Protein AF-A0A1E1G9R8-F1 (afdb_monomer)

Radius of gyration: 46.73 Å; Cα contacts (8 Å, |Δi|>4): 1142; chains: 1; bounding box: 120×119×155 Å

Secondary structure (DSSP, 8-state):
----------------PPP---------PPP------------------------------------------PPPP-----PPPP-------------------------------------------EEETTEEEETTEEP-SEEEEETTTTEEEEE-TTSBBP-SEEETTEEE-TTSPBP-SEEEEETTTTEEEEE-TTSBBP-SEEETTEEE-TTSPBP-SEEEEETTTTEEEEE-TTSBBP-SEEETTEEE-TTSPBP-SEEEEETTTTEEEEE-TTSBBP-SEEETTEEE-TTSPBP-SEEETTTTEEE-TTSBEEPPPPPPPPPPPPPPPP------------------------------PPPP-PPPPPPPPPP-------------------------EEETTEEE-TTSPBP-SEEETTTTEEE-TT-BBP-SSEEEETTTTEEEEB-TTSBBP-SEEETTEEE-TTSPBP-SEEETTTTEEE-TTSBBP-SEEETTTTEEE-TTSBBPPPPTT-SHHHHHHHHHHHHHHTT--HHHHHHHHHHTT--HHHHHHHHHHS---HHHHHHHHHHHHHHHH---HHHHHHHHH-TTTT---HHHHHHHHHHHTS-SSS---TTEEETTEEE-TTSPBP-SEEETTTTEEE-TTSBBP-SSEETTTTEEB-TTSBBPPPPTT-SHHHHHHHHHHHHHHTT--HHHHHHHHHHTT--HHHHHHHHHHS---HHHHHHHHHHHHHHHH---HHHHHHHHH-TTTT---HHHHHHHHHT---

Structure (mmCIF, N/CA/C/O backbone):
data_AF-A0A1E1G9R8-F1
#
_entry.id   AF-A0A1E1G9R8-F1
#
loop_
_atom_site.group_PDB
_atom_site.id
_atom_site.type_symbol
_atom_site.label_atom_id
_atom_site.label_alt_id
_atom_site.label_comp_id
_atom_site.label_asym_id
_atom_site.label_entity_id
_atom_site.label_seq_id
_atom_site.pdbx_PDB_ins_code
_atom_site.Cartn_x
_atom_site.Cartn_y
_atom_site.Cartn_z
_atom_site.occupancy
_atom_site.B_iso_or_equiv
_atom_site.auth_seq_id
_atom_site.auth_comp_id
_atom_site.auth_asym_id
_atom_site.auth_atom_id
_atom_site.pdbx_PDB_model_num
ATOM 1 N N . MET A 1 1 ? -47.986 63.365 5.357 1.00 41.69 1 MET A N 1
ATOM 2 C CA . MET A 1 1 ? -47.955 62.427 6.504 1.00 41.69 1 MET A CA 1
ATOM 3 C C . MET A 1 1 ? -47.269 61.127 6.101 1.00 41.69 1 MET A C 1
ATOM 5 O O . MET A 1 1 ? -47.772 60.469 5.205 1.00 41.69 1 MET A O 1
ATOM 9 N N . LYS A 1 2 ? -46.149 60.781 6.751 1.00 31.70 2 LYS A N 1
ATOM 10 C CA . LYS A 1 2 ? -45.739 59.439 7.234 1.00 31.70 2 LYS A CA 1
ATOM 11 C C . LYS A 1 2 ? -44.233 59.477 7.527 1.00 31.70 2 LYS A C 1
ATOM 13 O O . LYS A 1 2 ? -43.419 59.672 6.634 1.00 31.70 2 LYS A O 1
ATOM 18 N N . LYS A 1 3 ? -43.886 59.367 8.812 1.00 39.62 3 LYS A N 1
ATOM 19 C CA . LYS A 1 3 ? -42.507 59.266 9.310 1.00 39.62 3 LYS A CA 1
ATOM 20 C C . LYS A 1 3 ? -42.029 57.822 9.139 1.00 39.62 3 LYS A C 1
ATOM 22 O O . LYS A 1 3 ? -42.764 56.912 9.505 1.00 39.62 3 LYS A O 1
ATOM 27 N N . SER A 1 4 ? -40.793 57.622 8.682 1.00 29.36 4 SER A N 1
ATOM 28 C CA . SER A 1 4 ? -40.054 56.383 8.941 1.00 29.36 4 SER A CA 1
ATOM 29 C C . SER A 1 4 ? -38.553 56.668 9.112 1.00 29.36 4 SER A C 1
ATOM 31 O O . SER A 1 4 ? -37.911 57.273 8.259 1.00 29.36 4 SER A O 1
ATOM 33 N N . LYS A 1 5 ? -38.031 56.274 10.274 1.00 37.75 5 LYS A N 1
ATOM 34 C CA . LYS A 1 5 ? -36.626 56.117 10.710 1.00 37.75 5 LYS A CA 1
ATOM 35 C C . LYS A 1 5 ? -36.670 54.838 11.569 1.00 37.75 5 LYS A C 1
ATOM 37 O O . LYS A 1 5 ? -37.660 54.666 12.268 1.00 37.75 5 LYS A O 1
ATOM 42 N N . LYS A 1 6 ? -35.703 53.923 11.653 1.00 31.94 6 LYS A N 1
ATOM 43 C CA . LYS A 1 6 ? -34.297 53.775 11.223 1.00 31.94 6 LYS A CA 1
ATOM 44 C C . LYS A 1 6 ? -33.922 52.293 11.495 1.00 31.94 6 LYS A C 1
ATOM 46 O O . LYS A 1 6 ? -34.585 51.683 12.323 1.00 31.94 6 LYS A O 1
ATOM 51 N N . ILE A 1 7 ? -32.844 51.789 10.877 1.00 29.20 7 ILE A N 1
ATOM 52 C CA . ILE A 1 7 ? -31.700 50.997 11.428 1.00 29.20 7 ILE A CA 1
ATOM 53 C C . ILE A 1 7 ? -30.914 50.495 10.190 1.00 29.20 7 ILE A C 1
ATOM 55 O O . ILE A 1 7 ? -31.446 49.734 9.396 1.00 29.20 7 ILE A O 1
ATOM 59 N N . LEU A 1 8 ? -29.846 51.178 9.763 1.00 25.61 8 LEU A N 1
ATOM 60 C CA . LEU A 1 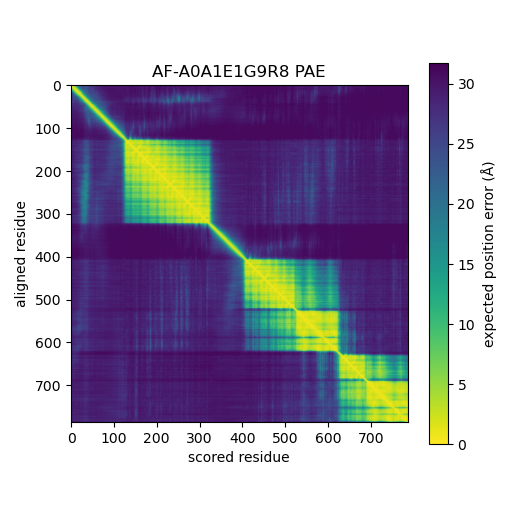8 ? -28.416 51.008 10.099 1.00 25.61 8 LEU A CA 1
ATOM 61 C C . LEU A 1 8 ? -27.792 49.672 9.626 1.00 25.61 8 LEU A C 1
ATOM 63 O O . LEU A 1 8 ? -27.876 48.661 10.313 1.00 25.61 8 LEU A O 1
ATOM 67 N N . VAL A 1 9 ? -27.112 49.719 8.471 1.00 26.30 9 VAL A N 1
ATOM 68 C CA . VAL A 1 9 ? -26.116 48.742 7.994 1.00 26.30 9 VAL A CA 1
ATOM 69 C C . VAL A 1 9 ? -24.910 49.539 7.486 1.00 26.30 9 VAL A C 1
ATOM 71 O O . VAL A 1 9 ? -25.059 50.420 6.643 1.00 26.30 9 VAL A O 1
ATOM 74 N N . THR A 1 10 ? -23.728 49.224 8.005 1.00 29.14 10 THR A N 1
ATOM 75 C CA . THR A 1 10 ? -22.415 49.809 7.672 1.00 29.14 10 THR A CA 1
ATOM 76 C C . THR A 1 10 ? -21.430 48.638 7.771 1.00 29.14 10 THR A C 1
ATOM 78 O O . THR A 1 10 ? -21.534 47.878 8.727 1.00 29.14 10 THR A O 1
ATOM 81 N N . SER A 1 11 ? -20.461 48.351 6.906 1.00 27.72 11 SER A N 1
ATOM 82 C CA . SER A 1 11 ? -20.006 48.847 5.602 1.00 27.72 11 SER A CA 1
ATOM 83 C C . SER A 1 11 ? -18.991 47.809 5.091 1.00 27.72 11 SER A C 1
ATOM 85 O O . SER A 1 11 ? -18.144 47.376 5.873 1.00 27.72 11 SER A O 1
ATOM 87 N N . LEU A 1 12 ? -19.017 47.453 3.805 1.00 25.16 12 LEU A N 1
ATOM 88 C CA . LEU A 1 12 ? -17.886 46.819 3.117 1.00 25.16 12 LEU A CA 1
ATOM 89 C C . LEU A 1 12 ? -17.258 47.895 2.221 1.00 25.16 12 LEU A C 1
ATOM 91 O O . LEU A 1 12 ? -17.954 48.449 1.372 1.00 25.16 12 LEU A O 1
ATOM 95 N N . ALA A 1 13 ? -15.981 48.214 2.428 1.00 31.12 13 ALA A N 1
ATOM 96 C CA . ALA A 1 13 ? -15.237 49.144 1.583 1.00 31.12 13 ALA A CA 1
ATOM 97 C C . ALA A 1 13 ? -14.333 48.373 0.609 1.00 31.12 13 ALA A C 1
ATOM 99 O O . ALA A 1 13 ? -13.558 47.500 0.994 1.00 31.12 13 ALA A O 1
ATOM 100 N N . THR A 1 14 ? -14.488 48.721 -0.662 1.00 32.34 14 THR A N 1
ATOM 101 C CA . THR A 1 14 ? -13.742 48.318 -1.857 1.00 32.34 14 THR A CA 1
ATOM 102 C C . THR A 1 14 ? -12.369 48.986 -1.962 1.00 32.34 14 THR A C 1
ATOM 104 O O . THR A 1 14 ? -12.245 50.160 -1.625 1.00 32.34 14 THR A O 1
ATOM 107 N N . ALA A 1 15 ? -11.399 48.305 -2.586 1.00 28.83 15 ALA A N 1
ATOM 108 C CA . ALA A 1 15 ? -10.288 48.951 -3.293 1.00 28.83 15 ALA A CA 1
ATOM 109 C C . ALA A 1 15 ? -9.841 48.127 -4.526 1.00 28.83 15 ALA A C 1
ATOM 111 O O . ALA A 1 15 ? -9.184 47.099 -4.406 1.00 28.83 15 ALA A O 1
ATOM 112 N N . THR A 1 16 ? -10.271 48.611 -5.699 1.00 28.69 16 THR A N 1
ATOM 113 C CA . THR A 1 16 ? -9.559 48.726 -6.995 1.00 28.69 16 THR A CA 1
ATOM 114 C C . THR A 1 16 ? -8.698 47.577 -7.548 1.00 28.69 16 THR A C 1
ATOM 116 O O . THR A 1 16 ? -7.567 47.351 -7.129 1.00 28.69 16 THR A O 1
ATOM 119 N N . LEU A 1 17 ? -9.205 46.979 -8.635 1.00 29.83 17 LEU A N 1
ATOM 120 C CA . LEU A 1 17 ? -8.487 46.194 -9.646 1.00 29.83 17 LEU A CA 1
ATOM 121 C C . LEU A 1 17 ? -7.934 47.128 -10.736 1.00 29.83 17 LEU A C 1
ATOM 123 O O . LEU A 1 17 ? -8.702 47.829 -11.393 1.00 29.83 17 LEU A O 1
ATOM 127 N N . GLY A 1 18 ? -6.616 47.106 -10.941 1.00 28.77 18 GLY A N 1
ATOM 128 C CA . GLY A 1 18 ? -5.942 47.686 -12.103 1.00 28.77 18 GLY A CA 1
ATOM 129 C C . GLY A 1 18 ? -5.581 46.595 -13.115 1.00 28.77 18 GLY A C 1
ATOM 130 O O . GLY A 1 18 ? -4.872 45.649 -12.784 1.00 28.77 18 GLY A O 1
ATOM 131 N N . LEU A 1 19 ? -6.096 46.737 -14.336 1.00 32.22 19 LEU A N 1
ATOM 132 C CA . LEU A 1 19 ? -5.739 45.985 -15.542 1.00 32.22 19 LEU A CA 1
ATOM 133 C C . LEU A 1 19 ? -4.351 46.409 -16.047 1.00 32.22 19 LEU A C 1
ATOM 135 O O . LEU A 1 19 ? -4.179 47.587 -16.347 1.00 32.22 19 LEU A O 1
ATOM 139 N N . ILE A 1 20 ? -3.419 45.465 -16.239 1.00 30.38 20 ILE A N 1
ATOM 140 C CA . ILE A 1 20 ? -2.306 45.603 -17.197 1.00 30.38 20 ILE A CA 1
ATOM 141 C C . ILE A 1 20 ? -2.093 44.274 -17.942 1.00 30.38 20 ILE A C 1
ATOM 143 O O . ILE A 1 20 ? -2.115 43.185 -17.373 1.00 30.38 20 ILE A O 1
ATOM 147 N N . SER A 1 21 ? -1.942 44.444 -19.247 1.00 29.66 21 SER A N 1
ATOM 148 C CA . SER A 1 21 ? -1.789 43.537 -20.380 1.00 29.66 21 SER A CA 1
ATOM 149 C C . SER A 1 21 ? -0.586 42.587 -20.294 1.00 29.66 21 SER A C 1
ATOM 151 O O . SER A 1 21 ? 0.482 42.972 -19.825 1.00 29.66 21 SER A O 1
ATOM 153 N N . PHE A 1 22 ? -0.719 41.383 -20.859 1.00 30.22 22 PHE A N 1
ATOM 154 C CA . PHE A 1 22 ? 0.414 40.500 -21.152 1.00 30.22 22 PHE A CA 1
ATOM 155 C C . PHE A 1 22 ? 1.041 40.881 -22.498 1.00 30.22 22 PHE A C 1
ATOM 157 O O . PHE A 1 22 ? 0.373 40.819 -23.530 1.00 30.22 22 PHE A O 1
ATOM 164 N N . ALA A 1 23 ? 2.320 41.252 -22.475 1.00 30.86 23 ALA A N 1
ATOM 165 C CA . ALA A 1 23 ? 3.190 41.310 -23.642 1.00 30.86 23 ALA A CA 1
ATOM 166 C C . ALA A 1 23 ? 4.310 40.272 -23.482 1.00 30.86 23 ALA A C 1
ATOM 168 O O . ALA A 1 23 ? 4.844 40.087 -22.387 1.00 30.86 23 ALA A O 1
ATOM 169 N N . ASP A 1 24 ? 4.631 39.605 -24.590 1.00 37.28 24 ASP A N 1
ATOM 170 C CA . ASP A 1 24 ? 5.789 38.733 -24.770 1.00 37.28 24 ASP A CA 1
ATOM 171 C C . ASP A 1 24 ? 7.090 39.414 -24.341 1.00 37.28 24 ASP A C 1
ATOM 173 O O . ASP A 1 24 ? 7.347 40.564 -24.693 1.00 37.28 24 ASP A O 1
ATOM 177 N N . THR A 1 25 ? 7.964 38.672 -23.662 1.00 28.48 25 THR A N 1
ATOM 178 C CA . THR A 1 25 ? 9.412 38.914 -23.717 1.00 28.48 25 THR A CA 1
ATOM 179 C C . THR A 1 25 ? 10.177 37.610 -23.507 1.00 28.48 25 THR A C 1
ATOM 181 O O . THR A 1 25 ? 10.191 37.000 -22.442 1.00 28.48 25 THR A O 1
ATOM 184 N N . THR A 1 26 ? 10.824 37.189 -24.586 1.00 33.22 26 THR A N 1
ATOM 185 C CA . THR A 1 26 ? 12.088 36.456 -24.608 1.00 33.22 26 THR A CA 1
ATOM 186 C C . THR A 1 26 ? 13.160 37.180 -23.782 1.00 33.22 26 THR A C 1
ATOM 188 O O . THR A 1 26 ? 13.284 38.394 -23.925 1.00 33.22 26 THR A O 1
ATOM 191 N N . GLY A 1 27 ? 13.990 36.450 -23.025 1.00 28.84 27 GLY A N 1
ATOM 192 C CA . GLY A 1 27 ? 15.290 36.958 -22.558 1.00 28.84 27 GLY A CA 1
ATOM 193 C C . GLY A 1 27 ? 15.747 36.481 -21.174 1.00 28.84 27 GLY A C 1
ATOM 194 O O . GLY A 1 27 ? 15.197 36.893 -20.164 1.00 28.84 27 GLY A O 1
ATOM 195 N N . ASP A 1 28 ? 16.793 35.651 -21.184 1.00 27.91 28 ASP A N 1
ATOM 196 C CA . ASP A 1 28 ? 17.950 35.642 -20.276 1.00 27.91 28 ASP A CA 1
ATOM 197 C C . ASP A 1 28 ? 17.767 35.521 -18.749 1.00 27.91 28 ASP A C 1
ATOM 199 O O . ASP A 1 28 ? 17.429 36.461 -18.034 1.00 27.91 28 ASP A O 1
ATOM 203 N N . PHE A 1 29 ? 18.180 34.362 -18.218 1.00 29.58 29 PHE A N 1
ATOM 204 C CA . PHE A 1 29 ? 18.519 34.198 -16.803 1.00 29.58 29 PHE A CA 1
ATOM 205 C C . PHE A 1 29 ? 20.030 34.393 -16.577 1.00 29.58 29 PHE A C 1
ATOM 207 O O . PHE A 1 29 ? 20.833 33.744 -17.256 1.00 29.58 29 PHE A O 1
ATOM 214 N N . PRO A 1 30 ? 20.448 35.209 -15.591 1.00 34.19 30 PRO A N 1
ATOM 215 C CA . PRO A 1 30 ? 21.850 35.368 -15.236 1.00 34.19 30 PRO A CA 1
ATOM 216 C C . PRO A 1 30 ? 22.331 34.198 -14.367 1.00 34.19 30 PRO A C 1
ATOM 218 O O . PRO A 1 30 ? 21.772 33.890 -13.313 1.00 34.19 30 PRO A O 1
ATOM 221 N N . PHE A 1 31 ? 23.418 33.561 -14.798 1.00 29.47 31 PHE A N 1
ATOM 222 C CA . PHE A 1 31 ? 24.205 32.655 -13.969 1.00 29.47 31 PHE A CA 1
ATOM 223 C C . PHE A 1 31 ? 25.010 33.466 -12.945 1.00 29.47 31 PHE A C 1
ATOM 225 O O . PHE A 1 31 ? 25.827 34.299 -13.329 1.00 29.47 31 PHE A O 1
ATOM 232 N N . SER A 1 32 ? 24.844 33.173 -11.653 1.00 28.97 32 SER A N 1
ATOM 233 C CA . SER A 1 32 ? 25.817 33.549 -10.622 1.00 28.97 32 SER A CA 1
ATOM 234 C C . SER A 1 32 ? 26.499 32.290 -10.094 1.00 28.97 32 SER A C 1
ATOM 236 O O . SER A 1 32 ? 25.846 31.351 -9.635 1.00 28.97 32 SER A O 1
ATOM 238 N N . ALA A 1 33 ? 27.823 32.249 -10.221 1.00 27.97 33 ALA A N 1
ATOM 239 C CA . ALA A 1 33 ? 28.666 31.185 -9.706 1.00 27.97 33 ALA A CA 1
ATOM 240 C C . ALA A 1 33 ? 28.869 31.379 -8.196 1.00 27.97 33 ALA A C 1
ATOM 242 O O . ALA A 1 33 ? 29.574 32.291 -7.774 1.00 27.97 33 ALA A O 1
ATOM 243 N N . GLN A 1 34 ? 28.297 30.498 -7.377 1.00 27.56 34 GLN A N 1
ATOM 244 C CA . GLN A 1 34 ? 28.750 30.316 -5.999 1.00 27.56 34 GLN A CA 1
ATOM 245 C C . GLN A 1 34 ? 29.756 29.165 -5.962 1.00 27.56 34 GLN A C 1
ATOM 247 O O . GLN A 1 34 ? 29.409 27.998 -6.141 1.00 27.56 34 GLN A O 1
ATOM 252 N N . HIS A 1 35 ? 31.023 29.515 -5.739 1.00 29.55 35 HIS A N 1
ATOM 253 C CA . HIS A 1 35 ? 32.034 28.584 -5.255 1.00 29.55 35 HIS A CA 1
ATOM 254 C C . HIS A 1 35 ? 31.588 28.028 -3.895 1.00 29.55 35 HIS A C 1
ATOM 256 O O . HIS A 1 35 ? 31.295 28.796 -2.982 1.00 29.55 35 HIS A O 1
ATOM 262 N N . VAL A 1 36 ? 31.583 26.703 -3.739 1.00 26.77 36 VAL A N 1
ATOM 263 C CA . VAL A 1 36 ? 31.504 26.054 -2.424 1.00 26.77 36 VAL A CA 1
ATOM 264 C C . VAL A 1 36 ? 32.753 25.203 -2.256 1.00 26.77 36 VAL A C 1
ATOM 266 O O . VAL A 1 36 ? 32.872 24.111 -2.807 1.00 26.77 36 VAL A O 1
ATOM 269 N N . SER A 1 37 ? 33.709 25.762 -1.521 1.00 28.31 37 SER A N 1
ATOM 270 C CA . SER A 1 37 ? 34.867 25.071 -0.967 1.00 28.31 37 SER A CA 1
ATOM 271 C C . SER A 1 37 ? 34.425 24.150 0.170 1.00 28.31 37 SER A C 1
ATOM 273 O O . SER A 1 37 ? 33.723 24.584 1.086 1.00 28.31 37 SER A O 1
ATOM 275 N N . ALA A 1 38 ? 34.870 22.895 0.139 1.00 27.95 38 ALA A N 1
ATOM 276 C CA . ALA A 1 38 ? 34.826 22.008 1.292 1.00 27.95 38 ALA A CA 1
ATOM 277 C C . ALA A 1 38 ? 35.726 22.578 2.404 1.00 27.95 38 ALA A C 1
ATOM 279 O O . ALA A 1 38 ? 36.909 22.818 2.179 1.00 27.95 38 ALA A O 1
ATOM 280 N N . GLN A 1 39 ? 35.159 22.812 3.587 1.00 24.64 39 GLN A N 1
ATOM 281 C CA . GLN A 1 39 ? 35.911 23.100 4.807 1.00 24.64 39 GLN A CA 1
ATOM 282 C C . GLN A 1 39 ? 35.965 21.828 5.656 1.00 24.64 39 GLN A C 1
ATOM 284 O O . GLN A 1 39 ? 34.988 21.468 6.315 1.00 24.64 39 GLN A O 1
ATOM 289 N N . GLU A 1 40 ? 37.124 21.174 5.656 1.00 28.03 40 GLU A N 1
ATOM 290 C CA . GLU A 1 40 ? 37.618 20.481 6.843 1.00 28.03 40 GLU A CA 1
ATOM 291 C C . GLU A 1 40 ? 38.001 21.555 7.873 1.00 28.03 40 GLU A C 1
ATOM 293 O O . GLU A 1 40 ? 38.667 22.541 7.551 1.00 28.03 40 GLU A O 1
ATOM 298 N N . LYS A 1 41 ? 37.510 21.410 9.106 1.00 26.41 41 LYS A N 1
ATOM 299 C CA . LYS A 1 41 ? 37.941 22.223 10.244 1.00 26.41 41 LYS A CA 1
ATOM 300 C C . LYS A 1 41 ? 38.987 21.430 11.010 1.00 26.41 41 LYS A C 1
ATOM 302 O O . LYS A 1 41 ? 38.620 20.452 11.652 1.00 26.41 41 LYS A O 1
ATOM 307 N N . ASP A 1 42 ? 40.218 21.925 11.011 1.00 32.34 42 ASP A N 1
ATOM 308 C CA . ASP A 1 42 ? 41.204 21.612 12.041 1.00 32.34 42 ASP A CA 1
ATOM 309 C C . ASP A 1 42 ? 41.531 22.849 12.883 1.00 32.34 42 ASP A C 1
ATOM 311 O O . ASP A 1 42 ? 41.396 23.999 12.456 1.00 32.34 42 ASP A O 1
ATOM 315 N N . ALA A 1 43 ? 41.880 22.582 14.138 1.00 28.27 43 ALA A N 1
ATOM 316 C CA . ALA A 1 43 ? 42.042 23.558 15.200 1.00 28.27 43 ALA A CA 1
ATOM 317 C C . ALA A 1 43 ? 43.374 24.335 15.128 1.00 28.27 43 ALA A C 1
ATOM 319 O O . ALA A 1 43 ? 44.445 23.759 14.991 1.00 28.27 43 ALA A O 1
ATOM 320 N N . SER A 1 44 ? 43.244 25.655 15.295 1.00 29.27 44 SER A N 1
ATOM 321 C CA . SER A 1 44 ? 44.171 26.693 15.790 1.00 29.27 44 SER A CA 1
ATOM 322 C C . SER A 1 44 ? 45.673 26.389 15.972 1.00 29.27 44 SER A C 1
ATOM 324 O O . SER A 1 44 ? 46.042 25.562 16.806 1.00 29.27 44 SER A O 1
ATOM 326 N N . LYS A 1 45 ? 46.526 27.241 15.369 1.00 30.27 45 LYS A N 1
ATOM 327 C CA . LYS A 1 45 ? 47.614 27.977 16.058 1.00 30.27 45 LYS A CA 1
ATOM 328 C C . LYS A 1 45 ? 48.173 29.142 15.212 1.00 30.27 45 LYS A C 1
ATOM 330 O O . LYS A 1 45 ? 48.304 29.046 13.999 1.00 30.27 45 LYS A O 1
ATOM 335 N N . ASN A 1 46 ? 48.470 30.239 15.911 1.00 25.69 46 ASN A N 1
ATOM 336 C CA . ASN A 1 46 ? 49.026 31.528 15.468 1.00 25.69 46 ASN A CA 1
ATOM 337 C C . ASN A 1 46 ? 50.390 31.451 14.754 1.00 25.69 46 ASN A C 1
ATOM 339 O O . ASN A 1 46 ? 51.226 30.643 15.148 1.00 25.69 46 ASN A O 1
ATOM 343 N N . GLY A 1 47 ? 50.677 32.437 13.882 1.00 27.83 47 GLY A N 1
ATOM 344 C CA . GLY A 1 47 ? 52.058 32.907 13.659 1.00 27.83 47 GLY A CA 1
ATOM 345 C C . GLY A 1 47 ? 52.427 33.501 12.286 1.00 27.83 47 GLY A C 1
ATOM 346 O O . GLY A 1 47 ? 53.052 32.823 11.493 1.00 27.83 47 GLY A O 1
ATOM 347 N N . LYS A 1 48 ? 52.109 34.788 12.069 1.00 25.25 48 LYS A N 1
ATOM 348 C CA . LYS A 1 48 ? 52.992 35.881 11.577 1.00 25.25 48 LYS A CA 1
ATOM 349 C C . LYS A 1 48 ? 53.892 35.735 10.293 1.00 25.25 48 LYS A C 1
ATOM 351 O O . LYS A 1 48 ? 54.912 35.067 10.317 1.00 25.25 48 LYS A O 1
ATOM 356 N N . VAL A 1 49 ? 53.622 36.660 9.342 1.00 26.05 49 VAL A N 1
ATOM 357 C CA . VAL A 1 49 ? 54.497 37.506 8.453 1.00 26.05 49 VAL A CA 1
ATOM 358 C C . VAL A 1 49 ? 55.064 37.015 7.084 1.00 26.05 49 VAL A C 1
ATOM 360 O O . VAL A 1 49 ? 55.646 35.947 6.979 1.00 26.05 49 VAL A O 1
ATOM 363 N N . VAL A 1 50 ? 55.019 37.981 6.130 1.00 26.05 50 VAL A N 1
ATOM 364 C CA . VAL A 1 50 ? 55.842 38.297 4.912 1.00 26.05 50 VAL A CA 1
ATOM 365 C C . VAL A 1 50 ? 55.392 37.601 3.604 1.00 26.05 50 VAL A C 1
ATOM 367 O O . VAL A 1 50 ? 55.383 36.382 3.545 1.00 26.05 50 VAL A O 1
ATOM 370 N N . LYS A 1 51 ? 54.772 38.306 2.622 1.00 26.80 51 LYS A N 1
ATOM 371 C CA . LYS A 1 51 ? 55.357 39.009 1.428 1.00 26.80 51 LYS A CA 1
ATOM 372 C C . LYS A 1 51 ? 56.337 38.102 0.646 1.00 26.80 51 LYS A C 1
ATOM 374 O O . LYS A 1 51 ? 57.171 37.472 1.264 1.00 26.80 51 LYS A O 1
ATOM 379 N N . GLU A 1 52 ? 56.357 37.945 -0.675 1.00 25.06 52 GLU A N 1
ATOM 380 C CA . GLU A 1 52 ? 55.965 38.728 -1.855 1.00 25.06 52 GLU A CA 1
ATOM 381 C C . GLU A 1 52 ? 56.034 37.783 -3.091 1.00 25.06 52 GLU A C 1
ATOM 383 O O . GLU A 1 52 ? 56.636 36.718 -2.996 1.00 25.06 52 GLU A O 1
ATOM 388 N N . ASN A 1 53 ? 55.402 38.184 -4.209 1.00 25.02 53 ASN A N 1
ATOM 389 C CA . ASN A 1 53 ? 55.745 37.990 -5.642 1.00 25.02 53 ASN A CA 1
ATOM 390 C C . ASN A 1 53 ? 56.691 36.819 -6.047 1.00 25.02 53 ASN A C 1
ATOM 392 O O . ASN A 1 53 ? 57.768 36.649 -5.502 1.00 25.02 53 ASN A O 1
ATOM 396 N N . THR A 1 54 ? 56.499 36.049 -7.125 1.00 26.61 54 THR A N 1
ATOM 397 C CA . THR A 1 54 ? 56.247 36.476 -8.513 1.00 26.61 54 THR A CA 1
ATOM 398 C C . THR A 1 54 ? 56.048 35.242 -9.419 1.00 26.61 54 THR A C 1
ATOM 400 O O . THR A 1 54 ? 56.630 34.185 -9.199 1.00 26.61 54 THR A O 1
ATOM 403 N N . THR A 1 55 ? 55.246 35.436 -10.462 1.00 25.39 55 THR A N 1
ATOM 404 C CA . THR A 1 55 ? 55.072 34.728 -11.745 1.00 25.39 55 THR A CA 1
ATOM 405 C C . THR A 1 55 ? 56.275 33.951 -12.316 1.00 25.39 55 THR A C 1
ATOM 407 O O . THR A 1 55 ? 57.364 34.511 -12.401 1.00 25.39 55 THR A O 1
ATOM 410 N N . SER A 1 56 ? 56.043 32.740 -12.861 1.00 27.06 56 SER A N 1
ATOM 411 C CA . SER A 1 56 ? 56.298 32.365 -14.281 1.00 27.06 56 SER A CA 1
ATOM 412 C C . SER A 1 56 ? 56.093 30.862 -14.557 1.00 27.06 56 SER A C 1
ATOM 414 O O . SER A 1 56 ? 56.542 30.003 -13.808 1.00 27.06 56 SER A O 1
ATOM 416 N N . ALA A 1 57 ? 55.411 30.564 -15.664 1.00 24.42 57 ALA A N 1
ATOM 417 C CA . ALA A 1 57 ? 55.356 29.267 -16.359 1.00 24.42 57 ALA A CA 1
ATOM 418 C C . ALA A 1 57 ? 56.337 29.308 -17.570 1.00 24.42 57 ALA A C 1
ATOM 420 O O . ALA A 1 57 ? 57.002 30.336 -17.710 1.00 24.42 57 ALA A O 1
ATOM 421 N N . PRO A 1 58 ? 56.355 28.378 -18.560 1.00 46.56 58 PRO A N 1
ATOM 422 C CA . PRO A 1 58 ? 55.990 26.947 -18.629 1.00 46.56 58 PRO A CA 1
ATOM 423 C C . PRO A 1 58 ? 57.032 26.062 -19.400 1.00 46.56 58 PRO A C 1
ATOM 425 O O . PRO A 1 58 ? 58.008 26.570 -19.939 1.00 46.56 58 PRO A O 1
ATOM 428 N N . ASN A 1 59 ? 56.697 24.766 -19.583 1.00 26.25 59 ASN A N 1
ATOM 429 C CA . ASN A 1 59 ? 57.174 23.806 -20.618 1.00 26.25 59 ASN A CA 1
ATOM 430 C C . ASN A 1 59 ? 58.629 23.282 -20.472 1.00 26.25 59 ASN A C 1
ATOM 432 O O . ASN A 1 59 ? 59.496 23.990 -19.999 1.00 26.25 59 ASN A O 1
ATOM 436 N N . GLN A 1 60 ? 59.014 22.050 -20.829 1.00 26.75 60 GLN A N 1
ATOM 437 C CA . GLN A 1 60 ? 58.504 21.088 -21.809 1.00 26.75 60 GLN A CA 1
ATOM 438 C C . GLN A 1 60 ? 59.045 19.667 -21.493 1.00 26.75 60 GLN A C 1
ATOM 440 O O . GLN A 1 60 ? 59.933 19.491 -20.664 1.00 26.75 60 GLN A O 1
ATOM 445 N N . ALA A 1 61 ? 58.470 18.660 -22.149 1.00 29.97 61 ALA A N 1
ATOM 446 C CA . ALA A 1 61 ? 58.711 17.228 -21.985 1.00 29.97 61 ALA A CA 1
ATOM 447 C C . ALA A 1 61 ? 60.062 16.727 -22.526 1.00 29.97 61 ALA A C 1
ATOM 449 O O . ALA A 1 61 ? 60.517 17.240 -23.536 1.00 29.97 61 ALA A O 1
ATOM 450 N N . GLU A 1 62 ? 60.580 15.624 -21.965 1.00 26.67 62 GLU A N 1
ATOM 451 C CA . GLU A 1 62 ? 61.299 14.583 -22.720 1.00 26.67 62 GLU A CA 1
ATOM 452 C C . GLU A 1 62 ? 61.427 13.261 -21.923 1.00 26.67 62 GLU A C 1
ATOM 454 O O . GLU A 1 62 ? 61.575 13.227 -20.704 1.00 26.67 62 GLU A O 1
ATOM 459 N N . LYS A 1 63 ? 61.323 12.149 -22.651 1.00 25.31 63 LYS A N 1
ATOM 460 C CA . LYS A 1 63 ? 61.535 10.729 -22.285 1.00 25.31 63 LYS A CA 1
ATOM 461 C C . LYS A 1 63 ? 62.486 10.182 -23.380 1.00 25.31 63 LYS A C 1
ATOM 463 O O . LYS A 1 63 ? 62.537 10.830 -24.425 1.00 25.31 63 LYS A O 1
ATOM 468 N N . PRO A 1 64 ? 63.080 8.965 -23.344 1.00 44.31 64 PRO A N 1
ATOM 469 C CA . PRO A 1 64 ? 63.374 7.982 -22.283 1.00 44.31 64 PRO A CA 1
ATOM 470 C C . PRO A 1 64 ? 64.870 7.543 -22.283 1.00 44.31 64 PRO A C 1
ATOM 472 O O . PRO A 1 64 ? 65.618 7.903 -23.185 1.00 44.31 64 PRO A O 1
ATOM 475 N N . LYS A 1 65 ? 65.291 6.657 -21.360 1.00 26.03 65 LYS A N 1
ATOM 476 C CA . LYS A 1 65 ? 66.219 5.530 -21.649 1.00 26.03 65 LYS A CA 1
ATOM 477 C C . LYS A 1 65 ? 66.320 4.553 -20.467 1.00 26.03 65 LYS A C 1
ATOM 479 O O . LYS A 1 65 ? 66.294 4.952 -19.310 1.00 26.03 65 LYS A O 1
ATOM 484 N N . THR A 1 66 ? 66.426 3.269 -20.795 1.00 26.05 66 THR A N 1
ATOM 485 C CA . THR A 1 66 ? 66.612 2.107 -19.904 1.00 26.05 66 THR A CA 1
ATOM 486 C C . THR A 1 66 ? 67.826 1.316 -20.409 1.00 26.05 66 THR A C 1
ATOM 488 O O . THR A 1 66 ? 68.094 1.363 -21.611 1.00 26.05 66 THR A O 1
ATOM 491 N N . PRO A 1 67 ? 68.533 0.573 -19.541 1.00 30.75 67 PRO A N 1
ATOM 492 C CA . PRO A 1 67 ? 68.896 -0.832 -19.843 1.00 30.75 67 PRO A CA 1
ATOM 493 C C . PRO A 1 67 ? 68.607 -1.768 -18.633 1.00 30.75 67 PRO A C 1
ATOM 495 O O . PRO A 1 67 ? 68.820 -1.362 -17.499 1.00 30.75 67 PRO A O 1
ATOM 498 N N . ALA A 1 68 ? 67.866 -2.885 -18.782 1.00 26.66 68 ALA A N 1
ATOM 499 C CA . ALA A 1 68 ? 68.309 -4.285 -19.043 1.00 26.66 68 ALA A CA 1
ATOM 500 C C . ALA A 1 68 ? 69.121 -4.923 -17.875 1.00 26.66 68 ALA A C 1
ATOM 502 O O . ALA A 1 68 ? 69.985 -4.247 -17.345 1.00 26.66 68 ALA A O 1
ATOM 503 N N . GLN A 1 69 ? 68.995 -6.182 -17.409 1.00 28.66 69 GLN A N 1
ATOM 504 C CA . GLN A 1 69 ? 68.188 -7.391 -17.694 1.00 28.66 69 GLN A CA 1
ATOM 505 C C . GLN A 1 69 ? 68.449 -8.453 -16.564 1.00 28.66 69 GLN A C 1
ATOM 507 O O . GLN A 1 69 ? 69.608 -8.653 -16.237 1.00 28.66 69 GLN A O 1
ATOM 512 N N . ASN A 1 70 ? 67.389 -9.108 -16.030 1.00 24.30 70 ASN A N 1
ATOM 513 C CA . ASN A 1 70 ? 67.150 -10.539 -15.625 1.00 24.30 70 ASN A CA 1
ATOM 514 C C . ASN A 1 70 ? 68.195 -11.452 -14.888 1.00 24.30 70 ASN A C 1
ATOM 516 O O . ASN A 1 70 ? 69.377 -11.159 -14.976 1.00 24.30 70 ASN A O 1
ATOM 520 N N . PRO A 1 71 ? 67.821 -12.614 -14.248 1.00 37.16 71 PRO A N 1
ATOM 521 C CA . PRO A 1 71 ? 66.602 -13.436 -14.454 1.00 37.16 71 PRO A CA 1
ATOM 522 C C . PRO A 1 71 ? 65.886 -14.108 -13.235 1.00 37.16 71 PRO A C 1
ATOM 524 O O . PRO A 1 71 ? 66.479 -14.472 -12.231 1.00 37.16 71 PRO A O 1
ATOM 527 N N . ALA A 1 72 ? 64.581 -14.343 -13.447 1.00 27.19 72 ALA A N 1
ATOM 528 C CA . ALA A 1 72 ? 63.729 -15.514 -13.140 1.00 27.19 72 ALA A CA 1
ATOM 529 C C . ALA A 1 72 ? 63.833 -16.315 -11.814 1.00 27.19 72 ALA A C 1
ATOM 531 O O . ALA A 1 72 ? 64.776 -17.066 -11.612 1.00 27.19 72 ALA A O 1
ATOM 532 N N . GLU A 1 73 ? 62.702 -16.396 -11.088 1.00 25.98 73 GLU A N 1
ATOM 533 C CA . GLU A 1 73 ? 62.149 -17.680 -10.613 1.00 25.98 73 GLU A CA 1
ATOM 534 C C . GLU A 1 73 ? 60.616 -17.632 -10.379 1.00 25.98 73 GLU A C 1
ATOM 536 O O . GLU A 1 73 ? 59.999 -16.584 -10.209 1.00 25.98 73 GLU A O 1
ATOM 541 N N . LYS A 1 74 ? 59.999 -18.812 -10.478 1.00 28.47 74 LYS A N 1
ATOM 542 C CA . LYS A 1 74 ? 58.577 -19.156 -10.687 1.00 28.47 74 LYS A CA 1
ATOM 543 C C . LYS A 1 74 ? 57.682 -18.964 -9.435 1.00 28.47 74 LYS A C 1
ATOM 545 O O . LYS A 1 74 ? 58.136 -19.268 -8.336 1.00 28.47 74 LYS A O 1
ATOM 550 N N . PRO A 1 75 ? 56.384 -18.601 -9.557 1.00 27.50 75 PRO A N 1
ATOM 551 C CA . PRO A 1 75 ? 55.493 -18.489 -8.399 1.00 27.50 75 PRO A CA 1
ATOM 552 C C . PRO A 1 75 ? 54.998 -19.868 -7.926 1.00 27.50 75 PRO A C 1
ATOM 554 O O . PRO A 1 75 ? 54.402 -20.627 -8.695 1.00 27.50 75 PRO A O 1
ATOM 557 N N . LYS A 1 76 ? 55.231 -20.186 -6.645 1.00 28.80 76 LYS A N 1
ATOM 558 C CA . LYS A 1 76 ? 54.623 -21.318 -5.928 1.00 28.80 76 LYS A CA 1
ATOM 559 C C . LYS A 1 76 ? 53.479 -20.828 -5.034 1.00 28.80 76 LYS A C 1
ATOM 561 O O . LYS A 1 76 ? 53.616 -19.872 -4.279 1.00 28.80 76 LYS A O 1
ATOM 566 N N . THR A 1 77 ? 52.363 -21.533 -5.142 1.00 33.28 77 THR A N 1
ATOM 567 C CA . THR A 1 77 ? 51.167 -21.533 -4.292 1.00 33.28 77 THR A CA 1
ATOM 568 C C . THR A 1 77 ? 51.493 -21.638 -2.794 1.00 33.28 77 THR A C 1
ATOM 570 O O . THR A 1 77 ? 52.401 -22.392 -2.442 1.00 33.28 77 THR A O 1
ATOM 573 N N . PRO A 1 78 ? 50.668 -21.053 -1.905 1.00 30.97 78 PRO A N 1
ATOM 574 C CA . PRO A 1 78 ? 50.471 -21.622 -0.575 1.00 30.97 78 PRO A CA 1
ATOM 575 C C . PRO A 1 78 ? 48.998 -21.945 -0.280 1.00 30.97 78 PRO A C 1
ATOM 577 O O . PRO A 1 78 ? 48.100 -21.120 -0.435 1.00 30.97 78 PRO A O 1
ATOM 580 N N . ALA A 1 79 ? 48.790 -23.181 0.173 1.00 29.89 79 ALA A N 1
ATOM 581 C CA . ALA A 1 79 ? 47.615 -23.673 0.891 1.00 29.89 79 ALA A CA 1
ATOM 582 C C . ALA A 1 79 ? 47.875 -23.553 2.429 1.00 29.89 79 ALA A C 1
ATOM 584 O O . ALA A 1 79 ? 48.959 -23.113 2.815 1.00 29.89 79 ALA A O 1
ATOM 585 N N . PRO A 1 80 ? 46.911 -23.863 3.320 1.00 39.22 80 PRO A N 1
ATOM 586 C CA . PRO A 1 80 ? 46.533 -23.031 4.469 1.00 39.22 80 PRO A CA 1
ATOM 587 C C . PRO A 1 80 ? 47.184 -23.433 5.811 1.00 39.22 80 PRO A C 1
ATOM 589 O O . PRO A 1 80 ? 47.679 -24.546 5.971 1.00 39.22 80 PRO A O 1
ATOM 592 N N . LYS A 1 81 ? 47.132 -22.538 6.811 1.00 28.25 81 LYS A N 1
ATOM 593 C CA . LYS A 1 81 ? 47.529 -22.783 8.219 1.00 28.25 81 LYS A CA 1
ATOM 594 C C . LYS A 1 81 ? 46.561 -22.056 9.190 1.00 28.25 81 LYS A C 1
ATOM 596 O O . LYS A 1 81 ? 45.856 -21.162 8.734 1.00 28.25 81 LYS A O 1
ATOM 601 N N . PRO A 1 82 ? 46.474 -22.431 10.482 1.00 32.06 82 PRO A N 1
ATOM 602 C CA . PRO A 1 82 ? 45.332 -23.126 11.077 1.00 32.06 82 PRO A CA 1
ATOM 603 C C . PRO A 1 82 ? 44.533 -22.270 12.084 1.00 32.06 82 PRO A C 1
ATOM 605 O O . PRO A 1 82 ? 45.019 -21.264 12.597 1.00 32.06 82 PRO A O 1
ATOM 608 N N . GLU A 1 83 ? 43.313 -22.711 12.399 1.00 35.16 83 GLU A N 1
ATOM 609 C CA . GLU A 1 83 ? 42.449 -22.149 13.450 1.00 35.16 83 GLU A CA 1
ATOM 610 C C . GLU A 1 83 ? 43.062 -22.246 14.864 1.00 35.16 83 GLU A C 1
ATOM 612 O O . GLU A 1 83 ? 43.614 -23.293 15.219 1.00 35.16 83 GLU A O 1
ATOM 617 N N . PRO A 1 84 ? 42.870 -21.233 15.734 1.00 30.91 84 PRO A N 1
ATOM 618 C CA . PRO A 1 84 ? 43.053 -21.371 17.175 1.00 30.91 84 PRO A CA 1
ATOM 619 C C . PRO A 1 84 ? 41.735 -21.716 17.900 1.00 30.91 84 PRO A C 1
ATOM 621 O O . PRO A 1 84 ? 40.730 -21.014 17.779 1.00 30.91 84 PRO A O 1
ATOM 624 N N . LYS A 1 85 ? 41.776 -22.786 18.708 1.00 31.92 85 LYS A N 1
ATOM 625 C CA . LYS A 1 85 ? 40.751 -23.211 19.687 1.00 31.92 85 LYS A CA 1
ATOM 626 C C . LYS A 1 85 ? 40.739 -22.305 20.949 1.00 31.92 85 LYS A C 1
ATOM 628 O O . LYS A 1 85 ? 41.730 -21.626 21.208 1.00 31.92 85 LYS A O 1
ATOM 633 N N . PRO A 1 86 ? 39.655 -22.318 21.759 1.00 38.22 86 PRO A N 1
ATOM 634 C CA . PRO A 1 86 ? 39.331 -21.293 22.757 1.00 38.22 86 PRO A CA 1
ATOM 635 C C . PRO A 1 86 ? 39.868 -21.597 24.168 1.00 38.22 86 PRO A C 1
ATOM 637 O O . PRO A 1 86 ? 40.037 -22.758 24.538 1.00 38.22 86 PRO A O 1
ATOM 640 N N . ALA A 1 87 ? 40.044 -20.553 24.986 1.00 29.92 87 ALA A N 1
ATOM 641 C CA . ALA A 1 87 ? 40.340 -20.628 26.426 1.00 29.92 87 ALA A CA 1
ATOM 642 C C . ALA A 1 87 ? 39.694 -19.421 27.175 1.00 29.92 87 ALA A C 1
ATOM 644 O O . ALA A 1 87 ? 39.175 -18.522 26.515 1.00 29.92 87 ALA A O 1
ATOM 645 N N . PRO A 1 88 ? 39.619 -19.391 28.522 1.00 31.09 88 PRO A N 1
ATOM 646 C CA . PRO A 1 88 ? 38.411 -19.720 29.279 1.00 31.09 88 PRO A CA 1
ATOM 647 C C . PRO A 1 88 ? 37.809 -18.537 30.074 1.00 31.09 88 PRO A C 1
ATOM 649 O O . PRO A 1 88 ? 38.400 -17.477 30.251 1.00 31.09 88 PRO A O 1
ATOM 652 N N . LYS A 1 89 ? 36.593 -18.766 30.575 1.00 36.22 89 LYS A N 1
ATOM 653 C CA . LYS A 1 89 ? 35.732 -17.874 31.374 1.00 36.22 89 LYS A CA 1
ATOM 654 C C . LYS A 1 89 ? 36.314 -17.576 32.776 1.00 36.22 89 LYS A C 1
ATOM 656 O O . LYS A 1 89 ? 36.670 -18.535 33.457 1.00 36.22 89 LYS A O 1
ATOM 661 N N . PRO A 1 90 ? 36.296 -16.325 33.282 1.00 30.03 90 PRO A N 1
ATOM 662 C CA . PRO A 1 90 ? 36.513 -16.052 34.708 1.00 30.03 90 PRO A CA 1
ATOM 663 C C . PRO A 1 90 ? 35.195 -15.940 35.501 1.00 30.03 90 PRO A C 1
ATOM 665 O O . PRO A 1 90 ? 34.214 -15.362 35.031 1.00 30.03 90 PRO A O 1
ATOM 668 N N . ALA A 1 91 ? 35.203 -16.481 36.722 1.00 29.33 91 ALA A N 1
ATOM 669 C CA . ALA A 1 91 ? 34.169 -16.385 37.763 1.00 29.33 91 ALA A CA 1
ATOM 670 C C . ALA A 1 91 ? 34.677 -15.509 38.955 1.00 29.33 91 ALA A C 1
ATOM 672 O O . ALA A 1 91 ? 35.860 -15.175 38.976 1.00 29.33 91 ALA A O 1
ATOM 673 N N . PRO A 1 92 ? 33.822 -15.092 39.921 1.00 41.88 92 PRO A N 1
ATOM 674 C CA . PRO A 1 92 ? 33.920 -13.791 40.618 1.00 41.88 92 PRO A CA 1
ATOM 675 C C . PRO A 1 92 ? 34.393 -13.820 42.093 1.00 41.88 92 PRO A C 1
ATOM 677 O O . PRO A 1 92 ? 34.133 -14.805 42.780 1.00 41.88 92 PRO A O 1
ATOM 680 N N . LYS A 1 93 ? 34.957 -12.696 42.605 1.00 25.44 93 LYS A N 1
ATOM 681 C CA . LYS A 1 93 ? 34.859 -12.110 43.990 1.00 25.44 93 LYS A CA 1
ATOM 682 C C . LYS A 1 93 ? 35.942 -11.019 44.237 1.00 25.44 93 LYS A C 1
ATOM 684 O O . LYS A 1 93 ? 36.887 -11.005 43.457 1.00 25.44 93 LYS A O 1
ATOM 689 N N . PRO A 1 94 ? 35.927 -10.201 45.330 1.00 31.03 94 PRO A N 1
ATOM 690 C CA . PRO A 1 94 ? 34.907 -9.974 46.375 1.00 31.03 94 PRO A CA 1
ATOM 691 C C . PRO A 1 94 ? 34.576 -8.483 46.683 1.00 31.03 94 PRO A C 1
ATOM 693 O O . PRO A 1 94 ? 35.212 -7.554 46.197 1.00 31.03 94 PRO A O 1
ATOM 696 N N . ALA A 1 95 ? 33.554 -8.279 47.525 1.00 28.75 95 ALA A N 1
ATOM 697 C CA . ALA A 1 95 ? 33.079 -6.998 48.061 1.00 28.75 95 ALA A CA 1
ATOM 698 C C . ALA A 1 95 ? 33.992 -6.398 49.156 1.00 28.75 95 ALA A C 1
ATOM 700 O O . ALA A 1 95 ? 34.595 -7.168 49.905 1.00 28.75 95 ALA A O 1
ATOM 701 N N . PRO A 1 96 ? 33.988 -5.065 49.365 1.00 29.19 96 PRO A N 1
ATOM 702 C CA . PRO A 1 96 ? 34.456 -4.450 50.606 1.00 29.19 96 PRO A CA 1
ATOM 703 C C . PRO A 1 96 ? 33.300 -4.122 51.582 1.00 29.19 96 PRO A C 1
ATOM 705 O O . PRO A 1 96 ? 32.220 -3.689 51.177 1.00 29.19 96 PRO A O 1
ATOM 708 N N . LYS A 1 97 ? 33.548 -4.329 52.884 1.00 26.53 97 LYS A N 1
ATOM 709 C CA . LYS A 1 97 ? 32.732 -3.941 54.066 1.00 26.53 97 LYS A CA 1
ATOM 710 C C . LYS A 1 97 ? 33.645 -3.122 55.041 1.00 26.53 97 LYS A C 1
ATOM 712 O O . LYS A 1 97 ? 34.823 -2.994 54.727 1.00 26.53 97 LYS A O 1
ATOM 717 N N . PRO A 1 98 ? 33.179 -2.540 56.172 1.00 39.81 98 PRO A N 1
ATOM 718 C CA . PRO A 1 98 ? 33.101 -1.085 56.392 1.00 39.81 98 PRO A CA 1
ATOM 719 C C . PRO A 1 98 ? 33.859 -0.547 57.640 1.00 39.81 98 PRO A C 1
ATOM 721 O O . PRO A 1 98 ? 34.037 -1.275 58.608 1.00 39.81 98 PRO A O 1
ATOM 724 N N . ALA A 1 99 ? 34.185 0.752 57.663 1.00 24.38 99 ALA A N 1
ATOM 725 C CA . ALA A 1 99 ? 34.365 1.658 58.827 1.00 24.38 99 ALA A CA 1
ATOM 726 C C . ALA A 1 99 ? 34.682 3.059 58.237 1.00 24.38 99 ALA A C 1
ATOM 728 O O . ALA A 1 99 ? 35.228 3.118 57.143 1.00 24.38 99 ALA A O 1
ATOM 729 N N . GLU A 1 100 ? 34.328 4.226 58.778 1.00 24.58 100 GLU A N 1
ATOM 730 C CA . GLU A 1 100 ? 34.375 4.680 60.167 1.00 24.58 100 GLU A CA 1
ATOM 731 C C . GLU A 1 100 ? 33.569 6.002 60.300 1.00 24.58 100 GLU A C 1
ATOM 733 O O . GLU A 1 100 ? 33.477 6.782 59.351 1.00 24.58 100 GLU A O 1
ATOM 738 N N . LYS A 1 101 ? 32.979 6.266 61.473 1.00 29.75 101 LYS A N 1
ATOM 739 C CA . LYS A 1 101 ? 32.363 7.554 61.867 1.00 29.75 101 LYS A CA 1
ATOM 740 C C . LYS A 1 101 ? 33.297 8.213 62.888 1.00 29.75 101 LYS A C 1
ATOM 742 O O . LYS A 1 101 ? 33.819 7.479 63.723 1.00 29.75 101 LYS A O 1
ATOM 747 N N . PRO A 1 102 ? 33.479 9.548 62.898 1.00 28.86 102 PRO A N 1
ATOM 748 C CA . PRO A 1 102 ? 33.050 10.342 64.076 1.00 28.86 102 PRO A CA 1
ATOM 749 C C . PRO A 1 102 ? 32.642 11.795 63.651 1.00 28.86 102 PRO A C 1
ATOM 751 O O . PRO A 1 102 ? 32.908 12.186 62.526 1.00 28.86 102 PRO A O 1
ATOM 754 N N . LYS A 1 103 ? 31.958 12.701 64.372 1.00 24.09 103 LYS A N 1
ATOM 755 C CA . LYS A 1 103 ? 31.602 12.951 65.782 1.00 24.09 103 LYS A CA 1
ATOM 756 C C . LYS A 1 103 ? 30.266 13.728 65.837 1.00 24.09 103 LYS A C 1
ATOM 758 O O . LYS A 1 103 ? 29.952 14.478 64.919 1.00 24.09 103 LYS A O 1
ATOM 763 N N . THR A 1 104 ? 29.540 13.605 66.945 1.00 25.89 104 THR A N 1
ATOM 764 C CA . THR A 1 104 ? 28.552 14.599 67.422 1.00 25.89 104 THR A CA 1
ATOM 765 C C . THR A 1 104 ? 29.228 15.486 68.484 1.00 25.89 104 THR A C 1
ATOM 767 O O . THR A 1 104 ? 30.201 15.036 69.093 1.00 25.89 104 THR A O 1
ATOM 770 N N . PRO A 1 105 ? 28.729 16.704 68.750 1.00 28.59 105 PRO A N 1
ATOM 771 C CA . PRO A 1 105 ? 28.147 16.993 70.076 1.00 28.59 105 PRO A CA 1
ATOM 772 C C . PRO A 1 105 ? 26.834 17.799 69.939 1.00 28.59 105 PRO A C 1
ATOM 774 O O . PRO A 1 105 ? 26.750 18.719 69.141 1.00 28.59 105 PRO A O 1
ATOM 777 N N . ALA A 1 106 ? 25.707 17.342 70.488 1.00 23.69 106 ALA A N 1
ATOM 778 C CA . ALA A 1 106 ? 25.259 17.425 71.887 1.00 23.69 106 ALA A CA 1
ATOM 779 C C . ALA A 1 106 ? 24.355 18.651 72.131 1.00 23.69 106 ALA A C 1
ATOM 781 O O . ALA A 1 106 ? 24.830 19.775 72.073 1.00 23.69 106 ALA A O 1
ATOM 782 N N . GLN A 1 107 ? 23.079 18.412 72.466 1.00 25.92 107 GLN A N 1
ATOM 783 C CA . GLN A 1 107 ? 22.468 18.846 73.734 1.00 25.92 107 GLN A CA 1
ATOM 784 C C . GLN A 1 107 ? 21.069 18.213 73.941 1.00 25.92 107 GLN A C 1
ATOM 786 O O . GLN A 1 107 ? 20.245 18.134 73.035 1.00 25.92 107 GLN A O 1
ATOM 791 N N . LYS A 1 108 ? 20.883 17.703 75.166 1.00 21.34 108 LYS A N 1
ATOM 792 C CA . LYS A 1 108 ? 19.676 17.214 75.884 1.00 21.34 108 LYS A CA 1
ATOM 793 C C . LYS A 1 108 ? 19.111 18.424 76.705 1.00 21.34 108 LYS A C 1
ATOM 795 O O . LYS A 1 108 ? 19.830 19.423 76.714 1.00 21.34 108 LYS A O 1
ATOM 800 N N . PRO A 1 109 ? 18.016 18.369 77.516 1.00 33.31 109 PRO A N 1
ATOM 801 C CA . PRO A 1 109 ? 17.057 17.281 77.805 1.00 33.31 109 PRO A CA 1
ATOM 802 C C . PRO A 1 109 ? 15.555 17.668 78.015 1.00 33.31 109 PRO A C 1
ATOM 804 O O . PRO A 1 109 ? 15.246 18.829 78.211 1.00 33.31 109 PRO A O 1
ATOM 807 N N . ALA A 1 110 ? 14.694 16.624 78.075 1.00 25.61 110 ALA A N 1
ATOM 808 C CA . ALA A 1 110 ? 13.476 16.406 78.914 1.00 25.61 110 ALA A CA 1
ATOM 809 C C . ALA A 1 110 ? 12.303 17.437 78.857 1.00 25.61 110 ALA A C 1
ATOM 811 O O . ALA A 1 110 ? 12.521 18.617 78.678 1.00 25.61 110 ALA A O 1
ATOM 812 N N . GLU A 1 111 ? 11.009 17.097 78.989 1.00 24.44 111 GLU A N 1
ATOM 813 C CA . GLU A 1 111 ? 10.379 16.102 79.868 1.00 24.44 111 GLU A CA 1
ATOM 814 C C . GLU A 1 111 ? 8.897 15.781 79.477 1.00 24.44 111 GLU A C 1
ATOM 816 O O . GLU A 1 111 ? 8.259 16.510 78.726 1.00 24.44 111 GLU A O 1
ATOM 821 N N . LYS A 1 112 ? 8.412 14.635 79.989 1.00 25.50 112 LYS A N 1
ATOM 822 C CA . LYS A 1 112 ? 7.107 13.897 79.924 1.00 25.50 112 LYS A CA 1
ATOM 823 C C . LYS A 1 112 ? 5.830 14.722 80.282 1.00 25.50 112 LYS A C 1
ATOM 825 O O . LYS A 1 112 ? 6.009 15.852 80.710 1.00 25.50 112 LYS A O 1
ATOM 830 N N . PRO A 1 113 ? 4.570 14.175 80.329 1.00 35.62 113 PRO A N 1
ATOM 831 C CA . PRO A 1 113 ? 4.026 12.813 80.074 1.00 35.62 113 PRO A CA 1
ATOM 832 C C . PRO A 1 113 ? 2.738 12.827 79.174 1.00 35.62 113 PRO A C 1
ATOM 834 O O . PRO A 1 113 ? 2.399 13.867 78.640 1.00 35.62 113 PRO A O 1
ATOM 837 N N . LYS A 1 114 ? 1.943 11.782 78.871 1.00 22.78 114 LYS A N 1
ATOM 838 C CA . LYS A 1 114 ? 1.364 10.692 79.677 1.00 22.78 114 LYS A CA 1
ATOM 839 C C . LYS A 1 114 ? 0.624 9.698 78.756 1.00 22.78 114 LYS A C 1
ATOM 841 O O . LYS A 1 114 ? 0.110 10.053 77.703 1.00 22.78 114 LYS A O 1
ATOM 846 N N . ASN A 1 115 ? 0.585 8.455 79.212 1.00 26.52 115 ASN A N 1
ATOM 847 C CA . ASN A 1 115 ? -0.007 7.275 78.593 1.00 26.52 115 ASN A CA 1
ATOM 848 C C . ASN A 1 115 ? -1.550 7.333 78.591 1.00 26.52 115 ASN A C 1
ATOM 850 O O . ASN A 1 115 ? -2.126 7.526 79.658 1.00 26.52 115 ASN A O 1
ATOM 854 N N . THR A 1 116 ? -2.200 7.089 77.448 1.00 24.86 116 THR A N 1
ATOM 855 C CA . THR A 1 116 ? -3.513 6.419 77.376 1.00 24.86 116 THR A CA 1
ATOM 856 C C . THR A 1 116 ? -3.602 5.590 76.087 1.00 24.86 116 THR A C 1
ATOM 858 O O . THR A 1 116 ? -3.369 6.055 74.977 1.00 24.86 116 THR A O 1
ATOM 861 N N . SER A 1 117 ? -3.918 4.317 76.258 1.00 26.30 117 SER A N 1
ATOM 862 C CA . SER A 1 117 ? -4.501 3.390 75.282 1.00 26.30 117 SER A CA 1
ATOM 863 C C . SER A 1 117 ? -5.485 2.529 76.091 1.00 26.30 117 SER A C 1
ATOM 865 O O . SER A 1 117 ? -5.293 2.456 77.3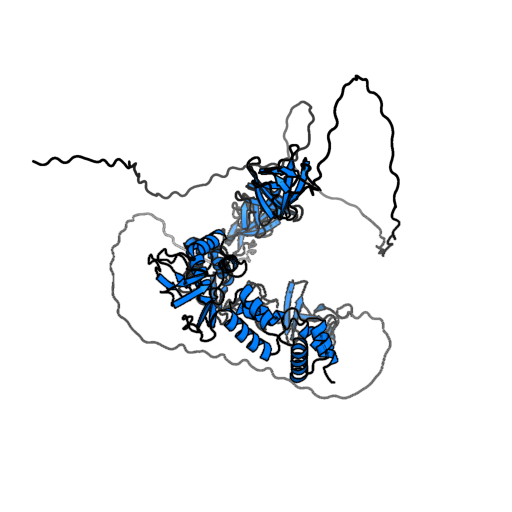09 1.00 26.30 117 SER A O 1
ATOM 867 N N . PRO A 1 118 ? -6.503 1.866 75.504 1.00 44.72 118 PRO A N 1
ATOM 868 C CA . PRO A 1 118 ? -6.610 1.505 74.088 1.00 44.72 118 PRO A CA 1
ATOM 869 C C . PRO A 1 118 ? -8.018 1.677 73.473 1.00 44.72 118 PRO A C 1
ATOM 871 O O . PRO A 1 118 ? -9.036 1.664 74.162 1.00 44.72 118 PRO A O 1
ATOM 874 N N . LYS A 1 119 ? -8.095 1.691 72.141 1.00 25.19 119 LYS A N 1
ATOM 875 C CA . LYS A 1 119 ? -9.148 0.940 71.445 1.00 25.19 119 LYS A CA 1
ATOM 876 C C . LYS A 1 119 ? -8.645 0.485 70.083 1.00 25.19 119 LYS A C 1
ATOM 878 O O . LYS A 1 119 ? -8.083 1.267 69.323 1.00 25.19 119 LYS A O 1
ATOM 883 N N . GLU A 1 120 ? -8.787 -0.815 69.865 1.00 33.84 120 GLU A N 1
ATOM 884 C CA . GLU A 1 120 ? -8.517 -1.511 68.618 1.00 33.84 120 GLU A CA 1
ATOM 885 C C . GLU A 1 120 ? -9.229 -0.835 67.447 1.00 33.84 120 GLU A C 1
ATOM 887 O O . GLU A 1 120 ? -10.427 -0.577 67.522 1.00 33.84 120 GLU A O 1
ATOM 892 N N . ASP A 1 121 ? -8.516 -0.670 66.335 1.00 25.62 121 ASP A N 1
ATOM 893 C CA . ASP A 1 121 ? -9.030 -1.245 65.101 1.00 25.62 121 ASP A CA 1
ATOM 894 C C . ASP A 1 121 ? -7.889 -1.669 64.171 1.00 25.62 121 ASP A C 1
ATOM 896 O O . ASP A 1 121 ? -6.939 -0.929 63.890 1.00 25.62 121 ASP A O 1
ATOM 900 N N . LYS A 1 122 ? -7.966 -2.918 63.713 1.00 42.31 122 LYS A N 1
ATOM 901 C CA . LYS A 1 122 ? -7.068 -3.482 62.707 1.00 42.31 122 LYS A CA 1
ATOM 902 C C . LYS A 1 122 ? -7.337 -2.789 61.374 1.00 42.31 122 LYS A C 1
ATOM 904 O O . LYS A 1 122 ? -8.320 -3.082 60.709 1.00 42.31 122 LYS A O 1
ATOM 909 N N . SER A 1 123 ? -6.386 -1.993 60.900 1.00 31.91 123 SER A N 1
ATOM 910 C CA . SER A 1 123 ? -6.268 -1.682 59.475 1.00 31.91 123 SER A CA 1
ATOM 911 C C . SER A 1 123 ? -4.798 -1.690 59.072 1.00 31.91 123 SER A C 1
ATOM 913 O O . SER A 1 123 ? -4.070 -0.702 59.166 1.00 31.91 123 SER A O 1
ATOM 915 N N . LYS A 1 124 ? -4.351 -2.859 58.614 1.00 36.97 124 LYS A N 1
ATOM 916 C CA . LYS A 1 124 ? -3.107 -3.029 57.867 1.00 36.97 124 LYS A CA 1
ATOM 917 C C . LYS A 1 124 ? -3.312 -2.348 56.507 1.00 36.97 124 LYS A C 1
ATOM 919 O O . LYS A 1 124 ? -3.796 -2.977 55.573 1.00 36.97 124 LYS A O 1
ATOM 924 N N . SER A 1 125 ? -3.002 -1.053 56.420 1.00 35.28 125 SER A N 1
ATOM 925 C CA . SER A 1 125 ? -3.031 -0.298 55.162 1.00 35.28 125 SER A CA 1
ATOM 926 C C . SER A 1 125 ? -2.009 -0.894 54.192 1.00 35.28 125 SER A C 1
ATOM 928 O O . SER A 1 125 ? -0.798 -0.744 54.355 1.00 35.28 125 SER A O 1
ATOM 930 N N . THR A 1 126 ? -2.492 -1.623 53.190 1.00 42.97 126 THR A N 1
ATOM 931 C CA . THR A 1 126 ? -1.721 -1.965 51.996 1.00 42.97 126 THR A CA 1
ATOM 932 C C . THR A 1 126 ? -1.507 -0.680 51.203 1.00 42.97 126 THR A C 1
ATOM 934 O O . THR A 1 126 ? -2.417 -0.227 50.512 1.00 42.97 126 THR A O 1
ATOM 937 N N . ALA A 1 127 ? -0.331 -0.065 51.332 1.00 54.78 127 ALA A N 1
ATOM 938 C CA . ALA A 1 127 ? 0.003 1.161 50.618 1.00 54.78 127 ALA A CA 1
ATOM 939 C C . ALA A 1 127 ? -0.106 0.939 49.097 1.00 54.78 127 ALA A C 1
ATOM 941 O O . ALA A 1 127 ? 0.681 0.206 48.500 1.00 54.78 127 ALA A O 1
ATOM 942 N N . GLN A 1 128 ? -1.125 1.534 48.478 1.00 70.38 128 GLN A N 1
ATOM 943 C CA . GLN A 1 128 ? -1.464 1.340 47.071 1.00 70.38 128 GLN A CA 1
ATOM 944 C C . GLN A 1 128 ? -0.581 2.228 46.177 1.00 70.38 128 GLN A C 1
ATOM 946 O O . GLN A 1 128 ? -0.460 3.428 46.418 1.00 70.38 128 GLN A O 1
ATOM 951 N N . SER A 1 129 ? 0.034 1.650 45.140 1.00 86.19 129 SER A N 1
ATOM 952 C CA . SER A 1 129 ? 0.801 2.405 44.136 1.00 86.19 129 SER A CA 1
ATOM 953 C C . SER A 1 129 ? -0.122 3.079 43.118 1.00 86.19 129 SER A C 1
ATOM 955 O O . SER A 1 129 ? -1.093 2.470 42.654 1.00 86.19 129 SER A O 1
ATOM 957 N N . GLY A 1 130 ? 0.184 4.315 42.723 1.00 87.50 130 GLY A N 1
ATOM 958 C CA . GLY A 1 130 ? -0.639 5.054 41.769 1.00 87.50 130 GLY A CA 1
ATOM 959 C C . GLY A 1 130 ? -0.253 6.518 41.582 1.00 87.50 130 GLY A C 1
ATOM 960 O O . GLY A 1 130 ? 0.628 7.052 42.255 1.00 87.50 130 GLY A O 1
ATOM 961 N N . TRP A 1 131 ? -0.939 7.159 40.636 1.00 91.50 131 TRP A N 1
ATOM 962 C CA . TRP A 1 131 ? -0.807 8.587 40.363 1.00 91.50 131 TRP A CA 1
ATOM 963 C C . TRP A 1 131 ? -1.621 9.420 41.350 1.00 91.50 131 TRP A C 1
ATOM 965 O O . TRP A 1 131 ? -2.797 9.142 41.580 1.00 91.50 131 TRP A O 1
ATOM 975 N N . VAL A 1 132 ? -1.004 10.480 41.864 1.00 89.75 132 VAL A N 1
ATOM 976 C CA . VAL A 1 132 ? -1.656 11.546 42.628 1.00 89.75 132 VAL A CA 1
ATOM 977 C C . VAL A 1 132 ? -1.212 12.872 42.015 1.00 89.75 132 VAL A C 1
ATOM 979 O O . VAL A 1 132 ? -0.063 13.291 42.167 1.00 89.75 132 VAL A O 1
ATOM 982 N N . GLY A 1 133 ? -2.110 13.511 41.260 1.00 89.06 133 GLY A N 1
ATOM 983 C CA . GLY A 1 133 ? -1.770 14.683 40.450 1.00 89.06 133 GLY A CA 1
ATOM 984 C C . GLY A 1 133 ? -0.680 14.363 39.420 1.00 89.06 133 GLY A C 1
ATOM 985 O O . GLY A 1 133 ? -0.795 13.396 38.671 1.00 89.06 133 GLY A O 1
ATOM 986 N N . SER A 1 134 ? 0.390 15.161 39.398 1.00 89.69 134 SER A N 1
ATOM 987 C CA . SER A 1 134 ? 1.556 14.971 38.521 1.00 89.69 134 SER A CA 1
ATOM 988 C C . SER A 1 134 ? 2.615 14.013 39.070 1.00 89.69 134 SER A C 1
ATOM 990 O O . SER A 1 134 ? 3.651 13.824 38.432 1.00 89.69 134 SER A O 1
ATOM 992 N N . SER A 1 135 ? 2.395 13.426 40.247 1.00 92.62 135 SER A N 1
ATOM 993 C CA . SER A 1 135 ? 3.371 12.580 40.932 1.00 92.62 135 SER A CA 1
ATOM 994 C C . SER A 1 135 ? 2.936 11.125 41.004 1.00 92.62 135 SER A C 1
ATOM 996 O O . SER A 1 135 ? 1.751 10.821 41.128 1.00 92.62 135 SER A O 1
ATOM 998 N N . TYR A 1 136 ? 3.912 10.219 40.972 1.00 91.81 136 TYR A N 1
ATOM 999 C CA . TYR A 1 136 ? 3.681 8.786 41.122 1.00 91.81 136 TYR A CA 1
ATOM 1000 C C . TYR A 1 136 ? 4.181 8.300 42.482 1.00 91.81 136 TYR A C 1
ATOM 1002 O O . TYR A 1 136 ? 5.284 8.655 42.905 1.00 91.81 136 TYR A O 1
ATOM 1010 N N . TYR A 1 137 ? 3.377 7.480 43.153 1.00 91.94 137 TYR A N 1
ATOM 1011 C CA . TYR A 1 137 ? 3.721 6.862 44.428 1.00 91.94 137 TYR A CA 1
ATOM 1012 C C . TYR A 1 137 ? 3.828 5.348 44.253 1.00 91.94 137 TYR A C 1
ATOM 1014 O O . TYR A 1 137 ? 2.921 4.712 43.718 1.00 91.94 137 TYR A O 1
ATOM 1022 N N . GLU A 1 138 ? 4.932 4.773 44.722 1.00 89.88 138 GLU A N 1
ATOM 1023 C CA . GLU A 1 138 ? 5.188 3.333 44.742 1.00 89.88 138 GLU A CA 1
ATOM 1024 C C . GLU A 1 138 ? 5.183 2.878 46.206 1.00 89.88 138 GLU A C 1
ATOM 1026 O O . GLU A 1 138 ? 5.995 3.338 47.008 1.00 89.88 138 GLU A O 1
ATOM 1031 N N . ASN A 1 139 ? 4.211 2.041 46.581 1.00 87.12 139 ASN A N 1
ATOM 1032 C CA . ASN A 1 139 ? 3.980 1.600 47.964 1.00 87.12 139 ASN A CA 1
ATOM 1033 C C . ASN A 1 139 ? 3.901 2.772 48.966 1.00 87.12 139 ASN A C 1
ATOM 1035 O O . ASN A 1 139 ? 4.495 2.734 50.042 1.00 87.12 139 ASN A O 1
ATOM 1039 N N . GLY A 1 140 ? 3.204 3.849 48.588 1.00 84.31 140 GLY A N 1
ATOM 1040 C CA . GLY A 1 140 ? 3.049 5.053 49.414 1.00 84.31 140 GLY A CA 1
ATOM 1041 C C . GLY A 1 140 ? 4.265 5.989 49.447 1.00 84.31 140 GLY A C 1
ATOM 1042 O O . GLY A 1 140 ? 4.179 7.057 50.047 1.00 84.31 140 GLY A O 1
ATOM 1043 N N . THR A 1 141 ? 5.369 5.653 48.772 1.00 88.19 141 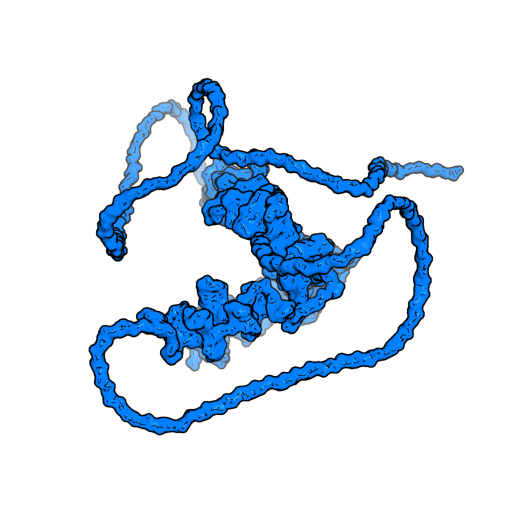THR A N 1
ATOM 1044 C CA . THR A 1 141 ? 6.566 6.506 48.684 1.00 88.19 141 THR A CA 1
ATOM 1045 C C . THR A 1 141 ? 6.600 7.248 47.353 1.00 88.19 141 THR A C 1
ATOM 1047 O O . THR A 1 141 ? 6.426 6.645 46.294 1.00 88.19 141 THR A O 1
ATOM 1050 N N . LYS A 1 142 ? 6.830 8.566 47.391 1.00 92.50 142 LYS A N 1
ATOM 1051 C CA . LYS A 1 142 ? 6.892 9.407 46.189 1.00 92.50 142 LYS A CA 1
ATOM 1052 C C . LYS A 1 142 ? 8.115 9.050 45.342 1.00 92.50 142 LYS A C 1
ATOM 1054 O O . LYS A 1 142 ? 9.238 9.076 45.839 1.00 92.50 142 LYS A O 1
ATOM 1059 N N . VAL A 1 143 ? 7.902 8.762 44.062 1.00 93.31 143 VAL A N 1
ATOM 1060 C CA . VAL A 1 143 ? 8.975 8.444 43.115 1.00 93.31 143 VAL A CA 1
ATOM 1061 C C . VAL A 1 143 ? 9.580 9.731 42.549 1.00 93.31 143 VAL A C 1
ATOM 1063 O O . VAL A 1 143 ? 8.858 10.597 42.055 1.00 93.31 143 VAL A O 1
ATOM 1066 N N . THR A 1 144 ? 10.907 9.847 42.597 1.00 95.12 144 THR A N 1
ATOM 1067 C CA . THR A 1 144 ? 11.682 10.988 42.081 1.00 95.12 144 THR A CA 1
ATOM 1068 C C . THR A 1 144 ? 12.872 10.493 41.251 1.00 95.12 144 THR A C 1
ATOM 1070 O O . THR A 1 144 ? 13.368 9.391 41.485 1.00 95.12 144 THR A O 1
ATOM 1073 N N . ASN A 1 145 ? 13.313 11.288 40.266 1.00 93.31 145 ASN A N 1
ATOM 1074 C CA . ASN A 1 145 ? 14.456 11.010 39.371 1.00 93.31 145 ASN A CA 1
ATOM 1075 C C . ASN A 1 145 ? 14.470 9.588 38.776 1.00 93.31 145 ASN A C 1
ATOM 1077 O O . ASN A 1 145 ? 15.503 8.916 38.754 1.00 93.31 145 ASN A O 1
ATOM 1081 N N . LYS A 1 146 ? 13.307 9.084 38.349 1.00 95.12 146 LYS A N 1
ATOM 1082 C CA . LYS A 1 146 ? 13.156 7.678 37.954 1.00 95.12 146 LYS A CA 1
ATOM 1083 C C . LYS A 1 146 ? 12.144 7.518 36.829 1.00 95.12 146 LYS A C 1
ATOM 1085 O O . LYS A 1 146 ? 11.116 8.192 36.789 1.00 95.12 146 LYS A O 1
ATOM 1090 N N . TRP A 1 147 ? 12.430 6.570 35.942 1.00 95.75 147 TRP A N 1
ATOM 1091 C CA . TRP A 1 147 ? 11.477 6.078 34.955 1.00 95.75 147 TRP A CA 1
ATOM 1092 C C . TRP A 1 147 ? 10.480 5.122 35.603 1.00 95.75 147 TRP A C 1
ATOM 1094 O O . TRP A 1 147 ? 10.873 4.185 36.301 1.00 95.75 147 TRP A O 1
ATOM 1104 N N . ILE A 1 148 ? 9.196 5.325 35.325 1.00 95.12 148 ILE A N 1
ATOM 1105 C CA . ILE A 1 148 ? 8.137 4.387 35.695 1.00 95.12 148 ILE A CA 1
ATOM 1106 C C . ILE A 1 148 ? 7.396 3.924 34.452 1.00 95.12 148 ILE A C 1
ATOM 1108 O O . ILE A 1 148 ? 7.284 4.651 33.464 1.00 95.12 148 ILE A O 1
ATOM 1112 N N . PHE A 1 149 ? 6.892 2.696 34.508 1.00 94.19 149 PHE A N 1
ATOM 1113 C CA . PHE A 1 149 ? 6.002 2.150 33.497 1.00 94.19 149 PHE A CA 1
ATOM 1114 C C . PHE A 1 149 ? 4.593 2.059 34.073 1.00 94.19 149 PHE A C 1
ATOM 1116 O O . PHE A 1 149 ? 4.346 1.295 35.008 1.00 94.19 149 PHE A O 1
ATOM 1123 N N . ASP A 1 150 ? 3.665 2.826 33.508 1.00 91.94 150 ASP A N 1
ATOM 1124 C CA . ASP A 1 150 ? 2.264 2.758 33.898 1.00 91.94 150 ASP A CA 1
ATOM 1125 C C . ASP A 1 150 ? 1.533 1.732 33.030 1.00 91.94 150 ASP A C 1
ATOM 1127 O O . ASP A 1 150 ? 1.325 1.931 31.831 1.00 91.94 150 ASP A O 1
ATOM 1131 N N . LYS A 1 151 ? 1.097 0.637 33.661 1.00 88.88 151 LYS A N 1
ATOM 1132 C CA . LYS A 1 151 ? 0.346 -0.444 33.009 1.00 88.88 151 LYS A CA 1
ATOM 1133 C C . LYS A 1 151 ? -1.009 0.013 32.460 1.00 88.88 151 LYS A C 1
ATOM 1135 O O . LYS A 1 151 ? -1.466 -0.558 31.477 1.00 88.88 151 LYS A O 1
ATOM 1140 N N . LYS A 1 152 ? -1.655 1.016 33.069 1.00 88.94 152 LYS A N 1
ATOM 1141 C CA . LYS A 1 152 ? -2.960 1.529 32.613 1.00 88.94 152 LYS A CA 1
ATOM 1142 C C . LYS A 1 152 ? -2.807 2.383 31.360 1.00 88.94 152 LYS A C 1
ATOM 1144 O O . LYS A 1 152 ? -3.578 2.240 30.419 1.00 88.94 152 LYS A O 1
ATOM 1149 N N . ALA A 1 153 ? -1.798 3.250 31.347 1.00 85.50 153 ALA A N 1
ATOM 1150 C CA . ALA A 1 153 ? -1.471 4.078 30.190 1.00 85.50 153 ALA A CA 1
ATOM 1151 C C . ALA A 1 153 ? -0.674 3.320 29.111 1.00 85.50 153 ALA A C 1
ATOM 1153 O O . ALA A 1 153 ? -0.512 3.839 28.007 1.00 85.50 153 ALA A O 1
ATOM 1154 N N . ASN A 1 154 ? -0.165 2.126 29.442 1.00 91.12 154 ASN A N 1
ATOM 1155 C CA . ASN A 1 154 ? 0.746 1.314 28.636 1.00 91.12 154 ASN A CA 1
ATOM 1156 C C . ASN A 1 154 ? 1.931 2.130 28.087 1.00 91.12 154 ASN A C 1
ATOM 1158 O O . ASN A 1 154 ? 2.259 2.074 26.902 1.00 91.12 154 ASN A O 1
ATOM 1162 N N . SER A 1 155 ? 2.534 2.952 28.949 1.00 94.19 155 SER A N 1
ATOM 1163 C CA . SER A 1 155 ? 3.569 3.908 28.559 1.00 94.19 155 SER A CA 1
ATOM 1164 C C . SER A 1 155 ? 4.560 4.163 29.687 1.00 94.19 155 SER A C 1
ATOM 1166 O O . SER A 1 155 ? 4.234 4.045 30.869 1.00 94.19 155 SER A O 1
ATOM 1168 N N . TYR A 1 156 ? 5.770 4.562 29.299 1.00 95.56 156 TYR A N 1
ATOM 1169 C CA . TYR A 1 156 ? 6.783 5.070 30.214 1.00 95.56 156 TYR A CA 1
ATOM 1170 C C . TYR A 1 156 ? 6.571 6.557 30.506 1.00 95.56 156 TYR A C 1
ATOM 1172 O O . TYR A 1 156 ? 6.139 7.306 29.626 1.00 95.56 156 TYR A O 1
ATOM 1180 N N . PHE A 1 157 ? 6.908 6.952 31.731 1.00 96.44 157 PHE A N 1
ATOM 1181 C CA . PHE A 1 157 ? 6.955 8.327 32.223 1.00 96.44 157 PHE A CA 1
ATOM 1182 C C . PHE A 1 157 ? 8.264 8.525 32.982 1.00 96.44 157 PHE A C 1
ATOM 1184 O O . PHE A 1 157 ? 8.762 7.587 33.609 1.00 96.44 157 PHE A O 1
ATOM 1191 N N . TYR A 1 158 ? 8.792 9.744 32.974 1.00 96.94 158 TYR A N 1
ATOM 1192 C CA . TYR A 1 158 ? 9.961 10.099 33.771 1.00 96.94 158 TYR A CA 1
ATOM 1193 C C . TYR A 1 158 ? 9.591 11.111 34.849 1.00 96.94 158 TYR A C 1
ATOM 1195 O O . TYR A 1 158 ? 8.984 12.133 34.538 1.00 96.94 158 TYR A O 1
ATOM 1203 N N . LEU A 1 159 ? 9.942 10.824 36.104 1.00 96.31 159 LEU A N 1
ATOM 1204 C CA . LEU A 1 159 ? 9.692 11.698 37.247 1.00 96.31 159 LEU A CA 1
ATOM 1205 C C . LEU A 1 159 ? 10.958 12.493 37.548 1.00 96.31 159 LEU A C 1
ATOM 1207 O O . LEU A 1 159 ? 12.016 11.902 37.748 1.00 96.31 159 LEU A O 1
ATOM 1211 N N . ASN A 1 160 ? 10.843 13.816 37.631 1.00 93.94 160 ASN A N 1
ATOM 1212 C CA . ASN A 1 160 ? 11.959 14.699 37.964 1.00 93.94 160 ASN A CA 1
ATOM 1213 C C . ASN A 1 160 ? 12.307 14.672 39.468 1.00 93.94 160 ASN A C 1
ATOM 1215 O O . ASN A 1 160 ? 11.724 13.914 40.250 1.00 93.94 160 ASN A O 1
ATOM 1219 N N . ALA A 1 161 ? 13.243 15.524 39.892 1.00 93.81 161 ALA A N 1
ATOM 1220 C CA . ALA A 1 161 ? 13.690 15.609 41.285 1.00 93.81 161 ALA A CA 1
ATOM 1221 C C . ALA A 1 161 ? 12.567 15.982 42.265 1.00 93.81 161 ALA A C 1
ATOM 1223 O O . ALA A 1 161 ? 12.551 15.509 43.399 1.00 93.81 161 ALA A O 1
ATOM 1224 N N . SER A 1 162 ? 11.584 16.759 41.809 1.00 92.00 162 SER A N 1
ATOM 1225 C CA . SER A 1 162 ? 10.390 17.114 42.586 1.00 92.00 162 SER A CA 1
ATOM 1226 C C . SER A 1 162 ? 9.336 15.996 42.606 1.00 92.00 162 SER A C 1
ATOM 1228 O O . SER A 1 162 ? 8.310 16.117 43.283 1.00 92.00 162 SER A O 1
ATOM 1230 N N . GLY A 1 163 ? 9.568 14.914 41.858 1.00 90.56 163 GLY A N 1
ATOM 1231 C CA . GLY A 1 163 ? 8.664 13.782 41.679 1.00 90.56 163 GLY A CA 1
ATOM 1232 C C . GLY A 1 163 ? 7.456 14.091 40.808 1.00 90.56 163 GLY A C 1
ATOM 1233 O O . GLY A 1 163 ? 6.423 13.452 40.969 1.00 90.56 163 GLY A O 1
ATOM 1234 N N . ASN A 1 164 ? 7.554 15.089 39.930 1.00 94.19 164 ASN A N 1
ATOM 1235 C CA . ASN A 1 164 ? 6.545 15.381 38.915 1.00 94.19 164 ASN A CA 1
ATOM 1236 C C . ASN A 1 164 ? 6.964 14.771 37.580 1.00 94.19 164 ASN A C 1
ATOM 1238 O O . ASN A 1 164 ? 8.155 14.769 37.259 1.00 94.19 164 ASN A O 1
ATOM 1242 N N . TYR A 1 165 ? 6.005 14.280 36.796 1.00 94.75 165 TYR A N 1
ATOM 1243 C CA . TYR A 1 165 ? 6.325 13.765 35.471 1.00 94.75 165 TYR A CA 1
ATOM 1244 C C . TYR A 1 165 ? 6.798 14.888 34.537 1.00 94.75 165 TYR A C 1
ATOM 1246 O O . TYR A 1 165 ? 6.272 16.002 34.541 1.00 94.75 165 TYR A O 1
ATOM 1254 N N . VAL A 1 166 ? 7.819 14.588 33.740 1.00 95.94 166 VAL A N 1
ATOM 1255 C CA . VAL A 1 166 ? 8.366 15.482 32.717 1.00 95.94 166 VAL A CA 1
ATOM 1256 C C . VAL A 1 166 ? 7.481 15.433 31.474 1.00 95.94 166 VAL A C 1
ATOM 1258 O O . VAL A 1 166 ? 6.990 14.372 31.100 1.00 95.94 166 VAL A O 1
ATOM 1261 N N . GLN A 1 167 ? 7.273 16.581 30.829 1.00 95.44 167 GLN A N 1
ATOM 1262 C CA . GLN A 1 167 ? 6.452 16.718 29.624 1.00 95.44 167 GLN A CA 1
ATOM 1263 C C . GLN A 1 167 ? 7.031 17.776 28.682 1.00 95.44 167 GLN A C 1
ATOM 1265 O O . GLN A 1 167 ? 7.647 18.741 29.132 1.00 95.44 167 GLN A O 1
ATOM 1270 N N . ASN A 1 168 ? 6.797 17.607 27.380 1.00 93.75 168 ASN A N 1
ATOM 1271 C CA . ASN A 1 168 ? 7.329 18.436 26.288 1.00 93.75 168 ASN A CA 1
ATOM 1272 C C . ASN A 1 168 ? 8.851 18.647 26.340 1.00 93.75 168 ASN A C 1
ATOM 1274 O O . ASN A 1 168 ? 9.350 19.710 25.965 1.00 93.75 168 ASN A O 1
ATOM 1278 N N . ALA A 1 169 ? 9.588 17.653 26.828 1.00 95.31 169 ALA A N 1
ATOM 1279 C CA . ALA A 1 169 ? 11.015 17.774 27.078 1.00 95.31 169 ALA A CA 1
ATOM 1280 C C . ALA A 1 169 ? 11.744 16.454 26.832 1.00 95.31 169 ALA A C 1
ATOM 1282 O O . ALA A 1 169 ? 11.155 15.370 26.865 1.00 95.31 169 ALA A O 1
ATOM 1283 N N . TRP A 1 170 ? 13.044 16.576 26.585 1.00 95.56 170 TRP A N 1
ATOM 1284 C CA . TRP A 1 170 ? 13.946 15.445 26.442 1.00 95.56 170 TRP A CA 1
ATOM 1285 C C . TRP A 1 170 ? 14.448 14.986 27.804 1.00 95.56 170 TRP A C 1
ATOM 1287 O O . TRP A 1 170 ? 14.866 15.806 28.616 1.00 95.56 170 TRP A O 1
ATOM 1297 N N . GLU A 1 171 ? 14.480 13.672 27.995 1.00 95.75 171 GLU A N 1
ATOM 1298 C CA . GLU A 1 171 ? 15.233 13.018 29.058 1.00 95.75 171 GLU A CA 1
ATOM 1299 C C . GLU A 1 171 ? 16.211 12.038 28.402 1.00 95.75 171 GLU A C 1
ATOM 1301 O O . GLU A 1 171 ? 15.825 10.989 27.874 1.00 95.75 171 GLU A O 1
ATOM 1306 N N . GLY A 1 172 ? 17.492 12.407 28.366 1.00 93.50 172 GLY A N 1
ATOM 1307 C CA . GLY A 1 172 ? 18.510 11.663 27.626 1.00 93.50 172 GLY A CA 1
ATOM 1308 C C . GLY A 1 172 ? 18.169 11.543 26.135 1.00 93.50 172 GLY A C 1
ATOM 1309 O O . GLY A 1 172 ? 18.130 12.538 25.415 1.00 93.50 172 GLY A O 1
ATOM 1310 N N . ASN A 1 173 ? 17.932 10.316 25.662 1.00 95.12 173 ASN A N 1
ATOM 1311 C CA . ASN A 1 173 ? 17.595 10.038 24.258 1.00 95.12 173 ASN A CA 1
ATOM 1312 C C . ASN A 1 173 ? 16.085 9.946 23.990 1.00 95.12 173 ASN A C 1
ATOM 1314 O O . ASN A 1 173 ? 15.691 9.640 22.864 1.00 95.12 173 ASN A O 1
ATOM 1318 N N . TYR A 1 174 ? 15.254 10.172 25.004 1.00 96.31 174 TYR A N 1
ATOM 1319 C CA . TYR A 1 174 ? 13.812 9.957 24.958 1.00 96.31 174 TYR A CA 1
ATOM 1320 C C . TYR A 1 174 ? 13.081 11.293 25.027 1.00 96.31 174 TYR A C 1
ATOM 1322 O O . TYR A 1 174 ? 13.526 12.210 25.716 1.00 96.31 174 TYR A O 1
ATOM 1330 N N . TYR A 1 175 ? 11.944 11.398 24.344 1.00 96.81 175 TYR A N 1
ATOM 1331 C CA . TYR A 1 175 ? 11.097 12.587 24.407 1.00 96.81 175 TYR A CA 1
ATOM 1332 C C . TYR A 1 175 ? 9.809 12.290 25.170 1.00 96.81 175 TYR A C 1
ATOM 1334 O O . TYR A 1 175 ? 9.114 11.323 24.854 1.00 96.81 175 TYR A O 1
ATOM 1342 N N . LEU A 1 176 ? 9.478 13.125 26.153 1.00 97.31 176 LEU A N 1
ATOM 1343 C CA . LEU A 1 176 ? 8.231 13.046 26.905 1.00 97.31 176 LEU A CA 1
ATOM 1344 C C . LEU A 1 176 ? 7.236 14.037 26.302 1.00 97.31 176 LEU A C 1
ATOM 1346 O O . LEU A 1 176 ? 7.523 15.228 26.190 1.00 97.31 176 LEU A O 1
ATOM 1350 N N . LYS A 1 177 ? 6.062 13.550 25.903 1.00 96.25 177 LYS A N 1
ATOM 1351 C CA . LYS A 1 177 ? 5.009 14.340 25.249 1.00 96.25 177 LYS A CA 1
ATOM 1352 C C . LYS A 1 177 ? 4.262 15.225 26.244 1.00 96.25 177 LYS A C 1
ATOM 1354 O O . LYS A 1 177 ? 4.542 15.215 27.439 1.00 96.25 177 LYS A O 1
ATOM 1359 N N . SER A 1 178 ? 3.291 15.989 25.752 1.00 93.88 178 SER A N 1
ATOM 1360 C CA . SER A 1 178 ? 2.482 16.910 26.559 1.00 93.88 178 SER A CA 1
ATOM 1361 C C . SER A 1 178 ? 1.644 16.232 27.641 1.00 93.88 178 SER A C 1
ATOM 1363 O O . SER A 1 178 ? 1.213 16.900 28.566 1.00 93.88 178 SER A O 1
ATOM 1365 N N . ASP A 1 179 ? 1.375 14.933 27.518 1.00 91.50 179 ASP A N 1
ATOM 1366 C CA . ASP A 1 179 ? 0.677 14.128 28.522 1.00 91.50 179 ASP A CA 1
ATOM 1367 C C . ASP A 1 179 ? 1.645 13.339 29.421 1.00 91.50 179 ASP A C 1
ATOM 1369 O O . ASP A 1 179 ? 1.218 12.444 30.143 1.00 91.50 179 ASP A O 1
ATOM 1373 N N . GLY A 1 180 ? 2.949 13.633 29.349 1.00 93.75 180 GLY A N 1
ATOM 1374 C CA . GLY A 1 180 ? 4.006 12.965 30.109 1.00 93.75 180 GLY A CA 1
ATOM 1375 C C . GLY A 1 180 ? 4.436 11.605 29.563 1.00 93.75 180 GLY A C 1
ATOM 1376 O O . GLY A 1 180 ? 5.412 11.035 30.050 1.00 93.75 180 GLY A O 1
ATOM 1377 N N . LYS A 1 181 ? 3.748 11.072 28.545 1.00 95.88 181 LYS A N 1
ATOM 1378 C CA . LYS A 1 181 ? 4.089 9.775 27.956 1.00 95.88 181 LYS A CA 1
ATOM 1379 C C . LYS A 1 181 ? 5.345 9.874 27.104 1.00 95.88 181 LYS A C 1
ATOM 1381 O O . LYS A 1 181 ? 5.485 10.786 26.288 1.00 95.88 181 LYS A O 1
ATOM 1386 N N . MET A 1 182 ? 6.215 8.879 27.218 1.00 96.94 182 MET A N 1
ATOM 1387 C CA . MET A 1 182 ? 7.354 8.713 26.322 1.00 96.94 182 MET A CA 1
ATOM 1388 C C . MET A 1 182 ? 6.886 8.471 24.880 1.00 96.94 182 MET A C 1
ATOM 1390 O O . MET A 1 182 ? 6.077 7.580 24.615 1.00 96.94 182 MET A O 1
ATOM 1394 N N . ALA A 1 183 ? 7.404 9.260 23.945 1.00 96.00 183 ALA A N 1
ATOM 1395 C CA . ALA A 1 183 ? 7.141 9.109 22.521 1.00 96.00 183 ALA A CA 1
ATOM 1396 C C . ALA A 1 183 ? 7.813 7.847 21.953 1.00 96.00 183 ALA A C 1
ATOM 1398 O O . ALA A 1 183 ? 8.946 7.518 22.310 1.00 96.00 183 ALA A O 1
ATOM 1399 N N . LYS A 1 184 ? 7.118 7.136 21.058 1.00 96.06 184 LYS A N 1
ATOM 1400 C CA . LYS A 1 184 ? 7.596 5.878 20.456 1.00 96.06 184 LYS A CA 1
ATOM 1401 C C . LYS A 1 184 ? 6.955 5.636 19.090 1.00 96.06 184 LYS A C 1
ATOM 1403 O O . LYS A 1 184 ? 5.740 5.734 18.953 1.00 96.06 184 LYS A O 1
ATOM 1408 N N . ASN A 1 185 ? 7.766 5.250 18.101 1.00 92.62 185 ASN A N 1
ATOM 1409 C CA . ASN A 1 185 ? 7.366 5.065 16.695 1.00 92.62 185 ASN A CA 1
ATOM 1410 C C . ASN A 1 185 ? 6.644 6.281 16.088 1.00 92.62 185 ASN A C 1
ATOM 1412 O O . ASN A 1 185 ? 5.671 6.135 15.346 1.00 92.62 185 ASN A O 1
ATOM 1416 N N . GLU A 1 186 ? 7.093 7.489 16.419 1.00 95.38 186 GLU A N 1
ATOM 1417 C CA . GLU A 1 186 ? 6.412 8.719 16.017 1.00 95.38 186 GLU A CA 1
ATOM 1418 C C . GLU A 1 186 ? 7.388 9.867 15.742 1.00 95.38 186 GLU A C 1
ATOM 1420 O O . GLU A 1 186 ? 8.517 9.895 16.239 1.00 95.38 186 GLU A O 1
ATOM 1425 N N . TRP A 1 187 ? 6.937 10.819 14.924 1.00 96.56 187 TRP A N 1
ATOM 1426 C CA . TRP A 1 187 ? 7.647 12.068 14.668 1.00 96.56 187 TRP A CA 1
ATOM 1427 C C . TRP A 1 187 ? 7.271 13.109 15.717 1.00 96.56 187 TRP A C 1
ATOM 1429 O O . TRP A 1 187 ? 6.091 13.350 15.961 1.00 96.56 187 TRP A O 1
ATOM 1439 N N . ILE A 1 188 ? 8.277 13.776 16.271 1.00 96.50 188 ILE A N 1
ATOM 1440 C CA . ILE A 1 188 ? 8.122 14.878 17.215 1.00 96.50 188 ILE A CA 1
ATOM 1441 C C . ILE A 1 188 ? 8.745 16.129 16.613 1.00 96.50 188 ILE A C 1
ATOM 1443 O O . ILE A 1 188 ? 9.896 16.118 16.178 1.00 96.50 188 ILE A O 1
ATOM 1447 N N . TYR A 1 189 ? 7.979 17.216 16.597 1.00 95.44 189 TYR A N 1
ATOM 1448 C CA . TYR A 1 189 ? 8.515 18.539 16.317 1.00 95.44 189 TYR A CA 1
ATOM 1449 C C . TYR A 1 189 ? 8.875 19.224 17.629 1.00 95.44 189 TYR A C 1
ATOM 1451 O O . TYR A 1 189 ? 7.990 19.557 18.418 1.00 95.44 189 TYR A O 1
ATOM 1459 N N . ASP A 1 190 ? 10.165 19.455 17.844 1.00 93.12 190 ASP A N 1
ATOM 1460 C CA . ASP A 1 190 ? 10.626 20.219 18.992 1.00 93.12 190 ASP A CA 1
ATOM 1461 C C . ASP A 1 190 ? 10.782 21.690 18.600 1.00 93.12 190 ASP A C 1
ATOM 1463 O O . ASP A 1 190 ? 11.657 22.058 17.805 1.00 93.12 190 ASP A O 1
ATOM 1467 N N . LYS A 1 191 ? 9.923 22.534 19.179 1.00 90.56 191 LYS A N 1
ATOM 1468 C CA . LYS A 1 191 ? 9.916 23.983 18.951 1.00 90.56 191 LYS A CA 1
ATOM 1469 C C . LYS A 1 191 ? 11.208 24.652 19.420 1.00 90.56 191 LYS A C 1
ATOM 1471 O O . LYS A 1 191 ? 11.655 25.582 18.759 1.00 90.56 191 LYS A O 1
ATOM 1476 N N . ASN A 1 192 ? 11.835 24.160 20.489 1.00 91.19 192 ASN A N 1
ATOM 1477 C CA . ASN A 1 192 ? 13.064 24.742 21.037 1.00 91.19 192 ASN A CA 1
ATOM 1478 C C . ASN A 1 192 ? 14.237 24.565 20.070 1.00 91.19 192 ASN A C 1
ATOM 1480 O O . ASN A 1 192 ? 15.090 25.438 19.935 1.00 91.19 192 ASN A O 1
ATOM 1484 N N . TYR A 1 193 ? 14.261 23.439 19.355 1.00 90.38 193 TYR A N 1
ATOM 1485 C CA . TYR A 1 193 ? 15.300 23.136 18.372 1.00 90.38 193 TYR A CA 1
ATOM 1486 C C . TYR A 1 193 ? 14.905 23.452 16.927 1.00 90.38 193 TYR A C 1
ATOM 1488 O O . TYR A 1 193 ? 15.740 23.280 16.029 1.00 90.38 193 TYR A O 1
ATOM 1496 N N . GLY A 1 194 ? 13.656 23.871 16.698 1.00 92.38 194 GLY A N 1
ATOM 1497 C CA . GLY A 1 194 ? 13.098 24.192 15.385 1.00 92.38 194 GLY A CA 1
ATOM 1498 C C . GLY A 1 194 ? 13.161 23.029 14.392 1.00 92.38 194 GLY A C 1
ATOM 1499 O O . GLY A 1 194 ? 13.308 23.250 13.185 1.00 92.38 194 GLY A O 1
ATOM 1500 N N . SER A 1 195 ? 13.122 21.784 14.877 1.00 95.44 195 SER A N 1
ATOM 1501 C CA . SER A 1 195 ? 13.414 20.603 14.064 1.00 95.44 195 SER A CA 1
ATOM 1502 C C . SER A 1 195 ? 12.533 19.408 14.405 1.00 95.44 195 SER A C 1
ATOM 1504 O O . SER A 1 195 ? 11.976 19.301 15.496 1.00 95.44 195 SER A O 1
ATOM 1506 N N . TYR A 1 196 ? 12.424 18.505 13.433 1.00 95.81 196 TYR A N 1
ATOM 1507 C CA . TYR A 1 196 ? 11.754 17.225 13.589 1.00 95.81 196 TYR A CA 1
ATOM 1508 C C . TYR A 1 196 ? 12.747 16.160 14.043 1.00 95.81 196 TYR A C 1
ATOM 1510 O O . TYR A 1 196 ? 13.863 16.087 13.528 1.00 95.81 196 TYR A O 1
ATOM 1518 N N . TYR A 1 197 ? 12.286 15.305 14.941 1.00 97.06 197 TYR A N 1
ATOM 1519 C CA . TYR A 1 197 ? 12.964 14.122 15.444 1.00 97.06 197 TYR A CA 1
ATOM 1520 C C . TYR A 1 197 ? 12.040 12.926 15.254 1.00 97.06 197 TYR A C 1
ATOM 1522 O O . TYR A 1 197 ? 10.819 13.073 15.283 1.00 97.06 197 TYR A O 1
ATOM 1530 N N . TYR A 1 198 ? 12.608 11.741 15.073 1.00 97.38 198 TYR A N 1
ATOM 1531 C CA . TYR A 1 198 ? 11.831 10.509 15.025 1.00 97.38 198 TYR A CA 1
ATOM 1532 C C . TYR A 1 198 ? 12.217 9.618 16.193 1.00 97.38 198 TYR A C 1
ATOM 1534 O O . TYR A 1 198 ? 13.400 9.342 16.372 1.00 97.38 198 TYR A O 1
ATOM 1542 N N . LEU A 1 199 ? 11.239 9.170 16.975 1.00 97.38 199 LEU A N 1
ATOM 1543 C CA . LEU A 1 199 ? 11.457 8.286 18.114 1.00 97.38 199 LEU A CA 1
ATOM 1544 C C . LEU A 1 199 ? 11.185 6.856 17.656 1.00 97.38 199 LEU A C 1
ATOM 1546 O O . LEU A 1 199 ? 10.122 6.553 17.114 1.00 97.38 199 LEU A O 1
ATOM 1550 N N . THR A 1 200 ? 12.169 5.983 17.838 1.00 93.94 200 THR A N 1
ATOM 1551 C CA . T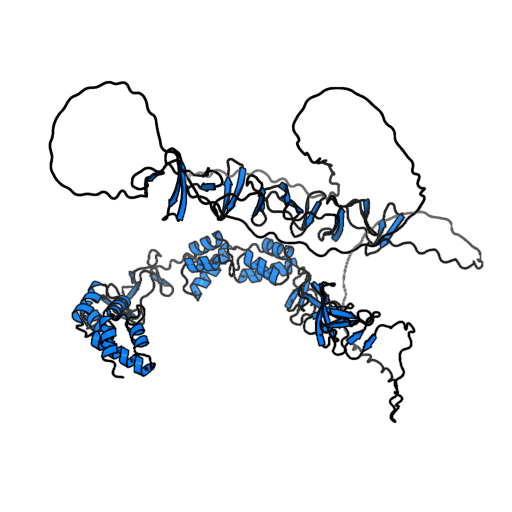HR A 1 200 ? 12.141 4.596 17.363 1.00 93.94 200 THR A CA 1
ATOM 1552 C C . THR A 1 200 ? 11.164 3.741 18.172 1.00 93.94 200 THR A C 1
ATOM 1554 O O . THR A 1 200 ? 10.528 4.206 19.121 1.00 93.94 200 THR A O 1
ATOM 1557 N N . GLY A 1 201 ? 11.065 2.453 17.834 1.00 88.81 201 GLY A N 1
ATOM 1558 C CA . GLY A 1 201 ? 10.312 1.476 18.622 1.00 88.81 201 GLY A CA 1
ATOM 1559 C C . GLY A 1 201 ? 10.869 1.265 20.030 1.00 88.81 201 GLY A C 1
ATOM 1560 O O . GLY A 1 201 ? 10.165 0.754 20.893 1.00 88.81 201 GLY A O 1
ATOM 1561 N N . GLU A 1 202 ? 12.093 1.691 20.304 1.00 88.69 202 GLU A N 1
ATOM 1562 C CA . GLU A 1 202 ? 12.674 1.665 21.649 1.00 88.69 202 GLU A CA 1
ATOM 1563 C C . GLU A 1 202 ? 12.402 2.969 22.413 1.00 88.69 202 GLU A C 1
ATOM 1565 O O . GLU A 1 202 ? 12.656 3.051 23.608 1.00 88.69 202 GLU A O 1
ATOM 1570 N N . GLY A 1 203 ? 11.845 3.982 21.739 1.00 90.25 203 GLY A N 1
ATOM 1571 C CA . GLY A 1 203 ? 11.586 5.313 22.285 1.00 90.25 203 GLY A CA 1
ATOM 1572 C C . GLY A 1 203 ? 12.777 6.265 22.198 1.00 90.25 203 GLY A C 1
ATOM 1573 O O . GLY A 1 203 ? 12.610 7.457 22.425 1.00 90.25 203 GLY A O 1
ATOM 1574 N N . SER A 1 204 ? 13.967 5.776 21.852 1.00 94.88 204 SER A N 1
ATOM 1575 C CA . SER A 1 204 ? 15.145 6.610 21.608 1.00 94.88 204 SER A CA 1
ATOM 1576 C C . SER A 1 204 ? 15.035 7.336 20.263 1.00 94.88 204 SER A C 1
ATOM 1578 O O . SER A 1 204 ? 14.450 6.801 19.314 1.00 94.88 204 SER A O 1
ATOM 1580 N N . TYR A 1 205 ? 15.597 8.541 20.138 1.00 95.81 205 TYR A N 1
ATOM 1581 C CA . TYR A 1 205 ? 15.602 9.237 18.849 1.00 95.81 205 TYR A CA 1
ATOM 1582 C C . TYR A 1 205 ? 16.522 8.561 17.822 1.00 95.81 205 TYR A C 1
ATOM 1584 O O . TYR A 1 205 ? 17.657 8.174 18.106 1.00 95.81 205 TYR A O 1
ATOM 1592 N N . ALA A 1 206 ? 16.030 8.451 16.592 1.00 95.94 206 ALA A N 1
ATOM 1593 C CA . ALA A 1 206 ? 16.786 7.973 15.448 1.00 95.94 206 ALA A CA 1
ATOM 1594 C C . ALA A 1 206 ? 17.863 8.993 15.055 1.00 95.94 206 ALA A C 1
ATOM 1596 O O . ALA A 1 206 ? 17.611 10.197 15.021 1.00 95.94 206 ALA A O 1
ATOM 1597 N N . ARG A 1 207 ? 19.062 8.507 14.727 1.00 95.62 207 ARG A N 1
ATOM 1598 C CA . ARG A 1 207 ? 20.211 9.324 14.316 1.00 95.62 207 ARG A CA 1
ATOM 1599 C C . ARG A 1 207 ? 21.107 8.562 13.350 1.00 95.62 207 ARG A C 1
ATOM 1601 O O . ARG A 1 207 ? 21.207 7.343 13.450 1.00 95.62 207 ARG A O 1
ATOM 1608 N N . ASN A 1 208 ? 21.771 9.288 12.453 1.00 94.25 208 ASN A N 1
ATOM 1609 C CA . ASN A 1 208 ? 22.599 8.748 11.365 1.00 94.25 208 ASN A CA 1
ATOM 1610 C C . ASN A 1 208 ? 21.897 7.642 10.564 1.00 94.25 208 ASN A C 1
ATOM 1612 O O . ASN A 1 208 ? 22.490 6.608 10.264 1.00 94.25 208 ASN A O 1
ATOM 1616 N N . THR A 1 209 ? 20.604 7.817 10.299 1.00 95.50 209 THR A N 1
ATOM 1617 C CA . THR A 1 209 ? 19.798 6.768 9.679 1.00 95.50 209 THR A CA 1
ATOM 1618 C C . THR A 1 209 ? 18.618 7.339 8.911 1.00 95.50 209 THR A C 1
ATOM 1620 O O . THR A 1 209 ? 18.160 8.458 9.168 1.00 95.50 209 THR A O 1
ATOM 1623 N N . TRP A 1 210 ? 18.116 6.540 7.977 1.00 95.44 210 TRP A N 1
ATOM 1624 C CA . TRP A 1 210 ? 16.921 6.837 7.207 1.00 95.44 210 TRP A CA 1
ATOM 1625 C C . TRP A 1 210 ? 15.669 6.369 7.943 1.00 95.44 210 TRP A C 1
ATOM 1627 O O . TRP A 1 210 ? 15.596 5.247 8.440 1.00 95.44 210 TRP A O 1
ATOM 1637 N N . VAL A 1 211 ? 14.645 7.218 7.944 1.00 94.12 211 VAL A N 1
ATOM 1638 C CA . VAL A 1 211 ? 13.282 6.869 8.352 1.00 94.12 211 VAL A CA 1
ATOM 1639 C C . VAL A 1 211 ? 12.359 7.213 7.191 1.00 94.12 211 VAL A C 1
ATOM 1641 O O . VAL A 1 211 ? 12.019 8.375 6.952 1.00 94.12 211 VAL A O 1
ATOM 1644 N N . GLY A 1 212 ? 11.983 6.192 6.421 1.00 92.81 212 GLY A N 1
ATOM 1645 C CA . GLY A 1 212 ? 11.290 6.385 5.149 1.00 92.81 212 GLY A CA 1
ATOM 1646 C C . GLY A 1 212 ? 12.160 7.175 4.168 1.00 92.81 212 GLY A C 1
ATOM 1647 O O . GLY A 1 212 ? 13.273 6.764 3.863 1.00 92.81 212 GLY A O 1
ATOM 1648 N N . ASN A 1 213 ? 11.662 8.322 3.696 1.00 94.06 213 ASN A N 1
ATOM 1649 C CA . ASN A 1 213 ? 12.382 9.188 2.750 1.00 94.06 213 ASN A CA 1
ATOM 1650 C C . ASN A 1 213 ? 13.190 10.308 3.428 1.00 94.06 213 ASN A C 1
ATOM 1652 O O . ASN A 1 213 ? 13.708 11.182 2.736 1.00 94.06 213 ASN A O 1
ATOM 1656 N N . TYR A 1 214 ? 13.259 10.317 4.758 1.00 96.31 214 TYR A N 1
ATOM 1657 C CA . TYR A 1 214 ? 13.900 11.366 5.546 1.00 96.31 214 TYR A CA 1
ATOM 1658 C C . TYR A 1 214 ? 15.181 10.840 6.181 1.00 96.31 214 TYR A C 1
ATOM 1660 O O . TYR A 1 214 ? 15.215 9.700 6.642 1.00 96.31 214 TYR A O 1
ATOM 1668 N N . TYR A 1 215 ? 16.201 11.688 6.269 1.00 96.75 215 TYR A N 1
ATOM 1669 C CA . TYR A 1 215 ? 17.437 11.358 6.972 1.00 96.75 215 TYR A CA 1
ATOM 1670 C C . TYR A 1 215 ? 17.518 12.087 8.314 1.00 96.75 215 TYR A C 1
ATOM 1672 O O . TYR A 1 215 ? 17.277 13.297 8.393 1.00 96.75 215 TYR A O 1
ATOM 1680 N N . LEU A 1 216 ? 17.867 11.353 9.370 1.00 97.31 216 LEU A N 1
ATOM 1681 C CA . LEU A 1 216 ? 18.088 11.892 10.707 1.00 97.31 216 LEU A CA 1
ATOM 1682 C C . LEU A 1 216 ? 19.592 12.005 10.931 1.00 97.31 216 LEU A C 1
ATOM 1684 O O . LEU A 1 216 ? 20.320 11.017 10.840 1.00 97.31 216 LEU A O 1
ATOM 1688 N N . LYS A 1 217 ? 20.064 13.214 11.229 1.00 96.44 217 LYS A N 1
ATOM 1689 C CA . LYS A 1 217 ? 21.490 13.510 11.422 1.00 96.44 217 LYS A CA 1
ATOM 1690 C C . LYS A 1 217 ? 22.011 12.927 12.737 1.00 96.44 217 LYS A C 1
ATOM 1692 O O . LYS A 1 217 ? 21.264 12.338 13.514 1.00 96.44 217 LYS A O 1
ATOM 1697 N N . SER A 1 218 ? 23.301 13.100 13.011 1.00 94.56 218 SER A N 1
ATOM 1698 C CA . SER A 1 218 ? 23.956 12.590 14.227 1.00 94.56 218 SER A CA 1
ATOM 1699 C C . SER A 1 218 ? 23.318 13.088 15.526 1.00 94.56 218 SER A C 1
ATOM 1701 O O . SER A 1 218 ? 23.258 12.353 16.508 1.00 94.56 218 SER A O 1
ATOM 1703 N N . ASN A 1 219 ? 22.789 14.310 15.511 1.00 92.44 219 ASN A N 1
ATOM 1704 C CA . ASN A 1 219 ? 22.063 14.929 16.619 1.00 92.44 219 ASN A CA 1
ATOM 1705 C C . ASN A 1 219 ? 20.551 14.641 16.604 1.00 92.44 219 ASN A C 1
ATOM 1707 O O . ASN A 1 219 ? 19.803 15.321 17.298 1.00 92.44 219 ASN A O 1
ATOM 1711 N N . GLY A 1 220 ? 20.086 13.708 15.769 1.00 94.94 220 GLY A N 1
ATOM 1712 C CA . GLY A 1 220 ? 18.679 13.328 15.654 1.00 94.94 220 GLY A CA 1
ATOM 1713 C C . GLY A 1 220 ? 17.790 14.311 14.896 1.00 94.94 220 GLY A C 1
ATOM 1714 O O . GLY A 1 220 ? 16.625 14.006 14.659 1.00 94.94 220 GLY A O 1
ATOM 1715 N N . LYS A 1 221 ? 18.310 15.471 14.477 1.00 96.50 221 LYS A N 1
ATOM 1716 C CA . LYS A 1 221 ? 17.539 16.436 13.688 1.00 96.50 221 LYS A CA 1
ATOM 1717 C C . LYS A 1 221 ? 17.317 15.912 12.277 1.00 96.50 221 LYS A C 1
ATOM 1719 O O . LYS A 1 221 ? 18.259 15.458 11.621 1.00 96.50 221 LYS A O 1
ATOM 1724 N N . ARG A 1 222 ? 16.096 16.061 11.773 1.00 97.44 222 ARG A N 1
ATOM 1725 C CA . ARG A 1 222 ? 15.761 15.787 10.374 1.00 97.44 222 ARG A CA 1
ATOM 1726 C C . ARG A 1 222 ? 16.504 16.749 9.450 1.00 97.44 222 ARG A C 1
ATOM 1728 O O . ARG A 1 222 ? 16.389 17.967 9.604 1.00 97.44 222 ARG A O 1
ATOM 1735 N N . ALA A 1 223 ? 17.241 16.198 8.493 1.00 97.25 223 ALA A N 1
ATOM 1736 C CA . ALA A 1 223 ? 17.925 16.974 7.469 1.00 97.25 223 ALA A CA 1
ATOM 1737 C C . ALA A 1 223 ? 16.919 17.659 6.523 1.00 97.25 223 ALA A C 1
ATOM 1739 O O . ALA A 1 223 ? 15.864 17.097 6.215 1.00 97.25 223 ALA A O 1
ATOM 1740 N N . LYS A 1 224 ? 17.226 18.889 6.094 1.00 96.69 224 LYS A N 1
ATOM 1741 C CA . LYS A 1 224 ? 16.430 19.657 5.119 1.00 96.69 224 LYS A CA 1
ATOM 1742 C C . LYS A 1 224 ? 17.297 20.701 4.413 1.00 96.69 224 LYS A C 1
ATOM 1744 O O . LYS A 1 224 ? 18.135 21.321 5.061 1.00 96.69 224 LYS A O 1
ATOM 1749 N N . ASN A 1 225 ? 17.045 20.935 3.127 1.00 95.19 225 ASN A N 1
ATOM 1750 C CA . ASN A 1 225 ? 17.816 21.846 2.266 1.00 95.19 225 ASN A CA 1
ATOM 1751 C C . ASN A 1 225 ? 19.338 21.618 2.317 1.00 95.19 225 ASN A C 1
ATOM 1753 O O . ASN A 1 225 ? 20.114 22.571 2.287 1.00 95.19 225 ASN A O 1
ATOM 1757 N N . GLU A 1 226 ? 19.784 20.369 2.432 1.00 96.94 226 GLU A N 1
ATOM 1758 C CA . GLU A 1 226 ? 21.200 20.060 2.644 1.00 96.94 226 GLU A CA 1
ATOM 1759 C C . GLU A 1 226 ? 21.613 18.742 1.987 1.00 96.94 226 GLU A C 1
ATOM 1761 O O . GLU A 1 226 ? 20.795 17.843 1.774 1.00 96.94 226 GLU A O 1
ATOM 1766 N N . TRP A 1 227 ? 22.905 18.637 1.676 1.00 97.06 227 TRP A N 1
ATOM 1767 C CA . TRP A 1 227 ? 23.530 17.405 1.209 1.00 97.06 227 TRP A CA 1
ATOM 1768 C C . TRP A 1 227 ? 23.937 16.527 2.391 1.00 97.06 227 TRP A C 1
ATOM 1770 O O . TRP A 1 227 ? 24.504 17.007 3.370 1.00 97.06 227 TRP A O 1
ATOM 1780 N N . ILE A 1 228 ? 23.695 15.226 2.269 1.00 97.25 228 ILE A N 1
ATOM 1781 C CA . ILE A 1 228 ? 24.076 14.206 3.239 1.00 97.25 228 ILE A CA 1
ATOM 1782 C C . ILE A 1 228 ? 24.870 13.122 2.524 1.00 97.25 228 ILE A C 1
ATOM 1784 O O . ILE A 1 228 ? 24.422 12.572 1.521 1.00 97.25 228 ILE A O 1
ATOM 1788 N N . TYR A 1 229 ? 26.034 12.789 3.073 1.00 95.50 229 TYR A N 1
ATOM 1789 C CA . TYR A 1 229 ? 26.773 11.599 2.674 1.00 95.50 229 TYR A CA 1
ATOM 1790 C C . TYR A 1 229 ? 26.393 10.430 3.579 1.00 95.50 229 TYR A C 1
ATOM 1792 O O . TYR A 1 229 ? 26.638 10.476 4.788 1.00 95.50 229 TYR A O 1
ATOM 1800 N N . ASP A 1 230 ? 25.817 9.381 2.997 1.00 93.50 230 ASP A N 1
ATOM 1801 C CA . ASP A 1 230 ? 25.550 8.145 3.722 1.00 93.50 230 ASP A CA 1
ATOM 1802 C C . ASP A 1 230 ? 26.685 7.148 3.482 1.00 93.50 230 ASP A C 1
ATOM 1804 O O . ASP A 1 230 ? 26.874 6.635 2.375 1.00 93.50 230 ASP A O 1
ATOM 1808 N N . LYS A 1 231 ? 27.428 6.850 4.551 1.00 90.88 231 LYS A N 1
ATOM 1809 C CA . LYS A 1 231 ? 28.549 5.905 4.529 1.00 90.88 231 LYS A CA 1
ATOM 1810 C C . LYS A 1 231 ? 28.112 4.479 4.198 1.00 90.88 231 LYS A C 1
ATOM 1812 O O . LYS A 1 231 ? 28.883 3.763 3.572 1.00 90.88 231 LYS A O 1
ATOM 1817 N N . ASN A 1 232 ? 26.896 4.077 4.571 1.00 89.81 232 ASN A N 1
ATOM 1818 C CA . ASN A 1 232 ? 26.390 2.727 4.311 1.00 89.81 232 ASN A CA 1
ATOM 1819 C C . ASN A 1 232 ? 26.139 2.501 2.818 1.00 89.81 232 ASN A C 1
ATOM 1821 O O . ASN A 1 232 ? 26.344 1.402 2.310 1.00 89.81 232 ASN A O 1
ATOM 1825 N N . TYR A 1 233 ? 25.711 3.549 2.112 1.00 89.56 233 TYR A N 1
ATOM 1826 C CA . TYR A 1 233 ? 25.452 3.494 0.673 1.00 89.56 233 TYR A CA 1
ATOM 1827 C C . TYR A 1 233 ? 26.602 4.034 -0.180 1.00 89.56 233 TYR A C 1
ATOM 1829 O O . TYR A 1 233 ? 26.527 3.938 -1.406 1.00 89.56 233 TYR A O 1
ATOM 1837 N N . GLY A 1 234 ? 27.633 4.612 0.445 1.00 93.44 234 GLY A N 1
ATOM 1838 C CA . GLY A 1 234 ? 28.780 5.213 -0.234 1.00 93.44 234 GLY A CA 1
ATOM 1839 C C . GLY A 1 234 ? 28.381 6.322 -1.208 1.00 93.44 234 GLY A C 1
ATOM 1840 O O . GLY A 1 234 ? 28.959 6.429 -2.289 1.00 93.44 234 GLY A O 1
ATOM 1841 N N . SER A 1 235 ? 27.337 7.094 -0.890 1.00 95.75 235 SER A N 1
ATOM 1842 C CA . SER A 1 235 ? 26.749 8.044 -1.837 1.00 95.75 235 SER A CA 1
ATOM 1843 C C . SER A 1 235 ? 26.200 9.300 -1.165 1.00 95.75 235 SER A C 1
ATOM 1845 O O . SER A 1 235 ? 25.854 9.301 0.019 1.00 95.75 235 SER A O 1
ATOM 1847 N N . TYR A 1 236 ? 26.129 10.373 -1.952 1.00 96.69 236 TYR A N 1
ATOM 1848 C CA . TYR A 1 236 ? 25.521 11.638 -1.565 1.00 96.69 236 TYR A CA 1
ATOM 1849 C C . TYR A 1 236 ? 24.035 11.651 -1.909 1.00 96.69 236 TYR A C 1
ATOM 1851 O O . TYR A 1 236 ? 23.626 11.208 -2.981 1.00 96.69 236 TYR A O 1
ATOM 1859 N N . TYR A 1 237 ? 23.252 12.227 -1.009 1.00 97.69 237 TYR A N 1
ATOM 1860 C CA . TYR A 1 237 ? 21.825 12.472 -1.139 1.00 97.69 237 TYR A CA 1
ATOM 1861 C C . TYR A 1 237 ? 21.562 13.943 -0.853 1.00 97.69 237 TYR A C 1
ATOM 1863 O O . TYR A 1 237 ? 22.217 14.535 0.004 1.00 97.69 237 TYR A O 1
ATOM 1871 N N . TYR A 1 238 ? 20.577 14.529 -1.521 1.00 98.00 238 TYR A N 1
ATOM 1872 C CA . TYR A 1 238 ? 20.124 15.880 -1.207 1.00 98.00 238 TYR A CA 1
ATOM 1873 C C . TYR A 1 238 ? 18.739 15.831 -0.578 1.00 98.00 238 TYR A C 1
ATOM 1875 O O . TYR A 1 238 ? 17.840 15.214 -1.144 1.00 98.00 238 TYR A O 1
ATOM 1883 N N . LEU A 1 239 ? 18.553 16.468 0.577 1.00 97.69 239 LEU A N 1
ATOM 1884 C CA . LEU A 1 239 ? 17.262 16.558 1.253 1.00 97.69 239 LEU A CA 1
ATOM 1885 C C . LEU A 1 239 ? 16.622 17.901 0.905 1.00 97.69 239 LEU A C 1
ATOM 1887 O O . LEU A 1 239 ? 17.225 18.950 1.115 1.00 97.69 239 LEU A O 1
ATOM 1891 N N . THR A 1 240 ? 15.397 17.867 0.388 1.00 94.88 240 THR A N 1
ATOM 1892 C CA . THR A 1 240 ? 14.638 19.050 -0.043 1.00 94.88 240 THR A CA 1
ATOM 1893 C C . THR A 1 240 ? 14.208 19.916 1.150 1.00 94.88 240 THR A C 1
ATOM 1895 O O . THR A 1 240 ? 14.437 19.569 2.315 1.00 94.88 240 THR A O 1
ATOM 1898 N N . GLY A 1 241 ? 13.522 21.032 0.887 1.00 89.19 241 GLY A N 1
ATOM 1899 C CA . GLY A 1 241 ? 12.949 21.881 1.941 1.00 89.19 241 GLY A CA 1
ATOM 1900 C C . GLY A 1 241 ? 11.895 21.179 2.794 1.00 89.19 241 GLY A C 1
ATOM 1901 O O . GLY A 1 241 ? 11.775 21.451 3.990 1.00 89.19 241 GLY A O 1
ATOM 1902 N N . GLU A 1 242 ? 11.200 20.205 2.213 1.00 87.06 242 GLU A N 1
ATOM 1903 C CA . GLU A 1 242 ? 10.247 19.343 2.915 1.00 87.06 242 GLU A CA 1
ATOM 1904 C C . GLU A 1 242 ? 10.953 18.248 3.738 1.00 87.06 242 GLU A C 1
ATOM 1906 O O . GLU A 1 242 ? 10.358 17.658 4.644 1.00 87.06 242 GLU A O 1
ATOM 1911 N N . GLY A 1 243 ? 12.250 18.031 3.492 1.00 90.50 243 GLY A N 1
ATOM 1912 C CA . GLY A 1 243 ? 13.134 17.111 4.207 1.00 90.50 243 GLY A CA 1
ATOM 1913 C C . GLY A 1 243 ? 13.225 15.711 3.602 1.00 90.50 243 GLY A C 1
ATOM 1914 O O . GLY A 1 243 ? 14.003 14.899 4.094 1.00 90.50 243 GLY A O 1
ATOM 1915 N N . ASN A 1 244 ? 12.443 15.399 2.567 1.00 94.50 244 ASN A N 1
ATOM 1916 C CA . ASN A 1 244 ? 12.589 14.150 1.823 1.00 94.50 244 ASN A CA 1
ATOM 1917 C C . ASN A 1 244 ? 13.791 14.225 0.876 1.00 94.50 244 ASN A C 1
ATOM 1919 O O . ASN A 1 244 ? 14.153 15.309 0.422 1.00 94.50 244 ASN A O 1
ATOM 1923 N N . TYR A 1 245 ? 14.389 13.087 0.528 1.00 95.44 245 TYR A N 1
ATOM 1924 C CA . TYR A 1 245 ? 15.455 13.094 -0.471 1.00 95.44 245 TYR A CA 1
ATOM 1925 C C . TYR A 1 245 ? 14.927 13.438 -1.874 1.00 95.44 245 TYR A C 1
ATOM 1927 O O . TYR A 1 245 ? 13.827 13.035 -2.271 1.00 95.44 245 TYR A O 1
ATOM 1935 N N . ALA A 1 246 ? 15.720 14.202 -2.618 1.00 95.56 246 ALA A N 1
ATOM 1936 C CA . ALA A 1 246 ? 15.505 14.531 -4.018 1.00 95.56 246 ALA A CA 1
ATOM 1937 C C . ALA A 1 246 ? 15.847 13.325 -4.903 1.00 95.56 246 ALA A C 1
ATOM 1939 O O . ALA A 1 246 ? 16.803 12.601 -4.633 1.00 95.56 246 ALA A O 1
ATOM 1940 N N . ARG A 1 247 ? 15.067 13.104 -5.964 1.00 96.06 247 ARG A N 1
ATOM 1941 C CA . ARG A 1 247 ? 15.244 11.986 -6.901 1.00 96.06 247 ARG A CA 1
ATOM 1942 C C . ARG A 1 247 ? 14.739 12.347 -8.290 1.00 96.06 247 ARG A C 1
ATOM 1944 O O . ARG A 1 247 ? 13.789 13.116 -8.404 1.00 96.06 247 ARG A O 1
ATOM 1951 N N . ASN A 1 248 ? 15.338 11.748 -9.315 1.00 93.62 248 ASN A N 1
ATOM 1952 C CA . ASN A 1 248 ? 15.092 12.032 -10.736 1.00 93.62 248 ASN A CA 1
ATOM 1953 C C . ASN A 1 248 ? 15.118 13.532 -11.070 1.00 93.62 248 ASN A C 1
ATOM 1955 O O . ASN A 1 248 ? 14.298 14.013 -11.849 1.00 93.62 248 ASN A O 1
ATOM 1959 N N . THR A 1 249 ? 16.009 14.286 -10.433 1.00 95.31 249 THR A N 1
ATOM 1960 C CA . THR A 1 249 ? 16.032 15.745 -10.555 1.00 95.31 249 THR A CA 1
ATOM 1961 C C . THR A 1 249 ? 17.444 16.283 -10.431 1.00 95.31 249 THR A C 1
ATOM 1963 O O . THR A 1 249 ? 18.299 15.690 -9.769 1.00 95.31 249 THR A O 1
ATOM 1966 N N . TRP A 1 250 ? 17.659 17.445 -11.036 1.00 95.50 250 TRP A N 1
ATOM 1967 C CA . TRP A 1 250 ? 18.864 18.236 -10.847 1.00 95.50 250 TRP A CA 1
ATOM 1968 C C . TRP A 1 250 ? 18.801 19.014 -9.534 1.00 95.50 250 TRP A C 1
ATOM 1970 O O . TRP A 1 250 ? 17.754 19.548 -9.164 1.00 95.50 250 TRP A O 1
ATOM 1980 N N . VAL A 1 251 ? 19.938 19.095 -8.851 1.00 96.12 251 VAL A N 1
ATOM 1981 C CA . VAL A 1 251 ? 20.196 20.008 -7.735 1.00 96.12 251 VAL A CA 1
ATOM 1982 C C . VAL A 1 251 ? 21.501 20.726 -8.059 1.00 96.12 251 VAL A C 1
ATOM 1984 O O . VAL A 1 251 ? 22.590 20.168 -7.921 1.00 96.12 251 VAL A O 1
ATOM 1987 N N . GLY A 1 252 ? 21.391 21.958 -8.557 1.00 93.88 252 GLY A N 1
ATOM 1988 C CA . GLY A 1 252 ? 22.528 22.665 -9.146 1.00 93.88 252 GLY A CA 1
ATOM 1989 C C . GLY A 1 252 ? 23.103 21.887 -10.335 1.00 93.88 252 GLY A C 1
ATOM 1990 O O . GLY A 1 252 ? 22.373 21.519 -11.249 1.00 93.88 252 GLY A O 1
ATOM 1991 N N . ASN A 1 253 ? 24.407 21.603 -10.300 1.00 95.19 253 ASN A N 1
ATOM 1992 C CA . ASN A 1 253 ? 25.108 20.871 -11.364 1.00 95.19 253 ASN A CA 1
ATOM 1993 C C . ASN A 1 253 ? 25.071 19.341 -11.200 1.00 95.19 253 ASN A C 1
ATOM 1995 O O . ASN A 1 253 ? 25.710 18.635 -11.978 1.00 95.19 253 ASN A O 1
ATOM 1999 N N . TYR A 1 254 ? 24.376 18.834 -10.184 1.00 97.12 254 TYR A N 1
ATOM 2000 C CA . TYR A 1 254 ? 24.367 17.421 -9.816 1.00 97.12 254 TYR A CA 1
ATOM 2001 C C . TYR A 1 254 ? 23.011 16.805 -10.135 1.00 97.12 254 TYR A C 1
ATOM 2003 O O . TYR A 1 254 ? 21.978 17.450 -9.952 1.00 97.12 254 TYR A O 1
ATOM 2011 N N . TYR A 1 255 ? 23.003 15.543 -10.556 1.00 96.88 255 TYR A N 1
ATOM 2012 C CA . TYR A 1 255 ? 21.770 14.804 -10.809 1.00 96.88 255 TYR A CA 1
ATOM 2013 C C . TYR A 1 255 ? 21.537 13.745 -9.734 1.00 96.88 255 TYR A C 1
ATOM 2015 O O . TYR A 1 255 ? 22.421 12.934 -9.453 1.00 96.88 255 TYR A O 1
ATOM 2023 N N . LEU A 1 256 ? 20.342 13.732 -9.145 1.00 97.50 256 LEU A N 1
ATOM 2024 C CA . LEU A 1 256 ? 19.919 12.715 -8.188 1.00 97.50 256 LEU A CA 1
ATOM 2025 C C . LEU A 1 256 ? 19.092 11.670 -8.932 1.00 97.50 256 LEU A C 1
ATOM 2027 O O . LEU A 1 256 ? 18.072 11.995 -9.541 1.00 97.50 256 LEU A O 1
ATOM 2031 N N . LYS A 1 257 ? 19.518 10.409 -8.874 1.00 96.19 257 LYS A N 1
ATOM 2032 C CA . LYS A 1 257 ? 18.881 9.277 -9.561 1.00 96.19 257 LYS A CA 1
ATOM 2033 C C . LYS A 1 257 ? 17.561 8.880 -8.898 1.00 96.19 257 LYS A C 1
ATOM 2035 O O . LYS A 1 257 ? 17.119 9.489 -7.926 1.00 96.19 257 LYS A O 1
ATOM 2040 N N . SER A 1 258 ? 16.904 7.846 -9.419 1.00 93.50 258 SER A N 1
ATOM 2041 C CA . SER A 1 258 ? 15.600 7.381 -8.925 1.00 93.50 258 SER A CA 1
ATOM 2042 C C . SER A 1 258 ? 15.615 6.900 -7.475 1.00 93.50 258 SER A C 1
ATOM 2044 O O . SER A 1 258 ? 14.604 7.008 -6.784 1.00 93.50 258 SER A O 1
ATOM 2046 N N . ASP A 1 259 ? 16.751 6.373 -7.023 1.00 90.38 259 ASP A N 1
ATOM 2047 C CA . ASP A 1 259 ? 17.001 5.933 -5.648 1.00 90.38 259 ASP A CA 1
ATOM 2048 C C . ASP A 1 259 ? 17.515 7.067 -4.742 1.00 90.38 259 ASP A C 1
ATOM 2050 O O . ASP A 1 259 ? 17.840 6.825 -3.583 1.00 90.38 259 ASP A O 1
ATOM 2054 N N . GLY A 1 260 ? 17.589 8.296 -5.261 1.00 94.88 260 GLY A N 1
ATOM 2055 C CA . GLY A 1 260 ? 18.059 9.478 -4.544 1.00 94.88 260 GLY A CA 1
ATOM 2056 C C . GLY A 1 260 ? 19.573 9.632 -4.476 1.00 94.88 260 GLY A C 1
ATOM 2057 O O . GLY A 1 260 ? 20.039 10.641 -3.953 1.00 94.88 260 GLY A O 1
ATOM 2058 N N . LYS A 1 261 ? 20.344 8.674 -5.001 1.00 96.75 261 LYS A N 1
ATOM 2059 C CA . LYS A 1 261 ? 21.805 8.771 -5.033 1.00 96.75 261 LYS A CA 1
ATOM 2060 C C . LYS A 1 261 ? 22.249 9.786 -6.070 1.00 96.75 261 LYS A C 1
ATOM 2062 O O . LYS A 1 261 ? 21.738 9.804 -7.192 1.00 96.75 261 LYS A O 1
ATOM 2067 N N . MET A 1 262 ? 23.252 10.578 -5.723 1.00 97.56 262 MET A N 1
ATOM 2068 C CA . MET A 1 262 ? 23.935 11.440 -6.675 1.00 97.56 262 MET A CA 1
ATOM 2069 C C . MET A 1 262 ? 24.631 10.592 -7.742 1.00 97.56 262 MET A C 1
ATOM 2071 O O . MET A 1 262 ? 25.391 9.675 -7.419 1.00 97.56 262 MET A O 1
ATOM 2075 N N . ALA A 1 263 ? 24.359 10.890 -9.009 1.00 97.19 263 ALA A N 1
ATOM 2076 C CA . ALA A 1 263 ? 25.028 10.253 -10.130 1.00 97.19 263 ALA A CA 1
ATOM 2077 C C . ALA A 1 263 ? 26.502 10.674 -10.199 1.00 97.19 263 ALA A C 1
ATOM 2079 O O . ALA A 1 263 ? 26.830 11.843 -9.986 1.00 97.19 263 ALA A O 1
ATOM 2080 N N . LYS A 1 264 ? 27.391 9.723 -10.497 1.00 96.75 264 LYS A N 1
ATOM 2081 C CA . LYS A 1 264 ? 28.841 9.955 -10.538 1.00 96.75 264 LYS A CA 1
ATOM 2082 C C . LYS A 1 264 ? 29.518 9.004 -11.521 1.00 96.75 264 LYS A C 1
ATOM 2084 O O . LYS A 1 264 ? 29.318 7.797 -11.444 1.00 96.75 264 LYS A O 1
ATOM 2089 N N . ALA A 1 265 ? 30.357 9.563 -12.393 1.00 95.56 265 ALA A N 1
ATOM 2090 C CA . ALA A 1 265 ? 31.081 8.859 -13.455 1.00 95.56 265 ALA A CA 1
ATOM 2091 C C . ALA A 1 265 ? 30.169 7.990 -14.341 1.00 95.56 265 ALA A C 1
ATOM 2093 O O . ALA A 1 265 ? 30.490 6.846 -14.658 1.00 95.56 265 ALA A O 1
ATOM 2094 N N . GLU A 1 266 ? 29.006 8.518 -14.718 1.00 96.88 266 GLU A N 1
ATOM 2095 C CA . GLU A 1 266 ? 27.985 7.763 -15.443 1.00 96.88 266 GLU A CA 1
ATOM 2096 C C . GLU A 1 266 ? 27.183 8.647 -16.405 1.00 96.88 266 GLU A C 1
ATOM 2098 O O . GLU A 1 266 ? 27.142 9.871 -16.275 1.00 96.88 266 GLU A O 1
ATOM 2103 N N . TRP A 1 267 ? 26.545 8.007 -17.386 1.00 96.69 267 TRP A N 1
ATOM 2104 C CA . TRP A 1 267 ? 25.601 8.647 -18.299 1.00 96.69 267 TRP A CA 1
ATOM 2105 C C . TRP A 1 267 ? 24.184 8.585 -17.736 1.00 96.69 267 TRP A C 1
ATOM 2107 O O . TRP A 1 267 ? 23.738 7.545 -17.253 1.00 96.69 267 TRP A O 1
ATOM 2117 N N . ILE A 1 268 ? 23.456 9.689 -17.854 1.00 96.50 268 ILE A N 1
ATOM 2118 C CA . ILE A 1 268 ? 22.075 9.834 -17.394 1.00 96.50 268 ILE A CA 1
ATOM 2119 C C . ILE A 1 268 ? 21.254 10.410 -18.527 1.00 96.50 268 ILE A C 1
ATOM 2121 O O . ILE A 1 268 ? 21.655 11.361 -19.194 1.00 96.50 268 ILE A O 1
ATOM 2125 N N . TYR A 1 269 ? 20.084 9.824 -18.735 1.00 94.69 269 TYR A N 1
ATOM 2126 C CA . TYR A 1 269 ? 19.100 10.357 -19.656 1.00 94.69 269 TYR A CA 1
ATOM 2127 C C . TYR A 1 269 ? 18.053 11.135 -18.871 1.00 94.69 269 TYR A C 1
ATOM 2129 O O . TYR A 1 269 ? 17.291 10.540 -18.103 1.00 94.69 269 TYR A O 1
ATOM 2137 N N . ASP A 1 270 ? 18.003 12.449 -19.077 1.00 91.25 270 ASP A N 1
ATOM 2138 C CA . ASP A 1 270 ? 16.941 13.269 -18.514 1.00 91.25 270 ASP A CA 1
ATOM 2139 C C . ASP A 1 270 ? 15.803 13.397 -19.525 1.00 91.25 270 ASP A C 1
ATOM 2141 O O . ASP A 1 270 ? 15.928 14.034 -20.575 1.00 91.25 270 ASP A O 1
ATOM 2145 N N . LYS A 1 271 ? 14.666 12.790 -19.181 1.00 87.38 271 LYS A N 1
ATOM 2146 C CA . LYS A 1 271 ? 13.450 12.805 -19.998 1.00 87.38 271 LYS A CA 1
ATOM 2147 C C . LYS A 1 271 ? 12.866 14.205 -20.150 1.00 87.38 271 LYS A C 1
ATOM 2149 O O . LYS A 1 271 ? 12.298 14.483 -21.201 1.00 87.38 271 LYS A O 1
ATOM 2154 N N . ASN A 1 272 ? 13.020 15.075 -19.152 1.00 87.31 272 ASN A N 1
ATOM 2155 C CA . ASN A 1 272 ? 12.479 16.435 -19.192 1.00 87.31 272 ASN A CA 1
ATOM 2156 C C . ASN A 1 272 ? 13.179 17.272 -20.265 1.00 87.31 272 ASN A C 1
ATOM 2158 O O . ASN A 1 272 ? 12.546 18.070 -20.950 1.00 87.31 272 ASN A O 1
ATOM 2162 N N . TYR A 1 273 ? 14.477 17.035 -20.456 1.00 88.00 273 TYR A N 1
ATOM 2163 C CA . TYR A 1 273 ? 15.280 17.688 -21.488 1.00 88.00 273 TYR A CA 1
ATOM 2164 C C . TYR A 1 273 ? 15.444 16.844 -22.759 1.00 88.00 273 TYR A C 1
ATOM 2166 O O . TYR A 1 273 ? 16.110 17.276 -23.704 1.00 88.00 273 TYR A O 1
ATOM 2174 N N . GLY A 1 274 ? 14.880 15.633 -22.782 1.00 91.56 274 GLY A N 1
ATOM 2175 C CA . GLY A 1 274 ? 14.973 14.690 -23.895 1.00 91.56 274 GLY A CA 1
ATOM 2176 C C . GLY A 1 274 ? 16.404 14.317 -24.288 1.00 91.56 274 GLY A C 1
ATOM 2177 O O . GLY A 1 274 ? 16.628 13.929 -25.432 1.00 91.56 274 GLY A O 1
ATOM 2178 N N . SER A 1 275 ? 17.372 14.455 -23.379 1.00 94.62 275 SER A N 1
ATOM 2179 C CA . SER A 1 275 ? 18.800 14.467 -23.713 1.00 94.62 275 SER A CA 1
ATOM 2180 C C . SER A 1 275 ? 19.637 13.636 -22.743 1.00 94.62 275 SER A C 1
ATOM 2182 O O . SER A 1 275 ? 19.281 13.457 -21.577 1.00 94.62 275 SER A O 1
ATOM 2184 N N . TYR A 1 276 ? 20.770 13.136 -23.239 1.00 96.06 276 TYR A N 1
ATOM 2185 C CA . TYR A 1 276 ? 21.790 12.488 -22.419 1.00 96.06 276 TYR A CA 1
ATOM 2186 C C . TYR A 1 276 ? 22.740 13.525 -21.827 1.00 96.06 276 TYR A C 1
ATOM 2188 O O . TYR A 1 276 ? 23.122 14.477 -22.503 1.00 96.06 276 TYR A O 1
ATOM 2196 N N . TYR A 1 277 ? 23.142 13.291 -20.587 1.00 97.31 277 TYR A N 1
ATOM 2197 C CA . TYR A 1 277 ? 24.137 14.046 -19.843 1.00 97.31 277 TYR A CA 1
ATOM 2198 C C . TYR A 1 277 ? 25.163 13.062 -19.296 1.00 97.31 277 TYR A C 1
ATOM 2200 O O . TYR A 1 277 ? 24.827 11.920 -18.973 1.00 97.31 277 TYR A O 1
ATOM 2208 N N . TYR A 1 278 ? 26.406 13.502 -19.159 1.00 97.50 278 TYR A N 1
ATOM 2209 C CA . TYR A 1 278 ? 27.432 12.725 -18.475 1.00 97.50 278 TYR A CA 1
ATOM 2210 C C . TYR A 1 278 ? 27.820 13.415 -17.176 1.00 97.50 278 TYR A C 1
ATOM 2212 O O . TYR A 1 278 ? 28.124 14.605 -17.188 1.00 97.50 278 TYR A O 1
ATOM 2220 N N . LEU A 1 279 ? 27.808 12.684 -16.066 1.00 97.75 279 LEU A N 1
ATOM 2221 C CA . LEU A 1 279 ? 28.144 13.203 -14.744 1.00 97.75 279 LEU A CA 1
ATOM 2222 C C . LEU A 1 279 ? 29.557 12.720 -14.415 1.00 97.75 279 LEU A C 1
ATOM 2224 O O . LEU A 1 279 ? 29.852 11.529 -14.515 1.00 97.75 279 LEU A O 1
ATOM 2228 N N . THR A 1 280 ? 30.456 13.645 -14.083 1.00 95.94 280 THR A N 1
ATOM 2229 C CA . THR A 1 280 ? 31.886 13.359 -13.912 1.00 95.94 280 THR A CA 1
ATOM 2230 C C . THR A 1 280 ? 32.161 12.549 -12.644 1.00 95.94 280 THR A C 1
ATOM 2232 O O . THR A 1 280 ? 31.252 12.228 -11.875 1.00 95.94 280 THR A O 1
ATOM 2235 N N . ALA A 1 281 ? 33.428 12.208 -12.393 1.00 92.62 281 ALA A N 1
ATOM 2236 C CA . ALA A 1 281 ? 33.835 11.566 -11.143 1.00 92.62 281 ALA A CA 1
ATOM 2237 C C . ALA A 1 281 ? 33.583 12.457 -9.911 1.00 92.62 281 ALA A C 1
ATOM 2239 O O . ALA A 1 281 ? 33.477 11.964 -8.792 1.00 92.62 281 ALA A O 1
ATOM 2240 N N . GLU A 1 282 ? 33.430 13.760 -10.093 1.00 91.88 282 GLU A N 1
ATOM 2241 C CA . GLU A 1 282 ? 33.047 14.712 -9.051 1.00 91.88 282 GLU A CA 1
ATOM 2242 C C . GLU A 1 282 ? 31.517 14.815 -8.910 1.00 91.88 282 GLU A C 1
ATOM 2244 O O . GLU A 1 282 ? 31.021 15.388 -7.945 1.00 91.88 282 GLU A O 1
ATOM 2249 N N . GLY A 1 283 ? 30.764 14.225 -9.845 1.00 93.12 283 GLY A N 1
ATOM 2250 C CA . GLY A 1 283 ? 29.303 14.197 -9.867 1.00 93.12 283 GLY A CA 1
ATOM 2251 C C . GLY A 1 283 ? 28.652 15.403 -10.540 1.00 93.12 283 GLY A C 1
ATOM 2252 O O . GLY A 1 283 ? 27.434 15.426 -10.661 1.00 93.12 283 GLY A O 1
ATOM 2253 N N . SER A 1 284 ? 29.413 16.403 -10.986 1.00 95.31 284 SER A N 1
ATOM 2254 C CA . SER A 1 284 ? 28.869 17.517 -11.766 1.00 95.31 284 SER A CA 1
ATOM 2255 C C . SER A 1 284 ? 28.699 17.118 -13.233 1.00 95.31 284 SER A C 1
ATOM 2257 O O . SER A 1 284 ? 29.397 16.230 -13.726 1.00 95.31 284 SER A O 1
ATOM 2259 N N . TYR A 1 285 ? 27.762 17.731 -13.958 1.00 95.50 285 TYR A N 1
ATOM 2260 C CA . TYR A 1 285 ? 27.605 17.407 -15.377 1.00 95.50 285 TYR A CA 1
ATOM 2261 C C . TYR A 1 285 ? 28.758 17.962 -16.223 1.00 95.50 285 TYR A C 1
ATOM 2263 O O . TYR A 1 285 ? 29.214 19.095 -16.057 1.00 95.50 285 TYR A O 1
ATOM 2271 N N . ALA A 1 286 ? 29.224 17.148 -17.164 1.00 95.94 286 ALA A N 1
ATOM 2272 C CA . ALA A 1 286 ? 30.203 17.528 -18.163 1.00 95.94 286 ALA A CA 1
ATOM 2273 C C . ALA A 1 286 ? 29.568 18.462 -19.199 1.00 95.94 286 ALA A C 1
ATOM 2275 O O . ALA A 1 286 ? 28.468 18.210 -19.684 1.00 95.94 286 ALA A O 1
ATOM 2276 N N . ARG A 1 287 ? 30.298 19.512 -19.576 1.00 95.94 287 ARG A N 1
ATOM 2277 C CA . ARG A 1 287 ? 29.907 20.475 -20.611 1.00 95.94 287 ARG A CA 1
ATOM 2278 C C . ARG A 1 287 ? 31.122 20.957 -21.392 1.00 95.94 287 ARG A C 1
ATOM 2280 O O . ARG A 1 287 ? 32.221 20.991 -20.840 1.00 95.94 287 ARG A O 1
ATOM 2287 N N . ASN A 1 288 ? 30.909 21.335 -22.650 1.00 94.50 288 ASN A N 1
ATOM 2288 C CA . ASN A 1 288 ? 31.935 21.782 -23.602 1.00 94.50 288 ASN A CA 1
ATOM 2289 C C . ASN A 1 288 ? 33.119 20.812 -23.748 1.00 94.50 288 ASN A C 1
ATOM 2291 O O . ASN A 1 288 ? 34.270 21.238 -23.842 1.00 94.50 288 ASN A O 1
ATOM 2295 N N . LYS A 1 289 ? 32.867 19.500 -23.707 1.00 96.12 289 LYS A N 1
ATOM 2296 C CA . LYS A 1 289 ? 33.939 18.498 -23.764 1.00 96.12 289 LYS A CA 1
ATOM 2297 C C . LYS A 1 289 ? 33.481 17.169 -24.341 1.00 96.12 289 LYS A C 1
ATOM 2299 O O . LYS A 1 289 ? 32.302 16.827 -24.297 1.00 96.12 289 LYS A O 1
ATOM 2304 N N . TRP A 1 290 ? 34.456 16.400 -24.809 1.00 95.25 290 TRP A N 1
ATOM 2305 C CA . TRP A 1 290 ? 34.276 15.012 -25.213 1.00 95.25 290 TRP A CA 1
ATOM 2306 C C . TRP A 1 290 ? 34.263 14.067 -24.007 1.00 95.25 290 TRP A C 1
ATOM 2308 O O . TRP A 1 290 ? 35.028 14.236 -23.052 1.00 95.25 290 TRP A O 1
ATOM 2318 N N . VAL A 1 291 ? 33.406 13.050 -24.080 1.00 95.44 291 VAL A N 1
ATOM 2319 C CA . VAL A 1 291 ? 33.388 11.878 -23.199 1.00 95.44 291 VAL A CA 1
ATOM 2320 C C . VAL A 1 291 ? 33.266 10.644 -24.092 1.00 95.44 291 VAL A C 1
ATOM 2322 O O . VAL A 1 291 ? 32.199 10.345 -24.628 1.00 95.44 291 VAL A O 1
ATOM 2325 N N . GLY A 1 292 ? 34.381 9.939 -24.292 1.00 93.19 292 GLY A N 1
ATOM 2326 C CA . GLY A 1 292 ? 34.470 8.913 -25.333 1.00 93.19 292 GLY A CA 1
ATOM 2327 C C . GLY A 1 292 ? 34.242 9.524 -26.719 1.00 93.19 292 GLY A C 1
ATOM 2328 O O . GLY A 1 292 ? 34.828 10.554 -27.039 1.00 93.19 292 GLY A O 1
ATOM 2329 N N . ASN A 1 293 ? 33.351 8.922 -27.510 1.00 94.25 293 ASN A N 1
ATOM 2330 C CA . ASN A 1 293 ? 33.009 9.379 -28.865 1.00 94.25 293 ASN A CA 1
ATOM 2331 C C . ASN A 1 293 ? 31.823 10.359 -28.907 1.00 94.25 293 ASN A C 1
ATOM 2333 O O . ASN A 1 293 ? 31.260 10.576 -29.978 1.00 94.25 293 ASN A O 1
ATOM 2337 N N . TYR A 1 294 ? 31.425 10.915 -27.760 1.00 96.44 294 TYR A N 1
ATOM 2338 C CA . TYR A 1 294 ? 30.266 11.797 -27.629 1.00 96.44 294 TYR A CA 1
ATOM 2339 C C . TYR A 1 294 ? 30.695 13.172 -27.129 1.00 96.44 294 TYR A C 1
ATOM 2341 O O . TYR A 1 294 ? 31.539 13.280 -26.235 1.00 96.44 294 TYR A O 1
ATOM 2349 N N . TYR A 1 295 ? 30.083 14.223 -27.669 1.00 96.25 295 TYR A N 1
ATOM 2350 C CA . TYR A 1 295 ? 30.351 15.598 -27.257 1.00 96.25 295 TYR A CA 1
ATOM 2351 C C . TYR A 1 295 ? 29.211 16.153 -26.403 1.00 96.25 295 TYR A C 1
ATOM 2353 O O . TYR A 1 295 ? 28.041 16.051 -26.779 1.00 96.25 295 TYR A O 1
ATOM 2361 N N . LEU A 1 296 ? 29.552 16.759 -25.264 1.00 97.19 296 LEU A N 1
ATOM 2362 C CA . LEU A 1 296 ? 28.610 17.432 -24.374 1.00 97.19 296 LEU A CA 1
ATOM 2363 C C . LEU A 1 296 ? 28.692 18.940 -24.615 1.00 97.19 296 LEU A C 1
ATOM 2365 O O . LEU A 1 296 ? 29.767 19.532 -24.505 1.00 97.19 296 LEU A O 1
ATOM 2369 N N . LYS A 1 297 ? 27.550 19.557 -24.918 1.00 95.88 297 LYS A N 1
ATOM 2370 C CA . LYS A 1 297 ? 27.412 20.989 -25.221 1.00 95.88 297 LYS A CA 1
ATOM 2371 C C . LYS A 1 297 ? 27.559 21.862 -23.974 1.00 95.88 297 LYS A C 1
ATOM 2373 O O . LYS A 1 297 ? 27.791 21.362 -22.875 1.00 95.88 297 LYS A O 1
ATOM 2378 N N . SER A 1 298 ? 27.440 23.178 -24.135 1.00 93.38 298 SER A N 1
ATOM 2379 C CA . SER A 1 298 ? 27.563 24.161 -23.047 1.00 93.38 298 SER A CA 1
ATOM 2380 C C . SER A 1 298 ? 26.513 23.995 -21.949 1.00 93.38 298 SER A C 1
ATOM 2382 O O . SER A 1 298 ? 26.811 24.221 -20.777 1.00 93.38 298 SER A O 1
ATOM 2384 N N . ASP A 1 299 ? 25.318 23.533 -22.313 1.00 91.44 299 ASP A N 1
ATOM 2385 C CA . ASP A 1 299 ? 24.224 23.190 -21.402 1.00 91.44 299 ASP A CA 1
ATOM 2386 C C . ASP A 1 299 ? 24.315 21.754 -20.855 1.00 91.44 299 ASP A C 1
ATOM 2388 O O . ASP A 1 299 ? 23.426 21.307 -20.136 1.00 91.44 299 ASP A O 1
ATOM 2392 N N . GLY A 1 300 ? 25.383 21.024 -21.194 1.00 94.50 300 GLY A N 1
ATOM 2393 C CA . GLY A 1 300 ? 25.629 19.654 -20.756 1.00 94.50 300 GLY A CA 1
ATOM 2394 C C . GLY A 1 300 ? 24.918 18.572 -21.560 1.00 94.50 300 GLY A C 1
ATOM 2395 O O . GLY A 1 300 ? 25.148 17.393 -21.297 1.00 94.50 300 GLY A O 1
ATOM 2396 N N . LYS A 1 301 ? 24.078 18.931 -22.538 1.00 96.31 301 LYS A N 1
ATOM 2397 C CA . LYS A 1 301 ? 23.389 17.945 -23.376 1.00 96.31 301 LYS A CA 1
ATOM 2398 C C . LYS A 1 301 ? 24.351 17.309 -24.364 1.00 96.31 301 LYS A C 1
ATOM 2400 O O . LYS A 1 301 ? 25.177 17.987 -24.974 1.00 96.31 301 LYS A O 1
ATOM 2405 N N . MET A 1 302 ? 24.184 16.015 -24.588 1.00 97.06 302 MET A N 1
ATOM 2406 C CA . MET A 1 302 ? 24.856 15.302 -25.664 1.00 97.06 302 MET A CA 1
ATOM 2407 C C . MET A 1 302 ? 24.394 15.834 -27.025 1.00 97.06 302 MET A C 1
ATOM 2409 O O . MET A 1 302 ? 23.194 15.903 -27.296 1.00 97.06 302 MET A O 1
ATOM 2413 N N . ALA A 1 303 ? 25.348 16.213 -27.869 1.00 95.88 303 ALA A N 1
ATOM 2414 C CA . ALA A 1 303 ? 25.093 16.692 -29.221 1.00 95.88 303 ALA A CA 1
ATOM 2415 C C . ALA A 1 303 ? 24.614 15.565 -30.154 1.00 95.88 303 ALA A C 1
ATOM 2417 O O . ALA A 1 303 ? 25.031 14.414 -30.000 1.00 95.88 303 ALA A O 1
ATOM 2418 N N . LYS A 1 304 ? 23.752 15.901 -31.123 1.00 95.31 304 LYS A N 1
ATOM 2419 C CA . LYS A 1 304 ? 23.211 14.967 -32.129 1.00 95.31 304 LYS A CA 1
ATOM 2420 C C . LYS A 1 304 ? 22.957 15.665 -33.462 1.00 95.31 304 LYS A C 1
ATOM 2422 O O . LYS A 1 304 ? 22.397 16.757 -33.470 1.00 95.31 304 LYS A O 1
ATOM 2427 N N . ASN A 1 305 ? 23.297 15.003 -34.570 1.00 92.81 305 ASN A N 1
ATOM 2428 C CA . ASN A 1 305 ? 23.119 15.498 -35.946 1.00 92.81 305 ASN A CA 1
ATOM 2429 C C . ASN A 1 305 ? 23.672 16.912 -36.188 1.00 92.81 305 ASN A C 1
ATOM 2431 O O . ASN A 1 305 ? 23.120 17.677 -36.981 1.00 92.81 305 ASN A O 1
ATOM 2435 N N . GLU A 1 306 ? 24.754 17.285 -35.511 1.00 93.69 306 GLU A N 1
ATOM 2436 C CA . GLU A 1 306 ? 25.272 18.650 -35.535 1.00 93.69 306 GLU A CA 1
ATOM 2437 C C . GLU A 1 306 ? 26.801 18.682 -35.585 1.00 93.69 306 GLU A C 1
ATOM 2439 O O . GLU A 1 306 ? 27.494 17.723 -35.231 1.00 93.69 306 GLU A O 1
ATOM 2444 N N . TRP A 1 307 ? 27.329 19.811 -36.054 1.00 90.81 307 TRP A N 1
ATOM 2445 C CA . TRP A 1 307 ? 28.751 20.110 -35.977 1.00 90.81 307 TRP A CA 1
ATOM 2446 C C . TRP A 1 307 ? 29.086 20.637 -34.583 1.00 90.81 307 TRP A C 1
ATOM 2448 O O . TRP A 1 307 ? 28.440 21.556 -34.086 1.00 90.81 307 TRP A O 1
ATOM 2458 N N . VAL A 1 308 ? 30.113 20.069 -33.963 1.00 92.38 308 VAL A N 1
ATOM 2459 C CA . VAL A 1 308 ? 30.525 20.362 -32.589 1.00 92.38 308 VAL A CA 1
ATOM 2460 C C . VAL A 1 308 ? 31.973 20.828 -32.526 1.00 92.38 308 VAL A C 1
ATOM 2462 O O . VAL A 1 308 ? 32.710 20.767 -33.514 1.00 92.38 308 VAL A O 1
ATOM 2465 N N . ASP A 1 309 ? 32.371 21.303 -31.343 1.00 89.94 309 ASP A N 1
ATOM 2466 C CA . ASP A 1 309 ? 33.745 21.703 -31.034 1.00 89.94 309 ASP A CA 1
ATOM 2467 C C . ASP A 1 309 ? 34.310 22.711 -32.056 1.00 89.94 309 ASP A C 1
ATOM 2469 O O . ASP A 1 309 ? 35.317 22.485 -32.728 1.00 89.94 309 ASP A O 1
ATOM 2473 N N . GLY A 1 310 ? 33.586 23.823 -32.228 1.00 85.75 310 GLY A N 1
ATOM 2474 C CA . GLY A 1 310 ? 33.960 24.897 -33.151 1.00 85.75 310 GLY A CA 1
ATOM 2475 C C . GLY A 1 310 ? 33.831 24.535 -34.634 1.00 85.75 310 GLY A C 1
ATOM 2476 O O . GLY A 1 310 ? 34.519 25.125 -35.459 1.00 85.75 310 GLY A O 1
ATOM 2477 N N . GLY A 1 311 ? 32.992 23.553 -34.981 1.00 87.19 311 GLY A N 1
ATOM 2478 C CA . GLY A 1 311 ? 32.747 23.153 -36.371 1.00 87.19 311 GLY A CA 1
ATOM 2479 C C . GLY A 1 311 ? 33.756 22.150 -36.933 1.00 87.19 311 GLY A C 1
ATOM 2480 O O . GLY A 1 311 ? 33.762 21.899 -38.134 1.00 87.19 311 GLY A O 1
ATOM 2481 N N . ARG A 1 312 ? 34.616 21.568 -36.089 1.00 88.69 312 ARG A N 1
ATOM 2482 C CA . ARG A 1 312 ? 35.669 20.632 -36.521 1.00 88.69 312 ARG A CA 1
ATOM 2483 C C . ARG A 1 312 ? 35.184 19.195 -36.689 1.00 88.69 312 ARG A C 1
ATOM 2485 O O . ARG A 1 312 ? 35.746 18.453 -37.491 1.00 88.69 312 ARG A O 1
ATOM 2492 N N . TYR A 1 313 ? 34.155 18.798 -35.945 1.00 90.75 313 TYR A N 1
ATOM 2493 C CA . TYR A 1 313 ? 33.696 17.412 -35.879 1.00 90.75 313 TYR A CA 1
ATOM 2494 C C . TYR A 1 313 ? 32.185 17.342 -36.071 1.00 90.75 313 TYR A C 1
ATOM 2496 O O . TYR A 1 313 ? 31.460 18.176 -35.537 1.00 90.75 313 TYR A O 1
ATOM 2504 N N . TYR A 1 314 ? 31.710 16.337 -36.803 1.00 90.94 314 TYR A N 1
ATOM 2505 C CA . TYR A 1 314 ? 30.283 16.064 -36.962 1.00 90.94 314 TYR A CA 1
ATOM 2506 C C . TYR A 1 314 ? 29.894 14.832 -36.142 1.00 90.94 314 TYR A C 1
ATOM 2508 O O . TYR A 1 314 ? 30.573 13.803 -36.213 1.00 90.94 314 TYR A O 1
ATOM 2516 N N . VAL A 1 315 ? 28.820 14.934 -35.360 1.00 92.06 315 VAL A N 1
ATOM 2517 C CA . VAL A 1 315 ? 28.234 13.803 -34.623 1.00 92.06 315 VAL A CA 1
ATOM 2518 C C . VAL A 1 315 ? 26.926 13.366 -35.282 1.00 92.06 315 VAL A C 1
ATOM 2520 O O . VAL A 1 315 ? 26.132 14.205 -35.706 1.00 92.06 315 VAL A O 1
ATOM 2523 N N . GLY A 1 316 ? 26.711 12.053 -35.384 1.00 89.19 316 GLY A N 1
ATOM 2524 C CA . GLY A 1 316 ? 25.517 11.466 -36.002 1.00 89.19 316 GLY A CA 1
ATOM 2525 C C . GLY A 1 316 ? 24.249 11.580 -35.143 1.00 89.19 316 GLY A C 1
ATOM 2526 O O . GLY A 1 316 ? 24.235 12.238 -34.101 1.00 89.19 316 GLY A O 1
ATOM 2527 N N . ASP A 1 317 ? 23.175 10.910 -35.565 1.00 90.62 317 ASP A N 1
ATOM 2528 C CA . ASP A 1 317 ? 21.863 10.900 -34.880 1.00 90.62 317 ASP A CA 1
ATOM 2529 C C . ASP A 1 317 ? 21.905 10.191 -33.516 1.00 90.62 317 ASP A C 1
ATOM 2531 O O . ASP A 1 317 ? 21.210 10.533 -32.549 1.00 90.62 317 ASP A O 1
ATOM 2535 N N . ASP A 1 318 ? 22.805 9.222 -33.416 1.00 88.50 318 ASP A N 1
ATOM 2536 C CA . ASP A 1 318 ? 23.172 8.541 -32.184 1.00 88.50 318 ASP A CA 1
ATOM 2537 C C . ASP A 1 318 ? 24.117 9.374 -31.296 1.00 88.50 318 ASP A C 1
ATOM 2539 O O . ASP A 1 318 ? 24.345 9.012 -30.143 1.00 88.50 318 ASP A O 1
ATOM 2543 N N . GLY A 1 319 ? 24.610 10.516 -31.789 1.00 91.94 319 GLY A N 1
ATOM 2544 C CA . GLY A 1 319 ? 25.567 11.396 -31.115 1.00 91.94 319 GLY A CA 1
ATOM 2545 C C . GLY A 1 319 ? 27.021 10.929 -31.200 1.00 91.94 319 GLY A C 1
ATOM 2546 O O . GLY A 1 319 ? 27.895 11.563 -30.608 1.00 91.94 319 GLY A O 1
ATOM 2547 N N . VAL A 1 320 ? 27.297 9.840 -31.924 1.00 92.94 320 VAL A N 1
ATOM 2548 C CA . VAL A 1 320 ? 28.652 9.306 -32.093 1.00 92.94 320 VAL A CA 1
ATOM 2549 C C . VAL A 1 320 ? 29.392 10.129 -33.143 1.00 92.94 320 VAL A C 1
ATOM 2551 O O . VAL A 1 320 ? 28.858 10.410 -34.221 1.00 92.94 320 VAL A O 1
ATOM 2554 N N . TRP A 1 321 ? 30.637 10.503 -32.843 1.00 92.31 321 TRP A N 1
ATOM 2555 C CA . TRP A 1 321 ? 31.523 11.162 -33.800 1.00 92.31 321 TRP A CA 1
ATOM 2556 C C . TRP A 1 321 ? 31.686 10.348 -35.089 1.00 92.31 321 TRP A C 1
ATOM 2558 O O . TRP A 1 321 ? 32.051 9.173 -35.058 1.00 92.31 321 TRP A O 1
ATOM 2568 N N . GLN A 1 322 ? 31.454 11.007 -36.226 1.00 86.12 322 GLN A N 1
ATOM 2569 C CA . GLN A 1 322 ? 31.621 10.436 -37.556 1.00 86.12 322 GLN A CA 1
ATOM 2570 C C . GLN A 1 322 ? 32.948 10.921 -38.167 1.00 86.12 322 GLN A C 1
ATOM 2572 O O . GLN A 1 322 ? 33.069 12.100 -38.524 1.00 86.12 322 GLN A O 1
ATOM 2577 N N . PRO A 1 323 ? 33.966 10.051 -38.308 1.00 78.19 323 PRO A N 1
ATOM 2578 C CA . PRO A 1 323 ? 35.174 10.402 -39.040 1.00 78.19 323 PRO A CA 1
ATOM 2579 C C . PRO A 1 323 ? 34.835 10.606 -40.524 1.00 78.19 323 PRO A C 1
ATOM 2581 O O . PRO A 1 323 ? 34.145 9.798 -41.146 1.00 78.19 323 PRO A O 1
ATOM 2584 N N . LYS A 1 324 ? 35.312 11.710 -41.108 1.00 63.19 324 LYS A N 1
ATOM 2585 C CA . LYS A 1 324 ? 35.102 12.025 -42.528 1.00 63.19 324 LYS A CA 1
ATOM 2586 C C . LYS A 1 324 ? 35.716 10.914 -43.408 1.00 63.19 324 LYS A C 1
ATOM 2588 O O . LYS A 1 324 ? 36.876 10.571 -43.178 1.00 63.19 324 LYS A O 1
ATOM 2593 N N . PRO A 1 325 ? 35.013 10.375 -44.426 1.00 46.78 325 PRO A N 1
ATOM 2594 C CA . PRO A 1 325 ? 35.621 9.448 -45.379 1.00 46.78 325 PRO A CA 1
ATOM 2595 C C . PRO A 1 325 ? 36.747 10.147 -46.154 1.00 46.78 325 PRO A C 1
ATOM 2597 O O . PRO A 1 325 ? 36.577 11.288 -46.591 1.00 46.78 325 PRO A O 1
ATOM 2600 N N . ALA A 1 326 ? 37.883 9.470 -46.344 1.00 40.75 326 ALA A N 1
ATOM 2601 C CA . ALA A 1 326 ? 38.958 9.966 -47.203 1.00 40.75 326 ALA A CA 1
ATOM 2602 C C . ALA A 1 326 ? 38.433 10.189 -48.640 1.00 40.75 326 ALA A C 1
ATOM 2604 O O . ALA A 1 326 ? 37.669 9.355 -49.140 1.00 40.75 326 ALA A O 1
ATOM 2605 N N . PRO A 1 327 ? 38.806 11.290 -49.320 1.00 38.56 327 PRO A N 1
ATOM 2606 C CA . PRO A 1 327 ? 38.344 11.548 -50.678 1.00 38.56 327 PRO A CA 1
ATOM 2607 C C . PRO A 1 327 ? 38.867 10.470 -51.638 1.00 38.56 327 PRO A C 1
ATOM 2609 O O . PRO A 1 327 ? 40.068 10.230 -51.741 1.00 38.56 327 PRO A O 1
ATOM 2612 N N . LYS A 1 328 ? 37.942 9.813 -52.344 1.00 35.44 328 LYS A N 1
ATOM 2613 C CA . LYS A 1 328 ? 38.230 8.885 -53.446 1.00 35.44 328 LYS A CA 1
ATOM 2614 C C . LYS A 1 328 ? 38.801 9.696 -54.630 1.00 35.44 328 LYS A C 1
ATOM 2616 O O . LYS A 1 328 ? 38.285 10.786 -54.879 1.00 35.44 328 LYS A O 1
ATOM 2621 N N . PRO A 1 329 ? 39.839 9.222 -55.346 1.00 36.34 329 PRO A N 1
ATOM 2622 C CA . PRO A 1 329 ? 40.491 10.003 -56.399 1.00 36.34 329 PRO A CA 1
ATOM 2623 C C . PRO A 1 329 ? 39.515 10.361 -57.530 1.00 36.34 329 PRO A C 1
ATOM 2625 O O . PRO A 1 329 ? 38.733 9.523 -57.981 1.00 36.34 329 PRO A O 1
ATOM 2628 N N . ALA A 1 330 ? 39.554 11.625 -57.957 1.00 34.44 330 ALA A N 1
ATOM 2629 C CA . ALA A 1 330 ? 38.678 12.185 -58.981 1.00 34.44 330 ALA A CA 1
ATOM 2630 C C . ALA A 1 330 ? 39.013 11.647 -60.391 1.00 34.44 330 ALA A C 1
ATOM 2632 O O . ALA A 1 330 ? 40.195 11.524 -60.723 1.00 34.44 330 ALA A O 1
ATOM 2633 N N . PRO A 1 331 ? 38.011 11.367 -61.249 1.00 40.00 331 PRO A N 1
ATOM 2634 C CA . PRO A 1 331 ? 38.238 11.097 -62.666 1.00 40.00 331 PRO A CA 1
ATOM 2635 C C . PRO A 1 331 ? 38.614 12.383 -63.430 1.00 40.00 331 PRO A C 1
ATOM 2637 O O . PRO A 1 331 ? 38.156 13.479 -63.107 1.00 40.00 331 PRO A O 1
ATOM 2640 N N . LYS A 1 332 ? 39.484 12.224 -64.436 1.00 33.72 332 LYS A N 1
ATOM 2641 C CA . LYS A 1 332 ? 40.094 13.274 -65.280 1.00 33.72 332 LYS A CA 1
ATOM 2642 C C . LYS A 1 332 ? 39.035 14.070 -66.083 1.00 33.72 332 LYS A C 1
ATOM 2644 O O . LYS A 1 332 ? 38.028 13.475 -66.465 1.00 33.72 332 LYS A O 1
ATOM 2649 N N . PRO A 1 333 ? 39.245 15.370 -66.389 1.00 36.25 333 PRO A N 1
ATOM 2650 C CA . PRO A 1 333 ? 38.235 16.201 -67.044 1.00 36.25 333 PRO A CA 1
ATOM 2651 C C . PRO A 1 333 ? 38.186 15.987 -68.565 1.00 36.25 333 PRO A C 1
ATOM 2653 O O . PRO A 1 333 ? 39.230 15.941 -69.214 1.00 36.25 333 PRO A O 1
ATOM 2656 N N . ALA A 1 334 ? 36.971 15.922 -69.117 1.00 34.41 334 ALA A N 1
ATOM 2657 C CA . ALA A 1 334 ? 36.683 16.065 -70.545 1.00 34.41 334 ALA A CA 1
ATOM 2658 C C . ALA A 1 334 ? 36.215 17.501 -70.856 1.00 34.41 334 ALA A C 1
ATOM 2660 O O . ALA A 1 334 ? 35.641 18.179 -70.002 1.00 34.41 334 ALA A O 1
ATOM 2661 N N . GLU A 1 335 ? 36.528 17.955 -72.068 1.00 34.59 335 GLU A N 1
ATOM 2662 C CA . GLU A 1 335 ? 36.502 19.343 -72.539 1.00 34.59 335 GLU A CA 1
ATOM 2663 C C . GLU A 1 335 ? 35.127 20.033 -72.567 1.00 34.59 335 GLU A C 1
ATOM 2665 O O . GLU A 1 335 ? 34.062 19.426 -72.648 1.00 34.59 335 GLU A O 1
ATOM 2670 N N . LYS A 1 336 ? 35.195 21.367 -72.525 1.00 34.53 336 LYS A N 1
ATOM 2671 C CA . LYS A 1 336 ? 34.104 22.341 -72.415 1.00 34.53 336 LYS A CA 1
ATOM 2672 C C . LYS A 1 336 ? 33.809 23.002 -73.772 1.00 34.53 336 LYS A C 1
ATOM 2674 O O . LYS A 1 336 ? 34.759 23.459 -74.403 1.00 34.53 336 LYS A O 1
ATOM 2679 N N . PRO A 1 337 ? 32.536 23.250 -74.142 1.00 32.47 337 PRO A N 1
ATOM 2680 C CA . PRO A 1 337 ? 32.182 24.334 -75.061 1.00 32.47 337 PRO A CA 1
ATOM 2681 C C . PRO A 1 337 ? 31.809 25.632 -74.315 1.00 32.47 337 PRO A C 1
ATOM 2683 O O . PRO A 1 337 ? 31.340 25.624 -73.175 1.00 32.47 337 PRO A O 1
ATOM 2686 N N . LYS A 1 338 ? 32.081 26.768 -74.965 1.00 33.16 338 LYS A N 1
ATOM 2687 C CA . LYS A 1 338 ? 32.131 28.139 -74.428 1.00 33.16 338 LYS A CA 1
ATOM 2688 C C . LYS A 1 338 ? 30.777 28.895 -74.470 1.00 33.16 338 LYS A C 1
ATOM 2690 O O . LYS A 1 338 ? 30.178 28.940 -75.532 1.00 33.16 338 LYS A O 1
ATOM 2695 N N . THR A 1 339 ? 30.460 29.597 -73.358 1.00 27.25 339 THR A N 1
ATOM 2696 C CA . THR A 1 339 ? 29.794 30.939 -73.178 1.00 27.25 339 THR A CA 1
ATOM 2697 C C . THR A 1 339 ? 28.409 31.248 -73.807 1.00 27.25 339 THR A C 1
ATOM 2699 O O . THR A 1 339 ? 28.024 30.547 -74.729 1.00 27.25 339 THR A O 1
ATOM 2702 N N . PRO A 1 340 ? 27.665 32.316 -73.388 1.00 38.75 340 PRO A N 1
ATOM 2703 C CA . PRO A 1 340 ? 28.034 33.450 -72.514 1.00 38.75 340 PRO A CA 1
ATOM 2704 C C . PRO A 1 340 ? 27.066 33.793 -71.350 1.00 38.75 340 PRO A C 1
ATOM 2706 O O . PRO A 1 340 ? 25.998 33.220 -71.175 1.00 38.75 340 PRO A O 1
ATOM 2709 N N . ALA A 1 341 ? 27.527 34.741 -70.530 1.00 32.28 341 ALA A N 1
ATOM 2710 C CA . ALA A 1 341 ? 26.978 35.240 -69.268 1.00 32.28 341 ALA A CA 1
ATOM 2711 C C . ALA A 1 341 ? 25.788 36.219 -69.392 1.00 32.28 341 ALA A C 1
ATOM 2713 O O . ALA A 1 341 ? 25.659 36.886 -70.418 1.00 32.28 341 ALA A O 1
ATOM 2714 N N . PRO A 1 342 ? 25.047 36.452 -68.288 1.00 35.72 342 PRO A N 1
ATOM 2715 C CA . PRO A 1 342 ? 24.394 37.736 -68.028 1.00 35.72 342 PRO A CA 1
ATOM 2716 C C . PRO A 1 342 ? 24.901 38.428 -66.739 1.00 35.72 342 PRO A C 1
ATOM 2718 O O . PRO A 1 342 ? 25.237 37.787 -65.743 1.00 35.72 342 PRO A O 1
ATOM 2721 N N . LYS A 1 343 ? 24.948 39.767 -66.784 1.00 30.88 343 LYS A N 1
ATOM 2722 C CA . LYS A 1 343 ? 25.229 40.724 -65.686 1.00 30.88 343 LYS A CA 1
ATOM 2723 C C . LYS A 1 343 ? 23.887 41.377 -65.220 1.00 30.88 343 LYS A C 1
ATOM 2725 O O . LYS A 1 343 ? 22.866 41.068 -65.825 1.00 30.88 343 LYS A O 1
ATOM 2730 N N . PRO A 1 344 ? 23.816 42.208 -64.156 1.00 40.53 344 PRO A N 1
ATOM 2731 C CA . PRO A 1 344 ? 23.167 41.846 -62.892 1.00 40.53 344 PRO A CA 1
ATOM 2732 C C . PRO A 1 344 ? 21.980 42.748 -62.452 1.00 40.53 344 PRO A C 1
ATOM 2734 O O . PRO A 1 344 ? 21.771 43.825 -62.990 1.00 40.53 344 PRO A O 1
ATOM 2737 N N . ALA A 1 345 ? 21.256 42.244 -61.439 1.00 30.86 345 ALA A N 1
ATOM 2738 C CA . ALA A 1 345 ? 20.413 42.850 -60.381 1.00 30.86 345 ALA A CA 1
ATOM 2739 C C . ALA A 1 345 ? 19.973 44.342 -60.432 1.00 30.86 345 ALA A C 1
ATOM 2741 O O . ALA A 1 345 ? 20.813 45.219 -60.559 1.00 30.86 345 ALA A O 1
ATOM 2742 N N . GLU A 1 346 ? 18.695 44.644 -60.118 1.00 30.33 346 GLU A N 1
ATOM 2743 C CA . GLU A 1 346 ? 18.205 45.028 -58.763 1.00 30.33 346 GLU A CA 1
ATOM 2744 C C . GLU A 1 346 ? 16.718 45.505 -58.710 1.00 30.33 346 GLU A C 1
ATOM 2746 O O . GLU A 1 346 ? 16.330 46.380 -59.471 1.00 30.33 346 GLU A O 1
ATOM 2751 N N . LYS A 1 347 ? 15.958 44.960 -57.723 1.00 29.20 347 LYS A N 1
ATOM 2752 C CA . LYS A 1 347 ? 14.940 45.558 -56.788 1.00 29.20 347 LYS A CA 1
ATOM 2753 C C . LYS A 1 347 ? 13.711 46.378 -57.293 1.00 29.20 347 LYS A C 1
ATOM 2755 O O . LYS A 1 347 ? 13.726 46.909 -58.389 1.00 29.20 347 LYS A O 1
ATOM 2760 N N . PRO A 1 348 ? 12.721 46.728 -56.424 1.00 45.34 348 PRO A N 1
ATOM 2761 C CA . PRO A 1 348 ? 11.980 46.005 -55.360 1.00 45.34 348 PRO A CA 1
ATOM 2762 C C . PRO A 1 348 ? 10.428 46.146 -55.495 1.00 45.34 348 PRO A C 1
ATOM 2764 O O . PRO A 1 348 ? 9.962 47.004 -56.236 1.00 45.34 348 PRO A O 1
ATOM 2767 N N . LYS A 1 349 ? 9.637 45.421 -54.671 1.00 31.48 349 LYS A N 1
ATOM 2768 C CA . LYS A 1 349 ? 8.545 45.934 -53.778 1.00 31.48 349 LYS A CA 1
ATOM 2769 C C . LYS A 1 349 ? 7.403 44.921 -53.523 1.00 31.48 349 LYS A C 1
ATOM 2771 O O . LYS A 1 349 ? 6.759 44.432 -54.440 1.00 31.48 349 LYS A O 1
ATOM 2776 N N . THR A 1 350 ? 7.135 44.678 -52.240 1.00 31.81 350 THR A N 1
ATOM 2777 C CA . THR A 1 350 ? 5.853 44.255 -51.620 1.00 31.81 350 THR A CA 1
ATOM 2778 C C . THR A 1 350 ? 4.825 45.414 -51.675 1.00 31.81 350 THR A C 1
ATOM 2780 O O . THR A 1 350 ? 5.292 46.546 -51.833 1.00 31.81 350 THR A O 1
ATOM 2783 N N . PRO A 1 351 ? 3.480 45.236 -51.515 1.00 38.53 351 PRO A N 1
ATOM 2784 C CA . PRO A 1 351 ? 2.820 44.453 -50.448 1.00 38.53 351 PRO A CA 1
ATOM 2785 C C . PRO A 1 351 ? 1.494 43.707 -50.809 1.00 38.53 351 PRO A C 1
ATOM 2787 O O . PRO A 1 351 ? 1.002 43.753 -51.928 1.00 38.53 351 PRO A O 1
ATOM 2790 N N . ALA A 1 352 ? 0.957 42.993 -49.805 1.00 32.00 352 ALA A N 1
ATOM 2791 C CA . ALA A 1 352 ? -0.336 42.274 -49.685 1.00 32.00 352 ALA A CA 1
ATOM 2792 C C . ALA A 1 352 ? -1.590 43.178 -49.942 1.00 32.00 352 ALA A C 1
ATOM 2794 O O . ALA A 1 352 ? -1.369 44.387 -50.000 1.00 32.00 352 ALA A O 1
ATOM 2795 N N . PRO A 1 353 ? -2.883 42.718 -50.015 1.00 43.03 353 PRO A N 1
ATOM 2796 C CA . PRO A 1 353 ? -3.520 41.609 -49.270 1.00 43.03 353 PRO A CA 1
ATOM 2797 C C . PRO A 1 353 ? -4.644 40.789 -49.987 1.00 43.03 353 PRO A C 1
ATOM 2799 O O . PRO A 1 353 ? -4.948 40.958 -51.161 1.00 43.03 353 PRO A O 1
ATOM 2802 N N . LYS A 1 354 ? -5.224 39.846 -49.224 1.00 35.03 354 LYS A N 1
ATOM 2803 C CA . LYS A 1 354 ? -6.305 38.863 -49.508 1.00 35.03 354 LYS A CA 1
ATOM 2804 C C . LYS A 1 354 ? -7.700 39.517 -49.677 1.00 35.03 354 LYS A C 1
ATOM 2806 O O . LYS A 1 354 ? -7.880 40.620 -49.167 1.00 35.03 354 LYS A O 1
ATOM 2811 N N . PRO A 1 355 ? -8.718 38.817 -50.234 1.00 38.78 355 PRO A N 1
ATOM 2812 C CA . PRO A 1 355 ? -9.703 38.167 -49.343 1.00 38.78 355 PRO A CA 1
ATOM 2813 C C . PRO A 1 355 ? -10.297 36.819 -49.837 1.00 38.78 355 PRO A C 1
ATOM 2815 O O . PRO A 1 355 ? -10.025 36.350 -50.936 1.00 38.78 355 PRO A O 1
ATOM 2818 N N . ALA A 1 356 ? -11.057 36.179 -48.936 1.00 31.66 356 ALA A N 1
ATOM 2819 C CA . ALA A 1 356 ? -11.820 34.921 -49.053 1.00 31.66 356 ALA A CA 1
ATOM 2820 C C . ALA A 1 356 ? -12.982 35.016 -50.085 1.00 31.66 356 ALA A C 1
ATOM 2822 O O . ALA A 1 356 ? -13.347 36.121 -50.453 1.00 31.66 356 ALA A O 1
ATOM 2823 N N . GLU A 1 357 ? -13.568 33.947 -50.649 1.00 30.69 357 GLU A N 1
ATOM 2824 C CA . GLU A 1 357 ? -14.431 32.937 -50.002 1.00 30.69 357 GLU A CA 1
ATOM 2825 C C . GLU A 1 357 ? -14.651 31.645 -50.844 1.00 30.69 357 GLU A C 1
ATOM 2827 O O . GLU A 1 357 ? -14.420 31.587 -52.047 1.00 30.69 357 GLU A O 1
ATOM 2832 N N . LYS A 1 358 ? -15.104 30.606 -50.123 1.00 30.94 358 LYS A N 1
ATOM 2833 C CA . LYS A 1 358 ? -15.609 29.243 -50.457 1.00 30.94 358 LYS A CA 1
ATOM 2834 C C . LYS A 1 358 ? -16.866 29.248 -51.377 1.00 30.94 358 LYS A C 1
ATOM 2836 O O . LYS A 1 358 ? -17.368 30.326 -51.657 1.00 30.94 358 LYS A O 1
ATOM 2841 N N . PRO A 1 359 ? -17.568 28.113 -51.647 1.00 44.62 359 PRO A N 1
ATOM 2842 C CA . PRO A 1 359 ? -17.216 26.680 -51.750 1.00 44.62 359 PRO A CA 1
ATOM 2843 C C . PRO A 1 359 ? -17.798 26.032 -53.043 1.00 44.62 359 PRO A C 1
ATOM 2845 O O . PRO A 1 359 ? -18.637 26.632 -53.704 1.00 44.62 359 PRO A O 1
ATOM 2848 N N . LYS A 1 360 ? -17.469 24.765 -53.358 1.00 30.28 360 LYS A N 1
ATOM 2849 C CA . LYS A 1 360 ? -18.403 23.830 -54.038 1.00 30.28 360 LYS A CA 1
ATOM 2850 C C . LYS A 1 360 ? -17.917 22.376 -53.978 1.00 30.28 360 LYS A C 1
ATOM 2852 O O . LYS A 1 360 ? -16.771 22.071 -54.287 1.00 30.28 360 LYS A O 1
ATOM 2857 N N . THR A 1 361 ? -18.825 21.496 -53.571 1.00 33.66 361 THR A N 1
ATOM 2858 C CA . THR A 1 361 ? -18.805 20.031 -53.744 1.00 33.66 361 THR A CA 1
ATOM 2859 C C . THR A 1 361 ? -19.840 19.705 -54.837 1.00 33.66 361 THR A C 1
ATOM 2861 O O . THR A 1 361 ? -20.786 20.483 -54.986 1.00 33.66 361 THR A O 1
ATOM 2864 N N . PRO A 1 362 ? -19.696 18.612 -55.612 1.00 36.84 362 PRO A N 1
ATOM 2865 C CA . PRO A 1 362 ? -20.377 17.368 -55.228 1.00 36.84 362 PRO A CA 1
ATOM 2866 C C . PRO A 1 362 ? -19.574 16.072 -55.507 1.00 36.84 362 PRO A C 1
ATOM 2868 O O . PRO A 1 362 ? -18.567 16.061 -56.204 1.00 36.84 362 PRO A O 1
ATOM 2871 N N . ALA A 1 363 ? -20.042 14.992 -54.877 1.00 31.05 363 ALA A N 1
ATOM 2872 C CA . ALA A 1 363 ? -19.558 13.599 -54.868 1.00 31.05 363 ALA A CA 1
ATOM 2873 C C . ALA A 1 363 ? -20.039 12.787 -56.117 1.00 31.05 363 ALA A C 1
ATOM 2875 O O . ALA A 1 363 ? -20.584 13.423 -57.015 1.00 31.05 363 ALA A O 1
ATOM 2876 N N . PRO A 1 364 ? -20.093 11.424 -56.164 1.00 46.97 364 PRO A N 1
ATOM 2877 C CA . PRO A 1 364 ? -19.214 10.322 -55.690 1.00 46.97 364 PRO A CA 1
ATOM 2878 C C . PRO A 1 364 ? -18.959 9.159 -56.725 1.00 46.97 364 PRO A C 1
ATOM 2880 O O . PRO A 1 364 ? -19.733 8.970 -57.653 1.00 46.97 364 PRO A O 1
ATOM 2883 N N . LYS A 1 365 ? -18.001 8.255 -56.389 1.00 28.08 365 LYS A N 1
ATOM 2884 C CA . LYS A 1 365 ? -17.869 6.791 -56.726 1.00 28.08 365 LYS A CA 1
ATOM 2885 C C . LYS A 1 365 ? -17.471 6.344 -58.168 1.00 28.08 365 LYS A C 1
ATOM 2887 O O . LYS A 1 365 ? -17.670 7.117 -59.090 1.00 28.08 365 LYS A O 1
ATOM 2892 N N . PRO A 1 366 ? -16.960 5.093 -58.388 1.00 38.69 366 PRO A N 1
ATOM 2893 C CA . PRO A 1 366 ? -16.935 3.923 -57.494 1.00 38.69 366 PRO A CA 1
ATOM 2894 C C . PRO A 1 366 ? -15.566 3.249 -57.252 1.00 38.69 366 PRO A C 1
ATOM 2896 O O . PRO A 1 366 ? -14.528 3.615 -57.785 1.00 38.69 366 PRO A O 1
ATOM 2899 N N . ALA A 1 367 ? -15.627 2.260 -56.361 1.00 32.38 367 ALA A N 1
ATOM 2900 C CA . ALA A 1 367 ? -14.554 1.423 -55.855 1.00 32.38 367 ALA A CA 1
ATOM 2901 C C . ALA A 1 367 ? -13.971 0.453 -56.894 1.00 32.38 367 ALA A C 1
ATOM 2903 O O . ALA A 1 367 ? -14.726 -0.197 -57.613 1.00 32.38 367 ALA A O 1
ATOM 2904 N N . GLU A 1 368 ? -12.658 0.224 -56.820 1.00 32.03 368 GLU A N 1
ATOM 2905 C CA . GLU A 1 368 ? -12.047 -1.031 -57.253 1.00 32.03 368 GLU A CA 1
ATOM 2906 C C . GLU A 1 368 ? -11.185 -1.655 -56.145 1.00 32.03 368 GLU A C 1
ATOM 2908 O O . GLU A 1 368 ? -10.503 -1.007 -55.354 1.00 32.03 368 GLU A O 1
ATOM 2913 N N . LYS A 1 369 ? -11.332 -2.972 -56.089 1.00 33.97 369 LYS A N 1
ATOM 2914 C CA . LYS A 1 369 ? -10.876 -3.974 -55.128 1.00 33.97 369 LYS A CA 1
ATOM 2915 C C . LYS A 1 369 ? -9.343 -4.133 -55.160 1.00 33.97 369 LYS A C 1
ATOM 2917 O O . LYS A 1 369 ? -8.795 -4.249 -56.254 1.00 33.97 369 LYS A O 1
ATOM 2922 N N . PRO A 1 370 ? -8.629 -4.254 -54.025 1.00 33.22 370 PRO A N 1
ATOM 2923 C CA . PRO A 1 370 ? -7.215 -4.615 -54.070 1.00 33.22 370 PRO A CA 1
ATOM 2924 C C . PRO A 1 370 ? -7.061 -6.091 -54.469 1.00 33.22 370 PRO A C 1
ATOM 2926 O O . PRO A 1 370 ? -7.546 -6.992 -53.781 1.00 33.22 370 PRO A O 1
ATOM 2929 N N . LYS A 1 371 ? -6.389 -6.338 -55.601 1.00 32.97 371 LYS A N 1
ATOM 2930 C CA . LYS A 1 371 ? -5.906 -7.664 -56.003 1.00 32.97 371 LYS A CA 1
ATOM 2931 C C . LYS A 1 371 ? -4.610 -7.986 -55.259 1.00 32.97 371 LYS A C 1
ATOM 2933 O O . LYS A 1 371 ? -3.621 -7.266 -55.343 1.00 32.97 371 LYS A O 1
ATOM 2938 N N . THR A 1 372 ? -4.645 -9.108 -54.561 1.00 34.91 372 THR A N 1
ATOM 2939 C CA . THR A 1 372 ? -3.525 -9.866 -54.006 1.00 34.91 372 THR A CA 1
ATOM 2940 C C . THR A 1 372 ? -2.520 -10.265 -55.096 1.00 34.91 372 THR A C 1
ATOM 2942 O O . THR A 1 372 ? -2.952 -10.738 -56.148 1.00 34.91 372 THR A O 1
ATOM 2945 N N . PRO A 1 373 ? -1.203 -10.233 -54.827 1.00 34.22 373 PRO A N 1
ATOM 2946 C CA . PRO A 1 373 ? -0.263 -11.143 -55.473 1.00 34.22 373 PRO A CA 1
ATOM 2947 C C . PRO A 1 373 ? 0.210 -12.203 -54.471 1.00 34.22 373 PRO A C 1
ATOM 2949 O O . PRO A 1 373 ? 0.841 -11.900 -53.459 1.00 34.22 373 PRO A O 1
ATOM 2952 N N . ALA A 1 374 ? -0.124 -13.458 -54.768 1.00 33.28 374 ALA A N 1
ATOM 2953 C CA . ALA A 1 374 ? 0.426 -14.639 -54.116 1.00 33.28 374 ALA A CA 1
ATOM 2954 C C . ALA A 1 374 ? 1.896 -14.869 -54.543 1.00 33.28 374 ALA A C 1
ATOM 2956 O O . ALA A 1 374 ? 2.269 -14.516 -55.666 1.00 33.28 374 ALA A O 1
ATOM 2957 N N . PRO A 1 375 ? 2.734 -15.462 -53.672 1.00 37.62 375 PRO A N 1
ATOM 2958 C CA . PRO A 1 375 ? 4.150 -15.699 -53.936 1.00 37.62 375 PRO A CA 1
ATOM 2959 C C . PRO A 1 375 ? 4.387 -16.894 -54.873 1.00 37.62 375 PRO A C 1
ATOM 2961 O O . PRO A 1 375 ? 3.689 -17.906 -54.824 1.00 37.62 375 PRO A O 1
ATOM 2964 N N . LYS A 1 376 ? 5.416 -16.765 -55.717 1.00 31.50 376 LYS A N 1
ATOM 2965 C CA . LYS A 1 376 ? 5.914 -17.781 -56.656 1.00 31.50 376 LYS A CA 1
ATOM 2966 C C . LYS A 1 376 ? 6.732 -18.860 -55.902 1.00 31.50 376 LYS A C 1
ATOM 2968 O O . LYS A 1 376 ? 7.401 -18.503 -54.931 1.00 31.50 376 LYS A O 1
ATOM 2973 N N . PRO A 1 377 ? 6.706 -20.148 -56.306 1.00 34.19 377 PRO A N 1
ATOM 2974 C CA . PRO A 1 377 ? 7.301 -21.248 -55.540 1.00 34.19 377 PRO A CA 1
ATOM 2975 C C . PRO A 1 377 ? 8.825 -21.307 -55.702 1.00 34.19 377 PRO A C 1
ATOM 2977 O O . PRO A 1 377 ? 9.328 -21.195 -56.818 1.00 34.19 377 PRO A O 1
ATOM 2980 N N . ALA A 1 378 ? 9.548 -21.527 -54.603 1.00 31.53 378 ALA A N 1
ATOM 2981 C CA . ALA A 1 378 ? 10.977 -21.822 -54.620 1.00 31.53 378 ALA A CA 1
ATOM 2982 C C . ALA A 1 378 ? 11.220 -23.331 -54.775 1.00 31.53 378 ALA A C 1
ATOM 2984 O O . ALA A 1 378 ? 10.552 -24.159 -54.151 1.00 31.53 378 ALA A O 1
ATOM 2985 N N . GLU A 1 379 ? 12.179 -23.655 -55.636 1.00 30.28 379 GLU A N 1
ATOM 2986 C CA . GLU A 1 379 ? 12.569 -24.995 -56.051 1.00 30.28 379 GLU A CA 1
ATOM 2987 C C . GLU A 1 379 ? 13.208 -25.837 -54.936 1.00 30.28 379 GLU A C 1
ATOM 2989 O O . GLU A 1 379 ? 13.891 -25.364 -54.028 1.00 30.28 379 GLU A O 1
ATOM 2994 N N . LYS A 1 380 ? 12.976 -27.140 -55.069 1.00 32.22 380 LYS A N 1
ATOM 2995 C CA . LYS A 1 380 ? 13.432 -28.257 -54.243 1.00 32.22 380 LYS A CA 1
ATOM 2996 C C . LYS A 1 380 ? 14.865 -28.663 -54.631 1.00 32.22 380 LYS A C 1
ATOM 2998 O O . LYS A 1 380 ? 15.074 -28.967 -55.805 1.00 32.22 380 LYS A O 1
ATOM 3003 N N . PRO A 1 381 ? 15.826 -28.814 -53.702 1.00 31.06 381 PRO A N 1
ATOM 3004 C CA . PRO A 1 381 ? 17.065 -29.522 -54.009 1.00 31.06 381 PRO A CA 1
ATOM 3005 C C . PRO A 1 381 ? 16.861 -31.040 -53.927 1.00 31.06 381 PRO A C 1
ATOM 3007 O O . PRO A 1 381 ? 16.317 -31.566 -52.954 1.00 31.06 381 PRO A O 1
ATOM 3010 N N . LYS A 1 382 ? 17.306 -31.739 -54.975 1.00 29.34 382 LYS A N 1
ATOM 3011 C CA . LYS A 1 382 ? 17.384 -33.200 -55.072 1.00 29.34 382 LYS A CA 1
ATOM 3012 C C . LYS A 1 382 ? 18.548 -33.746 -54.238 1.00 29.34 382 LYS A C 1
ATOM 3014 O O . LYS A 1 382 ? 19.652 -33.215 -54.258 1.00 29.34 382 LYS A O 1
ATOM 3019 N N . THR A 1 383 ? 18.277 -34.856 -53.568 1.00 26.11 383 THR A N 1
ATOM 3020 C CA . THR A 1 383 ? 19.224 -35.827 -53.006 1.00 26.11 383 THR A CA 1
ATOM 3021 C C . THR A 1 383 ? 20.010 -36.531 -54.124 1.00 26.11 383 THR A C 1
ATOM 3023 O O . THR A 1 383 ? 19.454 -36.737 -55.206 1.00 26.11 383 THR A O 1
ATOM 3026 N N . PRO A 1 384 ? 21.224 -37.031 -53.842 1.00 29.59 384 PRO A N 1
ATOM 3027 C CA . PRO A 1 384 ? 21.590 -38.370 -54.302 1.00 29.59 384 PRO A CA 1
ATOM 3028 C C . PRO A 1 384 ? 21.813 -39.320 -53.123 1.00 29.59 384 PRO A C 1
ATOM 3030 O O . PRO A 1 384 ? 22.454 -38.985 -52.130 1.00 29.59 384 PRO A O 1
ATOM 3033 N N . ALA A 1 385 ? 21.242 -40.513 -53.259 1.00 26.14 385 ALA A N 1
ATOM 3034 C CA . ALA A 1 385 ? 21.356 -41.629 -52.337 1.00 26.14 385 ALA A CA 1
ATOM 3035 C C . ALA A 1 385 ? 22.711 -42.347 -52.468 1.00 26.14 385 ALA A C 1
ATOM 3037 O O . ALA A 1 385 ? 23.228 -42.492 -53.572 1.00 26.14 385 ALA A O 1
ATOM 3038 N N . GLN A 1 386 ? 23.211 -42.895 -51.357 1.00 26.83 386 GLN A N 1
ATOM 3039 C CA . GLN A 1 386 ? 24.116 -44.048 -51.346 1.00 26.83 386 GLN A CA 1
ATOM 3040 C C . GLN A 1 386 ? 23.723 -45.010 -50.212 1.00 26.83 386 GLN A C 1
ATOM 3042 O O . GLN A 1 386 ? 23.400 -44.590 -49.101 1.00 26.83 386 GLN A O 1
ATOM 3047 N N . LYS A 1 387 ? 23.736 -46.307 -50.529 1.00 25.61 387 LYS A N 1
ATOM 3048 C CA . LYS A 1 387 ? 23.579 -47.500 -49.670 1.00 25.61 387 LYS A CA 1
ATOM 3049 C C . LYS A 1 387 ? 24.262 -48.672 -50.429 1.00 25.61 387 LYS A C 1
ATOM 3051 O O . LYS A 1 387 ? 24.299 -48.554 -51.654 1.00 25.61 387 LYS A O 1
ATOM 3056 N N . PRO A 1 388 ? 24.643 -49.834 -49.842 1.00 38.22 388 PRO A N 1
ATOM 3057 C CA . PRO A 1 388 ? 24.955 -50.215 -48.448 1.00 38.22 388 PRO A CA 1
ATOM 3058 C C . PRO A 1 388 ? 26.367 -50.839 -48.230 1.00 38.22 388 PRO A C 1
ATOM 3060 O O . PRO A 1 388 ? 27.002 -51.319 -49.155 1.00 38.22 388 PRO A O 1
ATOM 3063 N N . THR A 1 389 ? 26.757 -50.881 -46.947 1.00 27.20 389 THR A N 1
ATOM 3064 C CA . THR A 1 389 ? 27.620 -51.823 -46.176 1.00 27.20 389 THR A CA 1
ATOM 3065 C C . THR A 1 389 ? 28.350 -53.011 -46.828 1.00 27.20 389 THR A C 1
ATOM 3067 O O . THR A 1 389 ? 27.698 -53.878 -47.398 1.00 27.20 389 THR A O 1
ATOM 3070 N N . GLU A 1 390 ? 29.623 -53.193 -46.427 1.00 28.14 390 GLU A N 1
ATOM 3071 C CA . GLU A 1 390 ? 30.205 -54.484 -45.990 1.00 28.14 390 GLU A CA 1
ATOM 3072 C C . GLU A 1 390 ? 31.342 -54.270 -44.946 1.00 28.14 390 GLU A C 1
ATOM 3074 O O . GLU A 1 390 ? 31.594 -53.143 -44.530 1.00 28.14 390 GLU A O 1
ATOM 3079 N N . LYS A 1 391 ? 31.946 -55.347 -44.429 1.00 26.19 391 LYS A N 1
ATOM 3080 C CA . LYS A 1 391 ? 32.167 -55.674 -43.004 1.00 26.19 391 LYS A CA 1
ATOM 3081 C C . LYS A 1 391 ? 33.659 -55.906 -42.647 1.00 26.19 391 LYS A C 1
ATOM 3083 O O . LYS A 1 391 ? 34.396 -56.437 -43.459 1.00 26.19 391 LYS A O 1
ATOM 3088 N N . ALA A 1 392 ? 34.007 -55.633 -41.378 1.00 26.06 392 ALA A N 1
ATOM 3089 C CA . ALA A 1 392 ? 35.099 -56.175 -40.529 1.00 26.06 392 ALA A CA 1
ATOM 3090 C C . ALA A 1 392 ? 36.590 -56.063 -40.946 1.00 26.06 392 ALA A C 1
ATOM 3092 O O . ALA A 1 392 ? 37.016 -56.684 -41.908 1.00 26.06 392 ALA A O 1
ATOM 3093 N N . LYS A 1 393 ? 37.433 -55.492 -40.064 1.00 27.06 393 LYS A N 1
ATOM 3094 C CA . LYS A 1 393 ? 38.330 -56.263 -39.168 1.00 27.06 393 LYS A CA 1
ATOM 3095 C C . LYS A 1 393 ? 39.100 -55.368 -38.189 1.00 27.06 393 LYS A C 1
ATOM 3097 O O . LYS A 1 393 ? 39.528 -54.264 -38.497 1.00 27.06 393 LYS A O 1
ATOM 3102 N N . GLU A 1 394 ? 39.240 -55.922 -36.999 1.00 32.31 394 GLU A N 1
ATOM 3103 C CA . GLU A 1 394 ? 40.068 -55.536 -35.867 1.00 32.31 394 GLU A CA 1
ATOM 3104 C C . GLU A 1 394 ? 41.564 -55.638 -36.211 1.00 32.31 394 GLU A C 1
ATOM 3106 O O . GLU A 1 394 ? 42.009 -56.705 -36.618 1.00 32.31 394 GLU A O 1
ATOM 3111 N N . THR A 1 395 ? 42.333 -54.562 -36.012 1.00 26.09 395 THR A N 1
ATOM 3112 C CA . THR A 1 395 ? 43.767 -54.620 -35.668 1.00 26.09 395 THR A CA 1
ATOM 3113 C C . THR A 1 395 ? 44.191 -53.312 -35.006 1.00 26.09 395 THR A C 1
ATOM 3115 O O . THR A 1 395 ? 44.192 -52.249 -35.627 1.00 26.09 395 THR A O 1
ATOM 3118 N N . THR A 1 396 ? 44.586 -53.404 -33.742 1.00 34.09 396 THR A N 1
ATOM 3119 C CA . THR A 1 396 ? 45.407 -52.424 -33.023 1.00 34.09 396 THR A CA 1
ATOM 3120 C C . THR A 1 396 ? 46.702 -52.145 -33.802 1.00 34.09 396 THR A C 1
ATOM 3122 O O . THR A 1 396 ? 47.327 -53.095 -34.278 1.00 34.09 396 THR A O 1
ATOM 3125 N N . PRO A 1 397 ? 47.196 -50.894 -33.823 1.00 34.25 397 PRO A N 1
ATOM 3126 C CA . PRO A 1 397 ? 48.605 -50.742 -33.487 1.00 34.25 397 PRO A CA 1
ATOM 3127 C C . PRO A 1 397 ? 48.874 -49.630 -32.474 1.00 34.25 397 PRO A C 1
ATOM 3129 O O . PRO A 1 397 ? 48.151 -48.648 -32.316 1.00 34.25 397 PRO A O 1
ATOM 3132 N N . LYS A 1 398 ? 49.956 -49.888 -31.748 1.00 27.73 398 LYS A N 1
ATOM 3133 C CA . LYS A 1 398 ? 50.537 -49.119 -30.660 1.00 27.73 398 LYS A CA 1
ATOM 3134 C C . LYS A 1 398 ? 50.856 -47.680 -31.069 1.00 27.73 398 LYS A C 1
ATOM 3136 O O . LYS A 1 398 ? 51.409 -47.436 -32.131 1.00 27.73 398 LYS A O 1
ATOM 3141 N N . GLN A 1 399 ? 50.559 -46.787 -30.127 1.00 38.62 399 GLN A N 1
ATOM 3142 C CA . GLN A 1 399 ? 51.374 -45.660 -29.678 1.00 38.62 399 GLN A CA 1
ATOM 3143 C C . GLN A 1 399 ? 52.475 -45.196 -30.643 1.00 38.62 399 GLN A C 1
ATOM 3145 O O . GLN A 1 399 ? 53.590 -45.711 -30.608 1.00 38.62 399 GLN A O 1
ATOM 3150 N N . ASP A 1 400 ? 52.177 -44.118 -31.367 1.00 26.69 400 ASP A N 1
ATOM 3151 C CA . ASP A 1 400 ? 53.194 -43.197 -31.855 1.00 26.69 400 ASP A CA 1
ATOM 3152 C C . ASP A 1 400 ? 52.897 -41.782 -31.336 1.00 26.69 400 ASP A C 1
ATOM 3154 O O . ASP A 1 400 ? 51.770 -41.278 -31.403 1.00 26.69 400 ASP A O 1
ATOM 3158 N N . LYS A 1 401 ? 53.908 -41.174 -30.713 1.00 42.12 401 LYS A N 1
ATOM 3159 C CA . LYS A 1 401 ? 53.847 -39.835 -30.124 1.00 42.12 401 LYS A CA 1
ATOM 3160 C C . LYS A 1 401 ? 54.063 -38.826 -31.246 1.00 42.12 401 LYS A C 1
ATOM 3162 O O . LYS A 1 401 ? 55.188 -38.442 -31.535 1.00 42.12 401 LYS A O 1
ATOM 3167 N N . SER A 1 402 ? 52.967 -38.340 -31.811 1.00 32.78 402 SER A N 1
ATOM 3168 C CA . SER A 1 402 ? 52.960 -37.195 -32.717 1.00 32.78 402 SER A CA 1
ATOM 3169 C C . SER A 1 402 ? 51.787 -36.283 -32.346 1.00 32.78 402 SER A C 1
ATOM 3171 O O . SER A 1 402 ? 50.629 -36.700 -32.331 1.00 32.78 402 SER A O 1
ATOM 3173 N N . GLN A 1 403 ? 52.104 -35.049 -31.939 1.00 44.09 403 GLN A N 1
ATOM 3174 C CA . GLN A 1 403 ? 51.150 -33.994 -31.583 1.00 44.09 403 GLN A CA 1
ATOM 3175 C C . GLN A 1 403 ? 50.154 -33.754 -32.730 1.00 44.09 403 GLN A C 1
ATOM 3177 O O . GLN A 1 403 ? 50.443 -33.005 -33.661 1.00 44.09 403 GLN A O 1
ATOM 3182 N N . SER A 1 404 ? 48.948 -34.319 -32.633 1.00 40.66 404 SER A N 1
ATOM 3183 C CA . SER A 1 404 ? 47.812 -33.883 -33.445 1.00 40.66 404 SER A CA 1
ATOM 3184 C C . SER A 1 404 ? 47.049 -32.787 -32.696 1.00 40.66 404 SER A C 1
ATOM 3186 O O . SER A 1 404 ? 46.663 -32.910 -31.533 1.00 40.66 404 SER A O 1
ATOM 3188 N N . LYS A 1 405 ? 46.898 -31.644 -33.358 1.00 51.16 405 LYS A N 1
ATOM 3189 C CA . LYS A 1 405 ? 46.214 -30.453 -32.856 1.00 51.16 405 LYS A CA 1
ATOM 3190 C C . LYS A 1 405 ? 44.710 -30.755 -32.809 1.00 51.16 405 LYS A C 1
ATOM 3192 O O . LYS A 1 405 ? 44.035 -30.647 -33.827 1.00 51.16 405 LYS A O 1
ATOM 3197 N N . VAL A 1 406 ? 44.202 -31.189 -31.654 1.00 52.03 406 VAL A N 1
ATOM 3198 C CA . VAL A 1 406 ? 42.793 -31.583 -31.476 1.00 52.03 406 VAL A CA 1
ATOM 3199 C C . VAL A 1 406 ? 41.879 -30.382 -31.760 1.00 52.03 406 VAL A C 1
ATOM 3201 O O . VAL A 1 406 ? 41.856 -29.402 -31.012 1.00 52.03 406 VAL A O 1
ATOM 3204 N N . GLN A 1 407 ? 41.143 -30.430 -32.872 1.00 69.94 407 GLN A N 1
ATOM 3205 C CA . GLN A 1 407 ? 40.084 -29.466 -33.175 1.00 69.94 407 GLN A CA 1
ATOM 3206 C C . GLN A 1 407 ? 38.896 -29.703 -32.228 1.00 69.94 407 GLN A C 1
ATOM 3208 O O . GLN A 1 407 ? 38.537 -30.846 -31.953 1.00 69.94 407 GLN A O 1
ATOM 3213 N N . SER A 1 408 ? 38.299 -28.626 -31.701 1.00 85.31 408 SER A N 1
ATOM 3214 C CA . SER A 1 408 ? 37.105 -28.739 -30.850 1.00 85.31 408 SER A CA 1
ATOM 3215 C C . SER A 1 408 ? 35.886 -29.168 -31.674 1.00 85.31 408 SER A C 1
ATOM 3217 O O . SER A 1 408 ? 35.775 -28.808 -32.846 1.00 85.31 408 SER A O 1
ATOM 3219 N N . GLY A 1 409 ? 34.977 -29.949 -31.082 1.00 88.44 409 GLY A N 1
ATOM 3220 C CA . GLY A 1 409 ? 33.850 -30.515 -31.824 1.00 88.44 409 GLY A CA 1
ATOM 3221 C C . GLY A 1 409 ? 32.878 -31.353 -30.992 1.00 88.44 409 GLY A C 1
ATOM 3222 O O . GLY A 1 409 ? 33.109 -31.653 -29.818 1.00 88.44 409 GLY A O 1
ATOM 3223 N N . TRP A 1 410 ? 31.757 -31.720 -31.616 1.00 90.75 410 TRP A N 1
ATOM 3224 C CA . TRP A 1 410 ? 30.720 -32.556 -31.008 1.00 90.75 410 TRP A CA 1
ATOM 3225 C C . TRP A 1 410 ? 31.066 -34.044 -31.100 1.00 90.75 410 TRP A C 1
ATOM 3227 O O . TRP A 1 410 ? 31.356 -34.553 -32.179 1.00 90.75 410 TRP A O 1
ATOM 3237 N N . VAL A 1 411 ? 30.942 -34.752 -29.978 1.00 88.19 411 VAL A N 1
ATOM 3238 C CA . VAL A 1 411 ? 31.014 -36.216 -29.885 1.00 88.19 411 VAL A CA 1
ATOM 3239 C C . VAL A 1 411 ? 29.720 -36.698 -29.225 1.00 88.19 411 VAL A C 1
ATOM 3241 O O . VAL A 1 411 ? 29.520 -36.567 -28.014 1.00 88.19 411 VAL A O 1
ATOM 3244 N N . GLY A 1 412 ? 28.785 -37.195 -30.038 1.00 87.56 412 GLY A N 1
ATOM 3245 C CA . GLY A 1 412 ? 27.421 -37.492 -29.592 1.00 87.56 412 GLY A CA 1
ATOM 3246 C C . GLY A 1 412 ? 26.701 -36.238 -29.070 1.00 87.56 412 GLY A C 1
ATOM 3247 O O . GLY A 1 412 ? 26.629 -35.221 -29.757 1.00 87.56 412 GLY A O 1
ATOM 3248 N N . ASN A 1 413 ? 26.180 -36.298 -27.839 1.00 88.12 413 ASN A N 1
ATOM 3249 C CA . ASN A 1 413 ? 25.510 -35.166 -27.177 1.00 88.12 413 ASN A CA 1
ATOM 3250 C C . ASN A 1 413 ? 26.462 -34.263 -26.371 1.00 88.12 413 ASN A C 1
ATOM 3252 O O . ASN A 1 413 ? 25.989 -33.353 -25.691 1.00 88.12 413 ASN A O 1
ATOM 3256 N N . TYR A 1 414 ? 27.772 -34.504 -26.433 1.00 91.75 414 TYR A N 1
ATOM 3257 C CA . TYR A 1 414 ? 28.782 -33.804 -25.644 1.00 91.75 414 TYR A CA 1
ATOM 3258 C C . TYR A 1 414 ? 29.715 -32.992 -26.540 1.00 91.75 414 TYR A C 1
ATOM 3260 O O . TYR A 1 414 ? 30.008 -33.394 -27.665 1.00 91.75 414 TYR A O 1
ATOM 3268 N N . TYR A 1 415 ? 30.210 -31.862 -26.037 1.00 90.44 415 TYR A N 1
ATOM 3269 C CA . TYR A 1 415 ? 31.179 -31.032 -26.753 1.00 90.44 415 TYR A CA 1
ATOM 3270 C C . TYR A 1 415 ? 32.572 -31.167 -26.134 1.00 90.44 415 TYR A C 1
ATOM 3272 O O . TYR A 1 415 ? 32.733 -30.956 -24.928 1.00 90.44 415 TYR A O 1
ATOM 3280 N N . LEU A 1 416 ? 33.570 -31.507 -26.952 1.00 91.81 416 LEU A N 1
ATOM 3281 C CA . LEU A 1 416 ? 34.979 -31.534 -26.562 1.00 91.81 416 LEU A CA 1
ATOM 3282 C C . LEU A 1 416 ? 35.661 -30.231 -26.982 1.00 91.81 416 LEU A C 1
ATOM 3284 O O . LEU A 1 416 ? 35.594 -29.812 -28.139 1.00 91.81 416 LEU A O 1
ATOM 3288 N N . LYS A 1 417 ? 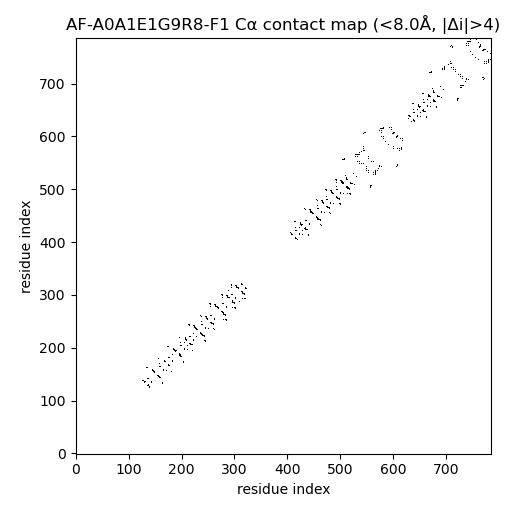36.328 -29.593 -26.022 1.00 88.44 417 LYS A N 1
ATOM 3289 C CA . LYS A 1 417 ? 37.133 -28.387 -26.227 1.00 88.44 417 LYS A CA 1
ATOM 3290 C C . LYS A 1 417 ? 38.499 -28.755 -26.816 1.00 88.44 417 LYS A C 1
ATOM 3292 O O . LYS A 1 417 ? 38.869 -29.923 -26.879 1.00 88.44 417 LYS A O 1
ATOM 3297 N N . SER A 1 418 ? 39.256 -27.756 -27.267 1.00 85.44 418 SER A N 1
ATOM 3298 C CA . SER A 1 418 ? 40.571 -27.949 -27.905 1.00 85.44 418 SER A CA 1
ATOM 3299 C C . SER A 1 418 ? 41.626 -28.567 -26.981 1.00 85.44 418 SER A C 1
ATOM 3301 O O . SER A 1 418 ? 42.633 -29.082 -27.453 1.00 85.44 418 SER A O 1
ATOM 3303 N N . ASP A 1 419 ? 41.397 -28.534 -25.667 1.00 83.06 419 ASP A N 1
ATOM 3304 C CA . ASP A 1 419 ? 42.209 -29.206 -24.650 1.00 83.06 419 ASP A CA 1
ATOM 3305 C C . ASP A 1 419 ? 41.793 -30.674 -24.415 1.00 83.06 419 ASP A C 1
ATOM 3307 O O . ASP A 1 419 ? 42.291 -31.317 -23.493 1.00 83.06 419 ASP A O 1
ATOM 3311 N N . GLY A 1 420 ? 40.856 -31.197 -25.214 1.00 80.88 420 GLY A N 1
ATOM 3312 C CA . GLY A 1 420 ? 40.305 -32.547 -25.093 1.00 80.88 420 GLY A CA 1
ATOM 3313 C C . GLY A 1 420 ? 39.300 -32.719 -23.949 1.00 80.88 420 GLY A C 1
ATOM 3314 O O . GLY A 1 420 ? 38.756 -33.811 -23.778 1.00 80.88 420 GLY A O 1
ATOM 3315 N N . LYS A 1 421 ? 39.014 -31.673 -23.161 1.00 88.06 421 LYS A N 1
ATOM 3316 C CA . LYS A 1 421 ? 38.070 -31.756 -22.039 1.00 88.06 421 LYS A CA 1
ATOM 3317 C C . LYS A 1 421 ? 36.640 -31.492 -22.490 1.00 88.06 421 LYS A C 1
ATOM 3319 O O . LYS A 1 421 ? 36.370 -30.698 -23.390 1.00 88.06 421 LYS A O 1
ATOM 3324 N N . ARG A 1 422 ? 35.693 -32.120 -21.792 1.00 89.94 422 ARG A N 1
ATOM 3325 C CA . ARG A 1 422 ? 34.259 -31.905 -22.003 1.00 89.94 422 ARG A CA 1
ATOM 3326 C C . ARG A 1 422 ? 33.823 -30.539 -21.475 1.00 89.94 422 ARG A C 1
ATOM 3328 O O . ARG A 1 422 ? 34.138 -30.192 -20.336 1.00 89.94 422 ARG A O 1
ATOM 3335 N N . ALA A 1 423 ? 33.075 -29.799 -22.284 1.00 90.75 423 ALA A N 1
ATOM 3336 C CA . ALA A 1 423 ? 32.440 -28.553 -21.870 1.00 90.75 423 ALA A CA 1
ATOM 3337 C C . ALA A 1 423 ? 31.282 -28.806 -20.888 1.00 90.75 423 ALA A C 1
ATOM 3339 O O . ALA A 1 423 ? 30.597 -29.826 -20.999 1.00 90.75 423 ALA A O 1
ATOM 3340 N N . LYS A 1 424 ? 31.072 -27.902 -19.923 1.00 92.50 424 LYS A N 1
ATOM 3341 C CA . LYS A 1 424 ? 30.005 -27.998 -18.905 1.00 92.50 424 LYS A CA 1
ATOM 3342 C C . LYS A 1 424 ? 29.508 -26.613 -18.495 1.00 92.50 424 LYS A C 1
ATOM 3344 O O . LYS A 1 424 ? 30.330 -25.745 -18.214 1.00 92.50 424 LYS A O 1
ATOM 3349 N N . ASN A 1 425 ? 28.189 -26.444 -18.379 1.00 89.75 425 ASN A N 1
ATOM 3350 C CA . ASN A 1 425 ? 27.523 -25.183 -18.014 1.00 89.75 425 ASN A CA 1
ATOM 3351 C C . ASN A 1 425 ? 27.968 -23.976 -18.859 1.00 89.75 425 ASN A C 1
ATOM 3353 O O . ASN A 1 425 ? 28.071 -22.855 -18.354 1.00 89.75 425 ASN A O 1
ATOM 3357 N N . GLU A 1 426 ? 28.267 -24.191 -20.136 1.00 91.56 426 GLU A N 1
ATOM 3358 C CA . GLU A 1 426 ? 28.836 -23.160 -20.998 1.00 91.56 426 GLU A CA 1
ATOM 3359 C C . GLU A 1 426 ? 28.256 -23.219 -22.410 1.00 91.56 426 GLU A C 1
ATOM 3361 O O . GLU A 1 426 ? 27.752 -24.249 -22.870 1.00 91.56 426 GLU A O 1
ATOM 3366 N N . TRP A 1 427 ? 28.332 -22.084 -23.101 1.00 92.31 427 TRP A N 1
ATOM 3367 C CA . TRP A 1 427 ? 28.033 -22.024 -24.521 1.00 92.31 427 TRP A CA 1
ATOM 3368 C C . TRP A 1 427 ? 29.202 -22.568 -25.331 1.00 92.31 427 TRP A C 1
ATOM 3370 O O . TRP A 1 427 ? 30.361 -22.249 -25.074 1.00 92.31 427 TRP A O 1
ATOM 3380 N N . VAL A 1 428 ? 28.888 -23.357 -26.349 1.00 91.31 428 VAL A N 1
ATOM 3381 C CA . VAL A 1 428 ? 29.871 -24.029 -27.201 1.00 91.31 428 VAL A CA 1
ATOM 3382 C C . VAL A 1 428 ? 29.573 -23.785 -28.675 1.00 91.31 428 VAL A C 1
ATOM 3384 O O . VAL A 1 428 ? 28.515 -23.253 -29.027 1.00 91.31 428 VAL A O 1
ATOM 3387 N N . ASP A 1 429 ? 30.513 -24.175 -29.542 1.00 88.94 429 ASP A N 1
ATOM 3388 C CA . ASP A 1 429 ? 30.338 -24.149 -31.000 1.00 88.94 429 ASP A CA 1
ATOM 3389 C C . ASP A 1 429 ? 29.926 -22.752 -31.510 1.00 88.94 429 ASP A C 1
ATOM 3391 O O . ASP A 1 429 ? 28.858 -22.533 -32.098 1.00 88.94 429 ASP A O 1
ATOM 3395 N N . GLY A 1 430 ? 30.766 -21.768 -31.168 1.00 83.88 430 GLY A N 1
ATOM 3396 C CA . GLY A 1 430 ? 30.564 -20.363 -31.525 1.00 83.88 430 GLY A CA 1
ATOM 3397 C C . GLY A 1 430 ? 29.388 -19.695 -30.810 1.00 83.88 430 GLY A C 1
ATOM 3398 O O . GLY A 1 430 ? 28.830 -18.733 -31.330 1.00 83.88 430 GLY A O 1
ATOM 3399 N N . GLY A 1 431 ? 28.975 -20.211 -29.648 1.00 86.31 431 GLY A N 1
ATOM 3400 C CA . GLY A 1 431 ? 27.887 -19.632 -28.858 1.00 86.31 431 GLY A CA 1
ATOM 3401 C C . GLY A 1 431 ? 26.488 -20.089 -29.276 1.00 86.31 431 GLY A C 1
ATOM 3402 O O . GLY A 1 431 ? 25.499 -19.504 -28.848 1.00 86.31 431 GLY A O 1
ATOM 3403 N N . ARG A 1 432 ? 26.377 -21.099 -30.146 1.00 87.06 432 ARG A N 1
ATOM 3404 C CA . ARG A 1 432 ? 25.093 -21.522 -30.731 1.00 87.06 432 ARG A CA 1
ATOM 3405 C C . ARG A 1 432 ? 24.314 -22.500 -29.861 1.00 87.06 432 ARG A C 1
ATOM 3407 O O . ARG A 1 432 ? 23.087 -22.518 -29.930 1.00 87.06 432 ARG A O 1
ATOM 3414 N N . TYR A 1 433 ? 25.018 -23.296 -29.064 1.00 91.50 433 TYR A N 1
ATOM 3415 C CA . TYR A 1 433 ? 24.453 -24.370 -28.251 1.00 91.50 433 TYR A CA 1
ATOM 3416 C C . TYR A 1 433 ? 24.920 -24.231 -26.809 1.00 91.50 433 TYR A C 1
ATOM 3418 O O . TYR A 1 433 ? 26.049 -23.805 -26.565 1.00 91.50 433 TYR A O 1
ATOM 3426 N N . TYR A 1 434 ? 24.079 -24.654 -25.873 1.00 92.75 434 TYR A N 1
ATOM 3427 C CA . TYR A 1 434 ? 24.414 -24.693 -24.455 1.00 92.75 434 TYR A CA 1
ATOM 3428 C C . TYR A 1 434 ? 24.525 -26.142 -23.977 1.00 92.75 434 TYR A C 1
ATOM 3430 O O . TYR A 1 434 ? 23.722 -26.995 -24.377 1.00 92.75 434 TYR A O 1
ATOM 3438 N N . VAL A 1 435 ? 25.520 -26.423 -23.135 1.00 92.56 435 VAL A N 1
ATOM 3439 C CA . VAL A 1 435 ? 25.665 -27.721 -22.465 1.00 92.56 435 VAL A CA 1
ATOM 3440 C C . VAL A 1 435 ? 25.436 -27.587 -20.963 1.00 92.56 435 VAL A C 1
ATOM 3442 O O . VAL A 1 435 ? 25.909 -26.636 -20.345 1.00 92.56 435 VAL A O 1
ATOM 3445 N N . ASP A 1 436 ? 24.711 -28.536 -20.379 1.00 91.38 436 ASP A N 1
ATOM 3446 C CA . ASP A 1 436 ? 24.354 -28.543 -18.957 1.00 91.38 436 ASP A CA 1
ATOM 3447 C C . ASP A 1 436 ? 25.541 -28.901 -18.034 1.00 91.38 436 ASP A C 1
ATOM 3449 O O . ASP A 1 436 ? 26.702 -28.979 -18.457 1.00 91.38 436 ASP A O 1
ATOM 3453 N N . SER A 1 437 ? 25.264 -29.128 -16.748 1.00 90.62 437 SER A N 1
ATOM 3454 C CA . SER A 1 437 ? 26.266 -29.514 -15.746 1.00 90.62 437 SER A CA 1
ATOM 3455 C C . SER A 1 437 ? 26.902 -30.874 -16.023 1.00 90.62 437 SER A C 1
ATOM 3457 O O . SER A 1 437 ? 28.064 -31.112 -15.674 1.00 90.62 437 SER A O 1
ATOM 3459 N N . ASP A 1 438 ? 26.170 -31.748 -16.706 1.00 89.38 438 ASP A N 1
ATOM 3460 C CA . ASP A 1 438 ? 26.665 -33.027 -17.190 1.00 89.38 438 ASP A CA 1
ATOM 3461 C C . ASP A 1 438 ? 27.363 -32.882 -18.545 1.00 89.38 438 ASP A C 1
ATOM 3463 O O . ASP A 1 438 ? 27.920 -33.853 -19.051 1.00 89.38 438 ASP A O 1
ATOM 3467 N N . GLY A 1 439 ? 27.422 -31.685 -19.121 1.00 88.56 439 GLY A N 1
ATOM 3468 C CA . GLY A 1 439 ? 28.003 -31.413 -20.430 1.00 88.56 439 GLY A CA 1
ATOM 3469 C C . GLY A 1 439 ? 27.157 -31.921 -21.597 1.00 88.56 439 GLY A C 1
ATOM 3470 O O . GLY A 1 439 ? 27.662 -31.978 -22.720 1.00 88.56 439 GLY A O 1
ATOM 3471 N N . LYS A 1 440 ? 25.904 -32.323 -21.352 1.00 91.62 440 LYS A N 1
ATOM 3472 C CA . LYS A 1 440 ? 24.968 -32.741 -22.398 1.00 91.62 440 LYS A CA 1
ATOM 3473 C C . LYS A 1 440 ? 24.357 -31.509 -23.056 1.00 91.62 440 LYS A C 1
ATOM 3475 O O . LYS A 1 440 ? 24.051 -30.520 -22.395 1.00 91.62 440 LYS A O 1
ATOM 3480 N N . LYS A 1 441 ? 24.152 -31.578 -24.371 1.00 93.12 441 LYS A N 1
ATOM 3481 C CA . LYS A 1 441 ? 23.440 -30.554 -25.145 1.00 93.12 441 LYS A CA 1
ATOM 3482 C C . LYS A 1 441 ? 22.012 -30.374 -24.619 1.00 93.12 441 LYS A C 1
ATOM 3484 O O . LYS A 1 441 ? 21.229 -31.323 -24.650 1.00 93.12 441 LYS A O 1
ATOM 3489 N N . VAL A 1 442 ? 21.674 -29.151 -24.220 1.00 92.94 442 VAL A N 1
ATOM 3490 C CA . VAL A 1 442 ? 20.321 -28.782 -23.782 1.00 92.94 442 VAL A CA 1
ATOM 3491 C C . VAL A 1 442 ? 19.406 -28.613 -24.996 1.00 92.94 442 VAL A C 1
ATOM 3493 O O . VAL A 1 442 ? 19.810 -28.035 -26.007 1.00 92.94 442 VAL A O 1
ATOM 3496 N N . LYS A 1 443 ? 18.178 -29.134 -24.912 1.00 94.44 443 LYS A N 1
ATOM 3497 C CA . LYS A 1 443 ? 17.172 -29.106 -25.984 1.00 94.44 443 LYS A CA 1
ATOM 3498 C C . LYS A 1 443 ? 15.780 -28.872 -25.409 1.00 94.44 443 LYS A C 1
ATOM 3500 O O . LYS A 1 443 ? 15.463 -29.419 -24.360 1.00 94.44 443 LYS A O 1
ATOM 3505 N N . SER A 1 444 ? 14.956 -28.122 -26.135 1.00 92.31 444 SER A N 1
ATOM 3506 C CA . SER A 1 444 ? 13.561 -27.799 -25.790 1.00 92.31 444 SER A CA 1
ATOM 3507 C C . SER A 1 444 ? 13.359 -27.206 -24.390 1.00 92.31 444 SER A C 1
ATOM 3509 O O . SER A 1 444 ? 12.282 -27.360 -23.815 1.00 92.31 444 SER A O 1
ATOM 3511 N N . ASP A 1 445 ? 14.364 -26.519 -23.850 1.00 94.12 445 ASP A N 1
ATOM 3512 C CA . ASP A 1 445 ? 14.377 -26.084 -22.453 1.00 94.12 445 ASP A CA 1
ATOM 3513 C C . ASP A 1 445 ? 14.910 -24.656 -22.288 1.00 94.12 445 ASP A C 1
ATOM 3515 O O . ASP A 1 445 ? 15.600 -24.111 -23.158 1.00 94.12 445 ASP A O 1
ATOM 3519 N N . TRP A 1 446 ? 14.560 -24.037 -21.165 1.00 93.88 446 TRP A N 1
ATOM 3520 C CA . TRP A 1 446 ? 15.009 -22.710 -20.776 1.00 93.88 446 TRP A CA 1
ATOM 3521 C C . TRP A 1 446 ? 16.311 -22.790 -19.990 1.00 93.88 446 TRP A C 1
ATOM 3523 O O . TRP A 1 446 ? 16.414 -23.513 -19.004 1.00 93.88 446 TRP A O 1
ATOM 3533 N N . ILE A 1 447 ? 17.282 -21.961 -20.365 1.00 93.12 447 ILE A N 1
ATOM 3534 C CA . ILE A 1 447 ? 18.496 -21.762 -19.573 1.00 93.12 447 ILE A CA 1
ATOM 3535 C C . ILE A 1 447 ? 18.591 -20.317 -19.119 1.00 93.12 447 ILE A C 1
ATOM 3537 O O . ILE A 1 447 ? 18.171 -19.393 -19.820 1.00 93.12 447 ILE A O 1
ATOM 3541 N N . TYR A 1 448 ? 19.165 -20.130 -17.935 1.00 92.12 448 TYR A N 1
ATOM 3542 C CA . TYR A 1 448 ? 19.561 -18.823 -17.438 1.00 92.12 448 TYR A CA 1
ATOM 3543 C C . TYR A 1 448 ? 21.077 -18.712 -17.484 1.00 92.12 448 TYR A C 1
ATOM 3545 O O . TYR A 1 448 ? 21.777 -19.405 -16.743 1.00 92.12 448 TYR A O 1
ATOM 3553 N N . ASP A 1 449 ? 21.583 -17.818 -18.328 1.00 88.25 449 ASP A N 1
ATOM 3554 C CA . ASP A 1 449 ? 23.007 -17.523 -18.345 1.00 88.25 449 ASP A CA 1
ATOM 3555 C C . ASP A 1 449 ? 23.311 -16.375 -17.380 1.00 88.25 449 ASP A C 1
ATOM 3557 O O . ASP A 1 449 ? 22.923 -15.224 -17.604 1.00 88.25 449 ASP A O 1
ATOM 3561 N N . LYS A 1 450 ? 24.045 -16.694 -16.311 1.00 85.62 450 LYS A N 1
ATOM 3562 C CA . LYS A 1 450 ? 24.481 -15.729 -15.296 1.00 85.62 450 LYS A CA 1
ATOM 3563 C C . LYS A 1 450 ? 25.425 -14.664 -15.856 1.00 85.62 450 LYS A C 1
ATOM 3565 O O . LYS A 1 450 ? 25.366 -13.533 -15.388 1.00 85.62 450 LYS A O 1
ATOM 3570 N N . ASN A 1 451 ? 26.245 -14.994 -16.852 1.00 84.62 451 ASN A N 1
ATOM 3571 C CA . ASN A 1 451 ? 27.205 -14.064 -17.448 1.00 84.62 451 ASN A CA 1
ATOM 3572 C C . ASN A 1 451 ? 26.496 -12.969 -18.249 1.00 84.62 451 ASN A C 1
ATOM 3574 O O . ASN A 1 451 ? 26.920 -11.817 -18.245 1.00 84.62 451 ASN A O 1
ATOM 3578 N N . TYR A 1 452 ? 25.388 -13.321 -18.907 1.00 82.12 452 TYR A N 1
ATOM 3579 C CA . TYR A 1 452 ? 24.581 -12.378 -19.686 1.00 82.12 452 TYR A CA 1
ATOM 3580 C C . TYR A 1 452 ? 23.341 -11.863 -18.946 1.00 82.12 452 TYR A C 1
ATOM 3582 O O . TYR A 1 452 ? 22.613 -11.034 -19.493 1.00 82.12 452 TYR A O 1
ATOM 3590 N N . GLY A 1 453 ? 23.075 -12.356 -17.731 1.00 87.50 453 GLY A N 1
ATOM 3591 C CA . GLY A 1 453 ? 21.938 -11.954 -16.901 1.00 87.50 453 GLY A CA 1
ATOM 3592 C C . GLY A 1 453 ? 20.575 -12.178 -17.565 1.00 87.50 453 GLY A C 1
ATOM 3593 O O . GLY A 1 453 ? 19.638 -11.409 -17.335 1.00 87.50 453 GLY A O 1
ATOM 3594 N N . SER A 1 454 ? 20.461 -13.183 -18.437 1.00 92.44 454 SER A N 1
ATOM 3595 C CA . SER A 1 454 ? 19.284 -13.359 -19.289 1.00 92.44 454 SER A CA 1
ATOM 3596 C C . SER A 1 454 ? 18.906 -14.820 -19.497 1.00 92.44 454 SER A C 1
ATOM 3598 O O . SER A 1 454 ? 19.737 -15.723 -19.407 1.00 92.44 454 SER A O 1
ATOM 3600 N N . TYR A 1 455 ? 17.626 -15.021 -19.801 1.00 93.75 455 TYR A N 1
ATOM 3601 C CA . TYR A 1 455 ? 17.084 -16.308 -20.204 1.00 93.75 455 TYR A CA 1
ATOM 3602 C C . TYR A 1 455 ? 17.205 -16.496 -21.715 1.00 93.75 455 TYR A C 1
ATOM 3604 O O . TYR A 1 455 ? 17.015 -15.548 -22.484 1.00 93.75 455 TYR A O 1
ATOM 3612 N N . TYR A 1 456 ? 17.464 -17.739 -22.107 1.00 94.44 456 TYR A N 1
ATOM 3613 C CA . TYR A 1 456 ? 17.469 -18.222 -23.481 1.00 94.44 456 TYR A CA 1
ATOM 3614 C C . TYR A 1 456 ? 16.631 -19.494 -23.545 1.00 94.44 456 TYR A C 1
ATOM 3616 O O . TYR A 1 456 ? 16.558 -20.243 -22.571 1.00 94.44 456 TYR A O 1
ATOM 3624 N N . TYR A 1 457 ? 16.025 -19.755 -24.696 1.00 95.19 457 TYR A N 1
ATOM 3625 C CA . TYR A 1 457 ? 15.318 -21.007 -24.942 1.00 95.19 457 TYR A CA 1
ATOM 3626 C C . TYR A 1 457 ? 16.067 -21.820 -25.991 1.00 95.19 457 TYR A C 1
ATOM 3628 O O . TYR A 1 457 ? 16.315 -21.312 -27.086 1.00 95.19 457 TYR A O 1
ATOM 3636 N N . LEU A 1 458 ? 16.423 -23.063 -25.677 1.00 95.12 458 LEU A N 1
ATOM 3637 C CA . LEU A 1 458 ? 17.033 -23.981 -26.631 1.00 95.12 458 LEU A CA 1
ATOM 3638 C C . LEU A 1 458 ? 15.926 -24.737 -27.353 1.00 95.12 458 LEU A C 1
ATOM 3640 O O . LEU A 1 458 ? 15.042 -25.321 -26.741 1.00 95.12 458 LEU A O 1
ATOM 3644 N N . THR A 1 459 ? 15.984 -24.718 -28.676 1.00 92.94 459 THR A N 1
ATOM 3645 C CA . THR A 1 459 ? 15.063 -25.432 -29.571 1.00 92.94 459 THR A CA 1
ATOM 3646 C C . THR A 1 459 ? 15.239 -26.953 -29.477 1.00 92.94 459 THR A C 1
ATOM 3648 O O . THR A 1 459 ? 16.145 -27.441 -28.796 1.00 92.94 459 THR A O 1
ATOM 3651 N N . ALA A 1 460 ? 14.399 -27.726 -30.170 1.00 91.12 460 ALA A N 1
ATOM 3652 C CA . ALA A 1 460 ? 14.527 -29.186 -30.225 1.00 91.12 460 ALA A CA 1
ATOM 3653 C C . ALA A 1 460 ? 15.869 -29.629 -30.843 1.00 91.12 460 ALA A C 1
ATOM 3655 O O . ALA A 1 460 ? 16.437 -30.662 -30.484 1.00 91.12 460 ALA A O 1
ATOM 3656 N N . GLU A 1 461 ? 16.427 -28.799 -31.721 1.00 88.38 461 GLU A N 1
ATOM 3657 C CA . GLU A 1 461 ? 17.736 -28.974 -32.345 1.00 88.38 461 GLU A CA 1
ATOM 3658 C C . GLU A 1 461 ? 18.893 -28.611 -31.389 1.00 88.38 461 GLU A C 1
ATOM 3660 O O . GLU A 1 461 ? 20.048 -28.973 -31.622 1.00 88.38 461 GLU A O 1
ATOM 3665 N N . GLY A 1 462 ? 18.586 -27.938 -30.275 1.00 87.00 462 GLY A N 1
ATOM 3666 C CA . GLY A 1 462 ? 19.521 -27.507 -29.234 1.00 87.00 462 GLY A CA 1
ATOM 3667 C C . GLY A 1 462 ? 20.175 -26.149 -29.485 1.00 87.00 462 GLY A C 1
ATOM 3668 O O . GLY A 1 462 ? 20.931 -25.675 -28.641 1.00 87.00 462 GLY A O 1
ATOM 3669 N N . SER A 1 463 ? 19.903 -25.510 -30.625 1.00 91.12 463 SER A N 1
ATOM 3670 C CA . SER A 1 463 ? 20.298 -24.118 -30.861 1.00 91.12 463 SER A CA 1
ATOM 3671 C C . SER A 1 463 ? 19.374 -23.151 -30.125 1.00 91.12 463 SER A C 1
ATOM 3673 O O . SER A 1 463 ? 18.194 -23.460 -29.936 1.00 91.12 463 SER A O 1
ATOM 3675 N N . TYR A 1 464 ? 19.859 -21.969 -29.746 1.00 90.88 464 TYR A N 1
ATOM 3676 C CA . TYR A 1 464 ? 18.995 -20.978 -29.104 1.00 90.88 464 TYR A CA 1
ATOM 3677 C C . TYR A 1 464 ? 17.967 -20.376 -30.078 1.00 90.88 464 TYR A C 1
ATOM 3679 O O . TYR A 1 464 ? 18.259 -20.072 -31.237 1.00 90.88 464 TYR A O 1
ATOM 3687 N N . ALA A 1 465 ? 16.739 -20.194 -29.598 1.00 92.88 465 ALA A N 1
ATOM 3688 C CA . ALA A 1 465 ? 15.668 -19.522 -30.316 1.00 92.88 465 ALA A CA 1
ATOM 3689 C C . ALA A 1 465 ? 15.935 -18.014 -30.386 1.00 92.88 465 ALA A C 1
ATOM 3691 O O . ALA A 1 465 ? 16.349 -17.403 -29.405 1.00 92.88 465 ALA A O 1
ATOM 3692 N N . ARG A 1 466 ? 15.649 -17.405 -31.539 1.00 93.94 466 ARG A N 1
ATOM 3693 C CA . ARG A 1 466 ? 15.802 -15.964 -31.777 1.00 93.94 466 ARG A CA 1
ATOM 3694 C C . ARG A 1 466 ? 14.704 -15.437 -32.692 1.00 93.94 466 ARG A C 1
ATOM 3696 O O . ARG A 1 466 ? 14.219 -16.176 -33.547 1.00 93.94 466 ARG A O 1
ATOM 3703 N N . ASN A 1 467 ? 14.346 -14.168 -32.523 1.00 93.75 467 ASN A N 1
ATOM 3704 C CA . ASN A 1 467 ? 13.290 -13.458 -33.258 1.00 93.75 467 ASN A CA 1
ATOM 3705 C C . ASN A 1 467 ? 11.933 -14.182 -33.281 1.00 93.75 467 ASN A C 1
ATOM 3707 O O . ASN A 1 467 ? 11.264 -14.224 -34.313 1.00 93.75 467 ASN A O 1
ATOM 3711 N N . LYS A 1 468 ? 11.536 -14.805 -32.168 1.00 95.12 468 LYS A N 1
ATOM 3712 C CA . LYS A 1 468 ? 10.270 -15.545 -32.097 1.00 95.12 468 LYS A CA 1
ATOM 3713 C C . LYS A 1 468 ? 9.694 -15.595 -30.691 1.00 95.12 468 LYS A C 1
ATOM 3715 O O . LYS A 1 468 ? 10.414 -15.449 -29.704 1.00 95.12 468 LYS A O 1
ATOM 3720 N N . TRP A 1 469 ? 8.397 -15.870 -30.623 1.00 95.62 469 TRP A N 1
ATOM 3721 C CA . TRP A 1 469 ? 7.699 -16.182 -29.382 1.00 95.62 469 TRP A CA 1
ATOM 3722 C C . TRP A 1 469 ? 7.944 -17.631 -28.950 1.00 95.62 469 TRP A C 1
ATOM 3724 O O . TRP A 1 469 ? 7.918 -18.552 -29.770 1.00 95.62 469 TRP A O 1
ATOM 3734 N N . VAL A 1 470 ? 8.142 -17.822 -27.647 1.00 94.62 470 VAL A N 1
ATOM 3735 C CA . VAL A 1 470 ? 8.089 -19.113 -26.951 1.00 94.62 470 VAL A CA 1
ATOM 3736 C C . VAL A 1 470 ? 7.181 -18.923 -25.738 1.00 94.62 470 VAL A C 1
ATOM 3738 O O . VAL A 1 470 ? 7.524 -18.227 -24.779 1.00 94.62 470 VAL A O 1
ATOM 3741 N N . GLY A 1 471 ? 5.973 -19.483 -25.804 1.00 92.19 471 GLY A N 1
ATOM 3742 C CA . GLY A 1 471 ? 4.911 -19.161 -24.849 1.00 92.19 471 GLY A CA 1
ATOM 3743 C C . GLY A 1 471 ? 4.585 -17.661 -24.865 1.00 92.19 471 GLY A C 1
ATOM 3744 O O . GLY A 1 471 ? 4.338 -17.088 -25.921 1.00 92.19 471 GLY A O 1
ATOM 3745 N N . ASN A 1 472 ? 4.619 -17.015 -23.695 1.00 93.62 472 ASN A N 1
ATOM 3746 C CA . ASN A 1 472 ? 4.376 -15.571 -23.552 1.00 93.62 472 ASN A CA 1
ATOM 3747 C C . ASN A 1 472 ? 5.661 -14.722 -23.582 1.00 93.62 472 ASN A C 1
ATOM 3749 O O . ASN A 1 472 ? 5.599 -13.544 -23.231 1.00 93.62 472 ASN A O 1
ATOM 3753 N N . TYR A 1 473 ? 6.806 -15.300 -23.954 1.00 96.06 473 TYR A N 1
ATOM 3754 C CA . TYR A 1 473 ? 8.107 -14.629 -23.964 1.00 96.06 473 TYR A CA 1
ATOM 3755 C C . TYR A 1 473 ? 8.623 -14.467 -25.386 1.00 96.06 473 TYR A C 1
ATOM 3757 O O . TYR A 1 473 ? 8.525 -15.389 -26.197 1.00 96.06 473 TYR A O 1
ATOM 3765 N N . TYR A 1 474 ? 9.209 -13.310 -25.678 1.00 96.50 474 TYR A N 1
ATOM 3766 C CA . TYR A 1 474 ? 9.821 -13.046 -26.974 1.00 96.50 474 TYR A CA 1
ATOM 3767 C C . TYR A 1 474 ? 11.343 -13.123 -26.875 1.00 96.50 474 TYR A C 1
ATOM 3769 O O . TYR A 1 474 ? 11.948 -12.451 -26.037 1.00 96.50 474 TYR A O 1
ATOM 3777 N N . LEU A 1 475 ? 11.956 -13.927 -27.742 1.00 96.25 475 LEU A N 1
ATOM 3778 C CA . LEU A 1 475 ? 13.404 -14.067 -27.846 1.00 96.25 475 LEU A CA 1
ATOM 3779 C C . LEU A 1 475 ? 13.897 -13.118 -28.939 1.00 96.25 475 LEU A C 1
ATOM 3781 O O . LEU A 1 475 ? 13.433 -13.185 -30.079 1.00 96.25 475 LEU A O 1
ATOM 3785 N N . LYS A 1 476 ? 14.830 -12.233 -28.593 1.00 95.38 476 LYS A N 1
ATOM 3786 C CA . LYS A 1 476 ? 15.412 -11.232 -29.498 1.00 95.38 476 LYS A CA 1
ATOM 3787 C C . LYS A 1 476 ? 16.361 -11.864 -30.514 1.00 95.38 476 LYS A C 1
ATOM 3789 O O . LYS A 1 476 ? 16.545 -13.079 -30.538 1.00 95.38 476 LYS A O 1
ATOM 3794 N N . SER A 1 477 ? 16.959 -11.047 -31.376 1.00 93.00 477 SER A N 1
ATOM 3795 C CA . SER A 1 477 ? 17.898 -11.497 -32.411 1.00 93.00 477 SER A CA 1
ATOM 3796 C C . SER A 1 477 ? 19.145 -12.174 -31.839 1.00 93.00 477 SER A C 1
ATOM 3798 O O . SER A 1 477 ? 19.659 -13.114 -32.445 1.00 93.00 477 SER A O 1
ATOM 3800 N N . ASP A 1 478 ? 19.581 -11.743 -30.657 1.00 90.44 478 ASP A N 1
ATOM 3801 C CA . ASP A 1 478 ? 20.685 -12.324 -29.890 1.00 90.44 478 ASP A CA 1
ATOM 3802 C C . ASP A 1 478 ? 20.259 -13.513 -29.011 1.00 90.44 478 ASP A C 1
ATOM 3804 O O . ASP A 1 478 ? 21.070 -14.041 -28.259 1.00 90.44 478 ASP A O 1
ATOM 3808 N N . GLY A 1 479 ? 18.992 -13.933 -29.089 1.00 91.25 479 GLY A N 1
ATOM 3809 C CA . GLY A 1 479 ? 18.443 -15.058 -28.336 1.00 91.25 479 GLY A CA 1
ATOM 3810 C C . GLY A 1 479 ? 18.035 -14.747 -26.900 1.00 91.25 479 GLY A C 1
ATOM 3811 O O . GLY A 1 479 ? 17.486 -15.621 -26.235 1.00 91.25 479 GLY A O 1
ATOM 3812 N N . LYS A 1 480 ? 18.252 -13.523 -26.409 1.00 94.38 480 LYS A N 1
ATOM 3813 C CA . LYS A 1 480 ? 17.844 -13.130 -25.055 1.00 94.38 480 LYS A CA 1
ATOM 3814 C C . LYS A 1 480 ? 16.346 -12.867 -24.988 1.00 94.38 480 LYS A C 1
ATOM 3816 O O . LYS A 1 480 ? 15.772 -12.284 -25.909 1.00 94.38 480 LYS A O 1
ATOM 3821 N N . VAL A 1 481 ? 15.723 -13.192 -23.857 1.00 96.19 481 VAL A N 1
ATOM 3822 C CA . VAL A 1 481 ? 14.358 -12.732 -23.555 1.00 96.19 481 VAL A CA 1
ATOM 3823 C C . VAL A 1 481 ? 14.303 -11.200 -23.529 1.00 96.19 481 VAL A C 1
ATOM 3825 O O . VAL A 1 481 ? 15.073 -10.546 -22.822 1.00 96.19 481 VAL A O 1
ATOM 3828 N N . ALA A 1 482 ? 13.379 -10.632 -24.301 1.00 96.06 482 ALA A N 1
ATOM 3829 C CA . ALA A 1 482 ? 13.071 -9.206 -24.302 1.00 96.06 482 ALA A CA 1
ATOM 3830 C C . ALA A 1 482 ? 12.421 -8.774 -22.978 1.00 96.06 482 ALA A C 1
ATOM 3832 O O . ALA A 1 482 ? 11.636 -9.531 -22.410 1.00 96.06 482 ALA A O 1
ATOM 3833 N N . LYS A 1 483 ? 12.714 -7.562 -22.490 1.00 94.56 483 LYS A N 1
ATOM 3834 C CA . LYS A 1 483 ? 12.154 -7.028 -21.231 1.00 94.56 483 LYS A CA 1
ATOM 3835 C C . LYS A 1 483 ? 11.885 -5.528 -21.335 1.00 94.56 483 LYS A C 1
ATOM 3837 O O . LYS A 1 483 ? 12.761 -4.780 -21.752 1.00 94.56 483 LYS A O 1
ATOM 3842 N N . ASN A 1 484 ? 10.711 -5.091 -20.874 1.00 90.88 484 ASN A N 1
ATOM 3843 C CA . ASN A 1 484 ? 10.263 -3.686 -20.878 1.00 90.88 484 ASN A CA 1
ATOM 3844 C C . ASN A 1 484 ? 10.325 -2.999 -22.255 1.00 90.88 484 ASN A C 1
ATOM 3846 O O . ASN A 1 484 ? 10.573 -1.794 -22.341 1.00 90.88 484 ASN A O 1
ATOM 3850 N N . GLU A 1 485 ? 10.107 -3.742 -23.334 1.00 94.44 485 GLU A N 1
ATOM 3851 C CA . GLU A 1 485 ? 10.310 -3.250 -24.695 1.00 94.44 485 GLU A CA 1
ATOM 3852 C C . GLU A 1 485 ? 9.208 -3.712 -25.653 1.00 94.44 485 GLU A C 1
ATOM 3854 O O . GLU A 1 485 ? 8.466 -4.663 -25.389 1.00 94.44 485 GLU A O 1
ATOM 3859 N N . TRP A 1 486 ? 9.098 -2.999 -26.772 1.00 94.62 486 TRP A N 1
ATOM 3860 C CA . TRP A 1 486 ? 8.253 -3.382 -27.895 1.00 94.62 486 TRP A CA 1
ATOM 3861 C C . TRP A 1 486 ? 8.959 -4.440 -28.743 1.00 94.62 486 TRP A C 1
ATOM 3863 O O . TRP A 1 486 ? 10.127 -4.286 -29.090 1.00 94.62 486 TRP A O 1
ATOM 3873 N N . VAL A 1 487 ? 8.240 -5.495 -29.110 1.00 94.56 487 VAL A N 1
ATOM 3874 C CA . VAL A 1 487 ? 8.770 -6.652 -29.839 1.00 94.56 487 VAL A CA 1
ATOM 3875 C C . VAL A 1 487 ? 7.913 -6.983 -31.055 1.00 94.56 487 VAL A C 1
ATOM 3877 O O . VAL A 1 487 ? 6.829 -6.421 -31.235 1.00 94.56 487 VAL A O 1
ATOM 3880 N N . ASP A 1 488 ? 8.415 -7.895 -31.895 1.00 92.94 488 ASP A N 1
ATOM 3881 C CA . ASP A 1 488 ? 7.682 -8.451 -33.040 1.00 92.94 488 ASP A CA 1
ATOM 3882 C C . ASP A 1 488 ? 7.120 -7.344 -33.957 1.00 92.94 488 ASP A C 1
ATOM 3884 O O . ASP A 1 488 ? 5.911 -7.150 -34.122 1.00 92.94 488 ASP A O 1
ATOM 3888 N N . GLY A 1 489 ? 8.047 -6.523 -34.465 1.00 87.94 489 GLY A N 1
ATOM 3889 C CA . GLY A 1 489 ? 7.738 -5.377 -35.324 1.00 87.94 489 GLY A CA 1
ATOM 3890 C C . GLY A 1 489 ? 7.055 -4.212 -34.602 1.00 87.94 489 GLY A C 1
ATOM 3891 O O . GLY A 1 489 ? 6.416 -3.385 -35.243 1.00 87.94 489 GLY A O 1
ATOM 3892 N N . GLY A 1 490 ? 7.147 -4.147 -33.271 1.00 89.75 490 GLY A N 1
ATOM 3893 C CA . GLY A 1 490 ? 6.530 -3.085 -32.475 1.00 89.75 490 GLY A CA 1
ATOM 3894 C C . GLY A 1 490 ? 5.034 -3.276 -32.223 1.00 89.75 490 GLY A C 1
ATOM 3895 O O . GLY A 1 490 ? 4.343 -2.324 -31.851 1.00 89.75 490 GLY A O 1
ATOM 3896 N N . ARG A 1 491 ? 4.531 -4.497 -32.444 1.00 91.00 491 ARG A N 1
ATOM 3897 C CA . ARG A 1 491 ? 3.117 -4.851 -32.282 1.00 91.00 491 ARG A CA 1
ATOM 3898 C C . ARG A 1 491 ? 2.764 -5.245 -30.857 1.00 91.00 491 ARG A C 1
ATOM 3900 O O . ARG A 1 491 ? 1.626 -5.041 -30.462 1.00 91.00 491 ARG A O 1
ATOM 3907 N N . TYR A 1 492 ? 3.713 -5.772 -30.090 1.00 94.50 492 TYR A N 1
ATOM 3908 C CA . TYR A 1 492 ? 3.469 -6.276 -28.738 1.00 94.50 492 TYR A CA 1
ATOM 3909 C C . TYR A 1 492 ? 4.460 -5.671 -27.756 1.00 94.50 492 TYR A C 1
ATOM 3911 O O . TYR A 1 492 ? 5.611 -5.423 -28.112 1.00 94.50 492 TYR A O 1
ATOM 3919 N N . TYR A 1 493 ? 4.034 -5.477 -26.513 1.00 94.12 493 TYR A N 1
ATOM 3920 C CA . TYR A 1 493 ? 4.901 -5.004 -25.438 1.00 94.12 493 TYR A CA 1
ATOM 3921 C C . TYR A 1 493 ? 5.120 -6.112 -24.407 1.00 94.12 493 TYR A C 1
ATOM 3923 O O . TYR A 1 493 ? 4.165 -6.781 -24.003 1.00 94.12 493 TYR A O 1
ATOM 3931 N N . VAL A 1 494 ? 6.365 -6.299 -23.965 1.00 94.44 494 VAL A N 1
ATOM 3932 C CA . VAL A 1 494 ? 6.716 -7.239 -22.890 1.00 94.44 494 VAL A CA 1
ATOM 3933 C C . VAL A 1 494 ? 7.116 -6.494 -21.618 1.00 94.44 494 VAL A C 1
ATOM 3935 O O . VAL A 1 494 ? 7.784 -5.465 -21.670 1.00 94.44 494 VAL A O 1
ATOM 3938 N N . ASN A 1 495 ? 6.702 -7.001 -20.457 1.00 91.44 495 ASN A N 1
ATOM 3939 C CA . ASN A 1 495 ? 6.974 -6.380 -19.157 1.00 91.44 495 ASN A CA 1
ATOM 3940 C C . ASN A 1 495 ? 8.406 -6.661 -18.648 1.00 91.44 495 ASN A C 1
ATOM 3942 O O . ASN A 1 495 ? 9.249 -7.198 -19.367 1.00 91.44 495 ASN A O 1
ATOM 3946 N N . SER A 1 496 ? 8.687 -6.316 -17.390 1.00 89.69 496 SER A N 1
ATOM 3947 C CA . SER A 1 496 ? 9.998 -6.493 -16.745 1.00 89.69 496 SER A CA 1
ATOM 3948 C C . SER A 1 496 ? 10.409 -7.953 -16.559 1.00 89.69 496 SER A C 1
ATOM 3950 O O . SER A 1 496 ? 11.599 -8.264 -16.517 1.00 89.69 496 SER A O 1
ATOM 3952 N N . GLU A 1 497 ? 9.436 -8.857 -16.485 1.00 87.81 497 GLU A N 1
ATOM 3953 C CA . GLU A 1 497 ? 9.661 -10.303 -16.471 1.00 87.81 497 GLU A CA 1
ATOM 3954 C C . GLU A 1 497 ? 9.882 -10.859 -17.885 1.00 87.81 497 GLU A C 1
ATOM 3956 O O . GLU A 1 497 ? 10.329 -11.992 -18.028 1.00 87.81 497 GLU A O 1
ATOM 3961 N N . GLY A 1 498 ? 9.592 -10.070 -18.924 1.00 90.56 498 GLY A N 1
ATOM 3962 C CA . GLY A 1 498 ? 9.650 -10.458 -20.332 1.00 90.56 498 GLY A CA 1
ATOM 3963 C C . GLY A 1 498 ? 8.377 -11.116 -20.862 1.00 90.56 498 GLY A C 1
ATOM 3964 O O . GLY A 1 498 ? 8.375 -11.653 -21.969 1.00 90.56 498 GLY A O 1
ATOM 3965 N N . LYS A 1 499 ? 7.285 -11.067 -20.090 1.00 93.44 499 LYS A N 1
ATOM 3966 C CA . LYS A 1 499 ? 5.977 -11.599 -20.487 1.00 93.44 499 LYS A CA 1
ATOM 3967 C C . LYS A 1 499 ? 5.196 -10.577 -21.304 1.00 93.44 499 LYS A C 1
ATOM 3969 O O . LYS A 1 499 ? 5.181 -9.392 -20.969 1.00 93.44 499 LYS A O 1
ATOM 3974 N N . MET A 1 500 ? 4.485 -11.056 -22.320 1.00 94.12 500 MET A N 1
ATOM 3975 C CA . MET A 1 500 ? 3.531 -10.273 -23.107 1.00 94.12 500 MET A CA 1
ATOM 3976 C C . MET A 1 500 ? 2.480 -9.597 -22.217 1.00 94.12 500 MET A C 1
ATOM 3978 O O . MET A 1 500 ? 1.862 -10.233 -21.361 1.00 94.12 500 MET A O 1
ATOM 3982 N N . VAL A 1 501 ? 2.263 -8.304 -22.447 1.00 92.50 501 VAL A N 1
ATOM 3983 C CA . VAL A 1 501 ? 1.244 -7.503 -21.768 1.00 92.50 501 VAL A CA 1
ATOM 3984 C C . VAL A 1 501 ? -0.047 -7.475 -22.590 1.00 92.50 501 VAL A C 1
ATOM 3986 O O . VAL A 1 501 ? 0.007 -7.381 -23.811 1.00 92.50 501 VAL A O 1
ATOM 3989 N N . ARG A 1 502 ? -1.205 -7.544 -21.919 1.00 91.25 502 ARG A N 1
ATOM 3990 C CA . ARG A 1 502 ? -2.546 -7.519 -22.527 1.00 91.25 502 ARG A CA 1
ATOM 3991 C C . ARG A 1 502 ? -3.476 -6.584 -21.752 1.00 91.25 502 ARG A C 1
ATOM 3993 O O . ARG A 1 502 ? -3.371 -6.517 -20.527 1.00 91.25 502 ARG A O 1
ATOM 4000 N N . GLY A 1 503 ? -4.369 -5.903 -22.467 1.00 83.31 503 GLY A N 1
ATOM 4001 C CA . GLY A 1 503 ? -5.528 -5.175 -21.937 1.00 83.31 503 GLY A CA 1
ATOM 4002 C C . GLY A 1 503 ? -5.223 -3.928 -21.106 1.00 83.31 503 GLY A C 1
ATOM 4003 O O . GLY A 1 503 ? -6.066 -3.521 -20.313 1.00 83.31 503 GLY A O 1
ATOM 4004 N N . LYS A 1 504 ? -4.034 -3.330 -21.232 1.00 85.12 504 LYS A N 1
ATOM 4005 C CA . LYS A 1 504 ? -3.623 -2.199 -20.386 1.00 85.12 504 LYS A CA 1
ATOM 4006 C C . LYS A 1 504 ? -2.695 -1.221 -21.084 1.00 85.12 504 LYS A C 1
ATOM 4008 O O . LYS A 1 504 ? -2.197 -1.479 -22.183 1.00 85.12 504 LYS A O 1
ATOM 4013 N N . TRP A 1 505 ? -2.458 -0.086 -20.435 1.00 83.06 505 TRP A N 1
ATOM 4014 C CA . TRP A 1 505 ? -1.486 0.883 -20.909 1.00 83.06 505 TRP A CA 1
ATOM 4015 C C . TRP A 1 505 ? -0.062 0.390 -20.649 1.00 83.06 505 TRP A C 1
ATOM 4017 O O . TRP A 1 505 ? 0.232 -0.284 -19.664 1.00 83.06 505 TRP A O 1
ATOM 4027 N N . VAL A 1 506 ? 0.838 0.699 -21.573 1.00 83.88 506 VAL A N 1
ATOM 4028 C CA . VAL A 1 506 ? 2.237 0.271 -21.537 1.00 83.88 506 VAL A CA 1
ATOM 4029 C C . VAL A 1 506 ? 3.156 1.424 -21.890 1.00 83.88 506 VAL A C 1
ATOM 4031 O O . VAL A 1 506 ? 2.714 2.489 -22.334 1.00 83.88 506 VAL A O 1
ATOM 4034 N N . ASP A 1 507 ? 4.455 1.196 -21.684 1.00 81.81 507 ASP A N 1
ATOM 4035 C CA . ASP A 1 507 ? 5.497 2.138 -22.079 1.00 81.81 507 ASP A CA 1
ATOM 4036 C C . ASP A 1 507 ? 5.294 3.528 -21.444 1.00 81.81 507 ASP A C 1
ATOM 4038 O O . ASP A 1 507 ? 5.352 4.580 -22.089 1.00 81.81 507 ASP A O 1
ATOM 4042 N N . GLY A 1 508 ? 4.959 3.498 -20.149 1.00 70.31 508 GLY A N 1
ATOM 4043 C CA . GLY A 1 508 ? 4.653 4.676 -19.348 1.00 70.31 508 GLY A CA 1
ATOM 4044 C C . GLY A 1 508 ? 3.356 5.375 -19.750 1.00 70.31 508 GLY A C 1
ATOM 4045 O O . GLY A 1 508 ? 3.317 6.600 -19.726 1.00 70.31 508 GLY A O 1
ATOM 4046 N N . GLY A 1 509 ? 2.314 4.640 -20.139 1.00 71.56 509 GLY A N 1
ATOM 4047 C CA . GLY A 1 509 ? 1.011 5.226 -20.466 1.00 71.56 509 GLY A CA 1
ATOM 4048 C C . GLY A 1 509 ? 0.887 5.775 -21.888 1.00 71.56 509 GLY A C 1
ATOM 4049 O O . GLY A 1 509 ? -0.111 6.409 -22.210 1.00 71.56 509 GLY A O 1
ATOM 4050 N N . ARG A 1 510 ? 1.889 5.580 -22.753 1.00 76.25 510 ARG A N 1
ATOM 4051 C CA . ARG A 1 510 ? 1.907 6.172 -24.105 1.00 76.25 510 ARG A CA 1
ATOM 4052 C C . ARG A 1 510 ? 1.049 5.414 -25.109 1.00 76.25 510 ARG A C 1
ATOM 4054 O O . ARG A 1 510 ? 0.556 6.003 -26.072 1.00 76.25 510 ARG A O 1
ATOM 4061 N N . TYR A 1 511 ? 0.888 4.118 -24.881 1.00 81.75 511 TYR A N 1
ATOM 4062 C CA . TYR A 1 511 ? 0.211 3.210 -25.790 1.00 81.75 511 TYR A CA 1
ATOM 4063 C C . TYR A 1 511 ? -0.659 2.246 -25.003 1.00 81.75 511 TYR A C 1
ATOM 4065 O O . TYR A 1 511 ? -0.300 1.839 -23.901 1.00 81.75 511 TYR A O 1
ATOM 4073 N N . TYR A 1 512 ? -1.775 1.859 -25.602 1.00 82.56 512 TYR A N 1
ATOM 4074 C CA . TYR A 1 512 ? -2.654 0.835 -25.069 1.00 82.56 512 TYR A CA 1
ATOM 4075 C C . TYR A 1 512 ? -2.460 -0.451 -25.872 1.00 82.56 512 TYR A C 1
ATOM 4077 O O . TYR A 1 512 ? -2.420 -0.408 -27.105 1.00 82.56 512 TYR A O 1
ATOM 4085 N N . VAL A 1 513 ? -2.309 -1.582 -25.187 1.00 86.31 513 VAL A N 1
ATOM 4086 C CA . VAL A 1 513 ? -2.346 -2.907 -25.819 1.00 86.31 513 VAL A CA 1
ATOM 4087 C C . VAL A 1 513 ? -3.690 -3.557 -25.530 1.00 86.31 513 VAL A C 1
ATOM 4089 O O . VAL A 1 513 ? -4.168 -3.536 -24.396 1.00 86.31 513 VAL A O 1
ATOM 4092 N N . GLY A 1 514 ? -4.305 -4.117 -26.568 1.00 84.12 514 GLY A N 1
ATOM 4093 C CA . GLY A 1 514 ? -5.600 -4.781 -26.479 1.00 84.12 514 GLY A CA 1
ATOM 4094 C C . GLY A 1 514 ? -5.529 -6.069 -25.665 1.00 84.12 514 GLY A C 1
ATOM 4095 O O . GLY A 1 514 ? -4.460 -6.499 -25.223 1.00 84.12 514 GLY A O 1
ATOM 4096 N N . ASN A 1 515 ? -6.676 -6.715 -25.465 1.00 85.69 515 ASN A N 1
ATOM 4097 C CA . ASN A 1 515 ? -6.748 -7.998 -24.755 1.00 85.69 515 ASN A CA 1
ATOM 4098 C C . ASN A 1 515 ? -5.991 -9.125 -25.478 1.00 85.69 515 ASN A C 1
ATOM 4100 O O . ASN A 1 515 ? -5.569 -10.086 -24.846 1.00 85.69 515 ASN A O 1
ATOM 4104 N N . ASP A 1 516 ? -5.776 -8.981 -26.781 1.00 85.50 516 ASP A N 1
ATOM 4105 C CA . ASP A 1 516 ? -4.919 -9.825 -27.616 1.00 85.50 516 ASP A CA 1
ATOM 4106 C C . ASP A 1 516 ? -3.413 -9.521 -27.456 1.00 85.50 516 ASP A C 1
ATOM 4108 O O . ASP A 1 516 ? -2.568 -10.286 -27.917 1.00 85.50 516 ASP A O 1
ATOM 4112 N N . GLY A 1 517 ? -3.060 -8.433 -26.765 1.00 86.81 517 GLY A N 1
ATOM 4113 C CA . GLY A 1 517 ? -1.693 -7.942 -26.573 1.00 86.81 517 GLY A CA 1
ATOM 4114 C C . GLY A 1 517 ? -1.184 -7.058 -27.709 1.00 86.81 517 GLY A C 1
ATOM 4115 O O . GLY A 1 517 ? -0.064 -6.548 -27.630 1.00 86.81 517 GLY A O 1
ATOM 4116 N N . VAL A 1 518 ? -2.000 -6.845 -28.742 1.00 89.88 518 VAL A N 1
ATOM 4117 C CA . VAL A 1 518 ? -1.629 -6.052 -29.910 1.00 89.88 518 VAL A CA 1
ATOM 4118 C C . VAL A 1 518 ? -1.771 -4.571 -29.583 1.00 89.88 518 VAL A C 1
ATOM 4120 O O . VAL A 1 518 ? -2.761 -4.129 -28.990 1.00 89.88 518 VAL A O 1
ATOM 4123 N N . ARG A 1 519 ? -0.772 -3.787 -29.988 1.00 88.50 519 ARG A N 1
ATOM 4124 C CA . ARG A 1 519 ? -0.772 -2.328 -29.920 1.00 88.50 519 ARG A CA 1
ATOM 4125 C C . ARG A 1 519 ? -1.996 -1.784 -30.633 1.00 88.50 519 ARG A C 1
ATOM 4127 O O . ARG A 1 519 ? -2.150 -1.957 -31.839 1.00 88.50 519 ARG A O 1
ATOM 4134 N N . GLN A 1 520 ? -2.824 -1.072 -29.888 1.00 78.94 520 GLN A N 1
ATOM 4135 C CA . GLN A 1 520 ? -3.993 -0.420 -30.444 1.00 78.94 520 GLN A CA 1
ATOM 4136 C C . GLN A 1 520 ? -3.603 0.942 -31.034 1.00 78.94 520 GLN A C 1
ATOM 4138 O O . GLN A 1 520 ? -2.670 1.594 -30.535 1.00 78.94 520 GLN A O 1
ATOM 4143 N N . PRO A 1 521 ? -4.299 1.399 -32.091 1.00 71.00 521 PRO A N 1
ATOM 4144 C CA . PRO A 1 521 ? -4.197 2.782 -32.533 1.00 71.00 521 PRO A CA 1
ATOM 4145 C C . PRO A 1 521 ? -4.506 3.719 -31.360 1.00 71.00 521 PRO A C 1
ATOM 4147 O O . PRO A 1 521 ? -5.254 3.367 -30.446 1.00 71.00 521 PRO A O 1
ATOM 4150 N N . LYS A 1 522 ? -3.879 4.902 -31.358 1.00 58.72 522 LYS A N 1
ATOM 4151 C CA . LYS A 1 522 ? -3.972 5.877 -30.260 1.00 58.72 522 LYS A CA 1
ATOM 4152 C C . LYS A 1 522 ? -5.451 6.052 -29.849 1.00 58.72 522 LYS A C 1
ATOM 4154 O O . LYS A 1 522 ? -6.245 6.434 -30.708 1.00 58.72 522 LYS A O 1
ATOM 4159 N N . PRO A 1 523 ? -5.841 5.760 -28.592 1.00 55.19 523 PRO A N 1
ATOM 4160 C CA . PRO A 1 523 ? -7.248 5.787 -28.202 1.00 55.19 523 PRO A CA 1
ATOM 4161 C C . PRO A 1 523 ? -7.876 7.168 -28.407 1.00 55.19 523 PRO A C 1
ATOM 4163 O O . PRO A 1 523 ? -7.219 8.190 -28.203 1.00 55.19 523 PRO A O 1
ATOM 4166 N N . ALA A 1 524 ? -9.174 7.206 -28.720 1.00 52.00 524 ALA A N 1
ATOM 4167 C CA . ALA A 1 524 ? -9.942 8.444 -28.908 1.00 52.00 524 ALA A CA 1
ATOM 4168 C C . ALA A 1 524 ? -9.960 9.373 -27.669 1.00 52.00 524 ALA A C 1
ATOM 4170 O O . ALA A 1 524 ? -10.335 10.535 -27.774 1.00 52.00 524 ALA A O 1
ATOM 4171 N N . ALA A 1 525 ? -9.527 8.885 -26.499 1.00 46.84 525 ALA A N 1
ATOM 4172 C CA . ALA A 1 525 ? -9.458 9.624 -25.236 1.00 46.84 525 ALA A CA 1
ATOM 4173 C C . ALA A 1 525 ? -8.337 10.684 -25.158 1.00 46.84 525 ALA A C 1
ATOM 4175 O O . ALA A 1 525 ? -8.196 11.329 -24.121 1.00 46.84 525 ALA A O 1
ATOM 4176 N N . GLY A 1 526 ? -7.546 10.887 -26.215 1.00 61.28 526 GLY A N 1
ATOM 4177 C CA . GLY A 1 526 ? -6.509 11.920 -26.259 1.00 61.28 526 GLY A CA 1
ATOM 4178 C C . GLY A 1 526 ? -5.163 11.476 -25.674 1.00 61.28 526 GLY A C 1
ATOM 4179 O O . GLY A 1 526 ? -4.778 10.311 -25.763 1.00 61.28 526 GLY A O 1
ATOM 4180 N N . ASN A 1 527 ? -4.382 12.435 -25.171 1.00 73.00 527 ASN A N 1
ATOM 4181 C CA . ASN A 1 527 ? -3.046 12.190 -24.621 1.00 73.00 527 ASN A CA 1
ATOM 4182 C C . ASN A 1 527 ? -3.103 11.313 -23.336 1.00 73.00 527 ASN A C 1
ATOM 4184 O O . ASN A 1 527 ? -4.175 11.108 -22.767 1.00 73.00 527 ASN A O 1
ATOM 4188 N N . PRO A 1 528 ? -1.966 10.778 -22.850 1.00 72.38 528 PRO A N 1
ATOM 4189 C CA . PRO A 1 528 ? -1.944 9.928 -21.653 1.00 72.38 528 PRO A CA 1
ATOM 4190 C C . PRO A 1 528 ? -2.584 10.570 -20.412 1.00 72.38 528 PRO A C 1
ATOM 4192 O O . PRO A 1 528 ? -3.191 9.875 -19.600 1.00 72.38 528 PRO A O 1
ATOM 4195 N N . TYR A 1 529 ? -2.492 11.896 -20.283 1.00 79.69 529 TYR A N 1
ATOM 4196 C CA . TYR A 1 529 ? -3.027 12.657 -19.157 1.00 79.69 529 TYR A CA 1
ATOM 4197 C C . TYR A 1 529 ? -4.558 12.690 -19.144 1.00 79.69 529 TYR A C 1
ATOM 4199 O O . TYR A 1 529 ? -5.160 12.471 -18.093 1.00 79.69 529 TYR A O 1
ATOM 4207 N N . SER A 1 530 ? -5.203 12.888 -20.299 1.00 82.94 530 SER A N 1
ATOM 4208 C CA . SER A 1 530 ? -6.667 12.852 -20.402 1.00 82.94 530 SER A CA 1
ATOM 4209 C C . SER A 1 530 ? -7.222 11.440 -20.202 1.00 82.94 530 SER A C 1
ATOM 4211 O O . SER A 1 530 ? -8.256 11.272 -19.554 1.00 82.94 530 SER A O 1
ATOM 4213 N N . ALA A 1 531 ? -6.509 10.411 -20.669 1.00 81.50 531 ALA A N 1
ATOM 4214 C CA . ALA A 1 531 ? -6.870 9.017 -20.414 1.00 81.50 531 ALA A CA 1
ATOM 4215 C C . ALA A 1 531 ? -6.759 8.645 -18.923 1.00 81.50 531 ALA A C 1
ATOM 4217 O O . ALA A 1 531 ? -7.675 8.029 -18.370 1.00 81.50 531 ALA A O 1
ATOM 4218 N N . ALA A 1 532 ? -5.676 9.057 -18.257 1.00 86.69 532 ALA A N 1
ATOM 4219 C CA . ALA A 1 532 ? -5.497 8.844 -16.824 1.00 86.69 532 ALA A CA 1
ATOM 4220 C C . ALA A 1 532 ? -6.557 9.592 -16.006 1.00 86.69 532 ALA A C 1
ATOM 4222 O O . ALA A 1 532 ? -7.116 9.019 -15.076 1.00 86.69 532 ALA A O 1
ATOM 4223 N N . LEU A 1 533 ? -6.883 10.839 -16.372 1.00 90.19 533 LEU A N 1
ATOM 4224 C CA . LEU A 1 533 ? -7.934 11.615 -15.711 1.00 90.19 533 LEU A CA 1
ATOM 4225 C C . LEU A 1 533 ? -9.303 10.945 -15.852 1.00 90.19 533 LEU A C 1
ATOM 4227 O O . LEU A 1 533 ? -10.004 10.801 -14.855 1.00 90.19 533 LEU A O 1
ATOM 4231 N N . LYS A 1 534 ? -9.663 10.474 -17.051 1.00 88.88 534 LYS A N 1
ATOM 4232 C CA . LYS A 1 534 ? -10.919 9.742 -17.267 1.00 88.88 534 LYS A CA 1
ATOM 4233 C C . LYS A 1 534 ? -10.980 8.462 -16.429 1.00 88.88 534 LYS A C 1
ATOM 4235 O O . LYS A 1 534 ? -11.955 8.228 -15.726 1.00 88.88 534 LYS A O 1
ATOM 4240 N N . THR A 1 535 ? -9.893 7.696 -16.417 1.00 89.12 535 THR A N 1
ATOM 4241 C CA . THR A 1 535 ? -9.783 6.481 -15.594 1.00 89.12 535 THR A CA 1
ATOM 4242 C C . THR A 1 535 ? -9.895 6.807 -14.098 1.00 89.12 535 THR A C 1
ATOM 4244 O O . THR A 1 535 ? -10.566 6.110 -13.341 1.00 89.12 535 THR A O 1
ATOM 4247 N N . ALA A 1 536 ? -9.281 7.906 -13.652 1.00 93.94 536 ALA A N 1
ATOM 4248 C CA . ALA A 1 536 ? -9.384 8.381 -12.276 1.00 93.94 536 ALA A CA 1
ATOM 4249 C C . ALA A 1 536 ? -10.815 8.810 -11.919 1.00 93.94 536 ALA A C 1
ATOM 4251 O O . ALA A 1 536 ? -11.270 8.531 -10.812 1.00 93.94 536 ALA A O 1
ATOM 4252 N N . GLN A 1 537 ? -11.536 9.448 -12.849 1.00 93.75 537 GLN A N 1
ATOM 4253 C CA . GLN A 1 537 ? -12.952 9.791 -12.692 1.00 93.75 537 GLN A CA 1
ATOM 4254 C C . GLN A 1 537 ? -13.813 8.536 -12.534 1.00 93.75 537 GLN A C 1
ATOM 4256 O O . GLN A 1 537 ? -14.668 8.506 -11.651 1.00 93.75 537 GLN A O 1
ATOM 4261 N N . ASP A 1 538 ? -13.556 7.487 -13.316 1.00 92.06 538 ASP A N 1
ATOM 4262 C CA . ASP A 1 538 ? -14.262 6.208 -13.194 1.00 92.06 538 ASP A CA 1
ATOM 4263 C C . ASP A 1 538 ? -14.004 5.554 -11.826 1.00 92.06 538 ASP A C 1
ATOM 4265 O O . ASP A 1 538 ? -14.941 5.160 -11.131 1.00 92.06 538 ASP A O 1
ATOM 4269 N N . TYR A 1 539 ? -12.751 5.543 -11.364 1.00 94.12 539 TYR A N 1
ATOM 4270 C CA . TYR A 1 539 ? -12.408 5.071 -10.019 1.00 94.12 539 TYR A CA 1
ATOM 4271 C C . TYR A 1 539 ? -12.993 5.939 -8.895 1.00 94.12 539 TYR A C 1
ATOM 4273 O O . TYR A 1 539 ? -13.307 5.437 -7.813 1.00 94.12 539 TYR A O 1
ATOM 4281 N N . ASN A 1 540 ? -13.180 7.234 -9.136 1.00 94.00 540 ASN A N 1
ATOM 4282 C CA . ASN A 1 540 ? -13.834 8.132 -8.194 1.00 94.00 540 ASN A CA 1
ATOM 4283 C C . ASN A 1 540 ? -15.342 7.861 -8.074 1.00 94.00 540 ASN A C 1
ATOM 4285 O O . ASN A 1 540 ? -15.896 8.007 -6.988 1.00 94.00 540 ASN A O 1
ATOM 4289 N N . ARG A 1 541 ? -16.005 7.423 -9.156 1.00 92.12 541 ARG A N 1
ATOM 4290 C CA . ARG A 1 541 ? -17.442 7.073 -9.149 1.00 92.12 541 ARG A CA 1
ATOM 4291 C C . ARG A 1 541 ? -17.769 5.904 -8.228 1.00 92.12 541 ARG A C 1
ATOM 4293 O O . ARG A 1 541 ? -18.870 5.848 -7.703 1.00 92.12 541 ARG A O 1
ATOM 4300 N N . ILE A 1 542 ? -16.811 5.008 -8.002 1.00 91.56 542 ILE A N 1
ATOM 4301 C CA . ILE A 1 542 ? -16.924 3.922 -7.016 1.00 91.56 542 ILE A CA 1
ATOM 4302 C C . ILE A 1 542 ? -16.332 4.306 -5.646 1.00 91.56 542 ILE A C 1
ATOM 4304 O O . ILE A 1 542 ? -16.063 3.448 -4.806 1.00 91.56 542 ILE A O 1
ATOM 4308 N N . HIS A 1 543 ? -16.137 5.606 -5.410 1.00 93.56 543 HIS A N 1
ATOM 4309 C CA . HIS A 1 543 ? -15.791 6.196 -4.120 1.00 93.56 543 HIS A CA 1
ATOM 4310 C C . HIS A 1 543 ? -14.471 5.690 -3.523 1.00 93.56 543 HIS A C 1
ATOM 4312 O O . HIS A 1 543 ? -14.386 5.408 -2.330 1.00 93.56 543 HIS A O 1
ATOM 4318 N N . LEU A 1 544 ? -13.419 5.552 -4.333 1.00 93.12 544 LEU A N 1
ATOM 4319 C CA . LEU A 1 544 ? -12.095 5.185 -3.825 1.00 93.12 544 LEU A CA 1
ATOM 4320 C C . LEU A 1 544 ? -11.376 6.366 -3.149 1.00 93.12 544 LEU A C 1
ATOM 4322 O O . LEU A 1 544 ? -11.650 7.538 -3.420 1.00 93.12 544 LEU A O 1
ATOM 4326 N N . SER A 1 545 ? -10.424 6.050 -2.265 1.00 95.81 545 SER A N 1
ATOM 4327 C CA . SER A 1 545 ? -9.535 7.054 -1.671 1.00 95.81 545 SER A CA 1
ATOM 4328 C C . SER A 1 545 ? -8.533 7.583 -2.693 1.00 95.81 545 SER A C 1
ATOM 4330 O O . SER A 1 545 ? -8.146 6.872 -3.625 1.00 95.81 545 SER A O 1
ATOM 4332 N N . LYS A 1 546 ? -8.017 8.794 -2.462 1.00 95.38 546 LYS A N 1
ATOM 4333 C CA . LYS A 1 546 ? -6.960 9.407 -3.283 1.00 95.38 546 LYS A CA 1
ATOM 4334 C C . LYS A 1 546 ? -5.791 8.453 -3.536 1.00 95.38 546 LYS A C 1
ATOM 4336 O O . LYS A 1 546 ? -5.348 8.278 -4.670 1.00 95.38 546 LYS A O 1
ATOM 4341 N N . LYS A 1 547 ? -5.308 7.803 -2.470 1.00 94.25 547 LYS A N 1
ATOM 4342 C CA . LYS A 1 547 ? -4.182 6.865 -2.539 1.00 94.25 547 LYS A CA 1
ATOM 4343 C C . LYS A 1 547 ? -4.533 5.622 -3.350 1.00 94.25 547 LYS A C 1
ATOM 4345 O O . LYS A 1 547 ? -3.713 5.166 -4.142 1.00 94.25 547 LYS A O 1
ATOM 4350 N N . ARG A 1 548 ? -5.744 5.083 -3.182 1.00 93.75 548 ARG A N 1
ATOM 4351 C CA . ARG A 1 548 ? -6.170 3.898 -3.926 1.00 93.75 548 ARG A CA 1
ATOM 4352 C C . ARG A 1 548 ? -6.356 4.199 -5.412 1.00 93.75 548 ARG A C 1
ATOM 4354 O O . ARG A 1 548 ? -5.897 3.403 -6.219 1.00 93.75 548 ARG A O 1
ATOM 4361 N N . ILE A 1 549 ? -6.948 5.340 -5.775 1.00 94.50 549 ILE A N 1
ATOM 4362 C CA . ILE A 1 549 ? -7.072 5.766 -7.180 1.00 94.50 549 ILE A CA 1
ATOM 4363 C C . ILE A 1 549 ? -5.686 5.867 -7.825 1.00 94.50 549 ILE A C 1
ATOM 4365 O O . ILE A 1 549 ? -5.473 5.318 -8.901 1.00 94.50 549 ILE A O 1
ATOM 4369 N N . TYR A 1 550 ? -4.718 6.485 -7.143 1.00 94.56 550 TYR A N 1
ATOM 4370 C CA . TYR A 1 550 ? -3.343 6.569 -7.638 1.00 94.56 550 TYR A CA 1
ATOM 4371 C C . TYR A 1 550 ? -2.726 5.181 -7.884 1.00 94.56 550 TYR A C 1
ATOM 4373 O O . TYR A 1 550 ? -2.196 4.925 -8.960 1.00 94.56 550 TYR A O 1
ATOM 4381 N N . GLU A 1 551 ? -2.829 4.263 -6.917 1.00 92.69 551 GLU A N 1
ATOM 4382 C CA . GLU A 1 551 ? -2.320 2.891 -7.065 1.00 92.69 551 GLU A CA 1
ATOM 4383 C C . GLU A 1 551 ? -2.975 2.145 -8.233 1.00 92.69 551 GLU A C 1
ATOM 4385 O O . GLU A 1 551 ? -2.284 1.433 -8.962 1.00 92.69 551 GLU A O 1
ATOM 4390 N N . MET A 1 552 ? -4.283 2.329 -8.433 1.00 92.31 552 MET A N 1
ATOM 4391 C CA . MET A 1 552 ? -4.991 1.727 -9.560 1.00 92.31 552 MET A CA 1
ATOM 4392 C C . MET A 1 552 ? -4.491 2.285 -10.893 1.00 92.31 552 MET A C 1
ATOM 4394 O O . MET A 1 552 ? -4.243 1.514 -11.809 1.00 92.31 552 MET A O 1
ATOM 4398 N N . LEU A 1 553 ? -4.240 3.592 -11.002 1.00 90.81 553 LEU A N 1
ATOM 4399 C CA . LEU A 1 553 ? -3.665 4.175 -12.220 1.00 90.81 553 LEU A CA 1
ATOM 4400 C C . LEU A 1 553 ? -2.276 3.596 -12.535 1.00 90.81 553 LEU A C 1
ATOM 4402 O O . LEU A 1 553 ? -1.988 3.267 -13.684 1.00 90.81 553 LEU A O 1
ATOM 4406 N N . ILE A 1 554 ? -1.424 3.405 -11.524 1.00 88.31 554 ILE A N 1
ATOM 4407 C CA . ILE A 1 554 ? -0.125 2.742 -11.721 1.00 88.31 554 ILE A CA 1
ATOM 4408 C C . ILE A 1 554 ? -0.309 1.290 -12.180 1.00 88.31 554 ILE A C 1
ATOM 4410 O O . ILE A 1 554 ? 0.397 0.831 -13.078 1.00 88.31 554 ILE A O 1
ATOM 4414 N N . TYR A 1 555 ? -1.269 0.569 -11.595 1.00 85.12 555 TYR A N 1
ATOM 4415 C CA . TYR A 1 555 ? -1.586 -0.808 -11.976 1.00 85.12 555 TYR A CA 1
ATOM 4416 C C . TYR A 1 555 ? -2.069 -0.926 -13.433 1.00 85.12 555 TYR A C 1
ATOM 4418 O O . TYR A 1 555 ? -1.651 -1.840 -14.149 1.00 85.12 555 TYR A O 1
ATOM 4426 N N . GLU A 1 556 ? -2.872 0.038 -13.890 1.00 81.94 556 GLU A N 1
ATOM 4427 C CA . GLU A 1 556 ? -3.335 0.172 -15.281 1.00 81.94 556 GLU A CA 1
ATOM 4428 C C . GLU A 1 556 ? -2.208 0.526 -16.267 1.00 81.94 556 GLU A C 1
ATOM 4430 O O . GLU A 1 556 ? -2.411 0.512 -17.482 1.00 81.94 556 GLU A O 1
ATOM 4435 N N . GLY A 1 557 ? -1.005 0.816 -15.758 1.00 77.38 557 GLY A N 1
ATOM 4436 C CA . GLY A 1 557 ? 0.194 1.074 -16.550 1.00 77.38 557 GLY A CA 1
ATOM 4437 C C . GLY A 1 557 ? 0.437 2.545 -16.881 1.00 77.38 557 GLY A C 1
ATOM 4438 O O . GLY A 1 557 ? 1.310 2.853 -17.701 1.00 77.38 557 GLY A O 1
ATOM 4439 N N . PHE A 1 558 ? -0.286 3.466 -16.233 1.00 81.94 558 PHE A N 1
ATOM 4440 C CA . PHE A 1 558 ? 0.072 4.881 -16.250 1.00 81.94 558 PHE A CA 1
ATOM 4441 C C . PHE A 1 558 ? 1.361 5.103 -15.453 1.00 81.94 558 PHE A C 1
ATOM 4443 O O . PHE A 1 558 ? 1.601 4.476 -14.421 1.00 81.94 558 PHE A O 1
ATOM 4450 N N . ASN A 1 559 ? 2.216 6.008 -15.927 1.00 81.31 559 ASN A N 1
ATOM 4451 C CA . ASN A 1 559 ? 3.398 6.394 -15.161 1.00 81.31 559 ASN A CA 1
ATOM 4452 C C . ASN A 1 559 ? 3.019 7.316 -13.982 1.00 81.31 559 ASN A C 1
ATOM 4454 O O . ASN A 1 559 ? 1.919 7.874 -13.938 1.00 81.31 559 ASN A O 1
ATOM 4458 N N . SER A 1 560 ? 3.962 7.494 -13.051 1.00 83.75 560 SER A N 1
ATOM 4459 C CA . SER A 1 560 ? 3.802 8.324 -11.848 1.00 83.75 560 SER A CA 1
ATOM 4460 C C . SER A 1 560 ? 3.297 9.735 -12.155 1.00 83.75 560 SER A C 1
ATOM 4462 O O . SER A 1 560 ? 2.388 10.210 -11.482 1.00 83.75 560 SER A O 1
ATOM 4464 N N . ASP A 1 561 ? 3.841 10.390 -13.180 1.00 83.81 561 ASP A N 1
ATOM 4465 C CA . ASP A 1 561 ? 3.517 11.783 -13.509 1.00 83.81 561 ASP A CA 1
ATOM 4466 C C . ASP A 1 561 ? 2.096 11.905 -14.061 1.00 83.81 561 ASP A C 1
ATOM 4468 O O . ASP A 1 561 ? 1.351 12.818 -13.714 1.00 83.81 561 ASP A O 1
ATOM 4472 N N . THR A 1 562 ? 1.689 10.940 -14.884 1.00 83.44 562 THR A N 1
ATOM 4473 C CA . THR A 1 562 ? 0.359 10.902 -15.504 1.00 83.44 562 THR A CA 1
ATOM 4474 C C . THR A 1 562 ? -0.713 10.579 -14.465 1.00 83.44 562 THR A C 1
ATOM 4476 O O . THR A 1 562 ? -1.770 11.211 -14.435 1.00 83.44 562 THR A O 1
ATOM 4479 N N . ALA A 1 563 ? -0.419 9.634 -13.567 1.00 90.06 563 ALA A N 1
ATOM 4480 C CA . ALA A 1 563 ? -1.280 9.310 -12.438 1.00 90.06 563 ALA A CA 1
ATOM 4481 C C . ALA A 1 563 ? -1.394 10.496 -11.468 1.00 90.06 563 ALA A C 1
ATOM 4483 O O . ALA A 1 563 ? -2.495 10.841 -11.041 1.00 90.06 563 ALA A O 1
ATOM 4484 N N . GLN A 1 564 ? -0.281 11.169 -11.159 1.00 90.12 564 GLN A N 1
ATOM 4485 C CA . GLN A 1 564 ? -0.286 12.329 -10.270 1.00 90.12 564 GLN A CA 1
ATOM 4486 C C . GLN A 1 564 ? -1.031 13.516 -10.886 1.00 90.12 564 GLN A C 1
ATOM 4488 O O . GLN A 1 564 ? -1.813 14.169 -10.196 1.00 90.12 564 GLN A O 1
ATOM 4493 N N . TYR A 1 565 ? -0.849 13.761 -12.184 1.00 89.38 565 TYR A N 1
ATOM 4494 C CA . TYR A 1 565 ? -1.632 14.743 -12.925 1.00 89.38 565 TYR A CA 1
ATOM 4495 C C . TYR A 1 565 ? -3.129 14.450 -12.807 1.00 89.38 565 TYR A C 1
ATOM 4497 O O . TYR A 1 565 ? -3.887 15.347 -12.444 1.00 89.38 565 TYR A O 1
ATOM 4505 N N . ALA A 1 566 ? -3.550 13.204 -13.050 1.00 93.00 566 ALA A N 1
ATOM 4506 C CA . ALA A 1 566 ? -4.950 12.809 -12.943 1.00 93.00 566 ALA A CA 1
ATOM 4507 C C . ALA A 1 566 ? -5.502 13.066 -11.535 1.00 93.00 566 ALA A C 1
ATOM 4509 O O . ALA A 1 566 ? -6.557 13.671 -11.400 1.00 93.00 566 ALA A O 1
ATOM 4510 N N . ILE A 1 567 ? -4.760 12.705 -10.485 1.00 95.62 567 ILE A N 1
ATOM 4511 C CA . ILE A 1 567 ? -5.145 12.972 -9.091 1.00 95.62 567 ILE A CA 1
ATOM 4512 C C . ILE A 1 567 ? -5.268 14.474 -8.794 1.00 95.62 567 ILE A C 1
ATOM 4514 O O . ILE A 1 567 ? -6.194 14.878 -8.089 1.00 95.62 567 ILE A O 1
ATOM 4518 N N . ASN A 1 568 ? -4.363 15.301 -9.322 1.00 93.75 568 ASN A N 1
ATOM 4519 C CA . ASN A 1 568 ? -4.379 16.754 -9.117 1.00 93.75 568 ASN A CA 1
ATOM 4520 C C . ASN A 1 568 ? -5.558 17.430 -9.842 1.00 93.75 568 ASN A C 1
ATOM 4522 O O . ASN A 1 568 ? -6.121 18.400 -9.336 1.00 93.75 568 ASN A O 1
ATOM 4526 N N . HIS A 1 569 ? -5.951 16.902 -11.002 1.00 92.69 569 HIS A N 1
ATOM 4527 C CA . HIS A 1 569 ? -7.030 17.454 -11.829 1.00 92.69 569 HIS A CA 1
ATOM 4528 C C . HIS A 1 569 ? -8.393 16.796 -11.576 1.00 92.69 569 HIS A C 1
ATOM 4530 O O . HIS A 1 569 ? -9.402 17.286 -12.072 1.00 92.69 569 HIS A O 1
ATOM 4536 N N . LEU A 1 570 ? -8.450 15.717 -10.789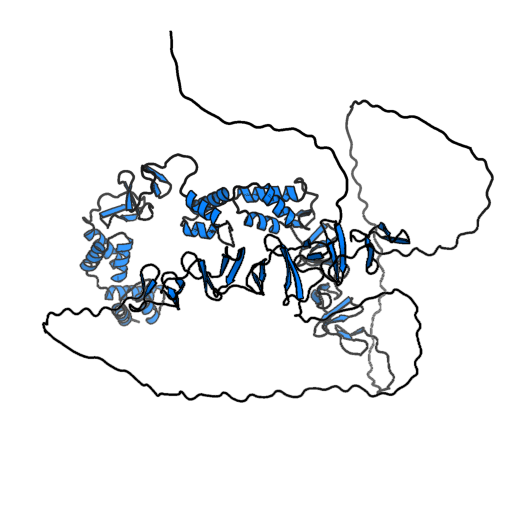 1.00 93.44 570 LEU A N 1
ATOM 4537 C CA . LEU A 1 570 ? -9.694 15.021 -10.459 1.00 93.44 570 LEU A CA 1
ATOM 4538 C C . LEU A 1 570 ? -10.629 15.868 -9.581 1.00 93.44 570 LEU A C 1
ATOM 4540 O O . LEU A 1 570 ? -11.840 15.709 -9.684 1.00 93.44 570 LEU A O 1
ATOM 4544 N N . GLN A 1 571 ? -10.076 16.742 -8.726 1.00 89.81 571 GLN A N 1
ATOM 4545 C CA . GLN A 1 571 ? -10.836 17.629 -7.824 1.00 89.81 571 GLN A CA 1
ATOM 4546 C C . GLN A 1 571 ? -11.933 16.890 -7.020 1.00 89.81 571 GLN A C 1
ATOM 4548 O O . GLN A 1 571 ? -13.031 17.397 -6.815 1.00 89.81 571 GLN A O 1
ATOM 4553 N N . ALA A 1 572 ? -11.648 15.659 -6.582 1.00 90.81 572 ALA A N 1
ATOM 4554 C CA . ALA A 1 572 ? -12.602 14.829 -5.850 1.00 90.81 572 ALA A CA 1
ATOM 4555 C C . ALA A 1 572 ? -12.704 15.201 -4.364 1.00 90.81 572 ALA A C 1
ATOM 4557 O O . ALA A 1 572 ? -11.698 15.459 -3.700 1.00 90.81 572 ALA A O 1
ATOM 4558 N N . ASP A 1 573 ? -13.922 15.118 -3.823 1.00 93.88 573 ASP A N 1
ATOM 4559 C CA . ASP A 1 573 ? -14.168 15.160 -2.383 1.00 93.88 573 ASP A CA 1
ATOM 4560 C C . ASP A 1 573 ? -13.956 13.766 -1.768 1.00 93.88 573 ASP A C 1
ATOM 4562 O O . ASP A 1 573 ? -14.849 12.915 -1.709 1.00 93.88 573 ASP A O 1
ATOM 4566 N N . TYR A 1 574 ? -12.737 13.524 -1.292 1.00 94.56 574 TYR A N 1
ATOM 4567 C CA . TYR A 1 574 ? -12.371 12.238 -0.701 1.00 94.56 574 TYR A CA 1
ATOM 4568 C C . TYR A 1 574 ? -13.037 11.977 0.660 1.00 94.56 574 TYR A C 1
ATOM 4570 O O . TYR A 1 574 ? -13.204 10.816 1.038 1.00 94.56 574 TYR A O 1
ATOM 4578 N N . LYS A 1 575 ? -13.493 13.021 1.368 1.00 94.25 575 LYS A N 1
ATOM 4579 C CA . LYS A 1 575 ? -14.295 12.871 2.593 1.00 94.25 575 LYS A CA 1
ATOM 4580 C C . LYS A 1 575 ? -15.699 12.370 2.258 1.00 94.25 575 LYS A C 1
ATOM 4582 O O . LYS A 1 575 ? -16.207 11.475 2.936 1.00 94.25 575 LYS A O 1
ATOM 4587 N N . ALA A 1 576 ? -16.298 12.884 1.183 1.00 91.81 576 ALA A N 1
ATOM 4588 C CA . ALA A 1 576 ? -17.557 12.365 0.656 1.00 91.81 576 ALA A CA 1
ATOM 4589 C C . ALA A 1 576 ? -17.417 10.911 0.172 1.00 91.81 576 ALA A C 1
ATOM 4591 O O . ALA A 1 576 ? -18.275 10.083 0.485 1.00 91.81 576 ALA A O 1
ATOM 4592 N N . ASN A 1 577 ? -16.312 10.563 -0.498 1.00 94.38 577 ASN A N 1
ATOM 4593 C CA . ASN A 1 577 ? -16.036 9.177 -0.896 1.00 94.38 577 ASN A CA 1
ATOM 4594 C C . ASN A 1 577 ? -15.924 8.231 0.307 1.00 94.38 577 ASN A C 1
ATOM 4596 O O . ASN A 1 577 ? -16.511 7.148 0.296 1.00 94.38 577 ASN A O 1
ATOM 4600 N N . ALA A 1 578 ? -15.206 8.638 1.359 1.00 94.94 578 ALA A N 1
ATOM 4601 C CA . ALA A 1 578 ? -15.082 7.850 2.583 1.00 94.94 578 ALA A CA 1
ATOM 4602 C C . ALA A 1 578 ? -16.454 7.597 3.227 1.00 94.94 578 ALA A C 1
ATOM 4604 O O . ALA A 1 578 ? -16.762 6.469 3.609 1.00 94.94 578 ALA A O 1
ATOM 4605 N N . LEU A 1 579 ? -17.309 8.624 3.285 1.00 92.69 579 LEU A N 1
ATOM 4606 C CA . LEU A 1 579 ? -18.677 8.514 3.794 1.00 92.69 579 LEU A CA 1
ATOM 4607 C C . LEU A 1 579 ? -19.555 7.600 2.925 1.00 92.69 579 LEU A C 1
ATOM 4609 O O . LEU A 1 579 ? -20.313 6.795 3.466 1.00 92.69 579 LEU A O 1
ATOM 4613 N N . ALA A 1 580 ? -19.448 7.684 1.598 1.00 90.56 580 ALA A N 1
ATOM 4614 C CA . ALA A 1 580 ? -20.175 6.805 0.684 1.00 90.56 580 ALA A CA 1
ATOM 4615 C C . ALA A 1 580 ? -19.773 5.331 0.874 1.00 90.56 580 ALA A C 1
ATOM 4617 O O . ALA A 1 580 ? -20.641 4.481 1.068 1.00 90.56 580 ALA A O 1
ATOM 4618 N N . GLN A 1 581 ? -18.470 5.037 0.946 1.00 91.88 581 GLN A N 1
ATOM 4619 C CA . GLN A 1 581 ? -17.966 3.688 1.241 1.00 91.88 581 GLN A CA 1
ATOM 4620 C C . GLN A 1 581 ? -18.400 3.188 2.622 1.00 91.88 581 GLN A C 1
ATOM 4622 O O . GLN A 1 581 ? -18.802 2.036 2.779 1.00 91.88 581 GLN A O 1
ATOM 4627 N N . ALA A 1 582 ? -18.371 4.056 3.632 1.00 90.19 582 ALA A N 1
ATOM 4628 C CA . ALA A 1 582 ? -18.852 3.724 4.966 1.00 90.19 582 ALA A CA 1
ATOM 4629 C C . ALA A 1 582 ? -20.346 3.341 4.954 1.00 90.19 582 ALA A C 1
ATOM 4631 O O . ALA A 1 582 ? -20.748 2.378 5.613 1.00 90.19 582 ALA A O 1
ATOM 4632 N N . ARG A 1 583 ? -21.170 4.062 4.179 1.00 86.88 583 ARG A N 1
ATOM 4633 C CA . ARG A 1 583 ? -22.598 3.758 3.993 1.00 86.88 583 ARG A CA 1
ATOM 4634 C C . ARG A 1 583 ? -22.810 2.427 3.273 1.00 86.88 583 ARG A C 1
ATOM 4636 O O . ARG A 1 583 ? -23.661 1.655 3.709 1.00 86.88 583 ARG A O 1
ATOM 4643 N N . GLU A 1 584 ? -22.022 2.118 2.242 1.00 85.12 584 GLU A N 1
ATOM 4644 C CA . GLU A 1 584 ? -22.063 0.805 1.578 1.00 85.12 584 GLU A CA 1
ATOM 4645 C C . GLU A 1 584 ? -21.713 -0.340 2.535 1.00 85.12 584 GLU A C 1
ATOM 4647 O O . GLU A 1 584 ? -22.430 -1.340 2.592 1.00 85.12 584 GLU A O 1
ATOM 4652 N N . TYR A 1 585 ? -20.652 -0.192 3.333 1.00 85.25 585 TYR A N 1
ATOM 4653 C CA . TYR A 1 585 ? -20.266 -1.199 4.324 1.00 85.25 585 TYR A CA 1
ATOM 4654 C C . TYR A 1 585 ? -21.349 -1.438 5.369 1.00 85.25 585 TYR A C 1
ATOM 4656 O O . TYR A 1 585 ? -21.610 -2.585 5.741 1.00 85.25 585 TYR A O 1
ATOM 4664 N N . ARG A 1 586 ? -22.014 -0.367 5.809 1.00 78.62 586 ARG A N 1
ATOM 4665 C CA . ARG A 1 586 ? -23.134 -0.481 6.738 1.00 78.62 586 ARG A CA 1
ATOM 4666 C C . ARG A 1 586 ? -24.340 -1.178 6.106 1.00 78.62 586 ARG A C 1
ATOM 4668 O O . ARG A 1 586 ? -24.954 -2.006 6.767 1.00 78.62 586 ARG A O 1
ATOM 4675 N N . LYS A 1 587 ? -24.637 -0.893 4.833 1.00 76.19 587 LYS A N 1
ATOM 4676 C CA . LYS A 1 587 ? -25.740 -1.513 4.081 1.00 76.19 587 LYS A CA 1
ATOM 4677 C C . LYS A 1 587 ? -25.527 -3.012 3.847 1.00 76.19 587 LYS A C 1
ATOM 4679 O O . LYS A 1 587 ? -26.473 -3.780 3.973 1.00 76.19 587 LYS A O 1
ATOM 4684 N N . ASN A 1 588 ? -24.304 -3.422 3.509 1.00 67.12 588 ASN A N 1
ATOM 4685 C CA . ASN A 1 588 ? -24.043 -4.774 3.007 1.00 67.12 588 ASN A CA 1
ATOM 4686 C C . ASN A 1 588 ? -23.555 -5.767 4.074 1.00 67.12 588 ASN A C 1
ATOM 4688 O O . ASN A 1 588 ? -23.583 -6.967 3.819 1.00 67.12 588 ASN A O 1
ATOM 4692 N N . ALA A 1 589 ? -23.069 -5.308 5.235 1.00 61.53 589 ALA A N 1
ATOM 4693 C CA . ALA A 1 589 ? -22.369 -6.192 6.173 1.00 61.53 589 ALA A CA 1
ATOM 4694 C C . ALA A 1 589 ? -22.687 -5.983 7.669 1.00 61.53 589 ALA A C 1
ATOM 4696 O O . ALA A 1 589 ? -22.042 -6.624 8.491 1.00 61.53 589 ALA A O 1
ATOM 4697 N N . ASN A 1 590 ? -23.665 -5.140 8.045 1.00 65.12 590 ASN A N 1
ATOM 4698 C CA . ASN A 1 590 ? -24.026 -4.860 9.453 1.00 65.12 590 ASN A CA 1
ATOM 4699 C C . ASN A 1 590 ? -22.810 -4.579 10.366 1.00 65.12 590 ASN A C 1
ATOM 4701 O O . ASN A 1 590 ? -22.793 -4.956 11.535 1.00 65.12 590 ASN A O 1
ATOM 4705 N N . LEU A 1 591 ? -21.773 -3.939 9.822 1.00 73.38 591 LEU A N 1
ATOM 4706 C CA . LEU A 1 591 ? -20.508 -3.726 10.521 1.00 73.38 591 LEU A CA 1
ATOM 4707 C C . LEU A 1 591 ? -20.629 -2.611 11.560 1.00 73.38 591 LEU A C 1
ATOM 4709 O O . LEU A 1 591 ? -21.280 -1.585 11.326 1.00 73.38 591 LEU A O 1
ATOM 4713 N N . SER A 1 592 ? -19.944 -2.787 12.687 1.00 78.31 592 SER A N 1
ATOM 4714 C CA . SER A 1 592 ? -19.784 -1.745 13.696 1.00 78.31 592 SER A CA 1
ATOM 4715 C C . SER A 1 592 ? -18.994 -0.556 13.139 1.00 78.31 592 SER A C 1
ATOM 4717 O O . SER A 1 592 ? -18.225 -0.669 12.182 1.00 78.31 592 SER A O 1
ATOM 4719 N N . LYS A 1 593 ? -19.140 0.619 13.764 1.00 79.12 593 LYS A N 1
ATOM 4720 C CA . LYS A 1 593 ? -18.372 1.817 13.379 1.00 79.12 593 LYS A CA 1
ATOM 4721 C C . LYS A 1 593 ? -16.861 1.584 13.432 1.00 79.12 593 LYS A C 1
ATOM 4723 O O . LYS A 1 593 ? -16.150 2.092 12.573 1.00 79.12 593 LYS A O 1
ATOM 4728 N N . THR A 1 594 ? -16.392 0.806 14.406 1.00 81.25 594 THR A N 1
ATOM 4729 C CA . THR A 1 594 ? -14.976 0.451 14.551 1.00 81.25 594 THR A CA 1
ATOM 4730 C C . THR A 1 594 ? -14.504 -0.409 13.382 1.00 81.25 594 THR A C 1
ATOM 4732 O O . THR A 1 594 ? -13.506 -0.081 12.752 1.00 81.25 594 THR A O 1
ATOM 4735 N N . GLU A 1 595 ? -15.262 -1.439 13.003 1.00 83.56 595 GLU A N 1
ATOM 4736 C CA . GLU A 1 595 ? -14.914 -2.288 11.853 1.00 83.56 595 GLU A CA 1
ATOM 4737 C C . GLU A 1 595 ? -14.966 -1.516 10.528 1.00 83.56 595 GLU A C 1
ATOM 4739 O O . GLU A 1 595 ? -14.135 -1.727 9.644 1.00 83.56 595 GLU A O 1
ATOM 4744 N N . ILE A 1 596 ? -15.922 -0.595 10.376 1.00 86.69 596 ILE A N 1
ATOM 4745 C CA . ILE A 1 596 ? -15.990 0.292 9.207 1.00 86.69 596 ILE A CA 1
ATOM 4746 C C . ILE A 1 596 ? -14.757 1.203 9.170 1.00 86.69 596 ILE A C 1
ATOM 4748 O O . ILE A 1 596 ? -14.135 1.338 8.116 1.00 86.69 596 ILE A O 1
ATOM 4752 N N . TYR A 1 597 ? -14.362 1.780 10.306 1.00 90.38 597 TYR A N 1
ATOM 4753 C CA . TYR A 1 597 ? -13.165 2.611 10.416 1.00 90.38 597 TYR A CA 1
ATOM 4754 C C . TYR A 1 597 ? -11.893 1.844 10.034 1.00 90.38 597 TYR A C 1
ATOM 4756 O O . TYR A 1 597 ? -11.100 2.313 9.214 1.00 90.38 597 TYR A O 1
ATOM 4764 N N . GLU A 1 598 ? -11.721 0.635 10.568 1.00 88.81 598 GLU A N 1
ATOM 4765 C CA . GLU A 1 598 ? -10.593 -0.244 10.247 1.00 88.81 598 GLU A CA 1
ATOM 4766 C C . GLU A 1 598 ? -10.568 -0.621 8.763 1.00 88.81 598 GLU A C 1
ATOM 4768 O O . GLU A 1 598 ? -9.509 -0.625 8.136 1.00 88.81 598 GLU A O 1
ATOM 4773 N N . ARG A 1 599 ? -11.729 -0.881 8.151 1.00 90.25 599 ARG A N 1
ATOM 4774 C CA . ARG A 1 599 ? -11.814 -1.184 6.713 1.00 90.25 599 ARG A CA 1
ATOM 4775 C C . ARG A 1 599 ? -11.478 0.017 5.837 1.00 90.25 599 ARG A C 1
ATOM 4777 O O . ARG A 1 599 ? -10.771 -0.152 4.842 1.00 90.25 599 ARG A O 1
ATOM 4784 N N . LEU A 1 600 ? -11.951 1.211 6.194 1.00 92.94 600 LEU A N 1
ATOM 4785 C CA . LEU A 1 600 ? -11.654 2.451 5.468 1.00 92.94 600 LEU A CA 1
ATOM 4786 C C . LEU A 1 600 ? -10.161 2.797 5.538 1.00 92.94 600 LEU A C 1
ATOM 4788 O O . LEU A 1 600 ? -9.556 3.106 4.510 1.00 92.94 600 LEU A O 1
ATOM 4792 N N . THR A 1 601 ? -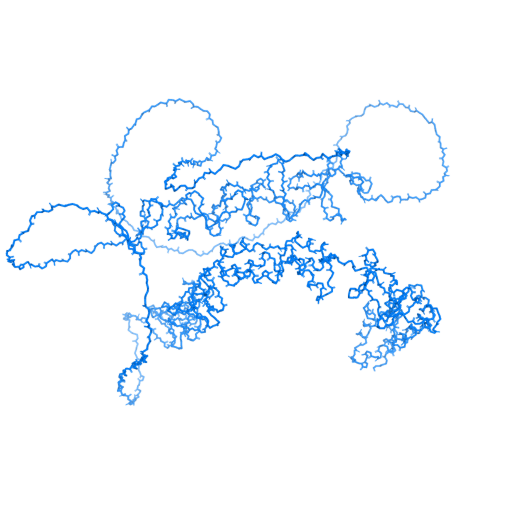9.563 2.694 6.726 1.00 92.94 601 THR A N 1
ATOM 4793 C CA . THR A 1 601 ? -8.141 3.005 6.969 1.00 92.94 601 THR A CA 1
ATOM 4794 C C . THR A 1 601 ? -7.194 1.855 6.623 1.00 92.94 601 THR A C 1
ATOM 4796 O O . THR A 1 601 ? -5.976 2.045 6.600 1.00 92.94 601 THR A O 1
ATOM 4799 N N . SER A 1 602 ? -7.729 0.671 6.304 1.00 89.62 602 SER A N 1
ATOM 4800 C CA . SER A 1 602 ? -6.941 -0.517 5.985 1.00 89.62 602 SER A CA 1
ATOM 4801 C C . SER A 1 602 ? -5.895 -0.223 4.902 1.00 89.62 602 SER A C 1
ATOM 4803 O O . SER A 1 602 ? -6.256 0.257 3.817 1.00 89.62 602 SER A O 1
ATOM 4805 N N . PRO A 1 603 ? -4.615 -0.580 5.130 1.00 80.88 603 PRO A N 1
ATOM 4806 C CA . PRO A 1 603 ? -3.537 -0.337 4.177 1.00 80.88 603 PRO A CA 1
ATOM 4807 C C . PRO A 1 603 ? -3.624 -1.228 2.931 1.00 80.88 603 PRO A C 1
ATOM 4809 O O . PRO A 1 603 ? -2.846 -1.024 1.998 1.00 80.88 603 PRO A O 1
ATOM 4812 N N . TYR A 1 604 ? -4.554 -2.188 2.901 1.00 73.38 604 TYR A N 1
ATOM 4813 C CA . TYR A 1 604 ? -4.727 -3.146 1.809 1.00 73.38 604 TYR A CA 1
ATOM 4814 C C . TYR A 1 604 ? -5.908 -2.800 0.897 1.00 73.38 604 TYR A C 1
ATOM 4816 O O . TYR A 1 604 ? -5.776 -2.889 -0.322 1.00 73.38 604 TYR A O 1
ATOM 4824 N N . PHE A 1 605 ? -7.041 -2.370 1.463 1.00 72.94 605 PHE A N 1
ATOM 4825 C CA . PHE A 1 605 ? -8.295 -2.248 0.711 1.00 72.94 605 PHE A CA 1
ATOM 4826 C C . PHE A 1 605 ? -8.611 -0.818 0.275 1.00 72.94 605 PHE A C 1
ATOM 4828 O O . PHE A 1 605 ? -8.616 -0.519 -0.921 1.00 72.94 605 PHE A O 1
ATOM 4835 N N . ARG A 1 606 ? -8.934 0.055 1.238 1.00 85.06 606 ARG A N 1
ATOM 4836 C CA . ARG A 1 606 ? -9.521 1.373 0.962 1.00 85.06 606 ARG A CA 1
ATOM 4837 C C . ARG A 1 606 ? -8.558 2.530 1.175 1.00 85.06 606 ARG A C 1
ATOM 4839 O O . ARG A 1 606 ? -8.615 3.466 0.388 1.00 85.06 606 ARG A O 1
ATOM 4846 N N . LYS A 1 607 ? -7.621 2.437 2.124 1.00 93.56 607 LYS A N 1
ATOM 4847 C CA . LYS A 1 607 ? -6.513 3.391 2.319 1.00 93.56 607 LYS A CA 1
ATOM 4848 C C . LYS A 1 607 ? -6.933 4.868 2.442 1.00 93.56 607 LYS A C 1
ATOM 4850 O O . LYS A 1 607 ? -6.179 5.741 2.013 1.00 93.56 607 LYS A O 1
ATOM 4855 N N . PHE A 1 608 ? -8.121 5.144 2.980 1.00 95.56 608 PHE A N 1
ATOM 4856 C CA . PHE A 1 608 ? -8.501 6.506 3.365 1.00 95.56 608 PHE A CA 1
ATOM 4857 C C . PHE A 1 608 ? -7.592 7.005 4.489 1.00 95.56 608 PHE A C 1
ATOM 4859 O O . PHE A 1 608 ? -7.061 6.201 5.264 1.00 95.56 608 PHE A O 1
ATOM 4866 N N . THR A 1 609 ? -7.399 8.321 4.582 1.00 95.31 609 THR A N 1
ATOM 4867 C CA . THR A 1 609 ? -6.689 8.886 5.735 1.00 95.31 609 THR A CA 1
ATOM 4868 C C . THR A 1 609 ? -7.529 8.727 7.002 1.00 95.31 609 THR A C 1
ATOM 4870 O O . THR A 1 609 ? -8.742 8.500 6.939 1.00 95.31 609 THR A O 1
ATOM 4873 N N . LYS A 1 610 ? -6.891 8.840 8.173 1.00 92.56 610 LYS A N 1
ATOM 4874 C CA . LYS A 1 610 ? -7.617 8.780 9.448 1.00 92.56 610 LYS A CA 1
ATOM 4875 C C . LYS A 1 610 ? -8.671 9.877 9.515 1.00 92.56 610 LYS A C 1
ATOM 4877 O O . LYS A 1 610 ? -9.801 9.588 9.861 1.00 92.56 610 LYS A O 1
ATOM 4882 N N . GLU A 1 611 ? -8.341 11.081 9.060 1.00 93.00 611 GLU A N 1
ATOM 4883 C CA . GLU A 1 611 ? -9.241 12.234 9.054 1.00 93.00 611 GLU A CA 1
ATOM 4884 C C . GLU A 1 611 ? -10.460 12.022 8.142 1.00 93.00 611 GLU A C 1
ATOM 4886 O O . GLU A 1 611 ? -11.573 12.413 8.489 1.00 93.00 611 GLU A O 1
ATOM 4891 N N . GLU A 1 612 ? -10.271 11.405 6.972 1.00 94.38 612 GLU A N 1
ATOM 4892 C CA . GLU A 1 612 ? -11.360 11.056 6.050 1.00 94.38 612 GLU A CA 1
ATOM 4893 C C . GLU A 1 612 ? -12.264 9.965 6.638 1.00 94.38 612 GLU A C 1
ATOM 4895 O O . GLU A 1 612 ? -13.490 10.059 6.550 1.00 94.38 612 GLU A O 1
ATOM 4900 N N . ALA A 1 613 ? -11.672 8.954 7.277 1.00 92.81 613 ALA A N 1
ATOM 4901 C CA . ALA A 1 613 ? -12.410 7.894 7.951 1.00 92.81 613 ALA A CA 1
ATOM 4902 C C . ALA A 1 613 ? -13.142 8.409 9.202 1.00 92.81 613 ALA A C 1
ATOM 4904 O O . ALA A 1 613 ? -14.311 8.090 9.388 1.00 92.81 613 ALA A O 1
ATOM 4905 N N . ASP A 1 614 ? -12.510 9.251 10.019 1.00 89.50 614 ASP A N 1
ATOM 4906 C CA . ASP A 1 614 ? -13.112 9.890 11.194 1.00 89.50 614 ASP A CA 1
ATOM 4907 C C . ASP A 1 614 ? -14.298 10.765 10.777 1.00 89.50 614 ASP A C 1
ATOM 4909 O O . ASP A 1 614 ? -15.384 10.661 11.353 1.00 89.50 614 ASP A O 1
ATOM 4913 N N . TYR A 1 615 ? -14.133 11.560 9.713 1.00 90.25 615 TYR A N 1
ATOM 4914 C CA . TYR A 1 615 ? -15.229 12.309 9.102 1.00 90.25 615 TYR A CA 1
ATOM 4915 C C . TYR A 1 615 ? -16.367 11.379 8.665 1.00 90.25 615 TYR A C 1
ATOM 4917 O O . TYR A 1 615 ? -17.530 11.632 8.986 1.00 90.25 615 TYR A O 1
ATOM 4925 N N . ALA A 1 616 ? -16.045 10.286 7.966 1.00 90.75 616 ALA A N 1
ATOM 4926 C CA . ALA A 1 616 ? -17.030 9.317 7.507 1.00 90.75 616 ALA A CA 1
ATOM 4927 C C . ALA A 1 616 ? -17.792 8.676 8.671 1.00 90.75 616 ALA A C 1
ATOM 4929 O O . ALA A 1 616 ? -19.013 8.608 8.604 1.00 90.75 616 ALA A O 1
ATOM 4930 N N . ILE A 1 617 ? -17.118 8.270 9.753 1.00 89.06 617 ILE A N 1
ATOM 4931 C CA . ILE A 1 617 ? -17.742 7.684 10.949 1.00 89.06 617 ILE A CA 1
ATOM 4932 C C . ILE A 1 617 ? -18.604 8.705 11.698 1.00 89.06 617 ILE A C 1
ATOM 4934 O O . ILE A 1 617 ? -19.715 8.373 12.121 1.00 89.06 617 ILE A O 1
ATOM 4938 N N . GLN A 1 618 ? -18.132 9.947 11.831 1.00 85.19 618 GLN A N 1
ATOM 4939 C CA . GLN A 1 618 ? -18.885 11.034 12.459 1.00 85.19 618 GLN A CA 1
ATOM 4940 C C . GLN A 1 618 ? -20.167 11.345 11.676 1.00 85.19 618 GLN A C 1
ATOM 4942 O O . GLN A 1 618 ? -21.225 11.567 12.264 1.00 85.19 618 GLN A O 1
ATOM 4947 N N . LYS A 1 619 ? -20.078 11.347 10.343 1.00 81.56 619 LYS A N 1
ATOM 4948 C CA . LYS A 1 619 ? -21.190 11.642 9.432 1.00 81.56 619 LYS A CA 1
ATOM 4949 C C . LYS A 1 619 ? -22.013 10.411 9.063 1.00 81.56 619 LYS A C 1
ATOM 4951 O O . LYS A 1 619 ? -23.052 10.559 8.429 1.00 81.56 619 LYS A O 1
ATOM 4956 N N . LEU A 1 620 ? -21.602 9.213 9.476 1.00 76.12 620 LEU A N 1
ATOM 4957 C CA . LEU A 1 620 ? -22.251 7.964 9.086 1.00 76.12 620 LEU A CA 1
ATOM 4958 C C . LEU A 1 620 ? -23.709 7.911 9.546 1.00 76.12 620 LEU A C 1
ATOM 4960 O O . LEU A 1 620 ? -24.568 7.416 8.817 1.00 76.12 620 LEU A O 1
ATOM 4964 N N . ASP A 1 621 ? -23.971 8.438 10.744 1.00 62.59 621 ASP A N 1
ATOM 4965 C CA . ASP A 1 621 ? -25.298 8.523 11.369 1.00 62.59 621 ASP A CA 1
ATOM 4966 C C . ASP A 1 621 ? -26.080 9.778 10.964 1.00 62.59 621 ASP A C 1
ATOM 4968 O O . ASP A 1 621 ? -27.247 9.919 11.318 1.00 62.59 621 ASP A O 1
ATOM 4972 N N . LEU A 1 622 ? -25.445 10.688 10.225 1.00 52.59 622 LEU A N 1
ATOM 4973 C CA . LEU A 1 622 ? -26.073 11.880 9.678 1.00 52.59 622 LEU A CA 1
ATOM 4974 C C . LEU A 1 622 ? -26.501 11.542 8.245 1.00 52.59 622 LEU A C 1
ATOM 4976 O O . LEU A 1 622 ? -25.690 11.492 7.312 1.00 52.59 622 LEU A O 1
ATOM 4980 N N . THR A 1 623 ? -27.783 11.232 8.064 1.00 45.59 623 THR A N 1
ATOM 4981 C CA . THR A 1 623 ? -28.352 11.054 6.725 1.00 45.59 623 THR A CA 1
ATOM 4982 C C . THR A 1 623 ? -28.223 12.366 5.944 1.00 45.59 623 THR A C 1
ATOM 4984 O O . THR A 1 623 ? -28.443 13.437 6.516 1.00 45.59 623 THR A O 1
ATOM 4987 N N . PRO A 1 624 ? -27.819 12.319 4.662 1.00 41.53 624 PRO A N 1
ATOM 4988 C CA . PRO A 1 624 ? -27.877 13.495 3.812 1.00 41.53 624 PRO A CA 1
ATOM 4989 C C . PRO A 1 624 ? -29.364 13.753 3.522 1.00 41.53 624 PRO A C 1
ATOM 4991 O O . PRO A 1 624 ? -30.111 12.805 3.313 1.00 41.53 624 PRO A O 1
ATOM 4994 N N . GLU A 1 625 ? -29.765 15.019 3.542 1.00 33.44 625 GLU A N 1
ATOM 4995 C CA . GLU A 1 625 ? -31.152 15.505 3.451 1.00 33.44 625 GLU A CA 1
ATOM 4996 C C . GLU A 1 625 ? -31.943 15.435 4.767 1.00 33.44 625 GLU A C 1
ATOM 4998 O O . GLU A 1 625 ? -32.202 14.388 5.363 1.00 33.44 625 GLU A O 1
ATOM 5003 N N . GLY A 1 626 ? -32.325 16.624 5.234 1.00 39.06 626 GLY A N 1
ATOM 5004 C CA . GLY A 1 626 ? -33.100 16.844 6.444 1.00 39.06 626 GLY A CA 1
ATOM 5005 C C . GLY A 1 626 ? -34.537 16.341 6.338 1.00 39.06 626 GLY A C 1
ATOM 5006 O O . GLY A 1 626 ? -35.461 17.135 6.221 1.00 39.06 626 GLY A O 1
ATOM 5007 N N . SER A 1 627 ? -34.747 15.036 6.502 1.00 41.53 627 SER A N 1
ATOM 5008 C CA . SER A 1 627 ? -35.999 14.525 7.060 1.00 41.53 627 SER A CA 1
ATOM 5009 C C . SER A 1 627 ? -35.664 13.665 8.269 1.00 41.53 627 SER A C 1
ATOM 5011 O O . SER A 1 627 ? -35.050 12.603 8.185 1.00 41.53 627 SER A O 1
ATOM 5013 N N . ILE A 1 628 ? -36.006 14.174 9.444 1.00 47.31 628 ILE A N 1
ATOM 5014 C CA . ILE A 1 628 ? -35.750 13.471 10.689 1.00 47.31 628 ILE A CA 1
ATOM 5015 C C . ILE A 1 628 ? -36.597 12.200 10.641 1.00 47.31 628 ILE A C 1
ATOM 5017 O O . ILE A 1 628 ? -37.813 12.257 10.453 1.00 47.31 628 ILE A O 1
ATOM 5021 N N . ALA A 1 629 ? -35.956 11.043 10.782 1.00 49.88 629 ALA A N 1
ATOM 5022 C CA . ALA A 1 629 ? -36.632 9.789 11.064 1.00 49.88 629 ALA A CA 1
ATOM 5023 C C . ALA A 1 629 ? -37.236 9.861 12.474 1.00 49.88 629 ALA A C 1
ATOM 5025 O O . ALA A 1 629 ? -36.738 9.240 13.397 1.00 49.88 629 ALA A O 1
ATOM 5026 N N . ARG A 1 630 ? -38.253 10.701 12.678 1.00 57.97 630 ARG A N 1
ATOM 5027 C CA . ARG A 1 630 ? -38.973 10.780 13.948 1.00 57.97 630 ARG A CA 1
ATOM 5028 C C . ARG A 1 630 ? -40.031 9.701 13.941 1.00 57.97 630 ARG A C 1
ATOM 5030 O O . ARG A 1 630 ? -40.840 9.662 13.020 1.00 57.97 630 ARG A O 1
ATOM 5037 N N . ASN A 1 631 ? -40.028 8.871 14.975 1.00 68.38 631 ASN A N 1
ATOM 5038 C CA . ASN A 1 631 ? -41.030 7.833 15.196 1.00 68.38 631 ASN A CA 1
ATOM 5039 C C . ASN A 1 631 ? -41.153 6.851 14.022 1.00 68.38 631 ASN A C 1
ATOM 5041 O O . ASN A 1 631 ? -42.259 6.499 13.620 1.00 68.38 631 ASN A O 1
ATOM 5045 N N . LYS A 1 632 ? -40.023 6.445 13.430 1.00 78.31 632 LYS A N 1
ATOM 5046 C CA . LYS A 1 632 ? -40.039 5.497 12.311 1.00 78.31 632 LYS A CA 1
ATOM 5047 C C . LYS A 1 632 ? -38.907 4.484 12.381 1.00 78.31 632 LYS A C 1
ATOM 5049 O O . LYS A 1 632 ? -37.822 4.763 12.899 1.00 78.31 632 LYS A O 1
ATOM 5054 N N . TRP A 1 633 ? -39.177 3.319 11.805 1.00 77.06 633 TRP A N 1
ATOM 5055 C CA . TRP A 1 633 ? -38.189 2.276 11.572 1.00 77.06 633 TRP A CA 1
ATOM 5056 C C . TRP A 1 633 ? -37.273 2.642 10.403 1.00 77.06 633 TRP A C 1
ATOM 5058 O O . TRP A 1 633 ? -37.720 3.130 9.364 1.00 77.06 633 TRP A O 1
ATOM 5068 N N . VAL A 1 634 ? -35.982 2.378 10.573 1.00 73.31 634 VAL A N 1
ATOM 5069 C CA . VAL A 1 634 ? -34.965 2.415 9.522 1.00 73.31 634 VAL A CA 1
ATOM 5070 C C . VAL A 1 634 ? -34.217 1.085 9.593 1.00 73.31 634 VAL A C 1
ATOM 5072 O O . VAL A 1 634 ? -33.326 0.893 10.420 1.00 73.31 634 VAL A O 1
ATOM 5075 N N . GLY A 1 635 ? -34.629 0.129 8.758 1.00 82.19 635 GLY A N 1
ATOM 5076 C CA . GLY A 1 635 ? -34.223 -1.270 8.914 1.00 82.19 635 GLY A CA 1
ATOM 5077 C C . GLY A 1 635 ? -34.745 -1.854 10.232 1.00 82.19 635 GLY A C 1
ATOM 5078 O O . GLY A 1 635 ? -35.888 -1.607 10.603 1.00 82.19 635 GLY A O 1
ATOM 5079 N N . ASP A 1 636 ? -33.894 -2.578 10.963 1.00 80.38 636 ASP A N 1
ATOM 5080 C CA . ASP A 1 636 ? -34.219 -3.151 12.281 1.00 80.38 636 ASP A CA 1
ATOM 5081 C C . ASP A 1 636 ? -34.066 -2.142 13.443 1.00 80.38 636 ASP A C 1
ATOM 5083 O O . ASP A 1 636 ? -34.057 -2.545 14.605 1.00 80.38 636 ASP A O 1
ATOM 5087 N N . TYR A 1 637 ? -33.893 -0.848 13.160 1.00 83.69 637 TYR A N 1
ATOM 5088 C CA . TYR A 1 637 ? -33.595 0.184 14.155 1.00 83.69 637 TYR A CA 1
ATOM 5089 C C . TYR A 1 637 ? -34.715 1.220 14.229 1.00 83.69 637 TYR A C 1
ATOM 5091 O O . TYR A 1 637 ? -35.165 1.725 13.200 1.00 83.69 637 TYR A O 1
ATOM 5099 N N . TYR A 1 638 ? -35.144 1.570 15.442 1.00 79.50 638 TYR A N 1
ATOM 5100 C CA . TYR A 1 638 ? -36.215 2.546 15.648 1.00 79.50 638 TYR A CA 1
ATOM 5101 C C . TYR A 1 638 ? -35.675 3.886 16.142 1.00 79.50 638 TYR A C 1
ATOM 5103 O O . TYR A 1 638 ? -34.973 3.953 17.154 1.00 79.50 638 TYR A O 1
ATOM 5111 N N . TYR A 1 639 ? -36.044 4.965 15.455 1.00 80.06 639 TYR A N 1
ATOM 5112 C CA . TYR A 1 639 ? -35.652 6.322 15.819 1.00 80.06 639 TYR A CA 1
ATOM 5113 C C . TYR A 1 639 ? -36.818 7.061 16.480 1.00 80.06 639 TYR A C 1
ATOM 5115 O O . TYR A 1 639 ? -37.932 7.123 15.953 1.00 80.06 639 TYR A O 1
ATOM 5123 N N . LYS A 1 640 ? -36.552 7.614 17.664 1.00 79.56 640 LYS A N 1
ATOM 5124 C CA . LYS A 1 640 ? -37.520 8.329 18.500 1.00 79.56 640 LYS A CA 1
ATOM 5125 C C . LYS A 1 640 ? -37.826 9.719 17.945 1.00 79.56 640 LYS A C 1
ATOM 5127 O O . LYS A 1 640 ? -37.206 10.187 16.991 1.00 79.56 640 LYS A O 1
ATOM 5132 N N . SER A 1 641 ? -38.796 10.399 18.546 1.00 72.81 641 SER A N 1
ATOM 5133 C CA . SER A 1 641 ? -39.222 11.749 18.154 1.00 72.81 641 SER A CA 1
ATOM 5134 C C . SER A 1 641 ? -38.098 12.789 18.219 1.00 72.81 641 SER A C 1
ATOM 5136 O O . SER A 1 641 ? -38.065 13.721 17.416 1.00 72.81 641 SER A O 1
ATOM 5138 N N . ASP A 1 642 ? -37.133 12.607 19.120 1.00 67.06 642 ASP A N 1
ATOM 5139 C CA . ASP A 1 642 ? -35.936 13.442 19.236 1.00 67.06 642 ASP A CA 1
ATOM 5140 C C . ASP A 1 642 ? -34.829 13.068 18.229 1.00 67.06 642 ASP A C 1
ATOM 5142 O O . ASP A 1 642 ? -33.754 13.666 18.237 1.00 67.06 642 ASP A O 1
ATOM 5146 N N . GLY A 1 643 ? -35.089 12.100 17.344 1.00 66.56 643 GLY A N 1
ATOM 5147 C CA . GLY A 1 643 ? -34.147 11.603 16.344 1.00 66.56 643 GLY A CA 1
ATOM 5148 C C . GLY A 1 643 ? -33.072 10.676 16.912 1.00 66.56 643 GLY A C 1
ATOM 5149 O O . GLY A 1 643 ? -32.174 10.277 16.171 1.00 66.56 643 GLY A O 1
ATOM 5150 N N . LYS A 1 644 ? -33.133 10.315 18.201 1.00 77.06 644 LYS A N 1
ATOM 5151 C CA . LYS A 1 644 ? -32.199 9.354 18.795 1.00 77.06 644 LYS A CA 1
ATOM 5152 C C . LYS A 1 644 ? -32.672 7.924 18.581 1.00 77.06 644 LYS A C 1
ATOM 5154 O O . LYS A 1 644 ? -33.867 7.639 18.539 1.00 77.06 644 LYS A O 1
ATOM 5159 N N . LEU A 1 645 ? -31.711 7.012 18.500 1.00 82.50 645 LEU A N 1
ATOM 5160 C CA . LEU A 1 645 ? -31.975 5.580 18.439 1.00 82.50 645 LEU A CA 1
ATOM 5161 C C . LEU A 1 645 ? -32.574 5.093 19.768 1.00 82.50 645 LEU A C 1
ATOM 5163 O O . LEU A 1 645 ? -32.008 5.359 20.831 1.00 82.50 645 LEU A O 1
ATOM 5167 N N . ALA A 1 646 ? -33.699 4.385 19.702 1.00 84.88 646 ALA A N 1
ATOM 5168 C CA . ALA A 1 646 ? -34.302 3.733 20.859 1.00 84.88 646 ALA A CA 1
ATOM 5169 C C . ALA A 1 646 ? -33.443 2.548 21.322 1.00 84.88 646 ALA A C 1
ATOM 5171 O O . ALA A 1 646 ? -32.896 1.831 20.485 1.00 84.88 646 ALA A O 1
ATOM 5172 N N . LYS A 1 647 ? -33.301 2.340 22.636 1.00 91.31 647 LYS A N 1
ATOM 5173 C CA . LYS A 1 647 ? -32.466 1.265 23.209 1.00 91.31 647 LYS A CA 1
ATOM 5174 C C . LYS A 1 647 ? -33.067 0.719 24.498 1.00 91.31 647 LYS A C 1
ATOM 5176 O O . LYS A 1 647 ? -33.403 1.500 25.381 1.00 91.31 647 LYS A O 1
ATOM 5181 N N . ASN A 1 648 ? -33.100 -0.609 24.633 1.00 88.44 648 ASN A N 1
ATOM 5182 C CA . ASN A 1 648 ? -33.669 -1.323 25.788 1.00 88.44 648 ASN A CA 1
ATOM 5183 C C . ASN A 1 648 ? -35.090 -0.862 26.145 1.00 88.44 648 ASN A C 1
ATOM 5185 O O . ASN A 1 648 ? -35.427 -0.705 27.316 1.00 88.44 648 ASN A O 1
ATOM 5189 N N . GLU A 1 649 ? -35.911 -0.591 25.137 1.00 91.38 649 GLU A N 1
ATOM 5190 C CA . GLU A 1 649 ? -37.235 -0.021 25.347 1.00 91.38 649 GLU A CA 1
ATOM 5191 C C . GLU A 1 649 ? -38.243 -0.565 24.338 1.00 91.38 649 GLU A C 1
ATOM 5193 O O . GLU A 1 649 ? -37.896 -1.085 23.272 1.00 91.38 649 GLU A O 1
ATOM 5198 N N . TRP A 1 650 ? -39.513 -0.445 24.707 1.00 92.06 650 TRP A N 1
ATOM 5199 C CA . TRP A 1 650 ? -40.632 -0.704 23.819 1.00 92.06 650 TRP A CA 1
ATOM 5200 C C . TRP A 1 650 ? -40.860 0.497 22.900 1.00 92.06 650 TRP A C 1
ATOM 5202 O O . TRP A 1 650 ? -40.879 1.640 23.351 1.00 92.06 650 TRP A O 1
ATOM 5212 N N . VAL A 1 651 ? -41.067 0.236 21.613 1.00 89.88 651 VAL A N 1
ATOM 5213 C CA . VAL A 1 651 ? -41.246 1.254 20.572 1.00 89.88 651 VAL A CA 1
ATOM 5214 C C . VAL A 1 651 ? -42.530 1.013 19.784 1.00 89.88 651 VAL A C 1
ATOM 5216 O O . VAL A 1 651 ? -43.169 -0.034 19.924 1.00 89.88 651 VAL A O 1
ATOM 5219 N N . ASP A 1 652 ? -42.914 2.001 18.969 1.00 85.00 652 ASP A N 1
ATOM 5220 C CA . ASP A 1 652 ? -44.040 1.897 18.031 1.00 85.00 652 ASP A CA 1
ATOM 5221 C C . ASP A 1 6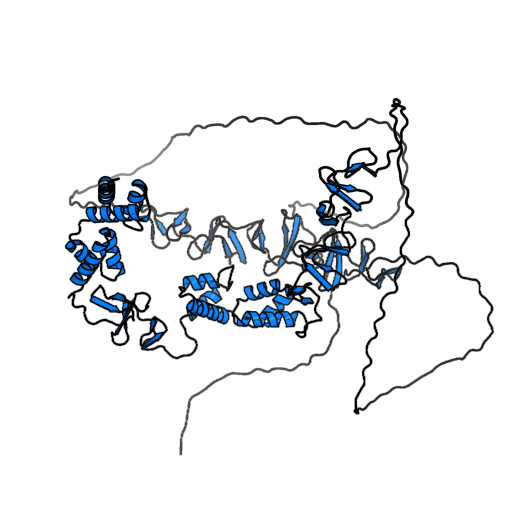52 ? -45.342 1.442 18.728 1.00 85.00 652 ASP A C 1
ATOM 5223 O O . ASP A 1 652 ? -45.919 0.385 18.453 1.00 85.00 652 ASP A O 1
ATOM 5227 N N . GLY A 1 653 ? -45.742 2.225 19.739 1.00 80.94 653 GLY A N 1
ATOM 5228 C CA . GLY A 1 653 ? -46.949 1.979 20.533 1.00 80.94 653 GLY A CA 1
ATOM 5229 C C . GLY A 1 653 ? -46.853 0.787 21.488 1.00 80.94 653 GLY A C 1
ATOM 5230 O O . GLY A 1 653 ? -47.875 0.275 21.930 1.00 80.94 653 GLY A O 1
ATOM 5231 N N . GLY A 1 654 ? -45.643 0.314 21.801 1.00 85.44 654 GLY A N 1
ATOM 5232 C CA . GLY A 1 654 ? -45.452 -0.828 22.697 1.00 85.44 654 GLY A CA 1
ATOM 5233 C C . GLY A 1 654 ? -45.554 -2.189 22.010 1.00 85.44 654 GLY A C 1
ATOM 5234 O O . GLY A 1 654 ? -45.687 -3.208 22.690 1.00 85.44 654 GLY A O 1
ATOM 5235 N N . ARG A 1 655 ? -45.513 -2.203 20.673 1.00 87.31 655 ARG A N 1
ATOM 5236 C CA . ARG A 1 655 ? -45.648 -3.414 19.857 1.00 87.31 655 ARG A CA 1
ATOM 5237 C C . ARG A 1 655 ? -44.330 -4.144 19.647 1.00 87.31 655 ARG A C 1
ATOM 5239 O O . ARG A 1 655 ? -44.355 -5.356 19.497 1.00 87.31 655 ARG A O 1
ATOM 5246 N N . TYR A 1 656 ? -43.202 -3.442 19.670 1.00 90.81 656 TYR A N 1
ATOM 5247 C CA . TYR A 1 656 ? -41.887 -4.017 19.388 1.00 90.81 656 TYR A CA 1
ATOM 5248 C C . TYR A 1 656 ? -40.883 -3.616 20.460 1.00 90.81 656 TYR A C 1
ATOM 5250 O O . TYR A 1 656 ? -40.952 -2.508 20.990 1.00 90.81 656 TYR A O 1
ATOM 5258 N N . TYR A 1 657 ? -39.926 -4.491 20.754 1.00 91.00 657 TYR A N 1
ATOM 5259 C CA . TYR A 1 657 ? -38.862 -4.216 21.717 1.00 91.00 657 TYR A CA 1
ATOM 5260 C C . TYR A 1 657 ? -37.510 -4.121 21.012 1.00 91.00 657 TYR A C 1
ATOM 5262 O O . TYR A 1 657 ? -37.180 -4.971 20.180 1.00 91.00 657 TYR A O 1
ATOM 5270 N N . VAL A 1 658 ? -36.710 -3.109 21.357 1.00 90.38 658 VAL A N 1
ATOM 5271 C CA . VAL A 1 658 ? -35.338 -2.949 20.854 1.00 90.38 658 VAL A CA 1
ATOM 5272 C C . VAL A 1 658 ? -34.311 -3.223 21.951 1.00 90.38 658 VAL A C 1
ATOM 5274 O O . VAL A 1 658 ? -34.489 -2.833 23.103 1.00 90.38 658 VAL A O 1
ATOM 5277 N N . ASN A 1 659 ? -33.221 -3.909 21.607 1.00 85.88 659 ASN A N 1
ATOM 5278 C CA . ASN A 1 659 ? -32.161 -4.272 22.553 1.00 85.88 659 ASN A CA 1
ATOM 5279 C C . ASN A 1 659 ? -31.225 -3.085 22.884 1.00 85.88 659 ASN A C 1
ATOM 5281 O O . ASN A 1 659 ? -31.467 -1.942 22.494 1.00 85.88 659 ASN A O 1
ATOM 5285 N N . SER A 1 660 ? -30.126 -3.352 23.592 1.00 83.31 660 SER A N 1
ATOM 5286 C CA . SER A 1 660 ? -29.124 -2.353 24.002 1.00 83.31 660 SER A CA 1
ATOM 5287 C C . SER A 1 660 ? -28.385 -1.699 22.830 1.00 83.31 660 SER A C 1
ATOM 5289 O O . SER A 1 660 ? -27.870 -0.584 22.944 1.00 83.31 660 SER A O 1
ATOM 5291 N N . GLU A 1 661 ? -28.361 -2.371 21.683 1.00 78.25 661 GLU A N 1
ATOM 5292 C CA . GLU A 1 661 ? -27.807 -1.877 20.424 1.00 78.25 661 GLU A CA 1
ATOM 5293 C C . GLU A 1 661 ? -28.851 -1.107 19.601 1.00 78.25 661 GLU A C 1
ATOM 5295 O O . GLU A 1 661 ? -28.509 -0.494 18.593 1.00 78.25 661 GLU A O 1
ATOM 5300 N N . GLY A 1 662 ? -30.109 -1.097 20.052 1.00 82.94 662 GLY A N 1
ATOM 5301 C CA . GLY A 1 662 ? -31.251 -0.460 19.401 1.00 82.94 662 GLY A CA 1
ATOM 5302 C C . GLY A 1 662 ? -31.862 -1.268 18.261 1.00 82.94 662 GLY A C 1
ATOM 5303 O O . GLY A 1 662 ? -32.658 -0.735 17.490 1.00 82.94 662 GLY A O 1
ATOM 5304 N N . LYS A 1 663 ? -31.493 -2.547 18.153 1.00 86.25 663 LYS A N 1
ATOM 5305 C CA . LYS A 1 663 ? -31.999 -3.473 17.143 1.00 86.25 663 LYS A CA 1
ATOM 5306 C C . LYS A 1 663 ? -33.270 -4.166 17.630 1.00 86.25 663 LYS A C 1
ATOM 5308 O O . LYS A 1 663 ? -33.341 -4.578 18.790 1.00 86.25 663 LYS A O 1
ATOM 5313 N N . MET A 1 664 ? -34.239 -4.348 16.736 1.00 89.81 664 MET A N 1
ATOM 5314 C CA . MET A 1 664 ? -35.469 -5.090 16.998 1.00 89.81 664 MET A CA 1
ATOM 5315 C C . MET A 1 664 ? -35.178 -6.522 17.448 1.00 89.81 664 MET A C 1
ATOM 5317 O O . MET A 1 664 ? -34.413 -7.260 16.819 1.00 89.81 664 MET A O 1
ATOM 5321 N N . VAL A 1 665 ? -35.815 -6.911 18.545 1.00 89.00 665 VAL A N 1
ATOM 5322 C CA . VAL A 1 665 ? -35.749 -8.259 19.095 1.00 89.00 665 VAL A CA 1
ATOM 5323 C C . VAL A 1 665 ? -36.848 -9.121 18.475 1.00 89.00 665 VAL A C 1
ATOM 5325 O O . VAL A 1 665 ? -37.978 -8.668 18.334 1.00 89.00 665 VAL A O 1
ATOM 5328 N N . ARG A 1 666 ? -36.513 -10.361 18.103 1.00 89.69 666 ARG A N 1
ATOM 5329 C CA . ARG A 1 666 ? -37.425 -11.349 17.507 1.00 89.69 666 ARG A CA 1
ATOM 5330 C C . ARG A 1 666 ? -37.276 -12.695 18.220 1.00 89.69 666 ARG A C 1
ATOM 5332 O O . ARG A 1 666 ? -36.154 -13.062 18.569 1.00 89.69 666 ARG A O 1
ATOM 5339 N N . GLY A 1 667 ? -38.387 -13.403 18.404 1.00 83.12 667 GLY A N 1
ATOM 5340 C CA . GLY A 1 667 ? -38.450 -14.816 18.797 1.00 83.12 667 GLY A CA 1
ATOM 5341 C C . GLY A 1 667 ? -37.969 -15.151 20.210 1.00 83.12 667 GLY A C 1
ATOM 5342 O O . GLY A 1 667 ? -37.619 -16.301 20.457 1.00 83.12 667 GLY A O 1
ATOM 5343 N N . LYS A 1 668 ? -37.910 -14.184 21.132 1.00 84.56 668 LYS A N 1
ATOM 5344 C CA . LYS A 1 668 ? -37.366 -14.400 22.483 1.00 84.56 668 LYS A CA 1
ATOM 5345 C C . LYS A 1 668 ? -38.064 -13.571 23.552 1.00 84.56 668 LYS A C 1
ATOM 5347 O O . LYS A 1 668 ? -38.862 -12.680 23.249 1.00 84.56 668 LYS A O 1
ATOM 5352 N N . TRP A 1 669 ? -37.757 -13.863 24.812 1.00 84.56 669 TRP A N 1
ATOM 5353 C CA . TRP A 1 669 ? -38.250 -13.085 25.938 1.00 84.56 669 TRP A CA 1
ATOM 5354 C C . TRP A 1 669 ? -37.479 -11.772 26.077 1.00 84.56 669 TRP A C 1
ATOM 5356 O O . TRP A 1 669 ? -36.280 -11.679 25.815 1.00 84.56 669 TRP A O 1
ATOM 5366 N N . VAL A 1 670 ? -38.189 -10.721 26.470 1.00 85.88 670 VAL A N 1
ATOM 5367 C CA . VAL A 1 670 ? -37.645 -9.372 26.639 1.00 85.88 670 VAL A CA 1
ATOM 5368 C C . VAL A 1 670 ? -38.069 -8.789 27.975 1.00 85.88 670 VAL A C 1
ATOM 5370 O O . VAL A 1 670 ? -38.951 -9.319 28.658 1.00 85.88 670 VAL A O 1
ATOM 5373 N N . ASP A 1 671 ? -37.421 -7.682 28.342 1.00 82.94 671 ASP A N 1
ATOM 5374 C CA . ASP A 1 671 ? -37.761 -6.916 29.539 1.00 82.94 671 ASP A CA 1
ATOM 5375 C C . ASP A 1 671 ? -37.709 -7.773 30.821 1.00 82.94 671 ASP A C 1
ATOM 5377 O O . ASP A 1 671 ? -38.631 -7.801 31.642 1.00 82.94 671 ASP A O 1
ATOM 5381 N N . GLY A 1 672 ? -36.631 -8.559 30.931 1.00 74.81 672 GLY A N 1
ATOM 5382 C CA . GLY A 1 672 ? -36.379 -9.459 32.053 1.00 74.81 672 GLY A CA 1
ATOM 5383 C C . GLY A 1 672 ? -37.320 -10.663 32.117 1.00 74.81 672 GLY A C 1
ATOM 5384 O O . GLY A 1 672 ? -37.615 -11.119 33.217 1.00 74.81 672 GLY A O 1
ATOM 5385 N N . GLY A 1 673 ? -37.813 -11.164 30.981 1.00 75.69 673 GLY A N 1
ATOM 5386 C CA . GLY A 1 673 ? -38.703 -12.331 30.941 1.00 75.69 673 GLY A CA 1
ATOM 5387 C C . GLY A 1 673 ? -40.192 -12.007 31.083 1.00 75.69 673 GLY A C 1
ATOM 5388 O O . GLY A 1 673 ? -41.007 -12.913 31.227 1.00 75.69 673 GLY A O 1
ATOM 5389 N N . ARG A 1 674 ? -40.579 -10.726 31.073 1.00 78.31 674 ARG A N 1
ATOM 5390 C CA . ARG A 1 674 ? -41.975 -10.303 31.296 1.00 78.31 674 ARG A CA 1
ATOM 5391 C C . ARG A 1 674 ? -42.858 -10.433 30.065 1.00 78.31 674 ARG A C 1
ATOM 5393 O O . ARG A 1 674 ? -44.068 -10.619 30.195 1.00 78.31 674 ARG A O 1
ATOM 5400 N N . TYR A 1 675 ? -42.259 -10.336 28.886 1.00 82.94 675 TYR A N 1
ATOM 5401 C CA . TYR A 1 675 ? -42.968 -10.343 27.617 1.00 82.94 675 TYR A CA 1
ATOM 5402 C C . TYR A 1 675 ? -42.213 -11.183 26.598 1.00 82.94 675 TYR A C 1
ATOM 5404 O O . TYR A 1 675 ? -40.985 -11.176 26.577 1.00 82.94 675 TYR A O 1
ATOM 5412 N N . TYR A 1 676 ? -42.957 -11.865 25.736 1.00 83.31 676 TYR A N 1
ATOM 5413 C CA . TYR A 1 676 ? -42.406 -12.602 24.609 1.00 83.31 676 TYR A CA 1
ATOM 5414 C C . TYR A 1 676 ? -42.682 -11.829 23.318 1.00 83.31 676 TYR A C 1
ATOM 5416 O O . TYR A 1 676 ? -43.798 -11.341 23.116 1.00 83.31 676 TYR A O 1
ATOM 5424 N N . VAL A 1 677 ? -41.670 -11.695 22.461 1.00 86.69 677 VAL A N 1
ATOM 5425 C CA . VAL A 1 677 ? -41.838 -11.161 21.103 1.00 86.69 677 VAL A CA 1
ATOM 5426 C C . VAL A 1 677 ? -41.745 -12.301 20.097 1.00 86.69 677 VAL A C 1
ATOM 5428 O O . VAL A 1 677 ? -40.852 -13.142 20.183 1.00 86.69 677 VAL A O 1
ATOM 5431 N N . GLY A 1 678 ? -42.682 -12.332 19.152 1.00 83.50 678 GLY A N 1
ATOM 5432 C CA . GLY A 1 678 ? -42.755 -13.350 18.109 1.00 83.50 678 GLY A CA 1
ATOM 5433 C C . GLY A 1 678 ? -41.584 -13.262 17.133 1.00 83.50 678 GLY A C 1
ATOM 5434 O O . GLY A 1 678 ? -40.743 -12.362 17.208 1.00 83.50 678 GLY A O 1
ATOM 5435 N N . ASN A 1 679 ? -41.516 -14.196 16.187 1.00 83.31 679 ASN A N 1
ATOM 5436 C CA . ASN A 1 679 ? -40.475 -14.196 15.148 1.00 83.31 679 ASN A CA 1
ATOM 5437 C C . ASN A 1 679 ? -40.552 -12.966 14.226 1.00 83.31 679 ASN A C 1
ATOM 5439 O O . ASN A 1 679 ? -39.549 -12.561 13.646 1.00 83.31 679 ASN A O 1
ATOM 5443 N N . ASP A 1 680 ? -41.722 -12.346 14.136 1.00 80.88 680 ASP A N 1
ATOM 5444 C CA . ASP A 1 680 ? -41.971 -11.061 13.481 1.00 80.88 680 ASP A CA 1
ATOM 5445 C C . ASP A 1 680 ? -41.508 -9.847 14.316 1.00 80.88 680 ASP A C 1
ATOM 5447 O O . ASP A 1 680 ? -41.421 -8.736 13.799 1.00 80.88 680 ASP A O 1
ATOM 5451 N N . GLY A 1 681 ? -41.150 -10.057 15.587 1.00 84.56 681 GLY A N 1
ATOM 5452 C CA . GLY A 1 681 ? -40.758 -9.027 16.552 1.00 84.56 681 GLY A CA 1
ATOM 5453 C C . GLY A 1 681 ? -41.932 -8.402 17.302 1.00 84.56 681 GLY A C 1
ATOM 5454 O O . GLY A 1 681 ? -41.719 -7.565 18.182 1.00 84.56 681 GLY A O 1
ATOM 5455 N N . VAL A 1 682 ? -43.162 -8.816 16.991 1.00 86.94 682 VAL A N 1
ATOM 5456 C CA . VAL A 1 682 ? -44.374 -8.265 17.592 1.00 86.94 682 VAL A CA 1
ATOM 5457 C C . VAL A 1 682 ? -44.575 -8.868 18.977 1.00 86.94 682 VAL A C 1
ATOM 5459 O O . VAL A 1 682 ? -44.449 -10.080 19.181 1.00 86.94 682 VAL A O 1
ATOM 5462 N N . ARG A 1 683 ? -44.914 -8.014 19.944 1.00 88.00 683 ARG A N 1
ATOM 5463 C CA . ARG A 1 683 ? -45.310 -8.396 21.299 1.00 88.00 683 ARG A CA 1
ATOM 5464 C C . ARG A 1 683 ? -46.466 -9.379 21.236 1.00 88.00 683 ARG A C 1
ATOM 5466 O O . ARG A 1 683 ? -47.544 -9.047 20.752 1.00 88.00 683 ARG A O 1
ATOM 5473 N N . GLN A 1 684 ? -46.249 -10.562 21.785 1.00 81.19 684 GLN A N 1
ATOM 5474 C CA . GLN A 1 684 ? -47.289 -11.570 21.870 1.00 81.19 684 GLN A CA 1
ATOM 5475 C C . GLN A 1 684 ? -48.187 -11.306 23.089 1.00 81.19 684 GLN A C 1
ATOM 5477 O O . GLN A 1 684 ? -47.721 -10.734 24.089 1.00 81.19 684 GLN A O 1
ATOM 5482 N N . PRO A 1 685 ? -49.469 -11.714 23.035 1.00 72.81 685 PRO A N 1
ATOM 5483 C CA . PRO A 1 685 ? -50.343 -11.717 24.200 1.00 72.81 685 PRO A CA 1
ATOM 5484 C C . PRO A 1 685 ? -49.660 -12.439 25.362 1.00 72.81 685 PRO A C 1
ATOM 5486 O O . PRO A 1 685 ? -48.906 -13.391 25.152 1.00 72.81 685 PRO A O 1
ATOM 5489 N N . LYS A 1 686 ? -49.902 -11.968 26.591 1.00 60.69 686 LYS A N 1
ATOM 5490 C CA . LYS A 1 686 ? -49.292 -12.525 27.804 1.00 60.69 686 LYS A CA 1
ATOM 5491 C C . LYS A 1 686 ? -49.407 -14.061 27.780 1.00 60.69 686 LYS A C 1
ATOM 5493 O O . LYS A 1 686 ? -50.532 -14.558 27.780 1.00 60.69 686 LYS A O 1
ATOM 5498 N N . PRO A 1 687 ? -48.288 -14.810 27.743 1.00 56.00 687 PRO A N 1
ATOM 5499 C CA . PRO A 1 687 ? -48.354 -16.258 27.607 1.00 56.00 687 PRO A CA 1
ATOM 5500 C C . PRO A 1 687 ? -49.108 -16.881 28.782 1.00 56.00 687 PRO A C 1
ATOM 5502 O O . PRO A 1 687 ? -48.929 -16.463 29.929 1.00 56.00 687 PRO A O 1
ATOM 5505 N N . ALA A 1 688 ? -49.902 -17.916 28.498 1.00 54.69 688 ALA A N 1
ATOM 5506 C CA . ALA A 1 688 ? -50.722 -18.637 29.477 1.00 54.69 688 ALA A CA 1
ATOM 5507 C C . ALA A 1 688 ? -49.924 -19.225 30.663 1.00 54.69 688 ALA A C 1
ATOM 5509 O O . ALA A 1 688 ? -50.515 -19.617 31.660 1.00 54.69 688 ALA A O 1
ATOM 5510 N N . ALA A 1 689 ? -48.586 -19.256 30.580 1.00 52.94 689 ALA A N 1
ATOM 5511 C CA . ALA A 1 689 ? -47.700 -19.758 31.627 1.00 52.94 689 ALA A CA 1
ATOM 5512 C C . ALA A 1 689 ? -47.741 -18.941 32.932 1.00 52.94 689 ALA A C 1
ATOM 5514 O O . ALA A 1 689 ? -47.437 -19.498 33.975 1.00 52.94 689 ALA A O 1
ATOM 5515 N N . GLY A 1 690 ? -48.165 -17.671 32.919 1.00 61.31 690 GLY A N 1
ATOM 5516 C CA . GLY A 1 690 ? -48.372 -16.898 34.149 1.00 61.31 690 GLY A CA 1
ATOM 5517 C C . GLY A 1 690 ? -47.076 -16.567 34.897 1.00 61.31 690 GLY A C 1
ATOM 5518 O O . GLY A 1 690 ? -46.569 -17.378 35.646 1.00 61.31 690 GLY A O 1
ATOM 5519 N N . ASN A 1 691 ? -46.600 -15.327 34.770 1.00 75.62 691 ASN A N 1
ATOM 5520 C CA . ASN A 1 691 ? -45.368 -14.783 35.371 1.00 75.62 691 ASN A CA 1
ATOM 5521 C C . ASN A 1 691 ? -44.033 -15.279 34.739 1.00 75.62 691 ASN A C 1
ATOM 5523 O O . ASN A 1 691 ? -43.996 -16.326 34.100 1.00 75.62 691 ASN A O 1
ATOM 5527 N N . PRO A 1 692 ? -42.932 -14.506 34.855 1.00 78.06 692 PRO A N 1
ATOM 5528 C CA . PRO A 1 692 ? -41.635 -14.860 34.258 1.00 78.06 692 PRO A CA 1
ATOM 5529 C C . PRO A 1 692 ? -41.016 -16.158 34.798 1.00 78.06 692 PRO A C 1
ATOM 5531 O O . PRO A 1 692 ? -40.300 -16.848 34.076 1.00 78.06 692 PRO A O 1
ATOM 5534 N N . TYR A 1 693 ? -41.286 -16.496 36.060 1.00 84.00 693 TYR A N 1
ATOM 5535 C CA . TYR A 1 693 ? -40.680 -17.624 36.767 1.00 84.00 693 TYR A CA 1
ATOM 5536 C C . TYR A 1 693 ? -41.179 -18.974 36.250 1.00 84.00 693 TYR A C 1
ATOM 5538 O O . TYR A 1 693 ? -40.379 -19.879 36.011 1.00 84.00 693 TYR A O 1
ATOM 5546 N N . SER A 1 694 ? -42.483 -19.102 36.010 1.00 83.88 694 SER A N 1
ATOM 5547 C CA . SER A 1 694 ? -43.079 -20.303 35.411 1.00 83.88 694 SER A CA 1
ATOM 5548 C C . SER A 1 694 ? -42.648 -20.497 33.952 1.00 83.88 694 SER A C 1
ATOM 5550 O O . SER A 1 694 ? -42.402 -21.623 33.521 1.00 83.88 694 SER A O 1
ATOM 5552 N N . ALA A 1 695 ? -42.505 -19.405 33.195 1.00 82.50 695 ALA A N 1
ATOM 5553 C CA . ALA A 1 695 ? -42.045 -19.431 31.815 1.00 82.50 695 ALA A CA 1
ATOM 5554 C C . ALA A 1 695 ? -40.585 -19.889 31.728 1.00 82.50 695 ALA A C 1
ATOM 5556 O O . ALA A 1 695 ? -40.256 -20.754 30.911 1.00 82.50 695 ALA A O 1
ATOM 5557 N N . ALA A 1 696 ? -39.726 -19.366 32.606 1.00 88.19 696 ALA A N 1
ATOM 5558 C CA . ALA A 1 696 ? -38.344 -19.813 32.718 1.00 88.19 696 ALA A CA 1
ATOM 5559 C C . ALA A 1 696 ? -38.268 -21.285 33.139 1.00 88.19 696 ALA A C 1
ATOM 5561 O O . ALA A 1 696 ? -37.495 -22.037 32.554 1.00 88.19 696 ALA A O 1
ATOM 5562 N N . LEU A 1 697 ? -39.098 -21.721 34.095 1.00 90.69 697 LEU A N 1
ATOM 5563 C CA . LEU A 1 697 ? -39.154 -23.119 34.527 1.00 90.69 697 LEU A CA 1
ATOM 5564 C C . LEU A 1 697 ? -39.586 -24.054 33.392 1.00 90.69 697 LEU A C 1
ATOM 5566 O O . LEU A 1 697 ? -38.925 -25.061 33.160 1.00 90.69 697 LEU A O 1
ATOM 5570 N N . LYS A 1 698 ? -40.635 -23.708 32.641 1.00 88.31 698 LYS A N 1
ATOM 5571 C CA . LYS A 1 698 ? -41.083 -24.495 31.484 1.00 88.31 698 LYS A CA 1
ATOM 5572 C C . LYS A 1 698 ? -39.996 -24.588 30.410 1.00 88.31 698 LYS A C 1
ATOM 5574 O O . LYS A 1 698 ? -39.689 -25.673 29.932 1.00 88.31 698 LYS A O 1
ATOM 5579 N N . THR A 1 699 ? -39.343 -23.468 30.107 1.00 88.31 699 THR A N 1
ATOM 5580 C CA . THR A 1 699 ? -38.216 -23.435 29.162 1.00 88.31 699 THR A CA 1
ATOM 5581 C C . THR A 1 699 ? -37.046 -24.294 29.663 1.00 88.31 699 THR A C 1
ATOM 5583 O O . THR A 1 699 ? -36.419 -25.025 28.899 1.00 88.31 699 THR A O 1
ATOM 5586 N N . ALA A 1 700 ? -36.765 -24.263 30.968 1.00 92.88 700 ALA A N 1
ATOM 5587 C CA . ALA A 1 700 ? -35.746 -25.102 31.588 1.00 92.88 700 ALA A CA 1
ATOM 5588 C C . ALA A 1 700 ? -36.101 -26.595 31.506 1.00 92.88 700 ALA A C 1
ATOM 5590 O O . ALA A 1 700 ? -35.216 -27.413 31.259 1.00 92.88 700 ALA A O 1
ATOM 5591 N N . GLN A 1 701 ? -37.381 -26.952 31.663 1.00 93.62 701 GLN A N 1
ATOM 5592 C CA . GLN A 1 701 ? -37.882 -28.317 31.477 1.00 93.62 701 GLN A CA 1
ATOM 5593 C C . GLN A 1 701 ? -37.685 -28.792 30.036 1.00 93.62 701 GLN A C 1
ATOM 5595 O O . GLN A 1 701 ? -37.231 -29.916 29.831 1.00 93.62 701 GLN A O 1
ATOM 5600 N N . ASP A 1 702 ? -37.945 -27.938 29.045 1.00 91.38 702 ASP A N 1
ATOM 5601 C CA . ASP A 1 702 ? -37.705 -28.262 27.636 1.00 91.38 702 ASP A CA 1
ATOM 5602 C C . ASP A 1 702 ? -36.211 -28.489 27.355 1.00 91.38 702 ASP A C 1
ATOM 5604 O O . ASP A 1 702 ? -35.832 -29.486 26.739 1.00 91.38 702 ASP A O 1
ATOM 5608 N N . TYR A 1 703 ? -35.332 -27.641 27.896 1.00 92.69 703 TYR A N 1
ATOM 5609 C CA . TYR A 1 703 ? -33.884 -27.847 27.805 1.00 92.69 703 TYR A CA 1
ATOM 5610 C C . TYR A 1 703 ? -33.392 -29.089 28.560 1.00 92.69 703 TYR A C 1
ATOM 5612 O O . TYR A 1 703 ? -32.416 -29.725 28.155 1.00 92.69 703 TYR A O 1
ATOM 5620 N N . ASN A 1 704 ? -34.071 -29.466 29.639 1.00 93.88 704 ASN A N 1
ATOM 5621 C CA . ASN A 1 704 ? -33.781 -30.693 30.364 1.00 93.88 704 ASN A CA 1
ATOM 5622 C C . ASN A 1 704 ? -34.153 -31.948 29.561 1.00 93.88 704 ASN A C 1
ATOM 5624 O O . ASN A 1 704 ? -33.447 -32.949 29.644 1.00 93.88 704 ASN A O 1
ATOM 5628 N N . ARG A 1 705 ? -35.214 -31.894 28.740 1.00 92.38 705 ARG A N 1
ATOM 5629 C CA . ARG A 1 705 ? -35.631 -33.014 27.870 1.00 92.38 705 ARG A CA 1
ATOM 5630 C C . ARG A 1 705 ? -34.589 -33.379 26.818 1.00 92.38 705 ARG A C 1
ATOM 5632 O O . ARG A 1 705 ? -34.537 -34.528 26.406 1.00 92.38 705 ARG A O 1
ATOM 5639 N N . ILE A 1 706 ? -33.748 -32.428 26.419 1.00 91.25 706 ILE A N 1
ATOM 5640 C CA . ILE A 1 706 ? -32.591 -32.678 25.544 1.00 91.25 706 ILE A CA 1
ATOM 5641 C C . ILE A 1 706 ? -31.290 -32.899 26.339 1.00 91.25 706 ILE A C 1
ATOM 5643 O O . ILE A 1 706 ? -30.188 -32.801 25.797 1.00 91.25 706 ILE A O 1
ATOM 5647 N N . HIS A 1 707 ? -31.414 -33.207 27.632 1.00 93.56 707 HIS A N 1
ATOM 5648 C CA . HIS A 1 707 ? -30.345 -33.677 28.510 1.00 93.56 707 HIS A CA 1
ATOM 5649 C C . HIS A 1 707 ? -29.165 -32.705 28.648 1.00 93.56 707 HIS A C 1
ATOM 5651 O O . HIS A 1 707 ? -28.004 -33.105 28.576 1.00 93.56 707 HIS A O 1
ATOM 5657 N N . LEU A 1 708 ? -29.430 -31.409 28.826 1.00 92.19 708 LEU A N 1
ATOM 5658 C CA . LEU A 1 708 ? -28.372 -30.426 29.083 1.00 92.19 708 LEU A CA 1
ATOM 5659 C C . LEU A 1 708 ? -27.890 -30.449 30.544 1.00 92.19 708 LEU A C 1
ATOM 5661 O O . LEU A 1 708 ? -28.598 -30.882 31.456 1.00 92.19 708 LEU A O 1
ATOM 5665 N N . SER A 1 709 ? -26.672 -29.947 30.770 1.00 95.06 709 SER A N 1
ATOM 5666 C CA . SER A 1 709 ? -26.146 -29.729 32.122 1.00 95.06 709 SER A CA 1
ATOM 5667 C C . SER A 1 709 ? -26.828 -28.546 32.801 1.00 95.06 709 SER A C 1
ATOM 5669 O O . SER A 1 709 ? -27.259 -27.598 32.139 1.00 95.06 709 SER A O 1
ATOM 5671 N N . LYS A 1 710 ? -26.821 -28.538 34.139 1.00 94.88 710 LYS A N 1
ATOM 5672 C CA . LYS A 1 710 ? -27.327 -27.426 34.959 1.00 94.88 710 LYS A CA 1
ATOM 5673 C C . LYS A 1 710 ? -26.805 -26.067 34.487 1.00 94.88 710 LYS A C 1
ATOM 5675 O O . LYS A 1 710 ? -27.572 -25.124 34.297 1.00 94.88 710 LYS A O 1
ATOM 5680 N N . LYS A 1 711 ? -25.490 -25.978 34.260 1.00 93.81 711 LYS A N 1
ATOM 5681 C CA . LYS A 1 711 ? -24.829 -24.742 33.824 1.00 93.81 711 LYS A CA 1
ATOM 5682 C C . LYS A 1 711 ? -25.267 -24.331 32.422 1.00 93.81 711 LYS A C 1
ATOM 5684 O O . LYS A 1 711 ? -25.499 -23.149 32.182 1.00 93.81 711 LYS A O 1
ATOM 5689 N N . ARG A 1 712 ? -25.407 -25.289 31.502 1.00 92.94 712 ARG A N 1
ATOM 5690 C CA . ARG A 1 712 ? -25.843 -24.988 30.139 1.00 92.94 712 ARG A CA 1
ATOM 5691 C C . ARG A 1 712 ? -27.301 -24.534 30.097 1.00 92.94 712 ARG A C 1
ATOM 5693 O O . ARG A 1 712 ? -27.584 -23.576 29.392 1.00 92.94 712 ARG A O 1
ATOM 5700 N N . ILE A 1 713 ? -28.199 -25.162 30.859 1.00 93.81 713 ILE A N 1
ATOM 5701 C CA . ILE A 1 713 ? -29.607 -24.735 30.946 1.00 93.81 713 ILE A CA 1
ATOM 5702 C C . ILE A 1 713 ? -29.688 -23.291 31.451 1.00 93.81 713 ILE A C 1
ATOM 5704 O O . ILE A 1 713 ? -30.367 -22.474 30.836 1.00 93.81 713 ILE A O 1
ATOM 5708 N N . TYR A 1 714 ? -28.938 -22.944 32.502 1.00 94.06 714 TYR A N 1
ATOM 5709 C CA . TYR A 1 714 ? -28.893 -21.571 33.012 1.00 94.06 714 TYR A CA 1
ATOM 5710 C C . TYR A 1 714 ? -28.451 -20.573 31.930 1.00 94.06 714 TYR A C 1
ATOM 5712 O O . TYR A 1 714 ? -29.124 -19.574 31.695 1.00 94.06 714 TYR A O 1
ATOM 5720 N N . GLU A 1 715 ? -27.359 -20.864 31.219 1.00 92.12 715 GLU A N 1
ATOM 5721 C CA . GLU A 1 715 ? -26.860 -20.003 30.138 1.00 92.12 715 GLU A CA 1
ATOM 5722 C C . GLU A 1 715 ? -27.866 -19.842 28.992 1.00 92.12 715 GLU A C 1
ATOM 5724 O O . GLU A 1 715 ? -28.002 -18.745 28.449 1.00 92.12 715 GLU A O 1
ATOM 5729 N N . MET A 1 716 ? -28.592 -20.908 28.640 1.00 90.38 716 MET A N 1
ATOM 5730 C CA . MET A 1 716 ? -29.635 -20.842 27.617 1.00 90.38 716 MET A CA 1
ATOM 5731 C C . MET A 1 716 ? -30.805 -19.961 28.062 1.00 90.38 716 MET A C 1
ATOM 5733 O O . MET A 1 716 ? -31.290 -19.164 27.270 1.00 90.38 716 MET A O 1
ATOM 5737 N N . LEU A 1 717 ? -31.218 -20.020 29.330 1.00 90.94 717 LEU A N 1
ATOM 5738 C CA . LEU A 1 717 ? -32.266 -19.134 29.851 1.00 90.94 717 LEU A CA 1
ATOM 5739 C C . LEU A 1 717 ? -31.847 -17.656 29.791 1.00 90.94 717 LEU A C 1
ATOM 5741 O O . LEU A 1 717 ? -32.637 -16.805 29.387 1.00 90.94 717 LEU A O 1
ATOM 5745 N N . ILE A 1 718 ? -30.592 -17.343 30.124 1.00 89.94 718 ILE A N 1
ATOM 5746 C CA . ILE A 1 718 ? -30.066 -15.977 29.972 1.00 89.94 718 ILE A CA 1
ATOM 5747 C C . ILE A 1 718 ? -30.069 -15.549 28.497 1.00 89.94 718 ILE A C 1
ATOM 5749 O O . ILE A 1 718 ? -30.455 -14.425 28.176 1.00 89.94 718 ILE A O 1
ATOM 5753 N N . TYR A 1 719 ? -29.680 -16.447 27.589 1.00 86.62 719 TYR A N 1
ATOM 5754 C CA . TYR A 1 719 ? -29.691 -16.192 26.147 1.00 86.62 719 TYR A CA 1
ATOM 5755 C C . TYR A 1 719 ? -31.104 -15.916 25.599 1.00 86.62 719 TYR A C 1
ATOM 5757 O O . TYR A 1 719 ? -31.285 -15.003 24.788 1.00 86.62 719 TYR A O 1
ATOM 5765 N N . GLU A 1 720 ? -32.103 -16.649 26.094 1.00 83.38 720 GLU A N 1
ATOM 5766 C CA . GLU A 1 720 ? -33.528 -16.470 25.781 1.00 83.38 720 GLU A CA 1
ATOM 5767 C C . GLU A 1 720 ? -34.116 -15.161 26.335 1.00 83.38 720 GLU A C 1
ATOM 5769 O O . GLU A 1 720 ? -35.238 -14.796 25.989 1.00 83.38 720 GLU A O 1
ATOM 5774 N N . GLY A 1 721 ? -33.360 -14.427 27.160 1.00 83.69 721 GLY A N 1
ATOM 5775 C CA . GLY A 1 721 ? -33.733 -13.109 27.675 1.00 83.69 721 GLY A CA 1
ATOM 5776 C C . GLY A 1 721 ? -34.369 -13.113 29.066 1.00 83.69 721 GLY A C 1
ATOM 5777 O O . GLY A 1 721 ? -34.906 -12.085 29.493 1.00 83.69 721 GLY A O 1
ATOM 5778 N N . PHE A 1 722 ? -34.291 -14.230 29.798 1.00 86.12 722 PHE A N 1
ATOM 5779 C CA . PHE A 1 722 ? -34.620 -14.253 31.223 1.00 86.12 722 PHE A CA 1
ATOM 5780 C C . PHE A 1 722 ? -33.527 -13.548 32.035 1.00 86.12 722 PHE A C 1
ATOM 5782 O O . PHE A 1 722 ? -32.338 -13.645 31.733 1.00 86.12 722 PHE A O 1
ATOM 5789 N N . ASN A 1 723 ? -33.924 -12.825 33.084 1.00 86.88 723 ASN A N 1
ATOM 5790 C CA . ASN A 1 723 ? -32.955 -12.248 34.015 1.00 86.88 723 ASN A CA 1
ATOM 5791 C C . ASN A 1 723 ? -32.352 -13.337 34.928 1.00 86.88 723 ASN A C 1
ATOM 5793 O O . ASN A 1 723 ? -32.884 -14.446 35.028 1.00 86.88 723 ASN A O 1
ATOM 5797 N N . SER A 1 724 ? -31.251 -12.998 35.606 1.00 87.81 724 SER A N 1
ATOM 5798 C CA . SER A 1 724 ? -30.519 -13.930 36.475 1.00 87.81 724 SER A CA 1
ATOM 5799 C C . SER A 1 724 ? -31.402 -14.565 37.548 1.00 87.81 724 SER A C 1
ATOM 5801 O O . SER A 1 724 ? -31.335 -15.776 37.736 1.00 87.81 724 SER A O 1
ATOM 5803 N N . ASP A 1 725 ? -32.255 -13.784 38.210 1.00 87.75 725 ASP A N 1
ATOM 5804 C CA . ASP A 1 725 ? -33.091 -14.267 39.315 1.00 87.75 725 ASP A CA 1
ATOM 5805 C C . ASP A 1 725 ? -34.125 -15.284 38.826 1.00 87.75 725 ASP A C 1
ATOM 5807 O O . ASP A 1 725 ? -34.341 -16.328 39.440 1.00 87.75 725 ASP A O 1
ATOM 5811 N N . THR A 1 726 ? -34.713 -15.019 37.661 1.00 88.81 726 THR A N 1
ATOM 5812 C CA . THR A 1 726 ? -35.726 -15.880 37.042 1.00 88.81 726 THR A CA 1
ATOM 5813 C C . THR A 1 726 ? -35.104 -17.171 36.511 1.00 88.81 726 THR A C 1
ATOM 5815 O O . THR A 1 726 ? -35.647 -18.259 36.713 1.00 88.81 726 THR A O 1
ATOM 5818 N N . ALA A 1 727 ? -33.933 -17.072 35.876 1.00 92.38 727 ALA A N 1
ATOM 5819 C CA . ALA A 1 727 ? -33.173 -18.234 35.429 1.00 92.38 727 ALA A CA 1
ATOM 5820 C C . ALA A 1 727 ? -32.711 -19.087 36.621 1.00 92.38 727 ALA A C 1
ATOM 5822 O O . ALA A 1 727 ? -32.829 -20.312 36.591 1.00 92.38 727 ALA A O 1
ATOM 5823 N N . GLN A 1 728 ? -32.241 -18.456 37.699 1.00 92.25 728 GLN A N 1
ATOM 5824 C CA . GLN A 1 728 ? -31.809 -19.160 38.903 1.00 92.25 728 GLN A CA 1
ATOM 5825 C C . GLN A 1 728 ? -32.982 -19.843 39.608 1.00 92.25 728 GLN A C 1
ATOM 5827 O O . GLN A 1 728 ? -32.860 -20.996 40.019 1.00 92.25 728 GLN A O 1
ATOM 5832 N N . TYR A 1 729 ? -34.131 -19.172 39.693 1.00 92.56 729 TYR A N 1
ATOM 5833 C CA . TYR A 1 729 ? -35.366 -19.773 40.179 1.00 92.56 729 TYR A CA 1
ATOM 5834 C C . TYR A 1 729 ? -35.725 -21.023 39.370 1.00 92.56 729 TYR A C 1
ATOM 5836 O O . TYR A 1 729 ? -35.950 -22.076 39.964 1.00 92.56 729 TYR A O 1
ATOM 5844 N N . ALA A 1 730 ? -35.717 -20.941 38.036 1.00 93.88 730 ALA A N 1
ATOM 5845 C CA . ALA A 1 730 ? -36.022 -22.077 37.171 1.00 93.88 730 ALA A CA 1
ATOM 5846 C C . ALA A 1 730 ? -35.072 -23.255 37.420 1.00 93.88 730 ALA A C 1
ATOM 5848 O O . ALA A 1 730 ? -35.526 -24.379 37.589 1.00 93.88 730 ALA A O 1
ATOM 5849 N N . ILE A 1 731 ? -33.766 -23.001 37.536 1.00 95.31 731 ILE A N 1
ATOM 5850 C CA . ILE A 1 731 ? -32.771 -24.034 37.853 1.00 95.31 731 ILE A CA 1
ATOM 5851 C C . ILE A 1 731 ? -33.010 -24.674 39.227 1.00 95.31 731 ILE A C 1
ATOM 5853 O O . ILE A 1 731 ? -32.848 -25.886 39.369 1.00 95.31 731 ILE A O 1
ATOM 5857 N N . ASN A 1 732 ? -33.400 -23.883 40.228 1.00 94.12 732 ASN A N 1
ATOM 5858 C CA . ASN A 1 732 ? -33.676 -24.376 41.579 1.00 94.12 732 ASN A CA 1
ATOM 5859 C C . ASN A 1 732 ? -34.955 -25.231 41.637 1.00 94.12 732 ASN A C 1
ATOM 5861 O O . ASN A 1 732 ? -35.029 -26.170 42.426 1.00 94.12 732 ASN A O 1
ATOM 5865 N N . HIS A 1 733 ? -35.942 -24.931 40.789 1.00 93.56 733 HIS A N 1
ATOM 5866 C CA . HIS A 1 733 ? -37.235 -25.623 40.761 1.00 93.56 733 HIS A CA 1
ATOM 5867 C C . HIS A 1 733 ? -37.324 -26.717 39.686 1.00 93.56 733 HIS A C 1
ATOM 5869 O O . HIS A 1 733 ? -38.292 -27.468 39.668 1.00 93.56 733 HIS A O 1
ATOM 5875 N N . LEU A 1 734 ? -36.320 -26.844 38.810 1.00 93.50 734 LEU A N 1
ATOM 5876 C CA . LEU A 1 734 ? -36.292 -27.849 37.745 1.00 93.50 734 LEU A CA 1
ATOM 5877 C C . LEU A 1 734 ? -36.168 -29.286 38.280 1.00 93.50 734 LEU A C 1
ATOM 5879 O O . LEU A 1 734 ? -36.668 -30.200 37.634 1.00 93.50 734 LEU A O 1
ATOM 5883 N N . GLN A 1 735 ? -35.507 -29.480 39.431 1.00 90.06 735 GLN A N 1
ATOM 5884 C CA . GLN A 1 735 ? -35.322 -30.792 40.084 1.00 90.06 735 GLN A CA 1
ATOM 5885 C C . GLN A 1 735 ? -34.817 -31.895 39.121 1.00 90.06 735 GLN A C 1
ATOM 5887 O O . GLN A 1 735 ? -35.268 -33.036 39.162 1.00 90.06 735 GLN A O 1
ATOM 5892 N N . ALA A 1 736 ? -33.895 -31.550 38.217 1.00 91.81 736 ALA A N 1
ATOM 5893 C CA . ALA A 1 736 ? -33.360 -32.475 37.219 1.00 91.81 736 ALA A CA 1
ATOM 5894 C C . ALA A 1 736 ? -32.228 -33.362 37.759 1.00 91.81 736 ALA A C 1
ATOM 5896 O O . ALA A 1 736 ? -31.350 -32.895 38.489 1.00 91.81 736 ALA A O 1
ATOM 5897 N N . ASP A 1 737 ? -32.195 -34.617 37.303 1.00 95.12 737 ASP A N 1
ATOM 5898 C CA . ASP A 1 737 ? -31.054 -35.512 37.491 1.00 95.12 737 ASP A CA 1
ATOM 5899 C C . ASP A 1 737 ? -29.990 -35.262 36.409 1.00 95.12 737 ASP A C 1
ATOM 5901 O O . ASP A 1 737 ? -30.034 -35.780 35.289 1.00 95.12 737 ASP A O 1
ATOM 5905 N N . TYR A 1 738 ? -28.998 -34.445 36.756 1.00 95.19 738 TYR A N 1
ATOM 5906 C CA . TYR A 1 738 ? -27.926 -34.081 35.832 1.00 95.19 738 TYR A CA 1
ATOM 5907 C C . TYR A 1 738 ? -26.930 -35.219 35.564 1.00 95.19 738 TYR A C 1
ATOM 5909 O O . TYR A 1 738 ? -26.282 -35.214 34.515 1.00 95.19 738 TYR A O 1
ATOM 5917 N N . LYS A 1 739 ? -26.841 -36.224 36.448 1.00 96.25 739 LYS A N 1
ATOM 5918 C CA . LYS A 1 739 ? -26.042 -37.434 36.203 1.00 96.25 739 LYS A CA 1
ATOM 5919 C C . LYS A 1 739 ? -26.707 -38.302 35.136 1.00 96.25 739 LYS A C 1
ATOM 5921 O O . LYS A 1 739 ? -26.031 -38.758 34.213 1.00 96.25 739 LYS A O 1
ATOM 5926 N N . ALA A 1 740 ? -28.030 -38.457 35.208 1.00 95.38 740 ALA A N 1
ATOM 5927 C CA . ALA A 1 740 ? -28.807 -39.122 34.166 1.00 95.38 740 ALA A CA 1
ATOM 5928 C C . ALA A 1 740 ? -28.716 -38.378 32.822 1.00 95.38 740 ALA A C 1
ATOM 5930 O O . ALA A 1 740 ? -28.516 -39.011 31.784 1.00 95.38 740 ALA A O 1
ATOM 5931 N N . ASN A 1 741 ? -28.766 -37.040 32.828 1.00 95.75 741 ASN A N 1
ATOM 5932 C CA . ASN A 1 741 ? -28.575 -36.243 31.611 1.00 95.75 741 ASN A CA 1
ATOM 5933 C C . ASN A 1 741 ? -27.189 -36.447 30.982 1.00 95.75 741 ASN A C 1
ATOM 5935 O O . ASN A 1 741 ? -27.084 -36.618 29.766 1.00 95.75 741 ASN A O 1
ATOM 5939 N N . ALA A 1 742 ? -26.128 -36.459 31.795 1.00 95.94 742 ALA A N 1
ATOM 5940 C CA . ALA A 1 742 ? -24.772 -36.713 31.314 1.00 95.94 742 ALA A CA 1
ATOM 5941 C C . ALA A 1 742 ? -24.661 -38.103 30.666 1.00 95.94 742 ALA A C 1
ATOM 5943 O O . ALA A 1 742 ? -24.082 -38.233 29.587 1.00 95.94 742 ALA A O 1
ATOM 5944 N N . LEU A 1 743 ? -25.269 -39.127 31.279 1.00 95.69 743 LEU A N 1
ATOM 5945 C CA . LEU A 1 743 ? -25.315 -40.486 30.735 1.00 95.69 743 LEU A CA 1
ATOM 5946 C C . LEU A 1 743 ? -26.107 -40.563 29.420 1.00 95.69 743 LEU A C 1
ATOM 5948 O O . LEU A 1 743 ? -25.660 -41.212 28.475 1.00 95.69 743 LEU A O 1
ATOM 5952 N N . ALA A 1 744 ? -27.253 -39.886 29.323 1.00 94.31 744 ALA A N 1
ATOM 5953 C CA . ALA A 1 744 ? -28.037 -39.830 28.089 1.00 94.31 744 ALA A CA 1
ATOM 5954 C C . ALA A 1 744 ? -27.239 -39.184 26.941 1.00 94.31 744 ALA A C 1
ATOM 5956 O O . ALA A 1 744 ? -27.140 -39.761 25.858 1.00 94.31 744 ALA A O 1
ATOM 5957 N N . GLN A 1 745 ? -26.573 -38.053 27.198 1.00 92.12 745 GLN A N 1
ATOM 5958 C CA . GLN A 1 745 ? -25.690 -37.398 26.224 1.00 92.12 745 GLN A CA 1
ATOM 5959 C C . GLN A 1 745 ? -24.494 -38.274 25.829 1.00 92.12 745 GLN A C 1
ATOM 5961 O O . GLN A 1 745 ? -24.128 -38.340 24.656 1.00 92.12 745 GLN A O 1
ATOM 5966 N N . ALA A 1 746 ? -23.898 -38.985 26.786 1.00 92.75 746 ALA A N 1
ATOM 5967 C CA . ALA A 1 746 ? -22.826 -39.935 26.516 1.00 92.75 746 ALA A CA 1
ATOM 5968 C C . ALA A 1 746 ? -23.282 -41.065 25.573 1.00 92.75 746 ALA A C 1
ATOM 5970 O O . ALA A 1 746 ? -22.562 -41.418 24.637 1.00 92.75 746 ALA A O 1
ATOM 5971 N N . ARG A 1 747 ? -24.496 -41.599 25.778 1.00 92.19 747 ARG A N 1
ATOM 5972 C CA . ARG A 1 747 ? -25.100 -42.623 24.907 1.00 92.19 747 ARG A CA 1
ATOM 5973 C C . ARG A 1 747 ? -25.359 -42.089 23.500 1.00 92.19 747 ARG A C 1
ATOM 5975 O O . ARG A 1 747 ? -25.064 -42.787 22.533 1.00 92.19 747 ARG A O 1
ATOM 5982 N N . GLU A 1 748 ? -25.839 -40.851 23.365 1.00 89.50 748 GLU A N 1
ATOM 5983 C CA . GLU A 1 748 ? -25.996 -40.212 22.051 1.00 89.50 748 GLU A CA 1
ATOM 5984 C C . GLU A 1 748 ? -24.657 -40.031 21.326 1.00 89.50 748 GLU A C 1
ATOM 5986 O O . GLU A 1 748 ? -24.555 -40.332 20.136 1.00 89.50 748 GLU A O 1
ATOM 5991 N N . TYR A 1 749 ? -23.609 -39.589 22.029 1.00 88.06 749 TYR A N 1
ATOM 5992 C CA . TYR A 1 749 ? -22.274 -39.448 21.443 1.00 88.06 749 TYR A CA 1
ATOM 5993 C C . TYR A 1 749 ? -21.685 -40.780 20.987 1.00 88.06 749 TYR A C 1
ATOM 5995 O O . TYR A 1 749 ? -21.099 -40.845 19.904 1.00 88.06 749 TYR A O 1
ATOM 6003 N N . ARG A 1 750 ? -21.876 -41.842 21.777 1.00 86.12 750 ARG A N 1
ATOM 6004 C CA . ARG A 1 750 ? -21.487 -43.200 21.390 1.00 86.12 750 ARG A CA 1
ATOM 6005 C C . ARG A 1 750 ? -22.221 -43.631 20.116 1.00 86.12 750 ARG A C 1
ATOM 6007 O O . ARG A 1 750 ? -21.573 -44.047 19.165 1.00 86.12 750 ARG A O 1
ATOM 6014 N N . LYS A 1 751 ? -23.547 -43.455 20.074 1.00 84.81 751 LYS A N 1
ATOM 6015 C CA . LYS A 1 751 ? -24.403 -43.865 18.949 1.00 84.81 751 LYS A CA 1
ATOM 6016 C C . LYS A 1 751 ? -24.096 -43.121 17.645 1.00 84.81 751 LYS A C 1
ATOM 6018 O O . LYS A 1 751 ? -24.108 -43.732 16.584 1.00 84.81 751 LYS A O 1
ATOM 6023 N N . ASN A 1 752 ? -23.850 -41.813 17.713 1.00 78.50 752 ASN A N 1
ATOM 6024 C CA . ASN A 1 752 ? -23.751 -40.970 16.517 1.00 78.50 752 ASN A CA 1
ATOM 6025 C C . ASN A 1 752 ? -22.321 -40.810 15.983 1.00 78.50 752 ASN A C 1
ATOM 6027 O O . ASN A 1 752 ? -22.153 -40.368 14.849 1.00 78.50 752 ASN A O 1
ATOM 6031 N N . ALA A 1 753 ? -21.293 -41.097 16.789 1.00 73.75 753 ALA A N 1
ATOM 6032 C CA . ALA A 1 753 ? -19.911 -40.776 16.429 1.00 73.75 753 ALA A CA 1
ATOM 6033 C C . ALA A 1 753 ? -18.868 -41.840 16.824 1.00 73.75 753 ALA A C 1
ATOM 6035 O O . ALA A 1 753 ? -17.683 -41.583 16.628 1.00 73.75 753 ALA A O 1
ATOM 6036 N N . ASN A 1 754 ? -19.272 -43.007 17.357 1.00 76.06 754 ASN A N 1
ATOM 6037 C CA . ASN A 1 754 ? -18.374 -44.098 17.785 1.00 76.06 754 ASN A CA 1
ATOM 6038 C C . ASN A 1 754 ? -17.181 -43.619 18.637 1.00 76.06 754 ASN A C 1
ATOM 6040 O O . ASN A 1 754 ? -16.067 -44.123 18.519 1.00 76.06 754 ASN A O 1
ATOM 6044 N N . LEU A 1 755 ? -17.412 -42.609 19.476 1.00 83.56 755 LEU A N 1
ATOM 6045 C CA . LEU A 1 755 ? -16.355 -41.964 20.251 1.00 83.56 755 LEU A CA 1
ATOM 6046 C C . LEU A 1 755 ? -15.897 -42.850 21.409 1.00 83.56 755 LEU A C 1
ATOM 6048 O O . LEU A 1 755 ? -16.702 -43.536 22.048 1.00 83.56 755 LEU A O 1
ATOM 6052 N N . SER A 1 756 ? -14.604 -42.778 21.718 1.00 89.00 756 SER A N 1
ATOM 6053 C CA . SER A 1 756 ? -14.026 -43.436 22.888 1.00 89.00 756 SER A CA 1
ATOM 6054 C C . SER A 1 756 ? -14.574 -42.843 24.193 1.00 89.00 756 SER A C 1
ATOM 6056 O O . SER A 1 756 ? -14.993 -41.683 24.251 1.00 89.00 756 SER A O 1
ATOM 6058 N N . LYS A 1 757 ? -14.529 -43.621 25.285 1.00 89.25 757 LYS A N 1
ATOM 6059 C CA . LYS A 1 757 ? -14.935 -43.154 26.626 1.00 89.25 757 LYS A CA 1
ATOM 6060 C C . LYS A 1 757 ? -14.190 -41.866 27.032 1.00 89.25 757 LYS A C 1
ATOM 6062 O O . LYS A 1 757 ? -14.797 -40.971 27.617 1.00 89.25 757 LYS A O 1
ATOM 6067 N N . THR A 1 758 ? -12.919 -41.725 26.650 1.00 91.50 758 THR A N 1
ATOM 6068 C CA . THR A 1 758 ? -12.114 -40.516 26.891 1.00 91.50 758 THR A CA 1
ATOM 6069 C C . THR A 1 758 ? -12.626 -39.308 26.103 1.00 91.50 758 THR A C 1
ATOM 6071 O O . THR A 1 758 ? -12.847 -38.249 26.682 1.00 91.50 758 THR A O 1
ATOM 6074 N N . GLU A 1 759 ? -12.895 -39.454 24.804 1.00 90.62 759 GLU A N 1
ATOM 6075 C CA . GLU A 1 759 ? -13.414 -38.348 23.981 1.00 90.62 759 GLU A CA 1
ATOM 6076 C C . GLU A 1 759 ? -14.816 -37.911 24.420 1.00 90.62 759 GLU A C 1
ATOM 6078 O O . GLU A 1 759 ? -15.148 -36.723 24.402 1.00 90.62 759 GLU A O 1
ATOM 6083 N N . ILE A 1 760 ? -15.654 -38.862 24.843 1.00 90.88 760 ILE A N 1
ATOM 6084 C CA . ILE A 1 760 ? -16.978 -38.564 25.396 1.00 90.88 760 ILE A CA 1
ATOM 6085 C C . ILE A 1 760 ? -16.831 -37.757 26.690 1.00 90.88 760 ILE A C 1
ATOM 6087 O O . ILE A 1 760 ? -17.510 -36.741 26.853 1.00 90.88 760 ILE A O 1
ATOM 6091 N N . TYR A 1 761 ? -15.914 -38.149 27.576 1.00 92.81 761 TYR A N 1
ATOM 6092 C CA . TYR A 1 761 ? -15.631 -37.417 28.810 1.00 92.81 761 TYR A CA 1
ATOM 6093 C C . TYR A 1 761 ? -15.199 -35.968 28.540 1.00 92.81 761 TYR A C 1
ATOM 6095 O O . TYR A 1 761 ? -15.729 -35.028 29.144 1.00 92.81 761 TYR A O 1
ATOM 6103 N N . GLU A 1 762 ? -14.288 -35.763 27.589 1.00 91.44 762 GLU A N 1
ATOM 6104 C CA . GLU A 1 762 ? -13.832 -34.428 27.189 1.00 91.44 762 GLU A CA 1
ATOM 6105 C C . GLU A 1 762 ? -14.968 -33.576 26.608 1.00 91.44 762 GLU A C 1
ATOM 6107 O O . GLU A 1 762 ? -15.092 -32.389 26.921 1.00 91.44 762 GLU A O 1
ATOM 6112 N N . ARG A 1 763 ? -15.860 -34.169 25.804 1.00 90.25 763 ARG A N 1
ATOM 6113 C CA . ARG A 1 763 ? -17.018 -33.453 25.243 1.00 90.25 763 ARG A CA 1
ATOM 6114 C C . ARG A 1 763 ? -18.042 -33.067 26.303 1.00 90.25 763 ARG A C 1
ATOM 6116 O O . ARG A 1 763 ? -18.571 -31.953 26.248 1.00 90.25 763 ARG A O 1
ATOM 6123 N N . LEU A 1 764 ? -18.311 -33.949 27.266 1.00 92.81 764 LEU A N 1
ATOM 6124 C CA . LEU A 1 764 ? -19.236 -33.679 28.369 1.00 92.81 764 LEU A CA 1
ATOM 6125 C C . LEU A 1 764 ? -18.718 -32.556 29.276 1.00 92.81 764 LEU A C 1
ATOM 6127 O O . LEU A 1 764 ? -19.473 -31.642 29.612 1.00 92.81 764 LEU A O 1
ATOM 6131 N N . THR A 1 765 ? -17.428 -32.589 29.617 1.00 92.94 765 THR A N 1
ATOM 6132 C CA . THR A 1 765 ? -16.784 -31.593 30.493 1.00 92.94 765 THR A CA 1
ATOM 6133 C C . THR A 1 765 ? -16.362 -30.315 29.766 1.00 92.94 765 THR A C 1
ATOM 6135 O O . THR A 1 765 ? -15.966 -29.339 30.407 1.00 92.94 765 THR A O 1
ATOM 6138 N N . SER A 1 766 ? -16.479 -30.281 28.434 1.00 89.25 766 SER A N 1
ATOM 6139 C CA . SER A 1 766 ? -16.057 -29.147 27.619 1.00 89.25 766 SER A CA 1
ATOM 6140 C C . SER A 1 766 ? -16.675 -27.825 28.098 1.00 89.25 766 SER A C 1
ATOM 6142 O O . SER A 1 766 ? -17.905 -27.724 28.219 1.00 89.25 766 SER A O 1
ATOM 6144 N N . PRO A 1 767 ? -15.857 -26.765 28.274 1.00 81.56 767 PRO A N 1
ATOM 6145 C CA . PRO A 1 767 ? -16.327 -25.450 28.695 1.00 81.56 767 PRO A CA 1
ATOM 6146 C C . PRO A 1 767 ? -17.089 -24.701 27.595 1.00 81.56 767 PRO A C 1
ATOM 6148 O O . PRO A 1 767 ? -17.538 -23.585 27.835 1.00 81.56 767 PRO A O 1
ATOM 6151 N N . TYR A 1 768 ? -17.252 -25.278 26.403 1.00 74.94 768 TYR A N 1
ATOM 6152 C CA . TYR A 1 768 ? -17.943 -24.637 25.280 1.00 74.94 768 TYR A CA 1
ATOM 6153 C C . TYR A 1 768 ? -19.298 -25.274 24.975 1.00 74.94 768 TYR A C 1
ATOM 6155 O O . TYR A 1 768 ? -20.251 -24.559 24.662 1.00 74.94 768 TYR A O 1
ATOM 6163 N N . PHE A 1 769 ? -19.403 -26.598 25.102 1.00 74.31 769 PHE A N 1
ATOM 6164 C CA . PHE A 1 769 ? -20.567 -27.342 24.621 1.00 74.31 769 PHE A CA 1
ATOM 6165 C C . PHE A 1 769 ? -21.508 -27.758 25.749 1.00 74.31 769 PHE A C 1
ATOM 6167 O O . PHE A 1 769 ? -22.581 -27.175 25.910 1.00 74.31 769 PHE A O 1
ATOM 6174 N N . ARG A 1 770 ? -21.119 -28.785 26.513 1.00 84.12 770 ARG A N 1
ATOM 6175 C CA . ARG A 1 770 ? -22.026 -29.488 27.425 1.00 84.12 770 ARG A CA 1
ATOM 6176 C C . ARG A 1 770 ? -21.864 -29.081 28.881 1.00 84.12 770 ARG A C 1
ATOM 6178 O O . ARG A 1 770 ? -22.880 -29.016 29.561 1.00 84.12 770 ARG A O 1
ATOM 6185 N N . LYS A 1 771 ? -20.664 -28.696 29.332 1.00 92.31 771 LYS A N 1
ATOM 6186 C CA . LYS A 1 771 ? -20.416 -28.091 30.657 1.00 92.31 771 LYS A CA 1
ATOM 6187 C C . LY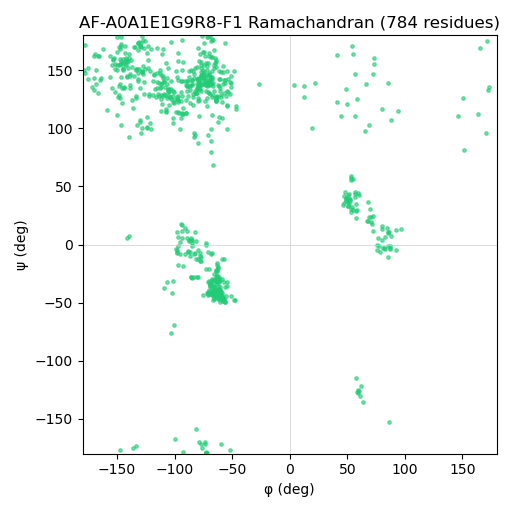S A 1 771 ? -20.919 -28.919 31.853 1.00 92.31 771 LYS A C 1
ATOM 6189 O O . LYS A 1 771 ? -21.297 -28.333 32.868 1.00 92.31 771 LYS A O 1
ATOM 6194 N N . PHE A 1 772 ? -20.951 -30.245 31.735 1.00 95.50 772 PHE A N 1
ATOM 6195 C CA . PHE A 1 772 ? -21.196 -31.116 32.887 1.00 95.50 772 PHE A CA 1
ATOM 6196 C C . PHE A 1 772 ? -20.038 -31.010 33.879 1.00 95.50 772 PHE A C 1
ATOM 6198 O O . PHE A 1 772 ? -18.902 -30.711 33.493 1.00 95.50 772 PHE A O 1
ATOM 6205 N N . THR A 1 773 ? -20.318 -31.245 35.160 1.00 95.81 773 THR A N 1
ATOM 6206 C CA . THR A 1 773 ? -19.248 -31.348 36.154 1.00 95.81 773 THR A CA 1
ATOM 6207 C C . THR A 1 773 ? -18.403 -32.594 35.894 1.00 95.81 773 THR A C 1
ATOM 6209 O O . THR A 1 773 ? -18.822 -33.526 35.198 1.00 95.81 773 THR A O 1
ATOM 6212 N N . LYS A 1 774 ? -17.185 -32.628 36.445 1.00 94.31 774 LYS A N 1
ATOM 6213 C CA . LYS A 1 774 ? -16.317 -33.806 36.308 1.00 94.31 774 LYS A CA 1
ATOM 6214 C C . LYS A 1 774 ? -16.981 -35.034 36.926 1.00 94.31 774 LYS A C 1
ATOM 6216 O O . LYS A 1 774 ? -16.877 -36.123 36.382 1.00 94.31 774 LYS A O 1
ATOM 6221 N N . GLU A 1 775 ? -17.702 -34.849 38.024 1.00 95.75 775 GLU A N 1
ATOM 6222 C CA . GLU A 1 775 ? -18.428 -35.895 38.738 1.00 95.75 775 GLU A CA 1
ATOM 6223 C C . GLU A 1 775 ? -19.575 -36.467 37.891 1.00 95.75 775 GLU A C 1
ATOM 6225 O O . GLU A 1 775 ? -19.722 -37.684 37.800 1.00 95.75 775 GLU A O 1
ATOM 6230 N N . GLU A 1 776 ? -20.359 -35.609 37.234 1.00 96.44 776 GLU A N 1
ATOM 6231 C CA . GLU A 1 776 ? -21.444 -36.014 36.329 1.00 96.44 776 GLU A CA 1
ATOM 6232 C C . GLU A 1 776 ? -20.906 -36.747 35.095 1.00 96.44 776 GLU A C 1
ATOM 6234 O O . GLU A 1 776 ? -21.431 -37.792 34.710 1.00 96.44 776 GLU A O 1
ATOM 6239 N N . ALA A 1 777 ? -19.825 -36.239 34.499 1.00 94.69 777 ALA A N 1
ATOM 6240 C CA . ALA A 1 777 ? -19.185 -36.875 33.354 1.00 94.69 777 ALA A CA 1
ATOM 6241 C C . ALA A 1 777 ? -18.538 -38.219 33.727 1.00 94.69 777 ALA A C 1
ATOM 6243 O O . ALA A 1 777 ? -18.705 -39.194 33.001 1.00 94.69 777 ALA A O 1
ATOM 6244 N N . ASN A 1 778 ? -17.858 -38.308 34.874 1.00 94.81 778 ASN A N 1
ATOM 6245 C CA . ASN A 1 778 ? -17.290 -39.565 35.372 1.00 94.81 778 ASN A CA 1
ATOM 6246 C C . ASN A 1 778 ? -18.380 -40.610 35.618 1.00 94.81 778 ASN A C 1
ATOM 6248 O O . ASN A 1 778 ? -18.236 -41.754 35.190 1.00 94.81 778 ASN A O 1
ATOM 6252 N N . TYR A 1 779 ? -19.490 -40.209 36.245 1.00 96.25 779 TYR A N 1
ATOM 6253 C CA . TYR A 1 779 ? -20.650 -41.079 36.416 1.00 96.25 779 TYR A CA 1
ATOM 6254 C C . TYR A 1 779 ? -21.168 -41.589 35.064 1.00 96.25 779 TYR A C 1
ATOM 6256 O O . TYR A 1 779 ? -21.375 -42.792 34.902 1.00 96.25 779 TYR A O 1
ATOM 6264 N N . ALA A 1 780 ? -21.313 -40.697 34.078 1.00 95.50 780 ALA A N 1
ATOM 6265 C CA . ALA A 1 780 ? -21.762 -41.054 32.737 1.00 95.50 780 ALA A CA 1
ATOM 6266 C C . ALA A 1 780 ? -20.841 -42.076 32.060 1.00 95.50 780 ALA A C 1
ATOM 6268 O O . ALA A 1 780 ? -21.347 -43.028 31.481 1.00 95.50 780 ALA A O 1
ATOM 6269 N N . ILE A 1 781 ? -19.516 -41.921 32.162 1.00 94.81 781 ILE A N 1
ATOM 6270 C CA . ILE A 1 781 ? -18.544 -42.865 31.589 1.00 94.81 781 ILE A CA 1
ATOM 6271 C C . ILE A 1 781 ? -18.575 -44.227 32.286 1.00 94.81 781 ILE A C 1
ATOM 6273 O O . ILE A 1 781 ? -18.539 -45.252 31.607 1.00 94.81 781 ILE A O 1
ATOM 6277 N N . GLN A 1 782 ? -18.666 -44.252 33.618 1.00 93.69 782 GLN A N 1
ATOM 6278 C CA . GLN A 1 782 ? -18.731 -45.496 34.396 1.00 93.69 782 GLN A CA 1
ATOM 6279 C C . GLN A 1 782 ? -19.975 -46.327 34.065 1.00 93.69 782 GLN A C 1
ATOM 6281 O O . GLN A 1 782 ? -19.907 -47.550 34.029 1.00 93.69 782 GLN A O 1
ATOM 6286 N N . HIS A 1 783 ? -21.096 -45.660 33.786 1.00 92.75 783 HIS A N 1
ATOM 6287 C CA . HIS A 1 783 ? -22.374 -46.301 33.464 1.00 92.75 783 HIS A CA 1
ATOM 6288 C C . HIS A 1 783 ? -22.623 -46.395 31.948 1.00 92.75 783 HIS A C 1
ATOM 6290 O O . HIS A 1 783 ? -23.702 -46.811 31.506 1.00 92.75 783 HIS A O 1
ATOM 6296 N N . LEU A 1 784 ? -21.627 -46.025 31.135 1.00 86.06 784 LEU A N 1
ATOM 6297 C CA . LEU A 1 784 ? -21.621 -46.234 29.694 1.00 86.06 784 LEU A CA 1
ATOM 6298 C C . LEU A 1 784 ? -21.219 -47.694 29.430 1.00 86.06 784 LEU A C 1
ATOM 6300 O O . LEU A 1 784 ? -20.035 -48.005 29.273 1.00 86.06 784 LEU A O 1
ATOM 6304 N N . GLY A 1 785 ? -22.211 -48.592 29.424 1.00 76.56 785 GLY A N 1
ATOM 6305 C CA . GLY A 1 785 ? -22.029 -50.011 29.073 1.00 76.56 785 GLY A CA 1
ATOM 6306 C C . GLY A 1 785 ? -21.409 -50.160 27.686 1.00 76.56 785 GLY A C 1
ATOM 6307 O O . GLY A 1 785 ? -21.709 -49.325 26.837 1.00 76.56 785 GLY A O 1
ATOM 6308 N N . ASP A 1 786 ? -20.505 -51.127 27.513 1.00 61.50 786 ASP A N 1
ATOM 6309 C CA . ASP A 1 786 ? -19.460 -51.145 26.472 1.00 61.50 786 ASP A CA 1
ATOM 6310 C C . ASP A 1 786 ? -19.898 -50.863 25.033 1.00 61.50 786 ASP A C 1
ATOM 6312 O O . ASP A 1 786 ? -20.953 -51.362 24.588 1.00 61.50 786 ASP A O 1
#

Nearest PDB structures (foldseek):
  4cnl-assembly1_A  TM=9.414E-01  e=1.682E-27  Streptococcus pneumoniae
  2ww5-assembly1_A  TM=8.864E-01  e=6.564E-22  Streptococcus pneumoniae R6
  2wwc-assembly1_A  TM=8.896E-01  e=3.190E-21  Streptococcus pneumoniae R6
  7pl2-assembly1_A  TM=2.996E-01  e=3.418E-29  Streptococcus pneumoniae R6
  7pl5-assembly1_AAA  TM=6.642E-01  e=3.313E-18  Streptococcus pneumoniae R6

Foldseek 3Di:
DDDDDDDDDDDDDDDDDDDDDDDDDDDDDDDDDDDDDDDDDDDDDDDDDDDDDDDDDDDDDDDDDDDDDDDDDDDDDDDDDDDDDDDDDDDDDDDDDDDDDDDDDDDDDDDDDDDDDDDDDDDPDQQDWDDDPQATDDSNHTDEQDWDQDPVVRFIFGAHRVRGTDELDDDPQWHQHNVRGTDEQDWDQRPVVRFIWGQYNVRGTDELDDDDQWHQHNVRGTDEQDWDQRPVVRFIWGQYNVRGTDELDDDDQWHQHRVRGTDEQDWDQRVVVRFIWGQYNVRGTDELDDDPQWHQHNVRGTDEQDQHDVNPWGAYRVRGTDDDDDDDDDDDDDDDDDDDDDDDDDYDDDDDDDDDDDDDDDDDDDDDDDDDDDDDDDDDDDDDDDDDDDDDDDDDDDDDDDDDQDDWDDDPQWTADSVRDTDEQDQDDVRFAGAYRVRGTDEQDWDQDPVVRFIWGQHNVRGTDELDDDPQWHQHNSRGTDELDQGDVSFAGAHRVRGTDEQAAGPQQQFGAHNVRTTDDDDPQDGSLSVLLVQLLVVVVQLAALVVSLVVSVVRPHHNVSSVSSSVPNPDDSLVSLLVQLLVCCVPPVDDLVVSLCQCCPPPHRNHDNVSSVSNSVCNLPDPDDDQQDQDDDDQWGAHNVSDTDELDQGDVNFAGAHRVRGTDEQAAGPQQQWGAHNVRTTDDGDPLPDSQSVLLVQLLVVVVQLAALVVSLVVSVVRHHDNVSSVSSSVPNPGDNLVSLLVQLVVCCVPPVDDLVVSLCQCCPPPHRNHDNVSSVSNSVPNDD

Solvent-accessible surface area (backbone atoms only — not comparable to full-atom values): 48503 Å² total; per-residue (Å²): 142,84,90,87,87,87,86,92,87,86,84,88,87,86,83,86,89,83,91,80,81,92,74,92,77,89,80,87,84,84,87,78,88,77,88,80,78,88,78,85,86,81,84,85,83,88,82,88,88,83,90,77,91,81,92,84,87,83,89,82,87,88,85,89,88,85,83,90,81,88,85,89,85,83,93,76,88,82,85,89,84,82,88,84,84,90,84,84,88,87,84,91,88,85,86,90,86,92,87,85,85,89,83,87,85,89,85,86,80,89,82,87,88,83,92,86,82,86,78,90,76,94,73,87,77,76,52,66,62,46,75,57,89,62,24,44,25,57,63,66,41,78,41,46,68,42,78,45,74,40,79,90,77,72,37,41,35,40,20,37,84,88,16,36,53,42,48,71,41,74,58,90,61,29,42,17,34,86,85,22,38,50,41,54,67,41,80,44,75,41,77,94,75,73,36,42,33,40,19,33,89,85,20,39,54,40,44,72,42,74,60,86,61,29,42,18,35,81,86,19,40,50,43,49,68,42,79,44,76,40,78,92,75,72,39,42,33,41,19,35,83,90,17,37,56,41,46,71,40,73,59,85,62,29,42,18,35,84,87,20,39,49,42,52,62,43,77,45,74,42,75,92,75,72,33,42,34,41,20,35,84,86,18,39,56,41,47,70,44,74,60,86,61,31,43,19,34,83,90,19,38,50,45,53,66,40,67,38,85,93,66,76,44,42,21,36,83,89,15,43,60,54,81,79,78,80,84,74,86,80,83,82,87,78,90,83,88,83,87,88,87,86,87,84,87,83,90,89,84,86,85,88,88,85,85,89,84,88,87,87,84,85,90,84,90,85,88,82,81,88,80,83,83,81,85,82,87,81,86,81,86,81,82,84,88,88,86,84,89,88,83,90,84,92,76,88,78,81,92,74,99,68,95,71,84,54,74,58,48,77,57,87,62,31,40,31,40,59,86,71,43,72,45,53,67,41,67,40,84,92,66,43,33,42,22,37,84,88,13,39,59,41,49,66,40,79,44,74,42,78,92,75,74,38,42,35,40,20,34,84,87,17,38,59,40,47,70,42,74,59,87,59,32,40,19,32,84,87,18,38,55,41,54,66,40,69,38,85,94,63,37,33,42,22,36,83,90,14,39,62,42,55,60,37,33,37,88,62,26,76,43,43,21,36,78,88,17,42,57,46,76,84,59,92,62,61,57,50,48,50,42,34,29,52,53,43,52,57,42,46,75,74,32,44,20,72,61,43,41,42,53,48,35,45,72,46,23,32,30,71,68,34,26,49,49,15,62,70,70,59,78,72,62,47,46,60,16,35,29,51,46,47,51,50,45,43,74,75,62,77,51,53,71,66,58,45,39,51,49,34,44,25,90,82,78,32,39,31,51,69,68,28,30,50,48,14,60,70,43,63,84,54,71,84,69,98,67,77,53,47,70,36,73,59,83,61,30,42,20,32,76,88,56,45,75,40,52,67,40,68,38,83,93,62,37,33,43,20,36,85,88,15,39,61,42,53,60,36,32,35,87,59,27,71,42,45,21,36,78,87,18,42,55,48,77,83,63,90,61,58,66,40,47,48,44,35,27,54,52,42,50,56,42,46,77,72,33,46,19,73,61,41,41,42,54,49,35,46,71,42,26,32,34,71,69,33,26,50,49,14,64,71,70,54,78,72,63,48,46,60,16,35,30,53,48,44,52,51,44,38,75,76,63,73,50,52,69,66,57,44,39,53,48,33,43,25,90,83,76,34,41,30,52,68,68,28,25,51,51,15,50,75,69,51,76,131

Sequence (786 aa):
MKKSKKILVTSLATATLGLISFADTTGDFPFSAQHVSAQEKDASKNGKVVKENTTSAPNQAEKPKTPAQNPAEKPKTPAPKPEPKPAPKPAPKPAPKPAEKPKTPAQKPAEKPKNTSPKEDKSKSTAQSGWVGSSYYENGTKVTNKWIFDKKANSYFYLNASGNYVQNAWEGNYYLKSDGKMAKNEWIYDKNYGSYYYLTGEGSYARNTWVGNYYLKSNGKRAKNEWIYDKNYGSYYYLTGEGNYARNTWVGNYYLKSDGKMAKAEWIYDKNYGSYYYLTAEGSYARNKWVGNYYLKSDGKMAKNEWVDGGRYYVGDDGVWQPKPAPKPAPKPAEKPKTPAPKPAEKPKTPAPKPAEKPKTPAPKPAEKPKTPAPKPAEKPKTPAQKPTEKAKETTPKQDKSQSKVQSGWVGNYYLKSDGKRAKNEWVDGGRYYVDSDGKKVKSDWIYDKNYGSYYYLTAEGSYARNKWVGNYYLKSDGKVAKNEWVDGGRYYVNSEGKMVRGKWVDGGRYYVGNDGVRQPKPAAGNPYSAALKTAQDYNRIHLSKKRIYEMLIYEGFNSDTAQYAINHLQADYKANALAQAREYRKNANLSKTEIYERLTSPYFRKFTKEEADYAIQKLDLTPEGSIARNKWVGDYYYKSDGKLAKNEWVDGGRYYVNSEGKMVRGKWVDGGRYYVGNDGVRQPKPAAGNPYSAALKTAQDYNRIHLSKKRIYEMLIYEGFNSDTAQYAINHLQADYKANALAQAREYRKNANLSKTEIYERLTSPYFRKFTKEEANYAIQHLGD

pLDDT: mean 73.46, std 26.66, range [21.34, 98.0]

Mean predicted aligned error: 24.7 Å